Protein AF-0000000078816579 (afdb_homodimer)

Secondary structure (DSSP, 8-state):
-EEEEETTTTEEEEEE---GGGHHHHHHHHHHHHHHHHHS-HHHHHHHHHHHHHHHHTTHHHHHHHHHHHH---HHHHHHHHHHHHHHHHHHHHHHHHHTS-EE---STTEEEEEEEEE-SEEEEEE-SSSHHHHHHHHHHHHHHTT-EEEEEE-TT-HHHHHHHHHHHHHHSPTTSEEE----HHHHHHHHH-TTEEEEEEES-HHHHHHHHHHTTTS---EEEE----EEEEE-TTS-HHHHHHHHHHHHHGGGG--TT-EEEEEEETTTHHHHHHHHHHHHTT--BS-TTSTT--B---S-HHHHHHHHHHHHHHHHTT-EE-S-GGG----TT-TT-PPPEEEES--TTSHHHHS---SSEEEEEEESSHHHHHHHHH-SS--SEEEEE-S-HHHHHHHHHHS-SSEEEES--S---TTS-B---GGGEE--BSTTHHHHHTEEEEEEEEES--/-EEEEETTTTEEEEEE---GGGHHHHHHHHHHHHHHHHHS-HHHHHHHHHHHHHHHHTTHHHHHHHHHHHH---HHHHHHHHHHHHHHHHHHHHHHHHHTS-EE---STTEEEEEEEEE-SEEEEEE-SSSHHHHHHHHHHHHHHTT-EEEEEE-TT-HHHHHHHHHHHHHHSPTTSEEE----HHHHHHHHH-TTEEEEEEES-HHHHHHHHHHTTTS---EEEE----EEEEE-TTS-HHHHHHHHHHHHHGGGG--TT-EEEEEEETTTHHHHHHHHHHHHTT--BS-TTSTT--B---S-HHHHHHHHHHHHHHHHTT-EE-S-GGG----TT-TT-PPPEEEES--TTSHHHHS---SSEEEEEEESSHHHHHHHHH-SS--SEEEEE-S-HHHHHHHHHHS-SSEEEES--S---TTS-B---GGGEE--BSTTHHHHHTEEEEEEEEES--

Sequence (916 aa):
MQKTITPIDNTLYIERNYDGAKIEETINGSMKAQKMWADLDIKERVKLLTSFVEDFLSRSDLICEELSRQIGRPISQAAGELKGFKERADYMLSIAEKKLSNIDVAKDDNFKSYIKRKALGVVFVIAPWNYPYLVAVNSIIPAMAAGNSVILKHSAQTPLCSEQLYQSAKKILPKDIFNYLHLNHEDSLKIVSDKRINFVSFTGSVKAGYDVQRATQNKFIDMTLELGGKDPAYARYDCDLEKTVENLVDGSFFNSGQSCCGIERIYVDEKIYNNFLELFVSKTYNYKLGNPLEKETNLGPVVKLSAADFILQQINSAIDKGAKKMIDESKFNFPKEHKNYLIPQVLTNVNHDMAFMTEETFGPCVGIMKVKDDNEAIKLMNDSPYGLTASVWTKDLDVAQKIGNQINTGTFYMNRCDYLDPALSWTGVNETGKGCSLSEVAYEKLTSPKSFHLRKEQMQKTITPIDNTLYIERNYDGAKIEETINGSMKAQKMWADLDIKERVKLLTSFVEDFLSRSDLICEELSRQIGRPISQAAGELKGFKERADYMLSIAEKKLSNIDVAKDDNFKSYIKRKALGVVFVIAPWNYPYLVAVNSIIPAMAAGNSVILKHSAQTPLCSEQLYQSAKKILPKDIFNYLHLNHEDSLKIVSDKRINFVSFTGSVKAGYDVQRATQNKFIDMTLELGGKDPAYARYDCDLEKTVENLVDGSFFNSGQSCCGIERIYVDEKIYNNFLELFVSKTYNYKLGNPLEKETNLGPVVKLSAADFILQQINSAIDKGAKKMIDESKFNFPKEHKNYLIPQVLTNVNHDMAFMTEETFGPCVGIMKVKDDNEAIKLMNDSPYGLTASVWTKDLDVAQKIGNQINTGTFYMNRCDYLDPALSWTGVNETGKGCSLSEVAYEKLTSPKSFHLRKEQ

Foldseek 3Di:
DQFAQFLQFRHTDDDDDFDLVCLVVLLVQQQVVLVVLQPDDLVVLLVLLLQLLVVLCVCVQVQLVLLCRLFVAFSLCSSVLSVLLNQLLVVLSVCLNVLQDWAFDDDDDQKGKTKHWGFQEEEEEEAESLSRRNRRSLAQRNLSSNRYAYEYEYDSSRVVVLVSSVVSCVVRPPPSSYHYTHHDLVSSLVSLLDQSHAEYEYEEALVSQVSSVVSPVPDDHYYAYFYADAAEEEEEPAFPLLLLLLQLLCLQQQSQLQARFGHAEYEYEPNCQVVNVVNNQVVLLCAAEERSHDNSHRGTFGRDQVLLVQLVVLVVQQVVVPKDWDHDPVSYDYDVVSSRRDRQTEIEPGDPVGCSNAPGSSGRYHYYYYDHDLVRSLVSSQNYQKAFEYEYGHPDPVVQVVSVVSHQHQYYYYSHTDDDDLQGWGGMDGSSTDDTTGHSRNSPSSTDIDMDIGRNPD/DQFAQFLQFRHTDDDDDFDLVCLVVLLVQQQVVLVVLQPDDLVVL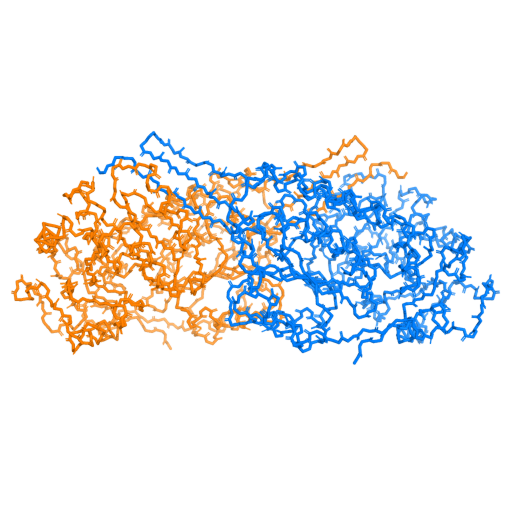LVLLLQLLVVLCVCVQVQLVLLCRLFVAFSLCSSVLSVLLNQLLVVLSVCLNVLQDWAFDDDDDQKGKTKHWGFQEEEEEEAESLSRRNRRSLAQRNLSSNRYAYEYEYDSSRVVVLVSSVVSCVVRPPPSSYHYTHHDLVSSLVSLLDQSHAEYEYEEALVSQVSSVVSPVPDDHYYAYFYADAAEEEEEPAFPLLLLLLQLLCLQQQSQLQARFGHAEYEYEPNCQVVNVVNNQVVLLCAAEERSHDNSHRGTFGRDQVLLVQLVVLVVQQVVVPKDWDHDPVSYDYDPVSSRRDRQTEIEPGDPVRCSNAPGSSGRYHYYYYDHDLVRSLVSSQNYQKAFEYEYGHPDPVVQVVSVVSHQHQYYYYSHTDDDDLQGWGGMDGSSTDDTTGHSRNSPSSTDIDMDIGRNPD

Solvent-accessible surface area (backbone atoms only — not comparable to full-atom values): 45197 Å² total; per-residue (Å²): 116,41,66,19,49,15,27,80,79,67,43,83,68,51,75,43,69,62,37,68,88,47,47,66,61,49,54,53,42,19,52,59,29,12,60,59,48,46,70,46,53,56,69,55,45,40,52,43,50,50,50,26,52,53,54,41,57,72,45,46,72,63,50,24,51,50,45,19,46,32,38,8,34,16,40,70,56,35,58,56,44,56,53,47,31,49,52,40,43,51,50,50,53,70,47,38,64,71,72,56,42,68,47,76,57,54,86,50,92,54,37,56,28,33,30,36,57,36,45,60,40,26,33,40,36,37,28,40,56,73,48,45,57,48,59,34,42,50,47,54,50,54,32,41,57,45,18,22,8,36,41,37,29,46,28,65,51,32,57,65,59,49,51,52,52,41,57,24,31,69,72,57,44,66,77,37,36,58,44,65,46,48,60,54,73,69,55,46,44,50,52,57,45,34,86,77,46,40,32,40,39,40,40,49,49,47,69,58,47,40,52,56,54,51,37,36,52,88,53,60,63,63,56,30,32,43,32,40,30,61,16,32,34,36,42,41,72,66,29,57,62,68,57,51,37,57,50,50,51,46,29,17,33,48,63,21,10,42,41,75,54,23,36,35,33,36,34,26,24,56,88,39,33,69,62,49,50,52,50,40,53,59,57,54,70,70,58,33,54,38,59,17,85,38,76,79,17,61,22,16,20,35,48,36,60,68,56,33,51,52,40,51,50,36,51,50,54,29,38,76,70,56,24,38,80,66,54,66,67,84,78,59,73,58,74,75,85,44,72,21,56,64,75,64,40,40,32,30,68,57,54,80,89,28,59,57,62,55,44,65,65,65,33,31,40,34,40,45,34,78,29,86,45,70,67,55,44,51,54,56,63,49,60,44,65,38,9,32,36,36,25,36,28,50,69,46,67,68,57,47,51,57,52,50,74,70,46,68,37,8,27,33,26,23,47,50,68,67,72,82,58,49,73,34,48,46,32,25,30,60,53,3,20,29,55,53,32,32,27,78,64,21,58,60,70,44,28,40,68,27,17,36,47,31,36,61,62,109,116,42,66,20,50,15,27,80,80,66,42,82,66,50,75,44,68,61,36,68,88,48,48,65,60,50,54,52,43,18,52,59,30,13,59,59,48,47,70,46,53,58,70,56,46,40,51,44,50,50,50,28,54,53,54,42,57,71,45,46,70,62,51,23,52,50,46,19,47,33,39,8,34,15,40,71,57,35,58,56,42,57,52,49,31,50,52,40,44,50,50,50,52,70,46,39,64,71,73,54,43,67,46,76,56,55,87,50,91,54,38,56,28,32,30,38,56,35,45,60,42,28,32,40,36,36,27,40,55,72,48,47,58,48,58,36,43,50,48,55,48,54,32,41,55,44,18,19,9,37,39,36,30,46,28,65,52,32,56,64,58,49,51,51,52,41,57,24,33,68,73,57,45,67,76,38,35,58,44,63,44,48,61,54,72,69,54,46,43,50,52,58,47,34,85,77,46,41,33,40,39,40,38,48,49,46,71,57,48,41,52,56,53,51,36,35,52,88,54,59,62,62,56,30,32,44,33,39,31,62,16,31,35,36,42,43,72,66,30,56,62,68,56,50,38,56,50,50,52,45,29,16,32,47,64,21,9,42,42,75,54,23,36,33,32,35,35,25,25,57,88,40,33,66,62,49,50,52,49,39,53,58,55,56,68,72,58,33,54,39,60,17,84,38,74,80,18,61,22,16,20,35,47,36,60,68,57,32,51,50,39,50,50,38,52,49,54,29,39,76,71,57,26,38,81,66,53,64,67,85,76,58,74,58,76,75,85,45,72,20,55,64,74,66,41,40,32,31,70,57,52,80,89,30,60,56,63,55,43,65,65,64,33,31,39,32,38,45,35,77,29,88,45,70,67,55,43,50,52,57,63,50,61,44,66,36,9,31,38,37,26,36,28,50,70,46,65,69,58,48,52,57,51,50,75,71,46,68,40,8,28,35,26,23,48,50,68,66,73,84,56,48,73,33,48,46,32,26,30,60,53,3,21,29,54,53,33,32,27,78,63,21,60,59,70,42,28,41,70,26,18,36,48,31,35,60,62,109

Nearest PDB structures (foldseek):
  3u4j-assembly1_D  TM=9.468E-01  e=2.141E-47  Sinorhizobium meliloti
  4go4-assembly1_A  TM=9.470E-01  e=1.464E-45  Pseudomonas sp. WBC-3
  4go3-assembly3_G  TM=9.477E-01  e=6.876E-45  Pseudomonas sp. WBC-3
  2opx-assembly1_A  TM=9.356E-01  e=2.130E-44  Escherichia coli BL21(DE3)
  3r31-assembly1_A  TM=9.415E-01  e=1.814E-43  Agrobacterium fabrum str. C58

InterPro domains:
  IPR015590 Aldehyde dehydrogenase domain [PF00171] (17-451)
  IPR016160 Aldehyde dehydrogenase, cysteine active site [PS00070] (253-264)
  IPR016161 Aldehyde/histidinol dehydrogenase [SSF53720] (5-455)
  IPR016162 Aldehyde dehydrogenase, N-terminal [G3DSA:3.40.605.10] (17-438)
  IPR016163 Aldehyde dehydrogenase, C-terminal [G3DSA:3.40.309.10] (229-421)
  IPR029510 Aldehyde dehydrogenase, glutamic acid active site [PS00687] (225-232)

pLDDT: mean 96.93, std 3.66, range [66.38, 98.94]

Organism: Pelagibacter ubique (strain HTCC1062) (NCBI:txid335992)

Radius of gyration: 30.02 Å; Cα contacts (8 Å, |Δi|>4): 2195; chains: 2; bounding box: 58×90×66 Å

Structure (mmCIF, N/CA/C/O backbone):
data_AF-0000000078816579-model_v1
#
loop_
_entity.id
_entity.type
_entity.pdbx_description
1 polymer 'Aldehyde dehydrogenase family'
#
loop_
_atom_site.group_PDB
_atom_site.id
_atom_site.type_symbol
_atom_site.label_atom_id
_atom_site.label_alt_id
_atom_site.label_comp_id
_atom_site.label_asym_id
_atom_site.label_entity_id
_atom_site.label_seq_id
_atom_site.pdbx_PDB_ins_code
_atom_site.Cartn_x
_atom_site.Cartn_y
_atom_site.Cartn_z
_atom_site.occupancy
_atom_site.B_iso_or_equiv
_atom_site.auth_seq_id
_atom_site.auth_comp_id
_atom_site.auth_asym_id
_atom_site.auth_atom_id
_atom_site.pdbx_PDB_model_num
ATOM 1 N N . MET A 1 1 ? -21.672 -11.367 -25.938 1 90.94 1 MET A N 1
ATOM 2 C CA . MET A 1 1 ? -21.734 -12.586 -25.125 1 90.94 1 MET A CA 1
ATOM 3 C C . MET A 1 1 ? -20.328 -13.102 -24.812 1 90.94 1 MET A C 1
ATOM 5 O O . MET A 1 1 ? -19.422 -13.008 -25.656 1 90.94 1 MET A O 1
ATOM 9 N N . GLN A 1 2 ? -20.203 -13.555 -23.594 1 94.12 2 GLN A N 1
ATOM 10 C CA . GLN A 1 2 ? -19 -14.25 -23.156 1 94.12 2 GLN A CA 1
ATOM 11 C C . GLN A 1 2 ? -19.078 -15.734 -23.484 1 94.12 2 GLN A C 1
ATOM 13 O O . GLN A 1 2 ? -20.047 -16.406 -23.109 1 94.12 2 GLN A O 1
ATOM 18 N N . LYS A 1 3 ? -18.141 -16.203 -24.219 1 96.69 3 LYS A N 1
ATOM 19 C CA . LYS A 1 3 ? -18.125 -17.625 -24.609 1 96.69 3 LYS A CA 1
ATOM 20 C C . LYS A 1 3 ? -16.953 -18.359 -23.953 1 96.69 3 LYS A C 1
ATOM 22 O O . LYS A 1 3 ? -15.812 -17.891 -24.016 1 96.69 3 LYS A O 1
ATOM 27 N N . THR A 1 4 ? -17.266 -19.453 -23.344 1 97.56 4 THR A N 1
ATOM 28 C CA . THR A 1 4 ? -16.25 -20.344 -22.812 1 97.56 4 THR A CA 1
ATOM 29 C C . THR A 1 4 ? -16.109 -21.594 -23.688 1 97.56 4 THR A C 1
ATOM 31 O O . THR A 1 4 ? -17.047 -22.375 -23.812 1 97.56 4 THR A O 1
ATOM 34 N N . ILE A 1 5 ? -14.945 -21.641 -24.297 1 97.5 5 ILE A N 1
ATOM 35 C CA . ILE A 1 5 ? -14.617 -22.812 -25.109 1 97.5 5 ILE A CA 1
ATOM 36 C C . ILE A 1 5 ? -13.898 -23.859 -24.25 1 97.5 5 ILE A C 1
ATOM 38 O O . ILE A 1 5 ? -12.906 -23.547 -23.578 1 97.5 5 ILE A O 1
ATOM 42 N N . THR A 1 6 ? -14.492 -25.062 -24.172 1 97.5 6 THR A N 1
ATOM 43 C CA . THR A 1 6 ? -13.828 -26.109 -23.391 1 97.5 6 THR A CA 1
ATOM 44 C C . THR A 1 6 ? -12.578 -26.594 -24.109 1 97.5 6 THR A C 1
ATOM 46 O O . THR A 1 6 ? -12.609 -26.859 -25.312 1 97.5 6 THR A O 1
ATOM 49 N N . PRO A 1 7 ? -11.492 -26.688 -23.406 1 96.75 7 PRO A N 1
ATOM 50 C CA . PRO A 1 7 ? -10.273 -27.172 -24.047 1 96.75 7 PRO A CA 1
ATOM 51 C C . PRO A 1 7 ? -10.32 -28.672 -24.359 1 96.75 7 PRO A C 1
ATOM 53 O O . PRO A 1 7 ? -9.438 -29.188 -25.047 1 96.75 7 PRO A O 1
ATOM 56 N N . ILE A 1 8 ? -11.312 -29.375 -23.828 1 95.5 8 ILE A N 1
ATOM 57 C CA . ILE A 1 8 ? -11.398 -30.828 -24 1 95.5 8 ILE A CA 1
ATOM 58 C C . ILE A 1 8 ? -11.539 -31.172 -25.484 1 95.5 8 ILE A C 1
ATOM 60 O O . ILE A 1 8 ? -10.844 -32.062 -25.984 1 95.5 8 ILE A O 1
ATOM 64 N N . ASP A 1 9 ? -12.352 -30.453 -26.219 1 93.75 9 ASP A N 1
ATOM 65 C CA . ASP A 1 9 ? -12.578 -30.719 -27.641 1 93.75 9 ASP A CA 1
ATOM 66 C C . ASP A 1 9 ? -12.758 -29.422 -28.422 1 93.75 9 ASP A C 1
ATOM 68 O O . ASP A 1 9 ? -13.141 -29.438 -29.594 1 93.75 9 ASP A O 1
ATOM 72 N N . ASN A 1 10 ? -12.531 -28.25 -27.734 1 95.12 10 ASN A N 1
ATOM 73 C CA . ASN A 1 10 ? -12.539 -26.922 -28.344 1 95.12 10 ASN A CA 1
ATOM 74 C C . ASN A 1 10 ? -13.922 -26.547 -28.859 1 95.12 10 ASN A C 1
ATOM 76 O O . ASN A 1 10 ? -14.039 -25.875 -29.875 1 95.12 10 ASN A O 1
ATOM 80 N N . THR A 1 11 ? -14.922 -27 -28.219 1 96.25 11 THR A N 1
ATOM 81 C CA . THR A 1 11 ? -16.297 -26.625 -28.547 1 96.25 11 THR A CA 1
ATOM 82 C C . THR A 1 11 ? -16.859 -25.688 -27.5 1 96.25 11 THR A C 1
ATOM 84 O O . THR A 1 11 ? -16.281 -25.516 -26.422 1 96.25 11 THR A O 1
ATOM 87 N N . LEU A 1 12 ? -17.938 -25.047 -27.844 1 97.69 12 LEU A N 1
ATOM 88 C CA . LEU A 1 12 ? -18.594 -24.141 -26.906 1 97.69 12 LEU A CA 1
ATOM 89 C C . LEU A 1 12 ? -19.141 -24.906 -25.703 1 97.69 12 LEU A C 1
ATOM 91 O O . LEU A 1 12 ? -19.906 -25.859 -25.875 1 97.69 12 LEU A O 1
ATOM 95 N N . TYR A 1 13 ? -18.75 -24.547 -24.562 1 97.56 13 TYR A N 1
ATOM 96 C CA . TYR A 1 13 ? -19.188 -25.188 -23.328 1 97.56 13 TYR A CA 1
ATOM 97 C C . TYR A 1 13 ? -20.328 -24.406 -22.688 1 97.56 13 TYR A C 1
ATOM 99 O O . TYR A 1 13 ? -21.375 -24.969 -22.375 1 97.56 13 TYR A O 1
ATOM 107 N N . ILE A 1 14 ? -20.078 -23.109 -22.531 1 97.12 14 ILE A N 1
ATOM 108 C CA . ILE A 1 14 ? -21.094 -22.297 -21.875 1 97.12 14 ILE A CA 1
ATOM 109 C C . ILE A 1 14 ? -21.016 -20.859 -22.406 1 97.12 14 ILE A C 1
ATOM 111 O O . ILE A 1 14 ? -19.969 -20.406 -22.859 1 97.12 14 ILE A O 1
ATOM 115 N N . GLU A 1 15 ? -22.109 -20.203 -22.438 1 97.38 15 GLU A N 1
ATOM 116 C CA . GLU A 1 15 ? -22.234 -18.797 -22.828 1 97.38 15 GLU A CA 1
ATOM 117 C C . GLU A 1 15 ? -22.922 -17.984 -21.734 1 97.38 15 GLU A C 1
ATOM 119 O O . GLU A 1 15 ? -23.875 -18.453 -21.109 1 97.38 15 GLU A O 1
ATOM 124 N N . ARG A 1 16 ? -22.438 -16.812 -21.453 1 97.75 16 ARG A N 1
ATOM 125 C CA . ARG A 1 16 ? -23.062 -15.867 -20.531 1 97.75 16 ARG A CA 1
ATOM 126 C C . ARG A 1 16 ? -23.172 -14.477 -21.156 1 97.75 16 ARG A C 1
ATOM 128 O O . ARG A 1 16 ? -22.312 -14.086 -21.953 1 97.75 16 ARG A O 1
ATOM 135 N N . ASN A 1 17 ? -24.219 -13.781 -20.766 1 96.94 17 ASN A N 1
ATOM 136 C CA . ASN A 1 17 ? -24.281 -12.367 -21.125 1 96.94 17 ASN A CA 1
ATOM 137 C C . ASN A 1 17 ? -23.359 -11.523 -20.266 1 96.94 17 ASN A C 1
ATOM 139 O O . ASN A 1 17 ? -23.203 -11.781 -19.078 1 96.94 17 ASN A O 1
ATOM 143 N N . TYR A 1 18 ? -22.781 -10.492 -20.891 1 97.06 18 TYR A N 1
ATOM 144 C CA . TYR A 1 18 ? -22.062 -9.516 -20.094 1 97.06 18 TYR A CA 1
ATOM 145 C C . TYR A 1 18 ? -23.016 -8.727 -19.203 1 97.06 18 TYR A C 1
ATOM 147 O O . TYR A 1 18 ? -24.156 -8.469 -19.594 1 97.06 18 TYR A O 1
ATOM 155 N N . ASP A 1 19 ? -22.484 -8.297 -18.078 1 96.81 19 ASP A N 1
ATOM 156 C CA . ASP A 1 19 ? -23.328 -7.684 -17.047 1 96.81 19 ASP A CA 1
ATOM 157 C C . ASP A 1 19 ? -23.062 -6.184 -16.953 1 96.81 19 ASP A C 1
ATOM 159 O O . ASP A 1 19 ? -23.203 -5.59 -15.883 1 96.81 19 ASP A O 1
ATOM 163 N N . GLY A 1 20 ? -22.625 -5.562 -18.047 1 96.75 20 GLY A N 1
ATOM 164 C CA . GLY A 1 20 ? -22.344 -4.141 -18.016 1 96.75 20 GLY A CA 1
ATOM 165 C C . GLY A 1 20 ? -23.484 -3.303 -17.484 1 96.75 20 GLY A C 1
ATOM 166 O O . GLY A 1 20 ? -23.25 -2.33 -16.75 1 96.75 20 GLY A O 1
ATOM 167 N N . ALA A 1 21 ? -24.688 -3.643 -17.703 1 96.88 21 ALA A N 1
ATOM 168 C CA . ALA A 1 21 ? -25.891 -2.887 -17.328 1 96.88 21 ALA A CA 1
ATOM 169 C C . ALA A 1 21 ? -26.141 -2.998 -15.82 1 96.88 21 ALA A C 1
ATOM 171 O O . ALA A 1 21 ? -26.906 -2.201 -15.258 1 96.88 21 ALA A O 1
ATOM 172 N N . LYS A 1 22 ? -25.531 -3.982 -15.172 1 98.19 22 LYS A N 1
ATOM 173 C CA . LYS A 1 22 ? -25.781 -4.242 -13.766 1 98.19 22 LYS A CA 1
ATOM 174 C C . LYS A 1 22 ? -24.75 -3.572 -12.875 1 98.19 22 LYS A C 1
ATOM 176 O O . LYS A 1 22 ? -24.828 -3.633 -11.648 1 98.19 22 LYS A O 1
ATOM 181 N N . ILE A 1 23 ? -23.766 -2.943 -13.461 1 98.62 23 ILE A N 1
ATOM 182 C CA . ILE A 1 23 ? -22.625 -2.408 -12.734 1 98.62 23 ILE A CA 1
ATOM 183 C C . ILE A 1 23 ? -23.094 -1.399 -11.695 1 98.62 23 ILE A C 1
ATOM 185 O O . ILE A 1 23 ? -22.75 -1.502 -10.516 1 98.62 23 ILE A O 1
ATOM 189 N N . GLU A 1 24 ? -23.938 -0.447 -12.078 1 98.44 24 GLU A N 1
ATOM 190 C CA . GLU A 1 24 ? -24.375 0.625 -11.195 1 98.44 24 GLU A CA 1
ATOM 191 C C . GLU A 1 24 ? -25.141 0.068 -9.992 1 98.44 24 GLU A C 1
ATOM 193 O O . GLU A 1 24 ? -24.828 0.407 -8.852 1 98.44 24 GLU A O 1
ATOM 198 N N . GLU A 1 25 ? -26.047 -0.766 -10.266 1 98.56 25 GLU A N 1
ATOM 199 C CA . GLU A 1 25 ? -26.859 -1.355 -9.203 1 98.56 25 GLU A CA 1
ATOM 200 C C . GLU A 1 25 ? -26.016 -2.199 -8.258 1 98.56 25 GLU A C 1
ATOM 202 O O . GLU A 1 25 ? -26.219 -2.176 -7.043 1 98.56 25 GLU A O 1
ATOM 207 N N . THR A 1 26 ? -25.062 -2.938 -8.812 1 98.81 26 THR A N 1
ATOM 208 C CA . THR A 1 26 ? -24.219 -3.811 -8.016 1 98.81 26 THR A CA 1
ATOM 209 C C . THR A 1 26 ? -23.312 -2.99 -7.086 1 98.81 26 THR A C 1
ATOM 211 O O . THR A 1 26 ? -23.203 -3.299 -5.898 1 98.81 26 THR A O 1
ATOM 214 N N . ILE A 1 27 ? -22.703 -1.918 -7.609 1 98.81 27 ILE A N 1
ATOM 215 C CA . ILE A 1 27 ? -21.844 -1.073 -6.797 1 98.81 27 ILE A CA 1
ATOM 216 C C . ILE A 1 27 ? -22.656 -0.416 -5.684 1 98.81 27 ILE A C 1
ATOM 218 O O . ILE A 1 27 ? -22.25 -0.429 -4.52 1 98.81 27 ILE A O 1
ATOM 222 N N . ASN A 1 28 ? -23.828 0.125 -5.988 1 98.56 28 ASN A N 1
ATOM 223 C CA . ASN A 1 28 ? -24.672 0.78 -4.996 1 98.56 28 ASN A CA 1
ATOM 224 C C . ASN A 1 28 ? -25.094 -0.187 -3.896 1 98.56 28 ASN A C 1
ATOM 226 O O . ASN A 1 28 ? -25.047 0.153 -2.713 1 98.56 28 ASN A O 1
ATOM 230 N N . GLY A 1 29 ? -25.562 -1.353 -4.344 1 98.69 29 GLY A N 1
ATOM 231 C CA . GLY A 1 29 ? -25.953 -2.369 -3.379 1 98.69 29 GLY A CA 1
ATOM 232 C C . GLY A 1 29 ? -24.812 -2.793 -2.471 1 98.69 29 GLY A C 1
ATOM 233 O O . GLY A 1 29 ? -25 -2.949 -1.262 1 98.69 29 GLY A O 1
ATOM 234 N N . SER A 1 30 ? -23.609 -2.982 -3.037 1 98.88 30 SER A N 1
ATOM 235 C CA . SER A 1 30 ? -22.438 -3.383 -2.279 1 98.88 30 SER A CA 1
ATOM 236 C C . SER A 1 30 ? -22.047 -2.318 -1.26 1 98.88 30 SER A C 1
ATOM 238 O O . SER A 1 30 ? -21.672 -2.641 -0.13 1 98.88 30 SER A O 1
ATOM 240 N N . MET A 1 31 ? -22.141 -1.054 -1.651 1 98.25 31 MET A N 1
ATOM 241 C CA . MET A 1 31 ? -21.812 0.056 -0.76 1 98.25 31 MET A CA 1
ATOM 242 C C . MET A 1 31 ? -22.734 0.072 0.451 1 98.25 31 MET A C 1
ATOM 244 O O . MET A 1 31 ? -22.281 0.222 1.586 1 98.25 31 MET A O 1
ATOM 248 N N . LYS A 1 32 ? -24 -0.064 0.176 1 97.81 32 LYS A N 1
ATOM 249 C CA . LYS A 1 32 ? -24.984 -0.036 1.245 1 97.81 32 LYS A CA 1
ATOM 250 C C . LYS A 1 32 ? -24.812 -1.218 2.193 1 97.81 32 LYS A C 1
ATOM 252 O O . LYS A 1 32 ? -24.828 -1.048 3.416 1 97.81 32 LYS A O 1
ATOM 257 N N . ALA A 1 33 ? -24.609 -2.375 1.638 1 98.5 33 ALA A N 1
ATOM 258 C CA . ALA A 1 33 ? -24.453 -3.59 2.432 1 98.5 33 ALA A CA 1
ATOM 259 C C . ALA A 1 33 ? -23.188 -3.527 3.279 1 98.5 33 ALA A C 1
ATOM 261 O O . ALA A 1 33 ? -23.156 -4.031 4.402 1 98.5 33 ALA A O 1
ATOM 262 N N . GLN A 1 34 ? -22.172 -2.977 2.705 1 98.62 34 GLN A N 1
ATOM 263 C CA . GLN A 1 34 ? -20.875 -2.916 3.35 1 98.62 34 GLN A CA 1
ATOM 264 C C . GLN A 1 34 ? -20.953 -2.203 4.695 1 98.62 34 GLN A C 1
ATOM 266 O O . GLN A 1 34 ? -20.328 -2.627 5.668 1 98.62 34 GLN A O 1
ATOM 271 N N . LYS A 1 35 ? -21.688 -1.13 4.793 1 96 35 LYS A N 1
ATOM 272 C CA . LYS A 1 35 ? -21.812 -0.349 6.02 1 96 35 LYS A CA 1
ATOM 273 C C . LYS A 1 35 ? -22.359 -1.2 7.164 1 96 35 LYS A C 1
ATOM 275 O O . LYS A 1 35 ? -21.812 -1.198 8.266 1 96 35 LYS A O 1
ATOM 280 N N . MET A 1 36 ? -23.344 -1.933 6.832 1 96.06 36 MET A N 1
ATOM 281 C CA . MET A 1 36 ? -23.953 -2.807 7.836 1 96.06 36 MET A CA 1
ATOM 282 C C . MET A 1 36 ? -23 -3.951 8.195 1 96.06 36 MET A C 1
ATOM 284 O O . MET A 1 36 ? -22.906 -4.336 9.359 1 96.06 36 MET A O 1
ATOM 288 N N . TRP A 1 37 ? -22.344 -4.496 7.23 1 98.25 37 TRP A N 1
ATOM 289 C CA . TRP A 1 37 ? -21.406 -5.605 7.406 1 98.25 37 TRP A CA 1
ATOM 290 C C . TRP A 1 37 ? -20.25 -5.199 8.297 1 98.25 37 TRP A C 1
ATOM 292 O O . TRP A 1 37 ? -19.844 -5.953 9.195 1 98.25 37 TRP A O 1
ATOM 302 N N . ALA A 1 38 ? -19.734 -3.998 8.109 1 97 38 ALA A N 1
ATOM 303 C CA . ALA A 1 38 ? -18.594 -3.492 8.867 1 97 38 ALA A CA 1
ATOM 304 C C . ALA A 1 38 ? -18.969 -3.297 10.336 1 97 38 ALA A C 1
ATOM 306 O O . ALA A 1 38 ? -18.094 -3.373 11.211 1 97 38 ALA A O 1
ATOM 307 N N . ASP A 1 39 ? -20.219 -3.08 10.586 1 94.75 39 ASP A N 1
ATOM 308 C CA . ASP A 1 39 ? -20.688 -2.807 11.945 1 94.75 39 ASP A CA 1
ATOM 309 C C . ASP A 1 39 ? -20.906 -4.105 12.719 1 94.75 39 ASP A C 1
ATOM 311 O O . ASP A 1 39 ? -21.031 -4.086 13.945 1 94.75 39 ASP A O 1
ATOM 315 N N . LEU A 1 40 ? -20.969 -5.215 11.977 1 96.56 40 LEU A N 1
ATOM 316 C CA . LEU A 1 40 ? -21.125 -6.508 12.633 1 96.56 40 LEU A CA 1
ATOM 317 C C . LEU A 1 40 ? -19.859 -6.879 13.398 1 96.56 40 LEU A C 1
ATOM 319 O O . LEU A 1 40 ? -18.734 -6.578 12.961 1 96.56 40 LEU A O 1
ATOM 323 N N . ASP A 1 41 ? -20.016 -7.551 14.492 1 96.69 41 ASP A N 1
ATOM 324 C CA . ASP A 1 41 ? -18.875 -8.047 15.258 1 96.69 41 ASP A CA 1
ATOM 325 C C . ASP A 1 41 ? -18.016 -8.992 14.422 1 96.69 41 ASP A C 1
ATOM 327 O O . ASP A 1 41 ? -18.547 -9.812 13.664 1 96.69 41 ASP A O 1
ATOM 331 N N . ILE A 1 42 ? -16.75 -8.914 14.617 1 97.5 42 ILE A N 1
ATOM 332 C CA . ILE A 1 42 ? -15.805 -9.703 13.836 1 97.5 42 ILE A CA 1
ATOM 333 C C . ILE A 1 42 ? -16.094 -11.195 14.039 1 97.5 42 ILE A C 1
ATOM 335 O O . ILE A 1 42 ? -15.961 -11.992 13.109 1 97.5 42 ILE A O 1
ATOM 339 N N . LYS A 1 43 ? -16.484 -11.602 15.234 1 98 43 LYS A N 1
ATOM 340 C CA . LYS A 1 43 ? -16.781 -13.008 15.508 1 98 43 LYS A CA 1
ATOM 341 C C . LYS A 1 43 ? -17.984 -13.477 14.68 1 98 43 LYS A C 1
ATOM 343 O O . LYS A 1 43 ? -18 -14.617 14.203 1 98 43 LYS A O 1
ATOM 348 N N . GLU A 1 44 ? -18.938 -12.586 14.492 1 98.31 44 GLU A N 1
ATOM 349 C CA . GLU A 1 44 ? -20.109 -12.914 13.688 1 98.31 44 GLU A CA 1
ATOM 350 C C . GLU A 1 44 ? -19.75 -12.992 12.203 1 98.31 44 GLU A C 1
ATOM 352 O O . GLU A 1 44 ? -20.234 -13.883 11.492 1 98.31 44 GLU A O 1
ATOM 357 N N . ARG A 1 45 ? -18.953 -12.07 11.758 1 98.69 45 ARG A N 1
ATOM 358 C CA . ARG A 1 45 ? -18.5 -12.125 10.367 1 98.69 45 ARG A CA 1
ATOM 359 C C . ARG A 1 45 ? -17.75 -13.414 10.086 1 98.69 45 ARG A C 1
ATOM 361 O O . ARG A 1 45 ? -18 -14.086 9.086 1 98.69 45 ARG A O 1
ATOM 368 N N . VAL A 1 46 ? -16.828 -13.789 11.039 1 98.81 46 VAL A N 1
ATOM 369 C CA . VAL A 1 46 ? -16.031 -15 10.891 1 98.81 46 VAL A CA 1
ATOM 370 C C . VAL A 1 46 ? -16.953 -16.219 10.852 1 98.81 46 VAL A C 1
ATOM 372 O O . VAL A 1 46 ? -16.75 -17.125 10.031 1 98.81 46 VAL A O 1
ATOM 375 N N . LYS A 1 47 ? -17.953 -16.234 11.695 1 98.75 47 LYS A N 1
ATOM 376 C CA . LYS A 1 47 ? -18.922 -17.344 11.734 1 98.75 47 LYS A CA 1
ATOM 377 C C . LYS A 1 47 ? -19.656 -17.469 10.406 1 98.75 47 LYS A C 1
ATOM 379 O O . LYS A 1 47 ? -19.75 -18.562 9.852 1 98.75 47 LYS A O 1
ATOM 384 N N . LEU A 1 48 ? -20.156 -16.391 9.875 1 98.88 48 LEU A N 1
ATOM 385 C CA . LEU A 1 48 ? -20.891 -16.391 8.617 1 98.88 48 LEU A CA 1
ATOM 386 C C . LEU A 1 48 ? -19.984 -16.797 7.457 1 98.88 48 LEU A C 1
ATOM 388 O O . LEU A 1 48 ? -20.391 -17.578 6.598 1 98.88 48 LEU A O 1
ATOM 392 N N . LEU A 1 49 ? -18.766 -16.359 7.484 1 98.94 49 LEU A N 1
ATOM 393 C CA . LEU A 1 49 ? -17.844 -16.672 6.41 1 98.94 49 LEU A CA 1
ATOM 394 C C . LEU A 1 49 ? -17.406 -18.125 6.469 1 98.94 49 LEU A C 1
ATOM 396 O O . LEU A 1 49 ? -17.172 -18.75 5.434 1 98.94 49 LEU A O 1
ATOM 400 N N . THR A 1 50 ? -17.25 -18.641 7.668 1 98.88 50 THR A N 1
ATOM 401 C CA . THR A 1 50 ? -16.953 -20.062 7.824 1 98.88 50 THR A CA 1
ATOM 402 C C . THR A 1 50 ? -18.094 -20.906 7.242 1 98.88 50 THR A C 1
ATOM 404 O O . THR A 1 50 ? -17.828 -21.875 6.508 1 98.88 50 THR A O 1
ATOM 407 N N . SER A 1 51 ? -19.312 -20.516 7.516 1 98.88 51 SER A N 1
ATOM 408 C CA . SER A 1 51 ? -20.469 -21.203 6.973 1 98.88 51 SER A CA 1
ATOM 409 C C . SER A 1 51 ? -20.516 -21.094 5.453 1 98.88 51 SER A C 1
ATOM 411 O O . SER A 1 51 ? -20.891 -22.062 4.766 1 98.88 51 SER A O 1
ATOM 413 N N . PHE A 1 52 ? -20.234 -19.938 4.984 1 98.81 52 PHE A N 1
ATOM 414 C CA . PHE A 1 52 ? -20.156 -19.688 3.549 1 98.81 52 PHE A CA 1
ATOM 415 C C . PHE A 1 52 ? -19.188 -20.656 2.889 1 98.81 52 PHE A C 1
ATOM 417 O O . PHE A 1 52 ? -19.516 -21.297 1.89 1 98.81 52 PHE A O 1
ATOM 424 N N . VAL A 1 53 ? -17.953 -20.812 3.461 1 98.88 53 VAL A N 1
ATOM 425 C CA . VAL A 1 53 ? -16.922 -21.703 2.939 1 98.88 53 VAL A CA 1
ATOM 426 C C . VAL A 1 53 ? -17.406 -23.141 2.971 1 98.88 53 VAL A C 1
ATOM 428 O O . VAL A 1 53 ? -17.266 -23.875 1.991 1 98.88 53 VAL A O 1
ATOM 431 N N . GLU A 1 54 ? -18.047 -23.562 4.031 1 98.69 54 GLU A N 1
ATOM 432 C CA . GLU A 1 54 ? -18.547 -24.922 4.184 1 98.69 54 GLU A CA 1
ATOM 433 C C . GLU A 1 54 ? -19.625 -25.234 3.156 1 98.69 54 GLU A C 1
ATOM 435 O O . GLU A 1 54 ? -19.625 -26.312 2.551 1 98.69 54 GLU A O 1
ATOM 440 N N . ASP A 1 55 ? -20.531 -24.297 2.992 1 98.81 55 ASP A N 1
ATOM 441 C CA . ASP A 1 55 ? -21.609 -24.5 2.018 1 98.81 55 ASP A CA 1
ATOM 442 C C . ASP A 1 55 ? -21.047 -24.609 0.602 1 98.81 55 ASP A C 1
ATOM 444 O O . ASP A 1 55 ? -21.453 -25.484 -0.169 1 98.81 55 ASP A O 1
ATOM 448 N N . PHE A 1 56 ? -20.156 -23.75 0.287 1 98.69 56 PHE A N 1
ATOM 449 C CA . PHE A 1 56 ? -19.516 -23.766 -1.021 1 98.69 56 PHE A CA 1
ATOM 450 C C . PHE A 1 56 ? -18.859 -25.125 -1.288 1 98.69 56 PHE A C 1
ATOM 452 O O . PHE A 1 56 ? -19.078 -25.719 -2.35 1 98.69 56 PHE A O 1
ATOM 459 N N . LEU A 1 57 ? -18.156 -25.641 -0.333 1 98.38 57 LEU A N 1
ATOM 460 C CA . LEU A 1 57 ? -17.375 -26.859 -0.484 1 98.38 57 LEU A CA 1
ATOM 461 C C . LEU A 1 57 ? -18.297 -28.078 -0.519 1 98.38 57 LEU A C 1
ATOM 463 O O . LEU A 1 57 ? -17.859 -29.172 -0.9 1 98.38 57 LEU A O 1
ATOM 467 N N . SER A 1 58 ? -19.547 -27.938 -0.15 1 98.19 58 SER A N 1
ATOM 468 C CA . SER A 1 58 ? -20.5 -29.047 -0.185 1 98.19 58 SER A CA 1
ATOM 469 C C . SER A 1 58 ? -20.812 -29.469 -1.618 1 98.19 58 SER A C 1
ATOM 471 O O . SER A 1 58 ? -21.344 -30.547 -1.853 1 98.19 58 SER A O 1
ATOM 473 N N . ARG A 1 59 ? -20.453 -28.641 -2.578 1 97.62 59 ARG A N 1
ATOM 474 C CA . ARG A 1 59 ? -20.688 -28.938 -3.988 1 97.62 59 ARG A CA 1
ATOM 475 C C . ARG A 1 59 ? -19.391 -29.297 -4.703 1 97.62 59 ARG A C 1
ATOM 477 O O . ARG A 1 59 ? -19.234 -29 -5.891 1 97.62 59 ARG A O 1
ATOM 484 N N . SER A 1 60 ? -18.453 -29.875 -4.055 1 97.31 60 SER A N 1
ATOM 485 C CA . SER A 1 60 ? -17.094 -30.109 -4.508 1 97.31 60 SER A CA 1
ATOM 486 C C . SER A 1 60 ? -17.062 -30.922 -5.793 1 97.31 60 SER A C 1
ATOM 488 O O . SER A 1 60 ? -16.328 -30.609 -6.727 1 97.31 60 SER A O 1
ATOM 490 N N . ASP A 1 61 ? -17.891 -31.984 -5.926 1 97.12 61 ASP A N 1
ATOM 491 C CA . ASP A 1 61 ? -17.875 -32.875 -7.098 1 97.12 61 ASP A CA 1
ATOM 492 C C . ASP A 1 61 ? -18.25 -32.094 -8.359 1 97.12 61 ASP A C 1
ATOM 494 O O . ASP A 1 61 ? -17.578 -32.188 -9.383 1 97.12 61 ASP A O 1
ATOM 498 N N . LEU A 1 62 ? -19.312 -31.391 -8.242 1 97.75 62 LEU A N 1
ATOM 499 C CA . LEU A 1 62 ? -19.766 -30.562 -9.367 1 97.75 62 LEU A CA 1
ATOM 500 C C . LEU A 1 62 ? -18.703 -29.547 -9.75 1 97.75 62 LEU A C 1
ATOM 502 O O . LEU A 1 62 ? -18.406 -29.375 -10.938 1 97.75 62 LEU A O 1
ATOM 506 N N . ILE A 1 63 ? -18.156 -28.891 -8.773 1 98 63 ILE A N 1
ATOM 507 C CA . ILE A 1 63 ? -17.188 -27.828 -8.977 1 98 63 ILE A CA 1
ATOM 508 C C . ILE A 1 63 ? -15.938 -28.391 -9.648 1 98 63 ILE A C 1
ATOM 510 O O . ILE A 1 63 ? -15.367 -27.766 -10.539 1 98 63 ILE A O 1
ATOM 514 N N . CYS A 1 64 ? -15.477 -29.547 -9.281 1 97.69 64 CYS A N 1
ATOM 515 C CA . CYS A 1 64 ? -14.297 -30.188 -9.859 1 97.69 64 CYS A CA 1
ATOM 516 C C . CYS A 1 64 ? -14.523 -30.5 -11.328 1 97.69 64 CYS A C 1
ATOM 518 O O . CYS A 1 64 ? -13.641 -30.266 -12.164 1 97.69 64 CYS A O 1
ATOM 520 N N . GLU A 1 65 ? -15.672 -31.016 -11.617 1 98 65 GLU A N 1
ATOM 521 C CA . GLU A 1 65 ? -16 -31.312 -13.008 1 98 65 GLU A CA 1
ATOM 522 C C . GLU A 1 65 ? -16.047 -30.047 -13.852 1 98 65 GLU A C 1
ATOM 524 O O . GLU A 1 65 ? -15.523 -30.016 -14.969 1 98 65 GLU A O 1
ATOM 529 N N . GLU A 1 66 ? -16.672 -29.016 -13.289 1 98.19 66 GLU A N 1
ATOM 530 C CA . GLU A 1 66 ? -16.75 -27.734 -13.984 1 98.19 66 GLU A CA 1
ATOM 531 C C . GLU A 1 66 ? -15.352 -27.188 -14.258 1 98.19 66 GLU A C 1
ATOM 533 O O . GLU A 1 66 ? -15.102 -26.609 -15.328 1 98.19 66 GLU A O 1
ATOM 538 N N . LEU A 1 67 ? -14.445 -27.328 -13.336 1 98 67 LEU A N 1
ATOM 539 C CA . LEU A 1 67 ? -13.07 -26.859 -13.508 1 98 67 LEU A CA 1
ATOM 540 C C . LEU A 1 67 ? -12.398 -27.578 -14.672 1 98 67 LEU A C 1
ATOM 542 O O . LEU A 1 67 ? -11.812 -26.938 -15.547 1 98 67 LEU A O 1
ATOM 546 N N . SER A 1 68 ? -12.547 -28.875 -14.68 1 97.81 68 SER A N 1
ATOM 547 C CA . SER A 1 68 ? -11.93 -29.672 -15.734 1 97.81 68 SER A CA 1
ATOM 548 C C . SER A 1 68 ? -12.469 -29.297 -17.109 1 97.81 68 SER A C 1
ATOM 550 O O . SER A 1 68 ? -11.711 -29.172 -18.078 1 97.81 68 SER A O 1
ATOM 552 N N . ARG A 1 69 ? -13.727 -29.062 -17.156 1 97.94 69 ARG A N 1
ATOM 553 C CA . ARG A 1 69 ? -14.367 -28.719 -18.422 1 97.94 69 ARG A CA 1
ATOM 554 C C . ARG A 1 69 ? -13.984 -27.312 -18.875 1 97.94 69 ARG A C 1
ATOM 556 O O . ARG A 1 69 ? -13.875 -27.062 -20.062 1 97.94 69 ARG A O 1
ATOM 563 N N . GLN A 1 70 ? -13.797 -26.453 -17.906 1 98.19 70 GLN A N 1
ATOM 564 C CA . GLN A 1 70 ? -13.578 -25.062 -18.25 1 98.19 70 GLN A CA 1
ATOM 565 C C . GLN A 1 70 ? -12.109 -24.797 -18.578 1 98.19 70 GLN A C 1
ATOM 567 O O . GLN A 1 70 ? -11.797 -23.938 -19.406 1 98.19 70 GLN A O 1
ATOM 572 N N . ILE A 1 71 ? -11.156 -25.531 -17.922 1 98 71 ILE A N 1
ATOM 573 C CA . ILE A 1 71 ? -9.781 -25.062 -18.062 1 98 71 ILE A CA 1
ATOM 574 C C . ILE A 1 71 ? -8.875 -26.234 -18.422 1 98 71 ILE A C 1
ATOM 576 O O . ILE A 1 71 ? -7.672 -26.062 -18.625 1 98 71 ILE A O 1
ATOM 580 N N . GLY A 1 72 ? -9.375 -27.469 -18.5 1 96.94 72 GLY A N 1
ATOM 581 C CA . GLY A 1 72 ? -8.617 -28.625 -18.953 1 96.94 72 GLY A CA 1
ATOM 582 C C . GLY A 1 72 ? -7.805 -29.281 -17.844 1 96.94 72 GLY A C 1
ATOM 583 O O . GLY A 1 72 ? -7.008 -30.172 -18.094 1 96.94 72 GLY A O 1
ATOM 584 N N . ARG A 1 73 ? -8.008 -28.906 -16.625 1 96.62 73 ARG A N 1
ATOM 585 C CA . ARG A 1 73 ? -7.328 -29.516 -15.492 1 96.62 73 ARG A CA 1
ATOM 586 C C . ARG A 1 73 ? -7.805 -30.953 -15.281 1 96.62 73 ARG A C 1
ATOM 588 O O . ARG A 1 73 ? -9.008 -31.219 -15.219 1 96.62 73 ARG A O 1
ATOM 595 N N . PRO A 1 74 ? -6.863 -31.859 -15.125 1 96.81 74 PRO A N 1
ATOM 596 C CA . PRO A 1 74 ? -7.297 -33.219 -14.836 1 96.81 74 PRO A CA 1
ATOM 597 C C . PRO A 1 74 ? -8.172 -33.312 -13.586 1 96.81 74 PRO A C 1
ATOM 599 O O . PRO A 1 74 ? -7.863 -32.688 -12.57 1 96.81 74 PRO A O 1
ATOM 602 N N . ILE A 1 75 ? -9.227 -34 -13.672 1 96.94 75 ILE A N 1
ATOM 603 C CA . ILE A 1 75 ? -10.219 -34.094 -12.609 1 96.94 75 ILE A CA 1
ATOM 604 C C . ILE A 1 75 ? -9.562 -34.594 -11.328 1 96.94 75 ILE A C 1
ATOM 606 O O . ILE A 1 75 ? -9.953 -34.188 -10.227 1 96.94 75 ILE A O 1
ATOM 610 N N . SER A 1 76 ? -8.539 -35.406 -11.422 1 94 76 SER A N 1
ATOM 611 C CA . SER A 1 76 ? -7.812 -35.969 -10.281 1 94 76 SER A CA 1
ATOM 612 C C . SER A 1 76 ? -7.055 -34.875 -9.531 1 94 76 SER A C 1
ATOM 614 O O . SER A 1 76 ? -6.684 -35.031 -8.375 1 94 76 SER A O 1
ATOM 616 N N . GLN A 1 77 ? -6.824 -33.75 -10.148 1 94.81 77 GLN A N 1
ATOM 617 C CA . GLN A 1 77 ? -6.07 -32.625 -9.578 1 94.81 77 GLN A CA 1
ATOM 618 C C . GLN A 1 77 ? -7.008 -31.547 -9.078 1 94.81 77 GLN A C 1
ATOM 620 O O . GLN A 1 77 ? -6.586 -30.641 -8.344 1 94.81 77 GLN A O 1
ATOM 625 N N . ALA A 1 78 ? -8.25 -31.578 -9.43 1 95.44 78 ALA A N 1
ATOM 626 C CA . ALA A 1 78 ? -9.195 -30.5 -9.18 1 95.44 78 ALA A CA 1
ATOM 627 C C . ALA A 1 78 ? -9.531 -30.391 -7.695 1 95.44 78 ALA A C 1
ATOM 629 O O . ALA A 1 78 ? -9.672 -29.281 -7.168 1 95.44 78 ALA A O 1
ATOM 630 N N . ALA A 1 79 ? -9.578 -31.547 -7.023 1 95.31 79 ALA A N 1
ATOM 631 C CA . ALA A 1 79 ? -9.938 -31.562 -5.609 1 95.31 79 ALA A CA 1
ATOM 632 C C . ALA A 1 79 ? -8.906 -30.797 -4.777 1 95.31 79 ALA A C 1
ATOM 634 O O . ALA A 1 79 ? -9.25 -30.219 -3.746 1 95.31 79 ALA A O 1
ATOM 635 N N . GLY A 1 80 ? -7.68 -30.812 -5.215 1 95.75 80 GLY A N 1
ATOM 636 C CA . GLY A 1 80 ? -6.617 -30.109 -4.512 1 95.75 80 GLY A CA 1
ATOM 637 C C . GLY A 1 80 ? -6.859 -28.625 -4.402 1 95.75 80 GLY A C 1
ATOM 638 O O . GLY A 1 80 ? -6.516 -28 -3.393 1 95.75 80 GLY A O 1
ATOM 639 N N . GLU A 1 81 ? -7.441 -28.062 -5.395 1 96.75 81 GLU A N 1
ATOM 640 C CA . GLU A 1 81 ? -7.723 -26.625 -5.359 1 96.75 81 GLU A CA 1
ATOM 641 C C . GLU A 1 81 ? -8.742 -26.281 -4.273 1 96.75 81 GLU A C 1
ATOM 643 O O . GLU A 1 81 ? -8.609 -25.281 -3.58 1 96.75 81 GLU A O 1
ATOM 648 N N . LEU A 1 82 ? -9.758 -27.109 -4.148 1 97.75 82 LEU A N 1
ATOM 649 C CA . LEU A 1 82 ? -10.781 -26.875 -3.145 1 97.75 82 LEU A CA 1
ATOM 650 C C . LEU A 1 82 ? -10.234 -27.094 -1.738 1 97.75 82 LEU A C 1
ATOM 652 O O . LEU A 1 82 ? -10.617 -26.391 -0.801 1 97.75 82 LEU A O 1
ATOM 656 N N . LYS A 1 83 ? -9.367 -28.078 -1.615 1 97.31 83 LYS A N 1
ATOM 657 C CA . LYS A 1 83 ? -8.68 -28.266 -0.342 1 97.31 83 LYS A CA 1
ATOM 658 C C . LYS A 1 83 ? -7.859 -27.031 0.02 1 97.31 83 LYS A C 1
ATOM 660 O O . LYS A 1 83 ? -7.871 -26.578 1.172 1 97.31 83 LYS A O 1
ATOM 665 N N . GLY A 1 84 ? -7.152 -26.516 -0.973 1 97.69 84 GLY A N 1
ATOM 666 C CA . GLY A 1 84 ? -6.398 -25.281 -0.764 1 97.69 84 GLY A CA 1
ATOM 667 C C . GLY A 1 84 ? -7.277 -24.094 -0.429 1 97.69 84 GLY A C 1
ATOM 668 O O . GLY A 1 84 ? -6.914 -23.266 0.398 1 97.69 84 GLY A O 1
ATOM 669 N N . PHE A 1 85 ? -8.43 -24.031 -1.111 1 98.38 85 PHE A N 1
ATOM 670 C CA . PHE A 1 85 ? -9.406 -22.984 -0.824 1 98.38 85 PHE A CA 1
ATOM 671 C C . PHE A 1 85 ? -9.773 -22.984 0.655 1 98.38 85 PHE A C 1
ATOM 673 O O . PHE A 1 85 ? -9.734 -21.938 1.306 1 98.38 85 PHE A O 1
ATOM 680 N N . LYS A 1 86 ? -10.07 -24.125 1.158 1 98.56 86 LYS A N 1
ATOM 681 C CA . LYS A 1 86 ? -10.461 -24.266 2.561 1 98.56 86 LYS A CA 1
ATOM 682 C C . LYS A 1 86 ? -9.305 -23.906 3.486 1 98.56 86 LYS A C 1
ATOM 684 O O . LYS A 1 86 ? -9.492 -23.188 4.473 1 98.56 86 LYS A O 1
ATOM 689 N N . GLU A 1 87 ? -8.148 -24.406 3.188 1 98.19 87 GLU A N 1
ATOM 690 C CA . GLU A 1 87 ? -6.969 -24.156 4.004 1 98.19 87 GLU A CA 1
ATOM 691 C C . GLU A 1 87 ? -6.695 -22.656 4.137 1 98.19 87 GLU A C 1
ATOM 693 O O . GLU A 1 87 ? -6.484 -22.156 5.238 1 98.19 87 GLU A O 1
ATOM 698 N N . ARG A 1 88 ? -6.711 -21.969 3.033 1 98.5 88 ARG A N 1
ATOM 699 C CA . ARG A 1 88 ? -6.422 -20.547 3.014 1 98.5 88 ARG A CA 1
ATOM 700 C C . ARG A 1 88 ? -7.52 -19.75 3.711 1 98.5 88 ARG A C 1
ATOM 702 O O . ARG A 1 88 ? -7.238 -18.844 4.492 1 98.5 88 ARG A O 1
ATOM 709 N N . ALA A 1 89 ? -8.75 -20.125 3.467 1 98.81 89 ALA A N 1
ATOM 710 C CA . ALA A 1 89 ? -9.875 -19.469 4.129 1 98.81 89 ALA A CA 1
ATOM 711 C C . ALA A 1 89 ? -9.797 -19.641 5.641 1 98.81 89 ALA A C 1
ATOM 713 O O . ALA A 1 89 ? -9.906 -18.672 6.395 1 98.81 89 ALA A O 1
ATOM 714 N N . ASP A 1 90 ? -9.586 -20.906 6.043 1 98.69 90 ASP A N 1
ATOM 715 C CA . ASP A 1 90 ? -9.539 -21.219 7.465 1 98.69 90 ASP A CA 1
ATOM 716 C C . ASP A 1 90 ? -8.438 -20.438 8.172 1 98.69 90 ASP A C 1
ATOM 718 O O . ASP A 1 90 ? -8.648 -19.891 9.258 1 98.69 90 ASP A O 1
ATOM 722 N N . TYR A 1 91 ? -7.316 -20.391 7.559 1 98.38 91 TYR A N 1
ATOM 723 C CA . TYR A 1 91 ? -6.207 -19.672 8.188 1 98.38 91 TYR A CA 1
ATOM 724 C C . TYR A 1 91 ? -6.527 -18.203 8.336 1 98.38 91 TYR A C 1
ATOM 726 O O . TYR A 1 91 ? -6.387 -17.641 9.43 1 98.38 91 TYR A O 1
ATOM 734 N N . MET A 1 92 ? -6.93 -17.594 7.277 1 98.56 92 MET A N 1
ATOM 735 C CA . MET A 1 92 ? -7.188 -16.156 7.32 1 98.56 92 MET A CA 1
ATOM 736 C C . MET A 1 92 ? -8.281 -15.828 8.328 1 98.56 92 MET A C 1
ATOM 738 O O . MET A 1 92 ? -8.203 -14.82 9.031 1 98.56 92 MET A O 1
ATOM 742 N N . LEU A 1 93 ? -9.297 -16.672 8.359 1 98.81 93 LEU A N 1
ATOM 743 C CA . LEU A 1 93 ? -10.383 -16.438 9.312 1 98.81 93 LEU A CA 1
ATOM 744 C C . LEU A 1 93 ? -9.898 -16.641 10.742 1 98.81 93 LEU A C 1
ATOM 746 O O . LEU A 1 93 ? -10.328 -15.938 11.656 1 98.81 93 LEU A O 1
ATOM 750 N N . SER A 1 94 ? -8.969 -17.562 10.922 1 98.56 94 SER A N 1
ATOM 751 C CA . SER A 1 94 ? -8.5 -17.891 12.266 1 98.56 94 SER A CA 1
ATOM 752 C C . SER A 1 94 ? -7.727 -16.734 12.875 1 98.56 94 SER A C 1
ATOM 754 O O . SER A 1 94 ? -7.711 -16.562 14.102 1 98.56 94 SER A O 1
ATOM 756 N N . ILE A 1 95 ? -7.078 -15.914 12.078 1 97.88 95 ILE A N 1
ATOM 757 C CA . ILE A 1 95 ? -6.238 -14.859 12.625 1 97.88 95 ILE A CA 1
ATOM 758 C C . ILE A 1 95 ? -6.977 -13.523 12.547 1 97.88 95 ILE A C 1
ATOM 760 O O . ILE A 1 95 ? -6.465 -12.492 13 1 97.88 95 ILE A O 1
ATOM 764 N N . ALA A 1 96 ? -8.18 -13.484 12.016 1 98.25 96 ALA A N 1
ATOM 765 C CA . ALA A 1 96 ? -8.898 -12.25 11.703 1 98.25 96 ALA A CA 1
ATOM 766 C C . ALA A 1 96 ? -9.141 -11.422 12.961 1 98.25 96 ALA A C 1
ATOM 768 O O . ALA A 1 96 ? -8.859 -10.227 12.984 1 98.25 96 ALA A O 1
ATOM 769 N N . GLU A 1 97 ? -9.68 -12.047 14.016 1 97.88 97 GLU A N 1
ATOM 770 C CA . GLU A 1 97 ? -10.016 -11.312 15.227 1 97.88 97 GLU A CA 1
ATOM 771 C C . GLU A 1 97 ? -8.797 -10.609 15.805 1 97.88 97 GLU A C 1
ATOM 773 O O . GLU A 1 97 ? -8.867 -9.43 16.172 1 97.88 97 GLU A O 1
ATOM 778 N N . LYS A 1 98 ? -7.727 -11.367 15.867 1 97 98 LYS A N 1
ATOM 779 C CA . LYS A 1 98 ? -6.5 -10.812 16.438 1 97 98 LYS A CA 1
ATOM 780 C C . LYS A 1 98 ? -5.949 -9.688 15.555 1 97 98 LYS A C 1
ATOM 782 O O . LYS A 1 98 ? -5.605 -8.617 16.047 1 97 98 LYS A O 1
ATOM 787 N N . LYS A 1 99 ? -5.914 -9.836 14.273 1 96.25 99 LYS A N 1
ATOM 788 C CA . LYS A 1 99 ? -5.227 -8.93 13.359 1 96.25 99 LYS A CA 1
ATOM 789 C C . LYS A 1 99 ? -6.074 -7.691 13.078 1 96.25 99 LYS A C 1
ATOM 791 O O . LYS A 1 99 ? -5.555 -6.66 12.648 1 96.25 99 LYS A O 1
ATOM 796 N N . LEU A 1 100 ? -7.34 -7.797 13.32 1 97 100 LEU A N 1
ATOM 797 C CA . LEU A 1 100 ? -8.234 -6.672 13.055 1 97 100 LEU A CA 1
ATOM 798 C C . LEU A 1 100 ? -8.57 -5.93 14.344 1 97 100 LEU A C 1
ATOM 800 O O . LEU A 1 100 ? -9.375 -4.992 14.336 1 97 100 LEU A O 1
ATOM 804 N N . SER A 1 101 ? -7.961 -6.359 15.453 1 96.56 101 SER A N 1
ATOM 805 C CA . SER A 1 101 ? -8.156 -5.668 16.719 1 96.56 101 SER A CA 1
ATOM 806 C C . SER A 1 101 ? -7.418 -4.332 16.75 1 96.56 101 SER A C 1
ATOM 808 O O . SER A 1 101 ? -6.488 -4.117 15.969 1 96.56 101 SER A O 1
ATOM 810 N N . ASN A 1 102 ? -7.844 -3.449 17.594 1 96 102 ASN A N 1
ATOM 811 C CA . ASN A 1 102 ? -7.172 -2.168 17.781 1 96 102 ASN A CA 1
ATOM 812 C C . ASN A 1 102 ? -5.742 -2.352 18.281 1 96 102 ASN A C 1
ATOM 814 O O . ASN A 1 102 ? -5.457 -3.291 19.031 1 96 102 ASN A O 1
ATOM 818 N N . ILE A 1 103 ? -4.883 -1.482 17.844 1 95.69 103 ILE A N 1
ATOM 819 C CA . ILE A 1 103 ? -3.531 -1.403 18.375 1 95.69 103 ILE A CA 1
ATOM 820 C C . ILE A 1 103 ? -3.457 -0.296 19.422 1 95.69 103 ILE A C 1
ATOM 822 O O . ILE A 1 103 ? -3.434 0.889 19.094 1 95.69 103 ILE A O 1
ATOM 826 N N . ASP A 1 104 ? -3.391 -0.648 20.656 1 95.69 104 ASP A N 1
ATOM 827 C CA . ASP A 1 104 ? -3.322 0.321 21.75 1 95.69 104 ASP A CA 1
ATOM 828 C C . ASP A 1 104 ? -1.921 0.916 21.859 1 95.69 104 ASP A C 1
ATOM 830 O O . ASP A 1 104 ? -0.926 0.191 21.812 1 95.69 104 ASP A O 1
ATOM 834 N N . VAL A 1 105 ? -1.868 2.252 22.047 1 93.19 105 VAL A N 1
ATOM 835 C CA . VAL A 1 105 ? -0.552 2.875 22.125 1 93.19 105 VAL A CA 1
ATOM 836 C C . VAL A 1 105 ? -0.483 3.783 23.359 1 93.19 105 VAL A C 1
ATOM 838 O O . VAL A 1 105 ? 0.461 4.562 23.5 1 93.19 105 VAL A O 1
ATOM 841 N N . ALA A 1 106 ? -1.365 3.891 24.125 1 78.88 106 ALA A N 1
ATOM 842 C CA . ALA A 1 106 ? -1.459 4.879 25.188 1 78.88 106 ALA A CA 1
ATOM 843 C C . ALA A 1 106 ? -0.249 4.801 26.125 1 78.88 106 ALA A C 1
ATOM 845 O O . ALA A 1 106 ? 0.155 3.711 26.531 1 78.88 106 ALA A O 1
ATOM 846 N N . LYS A 1 107 ? 0.207 6.027 26.344 1 77.19 107 LYS A N 1
ATOM 847 C CA . LYS A 1 107 ? 1.428 6.223 27.125 1 77.19 107 LYS A CA 1
ATOM 848 C C . LYS A 1 107 ? 1.114 6.387 28.609 1 77.19 107 LYS A C 1
ATOM 850 O O . LYS A 1 107 ? 1.926 6.027 29.469 1 77.19 107 LYS A O 1
ATOM 855 N N . ASP A 1 108 ? -0.078 7.094 28.797 1 84.31 108 ASP A N 1
ATOM 856 C CA . ASP A 1 108 ? -0.449 7.332 30.188 1 84.31 108 ASP A CA 1
ATOM 857 C C . ASP A 1 108 ? -1.967 7.336 30.359 1 84.31 108 ASP A C 1
ATOM 859 O O . ASP A 1 108 ? -2.707 7.18 29.391 1 84.31 108 ASP A O 1
ATOM 863 N N . ASP A 1 109 ? -2.416 7.598 31.578 1 89.06 109 ASP A N 1
ATOM 864 C CA . ASP A 1 109 ? -3.814 7.398 31.938 1 89.06 109 ASP A CA 1
ATOM 865 C C . ASP A 1 109 ? -4.676 8.578 31.484 1 89.06 109 ASP A C 1
ATOM 867 O O . ASP A 1 109 ? -5.906 8.484 31.469 1 89.06 109 ASP A O 1
ATOM 871 N N . ASN A 1 110 ? -4.062 9.586 31.016 1 92.62 110 ASN A N 1
ATOM 872 C CA . ASN A 1 110 ? -4.812 10.766 30.609 1 92.62 110 ASN A CA 1
ATOM 873 C C . ASN A 1 110 ? -5.277 10.656 29.156 1 92.62 110 ASN A C 1
ATOM 875 O O . ASN A 1 110 ? -6.125 11.43 28.719 1 92.62 110 ASN A O 1
ATOM 879 N N . PHE A 1 111 ? -4.719 9.672 28.484 1 93.62 111 PHE A N 1
ATOM 880 C CA . PHE A 1 111 ? -5.047 9.516 27.062 1 93.62 111 PHE A CA 1
ATOM 881 C C . PHE A 1 111 ? -5.566 8.117 26.781 1 93.62 111 PHE A C 1
ATOM 883 O O . PHE A 1 111 ? -5.074 7.137 27.359 1 93.62 111 PHE A O 1
ATOM 890 N N . LYS A 1 112 ? -6.566 8.016 26.047 1 95.94 112 LYS A N 1
ATOM 891 C CA . LYS A 1 112 ? -6.895 6.793 25.328 1 95.94 112 LYS A CA 1
ATOM 892 C C . LYS A 1 112 ? -6.492 6.898 23.859 1 95.94 112 LYS A C 1
ATOM 894 O O . LYS A 1 112 ? -7.098 7.66 23.094 1 95.94 112 LYS A O 1
ATOM 899 N N . SER A 1 113 ? -5.422 6.207 23.406 1 97.25 113 SER A N 1
ATOM 900 C CA . SER A 1 113 ? -4.879 6.297 22.062 1 97.25 113 SER A CA 1
ATOM 901 C C . SER A 1 113 ? -4.727 4.918 21.438 1 97.25 113 SER A C 1
ATOM 903 O O . SER A 1 113 ? -4.188 4 22.062 1 97.25 113 SER A O 1
ATOM 905 N N . TYR A 1 114 ? -5.215 4.777 20.281 1 97.69 114 TYR A N 1
ATOM 906 C CA . TYR A 1 114 ? -5.117 3.506 19.578 1 97.69 114 TYR A CA 1
ATOM 907 C C . TYR A 1 114 ? -5.262 3.707 18.078 1 97.69 114 TYR A C 1
ATOM 909 O O . TYR A 1 114 ? -5.727 4.758 17.625 1 97.69 114 TYR A O 1
ATOM 917 N N . ILE A 1 115 ? -4.809 2.783 17.328 1 97.81 115 ILE A N 1
ATOM 918 C CA . ILE A 1 115 ? -5.02 2.699 15.891 1 97.81 115 ILE A CA 1
ATOM 919 C C . ILE A 1 115 ? -6.125 1.688 15.586 1 97.81 115 ILE A C 1
ATOM 921 O O . ILE A 1 115 ? -6.023 0.518 15.969 1 97.81 115 ILE A O 1
ATOM 925 N N . LYS A 1 116 ? -7.16 2.154 15.039 1 97.44 116 LYS A N 1
ATOM 926 C CA . LYS A 1 116 ? -8.242 1.288 14.578 1 97.44 116 LYS A CA 1
ATOM 927 C C . LYS A 1 116 ? -8.039 0.878 13.125 1 97.44 116 LYS A C 1
ATOM 929 O O . LYS A 1 116 ? -7.602 1.684 12.305 1 97.44 116 LYS A O 1
ATOM 934 N N . ARG A 1 117 ? -8.336 -0.364 12.852 1 95.75 117 ARG A N 1
ATOM 935 C CA . ARG A 1 117 ? -8.344 -0.844 11.469 1 95.75 117 ARG A CA 1
ATOM 936 C C . ARG A 1 117 ? -9.742 -0.75 10.867 1 95.75 117 ARG A C 1
ATOM 938 O O . ARG A 1 117 ? -10.625 -1.541 11.203 1 95.75 117 ARG A O 1
ATOM 945 N N . LYS A 1 118 ? -9.883 0.153 9.984 1 96.56 118 LYS A N 1
ATOM 946 C CA . LYS A 1 118 ? -11.188 0.375 9.375 1 96.56 118 LYS A CA 1
ATOM 947 C C . LYS A 1 118 ? -11.289 -0.334 8.031 1 96.56 118 LYS A C 1
ATOM 949 O O . LYS A 1 118 ? -10.336 -0.345 7.25 1 96.56 118 LYS A O 1
ATOM 954 N N . ALA A 1 119 ? -12.477 -0.973 7.84 1 97.69 119 ALA A N 1
ATOM 955 C CA . ALA A 1 119 ? -12.727 -1.524 6.508 1 97.69 119 ALA A CA 1
ATOM 956 C C . ALA A 1 119 ? -12.594 -0.448 5.434 1 97.69 119 ALA A C 1
ATOM 958 O O . ALA A 1 119 ? -12.883 0.725 5.684 1 97.69 119 ALA A O 1
ATOM 959 N N . LEU A 1 120 ? -12.203 -0.841 4.266 1 97.81 120 LEU A N 1
ATOM 960 C CA . LEU A 1 120 ? -11.984 0.092 3.164 1 97.81 120 LEU A CA 1
ATOM 961 C C . LEU A 1 120 ? -13.297 0.464 2.494 1 97.81 120 LEU A C 1
ATOM 963 O O . LEU A 1 120 ? -13.477 1.599 2.045 1 97.81 120 LEU A O 1
ATOM 967 N N . GLY A 1 121 ? -14.219 -0.42 2.307 1 98.31 121 GLY A N 1
ATOM 968 C CA . GLY A 1 121 ? -15.469 -0.234 1.593 1 98.31 121 GLY A CA 1
ATOM 969 C C . GLY A 1 121 ? -15.789 -1.374 0.645 1 98.31 121 GLY A C 1
ATOM 970 O O . GLY A 1 121 ? -15.961 -2.518 1.074 1 98.31 121 GLY A O 1
ATOM 971 N N . VAL A 1 122 ? -15.742 -1.08 -0.679 1 98.88 122 VAL A N 1
ATOM 972 C CA . VAL A 1 122 ? -16.031 -2.07 -1.711 1 98.88 122 VAL A CA 1
ATOM 973 C C . VAL A 1 122 ? -14.727 -2.525 -2.369 1 98.88 122 VAL A C 1
ATOM 975 O O . VAL A 1 122 ? -13.977 -1.709 -2.906 1 98.88 122 VAL A O 1
ATOM 978 N N . VAL A 1 123 ? -14.477 -3.82 -2.312 1 98.94 123 VAL A N 1
ATOM 979 C CA . VAL A 1 123 ? -13.289 -4.422 -2.906 1 98.94 123 VAL A CA 1
ATOM 980 C C . VAL A 1 123 ? -13.656 -5.117 -4.215 1 98.94 123 VAL A C 1
ATOM 982 O O . VAL A 1 123 ? -14.602 -5.902 -4.262 1 98.94 123 VAL A O 1
ATOM 985 N N . PHE A 1 124 ? -12.992 -4.746 -5.281 1 98.94 124 PHE A N 1
ATOM 986 C CA . PHE A 1 124 ? -13.18 -5.395 -6.574 1 98.94 124 PHE A CA 1
ATOM 987 C C . PHE A 1 124 ? -12.07 -6.406 -6.84 1 98.94 124 PHE A C 1
ATOM 989 O O . PHE A 1 124 ? -10.891 -6.047 -6.875 1 98.94 124 PHE A O 1
ATOM 996 N N . VAL A 1 125 ? -12.453 -7.672 -7.004 1 98.88 125 VAL A N 1
ATOM 997 C CA . VAL A 1 125 ? -11.5 -8.758 -7.207 1 98.88 125 VAL A CA 1
ATOM 998 C C . VAL A 1 125 ? -11.617 -9.281 -8.641 1 98.88 125 VAL A C 1
ATOM 1000 O O . VAL A 1 125 ? -12.695 -9.68 -9.078 1 98.88 125 VAL A O 1
ATOM 1003 N N . ILE A 1 126 ? -10.539 -9.211 -9.352 1 98.81 126 ILE A N 1
ATOM 1004 C CA . ILE A 1 126 ? -10.43 -9.781 -10.695 1 98.81 126 ILE A CA 1
ATOM 1005 C C . ILE A 1 126 ? -9.531 -11.016 -10.656 1 98.81 126 ILE A C 1
ATOM 1007 O O . ILE A 1 126 ? -8.32 -10.906 -10.453 1 98.81 126 ILE A O 1
ATOM 1011 N N . ALA A 1 127 ? -10.125 -12.164 -10.852 1 98.38 127 ALA A N 1
ATOM 1012 C CA . ALA A 1 127 ? -9.438 -13.43 -10.609 1 98.38 127 ALA A CA 1
ATOM 1013 C C . ALA A 1 127 ? -9.117 -14.141 -11.914 1 98.38 127 ALA A C 1
ATOM 1015 O O . ALA A 1 127 ? -9.898 -14.086 -12.867 1 98.38 127 ALA A O 1
ATOM 1016 N N . PRO A 1 128 ? -8.055 -14.875 -12 1 97.88 128 PRO A N 1
ATOM 1017 C CA . PRO A 1 128 ? -7.609 -15.578 -13.211 1 97.88 128 PRO A CA 1
ATOM 1018 C C . PRO A 1 128 ? -8.32 -16.906 -13.414 1 97.88 128 PRO A C 1
ATOM 1020 O O . PRO A 1 128 ? -9.094 -17.344 -12.555 1 97.88 128 PRO A O 1
ATOM 1023 N N . TRP A 1 129 ? -7.969 -17.594 -14.508 1 98 129 TRP A N 1
ATOM 1024 C CA . TRP A 1 129 ? -8.688 -18.797 -14.883 1 98 129 TRP A CA 1
ATOM 1025 C C . TRP A 1 129 ? -7.969 -20.047 -14.359 1 98 129 TRP A C 1
ATOM 1027 O O . TRP A 1 129 ? -8.586 -21.109 -14.211 1 98 129 TRP A O 1
ATOM 1037 N N . ASN A 1 130 ? -6.703 -19.969 -14.117 1 97.12 130 ASN A N 1
ATOM 1038 C CA . ASN A 1 130 ? -5.93 -21.203 -13.961 1 97.12 130 ASN A CA 1
ATOM 1039 C C . ASN A 1 130 ? -6.117 -21.797 -12.578 1 97.12 130 ASN A C 1
ATOM 1041 O O . ASN A 1 130 ? -6.008 -23.016 -12.406 1 97.12 130 ASN A O 1
ATOM 1045 N N . TYR A 1 131 ? -6.281 -21.031 -11.586 1 97.5 131 TYR A N 1
ATOM 1046 C CA . TYR A 1 131 ? -6.707 -21.391 -10.234 1 97.5 131 TYR A CA 1
ATOM 1047 C C . TYR A 1 131 ? -7.793 -20.438 -9.742 1 97.5 131 TYR A C 1
ATOM 1049 O O . TYR A 1 131 ? -7.594 -19.703 -8.766 1 97.5 131 TYR A O 1
ATOM 1057 N N . PRO A 1 132 ? -8.938 -20.562 -10.344 1 98.19 132 PRO A N 1
ATOM 1058 C CA . PRO A 1 132 ? -9.953 -19.531 -10.141 1 98.19 132 PRO A CA 1
ATOM 1059 C C . PRO A 1 132 ? -10.422 -19.438 -8.688 1 98.19 132 PRO A C 1
ATOM 1061 O O . PRO A 1 132 ? -10.781 -18.359 -8.219 1 98.19 132 PRO A O 1
ATOM 1064 N N . TYR A 1 133 ? -10.43 -20.547 -7.957 1 98.44 133 TYR A N 1
ATOM 1065 C CA . TYR A 1 133 ? -10.883 -20.5 -6.574 1 98.44 133 TYR A CA 1
ATOM 1066 C C . TYR A 1 133 ? -9.727 -20.219 -5.625 1 98.44 133 TYR A C 1
ATOM 1068 O O . TYR A 1 133 ? -9.859 -19.391 -4.711 1 98.44 133 TYR A O 1
ATOM 1076 N N . LEU A 1 134 ? -8.641 -20.844 -5.902 1 97.5 134 LEU A N 1
ATOM 1077 C CA . LEU A 1 134 ? -7.48 -20.766 -5.023 1 97.5 134 LEU A CA 1
ATOM 1078 C C . LEU A 1 134 ? -6.918 -19.344 -5 1 97.5 134 LEU A C 1
ATOM 1080 O O . LEU A 1 134 ? -6.469 -18.859 -3.953 1 97.5 134 LEU A O 1
ATOM 1084 N N . VAL A 1 135 ? -6.898 -18.672 -6.121 1 97.56 135 VAL A N 1
ATOM 1085 C CA . VAL A 1 135 ? -6.391 -17.312 -6.207 1 97.56 135 VAL A CA 1
ATOM 1086 C C . VAL A 1 135 ? -7.422 -16.328 -5.637 1 97.56 135 VAL A C 1
ATOM 1088 O O . VAL A 1 135 ? -7.074 -15.438 -4.867 1 97.56 135 VAL A O 1
ATOM 1091 N N . ALA A 1 136 ? -8.672 -16.531 -5.898 1 98.38 136 ALA A N 1
ATOM 1092 C CA . ALA A 1 136 ? -9.734 -15.625 -5.473 1 98.38 136 ALA A CA 1
ATOM 1093 C C . ALA A 1 136 ? -9.859 -15.602 -3.951 1 98.38 136 ALA A C 1
ATOM 1095 O O . ALA A 1 136 ? -10.102 -14.547 -3.359 1 98.38 136 ALA A O 1
ATOM 1096 N N . VAL A 1 137 ? -9.711 -16.766 -3.338 1 98.69 137 VAL A N 1
ATOM 1097 C CA . VAL A 1 137 ? -9.93 -16.875 -1.9 1 98.69 137 VAL A CA 1
ATOM 1098 C C . VAL A 1 137 ? -8.93 -15.992 -1.153 1 98.69 137 VAL A C 1
ATOM 1100 O O . VAL A 1 137 ? -9.242 -15.469 -0.083 1 98.69 137 VAL A O 1
ATOM 1103 N N . ASN A 1 138 ? -7.73 -15.781 -1.754 1 98.12 138 ASN A N 1
ATOM 1104 C CA . ASN A 1 138 ? -6.691 -14.961 -1.14 1 98.12 138 ASN A CA 1
ATOM 1105 C C . ASN A 1 138 ? -7.191 -13.547 -0.844 1 98.12 138 ASN A C 1
ATOM 1107 O O . ASN A 1 138 ? -6.68 -12.883 0.055 1 98.12 138 ASN A O 1
ATOM 1111 N N . SER A 1 139 ? -8.211 -13.164 -1.601 1 98.06 139 SER A N 1
ATOM 1112 C CA . SER A 1 139 ? -8.68 -11.781 -1.495 1 98.06 139 SER A CA 1
ATOM 1113 C C . SER A 1 139 ? -10.094 -11.719 -0.928 1 98.06 139 SER A C 1
ATOM 1115 O O . SER A 1 139 ? -10.383 -10.898 -0.058 1 98.06 139 SER A O 1
ATOM 1117 N N . ILE A 1 140 ? -10.992 -12.602 -1.354 1 98.81 140 ILE A N 1
ATOM 1118 C CA . ILE A 1 140 ? -12.406 -12.422 -1.07 1 98.81 140 ILE A CA 1
ATOM 1119 C C . ILE A 1 140 ? -12.672 -12.68 0.412 1 98.81 140 ILE A C 1
ATOM 1121 O O . ILE A 1 140 ? -13.422 -11.938 1.052 1 98.81 140 ILE A O 1
ATOM 1125 N N . ILE A 1 141 ? -12.039 -13.703 1.021 1 98.88 141 ILE A N 1
ATOM 1126 C CA . ILE A 1 141 ? -12.336 -14.086 2.398 1 98.88 141 ILE A CA 1
ATOM 1127 C C . ILE A 1 141 ? -11.758 -13.039 3.354 1 98.88 141 ILE A C 1
ATOM 1129 O O . ILE A 1 141 ? -12.484 -12.469 4.176 1 98.88 141 ILE A O 1
ATOM 1133 N N . PRO A 1 142 ? -10.461 -12.719 3.209 1 98.81 142 PRO A N 1
ATOM 1134 C CA . PRO A 1 142 ? -9.945 -11.711 4.137 1 98.81 142 PRO A CA 1
ATOM 1135 C C . PRO A 1 142 ? -10.586 -10.344 3.939 1 98.81 142 PRO A C 1
ATOM 1137 O O . PRO A 1 142 ? -10.734 -9.578 4.898 1 98.81 142 PRO A O 1
ATOM 1140 N N . ALA A 1 143 ? -10.961 -10 2.725 1 98.88 143 ALA A N 1
ATOM 1141 C CA . ALA A 1 143 ? -11.633 -8.727 2.486 1 98.88 143 ALA A CA 1
ATOM 1142 C C . ALA A 1 143 ? -12.953 -8.656 3.25 1 98.88 143 ALA A C 1
ATOM 1144 O O . ALA A 1 143 ? -13.227 -7.664 3.932 1 98.88 143 ALA A O 1
ATOM 1145 N N . MET A 1 144 ? -13.727 -9.672 3.137 1 98.94 144 MET A N 1
ATOM 1146 C CA . MET A 1 144 ? -15.016 -9.688 3.824 1 98.94 144 MET A CA 1
ATOM 1147 C C . MET A 1 144 ? -14.828 -9.773 5.336 1 98.94 144 MET A C 1
ATOM 1149 O O . MET A 1 144 ? -15.555 -9.141 6.098 1 98.94 144 MET A O 1
ATOM 1153 N N . ALA A 1 145 ? -13.828 -10.547 5.77 1 98.88 145 ALA A N 1
ATOM 1154 C CA . ALA A 1 145 ? -13.539 -10.633 7.199 1 98.88 145 ALA A CA 1
ATOM 1155 C C . ALA A 1 145 ? -13.195 -9.258 7.77 1 98.88 145 ALA A C 1
ATOM 1157 O O . ALA A 1 145 ? -13.547 -8.945 8.906 1 98.88 145 ALA A O 1
ATOM 1158 N N . ALA A 1 146 ? -12.562 -8.438 7 1 98.62 146 ALA A N 1
ATOM 1159 C CA . ALA A 1 146 ? -12.133 -7.109 7.422 1 98.62 146 ALA A CA 1
ATOM 1160 C C . ALA A 1 146 ? -13.305 -6.137 7.445 1 98.62 146 ALA A C 1
ATOM 1162 O O . ALA A 1 146 ? -13.164 -4.984 7.871 1 98.62 146 ALA A O 1
ATOM 1163 N N . GLY A 1 147 ? -14.469 -6.566 6.938 1 98.69 147 GLY A N 1
ATOM 1164 C CA . GLY A 1 147 ? -15.664 -5.738 6.973 1 98.69 147 GLY A CA 1
ATOM 1165 C C . GLY A 1 147 ? -16 -5.129 5.625 1 98.69 147 GLY A C 1
ATOM 1166 O O . GLY A 1 147 ? -16.891 -4.273 5.535 1 98.69 147 GLY A O 1
ATOM 1167 N N . ASN A 1 148 ? -15.312 -5.5 4.566 1 98.88 148 ASN A N 1
ATOM 1168 C CA . ASN A 1 148 ? -15.578 -5.004 3.221 1 98.88 148 ASN A CA 1
ATOM 1169 C C . ASN A 1 148 ? -16.625 -5.852 2.506 1 98.88 148 ASN A C 1
ATOM 1171 O O . ASN A 1 148 ? -16.859 -7.004 2.875 1 98.88 148 ASN A O 1
ATOM 1175 N N . SER A 1 149 ? -17.281 -5.281 1.522 1 98.94 149 SER A N 1
ATOM 1176 C CA . SER A 1 149 ? -18 -6.07 0.53 1 98.94 149 SER A CA 1
ATOM 1177 C C . SER A 1 149 ? -17.125 -6.367 -0.683 1 98.94 149 SER A C 1
ATOM 1179 O O . SER A 1 149 ? -16.109 -5.703 -0.901 1 98.94 149 SER A O 1
ATOM 1181 N N . VAL A 1 150 ? -17.5 -7.398 -1.425 1 98.94 150 VAL A N 1
ATOM 1182 C CA . VAL A 1 150 ? -16.641 -7.84 -2.521 1 98.94 150 VAL A CA 1
ATOM 1183 C C . VAL A 1 150 ? -17.469 -7.965 -3.801 1 98.94 150 VAL A C 1
ATOM 1185 O O . VAL A 1 150 ? -18.578 -8.484 -3.781 1 98.94 150 VAL A O 1
ATOM 1188 N N . ILE A 1 151 ? -17 -7.43 -4.871 1 98.94 151 ILE A N 1
ATOM 1189 C CA . ILE A 1 151 ? -17.453 -7.723 -6.23 1 98.94 151 ILE A CA 1
ATOM 1190 C C . ILE A 1 151 ? -16.375 -8.523 -6.965 1 98.94 151 ILE A C 1
ATOM 1192 O O . ILE A 1 151 ? -15.234 -8.086 -7.082 1 98.94 151 ILE A O 1
ATOM 1196 N N . LEU A 1 152 ? -16.766 -9.68 -7.461 1 98.94 152 LEU A N 1
ATOM 1197 C CA . LEU A 1 152 ? -15.828 -10.602 -8.086 1 98.94 152 LEU A CA 1
ATOM 1198 C C . LEU A 1 152 ? -16.062 -10.672 -9.594 1 98.94 152 LEU A C 1
ATOM 1200 O O . LEU A 1 152 ? -17.219 -10.758 -10.047 1 98.94 152 LEU A O 1
ATOM 1204 N N . LYS A 1 153 ? -15.07 -10.531 -10.336 1 98.75 153 LYS A N 1
ATOM 1205 C CA . LYS A 1 153 ? -15.039 -10.836 -11.766 1 98.75 153 LYS A CA 1
ATOM 1206 C C . LYS A 1 153 ? -14.023 -11.93 -12.07 1 98.75 153 LYS A C 1
ATOM 1208 O O . LYS A 1 153 ? -12.812 -11.703 -12 1 98.75 153 LYS A O 1
ATOM 1213 N N . HIS A 1 154 ? -14.484 -13.117 -12.453 1 98.38 154 HIS A N 1
ATOM 1214 C CA . HIS A 1 154 ? -13.586 -14.164 -12.93 1 98.38 154 HIS A CA 1
ATOM 1215 C C . HIS A 1 154 ? -13.297 -14.008 -14.414 1 98.38 154 HIS A C 1
ATOM 1217 O O . HIS A 1 154 ? -14.016 -13.289 -15.117 1 98.38 154 HIS A O 1
ATOM 1223 N N . SER A 1 155 ? -12.234 -14.68 -14.883 1 97.5 155 SER A N 1
ATOM 1224 C CA . SER A 1 155 ? -11.922 -14.766 -16.312 1 97.5 155 SER A CA 1
ATOM 1225 C C . SER A 1 155 ? -13.125 -15.242 -17.109 1 97.5 155 SER A C 1
ATOM 1227 O O . SER A 1 155 ? -13.938 -16.016 -16.609 1 97.5 155 SER A O 1
ATOM 1229 N N . ALA A 1 156 ? -13.195 -14.797 -18.344 1 96.56 156 ALA A N 1
ATOM 1230 C CA . ALA A 1 156 ? -14.25 -15.25 -19.25 1 96.56 156 ALA A CA 1
ATOM 1231 C C . ALA A 1 156 ? -14.172 -16.75 -19.469 1 96.56 156 ALA A C 1
ATOM 1233 O O . ALA A 1 156 ? -15.164 -17.391 -19.844 1 96.56 156 ALA A O 1
ATOM 1234 N N . GLN A 1 157 ? -13.07 -17.344 -19.172 1 97.88 157 GLN A N 1
ATOM 1235 C CA . GLN A 1 157 ? -12.844 -18.766 -19.344 1 97.88 157 GLN A CA 1
ATOM 1236 C C . GLN A 1 157 ? -13.508 -19.562 -18.234 1 97.88 157 GLN A C 1
ATOM 1238 O O . GLN A 1 157 ? -13.812 -20.75 -18.406 1 97.88 157 GLN A O 1
ATOM 1243 N N . THR A 1 158 ? -13.773 -18.891 -17.047 1 98.31 158 THR A N 1
ATOM 1244 C CA . THR A 1 158 ? -14.25 -19.641 -15.891 1 98.31 158 THR A CA 1
ATOM 1245 C C . THR A 1 158 ? -15.453 -18.953 -15.258 1 98.31 158 THR A C 1
ATOM 1247 O O . THR A 1 158 ? -15.484 -18.734 -14.047 1 98.31 158 THR A O 1
ATOM 1250 N N . PRO A 1 159 ? -16.484 -18.703 -15.984 1 98.25 159 PRO A N 1
ATOM 1251 C CA . PRO A 1 159 ? -17.625 -17.953 -15.445 1 98.25 159 PRO A CA 1
ATOM 1252 C C . PRO A 1 159 ? -18.375 -18.719 -14.359 1 98.25 159 PRO A C 1
ATOM 1254 O O . PRO A 1 159 ? -18.938 -18.109 -13.445 1 98.25 159 PRO A O 1
ATOM 1257 N N . LEU A 1 160 ? -18.344 -20.047 -14.406 1 98.56 160 LEU A N 1
ATOM 1258 C CA . LEU A 1 160 ? -19.094 -20.844 -13.445 1 98.56 160 LEU A CA 1
ATOM 1259 C C . LEU A 1 160 ? -18.5 -20.734 -12.047 1 98.56 160 LEU A C 1
ATOM 1261 O O . LEU A 1 160 ? -19.188 -20.969 -11.055 1 98.56 160 LEU A O 1
ATOM 1265 N N . CYS A 1 161 ? -17.25 -20.344 -11.977 1 98.62 161 CYS A N 1
ATOM 1266 C CA . CYS A 1 161 ? -16.578 -20.281 -10.688 1 98.62 161 CYS A CA 1
ATOM 1267 C C . CYS A 1 161 ? -17.172 -19.188 -9.812 1 98.62 161 CYS A C 1
ATOM 1269 O O . CYS A 1 161 ? -17.484 -19.422 -8.641 1 98.62 161 CYS A O 1
ATOM 1271 N N . SER A 1 162 ? -17.375 -18.016 -10.328 1 98.44 162 SER A N 1
ATOM 1272 C CA . SER A 1 162 ? -18.016 -16.938 -9.57 1 98.44 162 SER A CA 1
ATOM 1273 C C . SER A 1 162 ? -19.453 -17.281 -9.219 1 98.44 162 SER A C 1
ATOM 1275 O O . SER A 1 162 ? -19.938 -16.938 -8.141 1 98.44 162 SER A O 1
ATOM 1277 N N . GLU A 1 163 ? -20.141 -17.984 -10.148 1 98.62 163 GLU A N 1
ATOM 1278 C CA . GLU A 1 163 ? -21.547 -18.359 -9.93 1 98.62 163 GLU A CA 1
ATOM 1279 C C . GLU A 1 163 ? -21.688 -19.328 -8.758 1 98.62 163 GLU A C 1
ATOM 1281 O O . GLU A 1 163 ? -22.594 -19.188 -7.945 1 98.62 163 GLU A O 1
ATOM 1286 N N . GLN A 1 164 ? -20.766 -20.297 -8.695 1 98.62 164 GLN A N 1
ATOM 1287 C CA . GLN A 1 164 ? -20.812 -21.266 -7.602 1 98.62 164 GLN A CA 1
ATOM 1288 C C . GLN A 1 164 ? -20.578 -20.578 -6.258 1 98.62 164 GLN A C 1
ATOM 1290 O O . GLN A 1 164 ? -21.25 -20.891 -5.27 1 98.62 164 GLN A O 1
ATOM 1295 N N . LEU A 1 165 ? -19.641 -19.625 -6.18 1 98.88 165 LEU A N 1
ATOM 1296 C CA . LEU A 1 165 ? -19.391 -18.875 -4.957 1 98.88 165 LEU A CA 1
ATOM 1297 C C . LEU A 1 165 ? -20.625 -18.047 -4.582 1 98.88 165 LEU A C 1
ATOM 1299 O O . LEU A 1 165 ? -21 -17.984 -3.41 1 98.88 165 LEU A O 1
ATOM 1303 N N . TYR A 1 166 ? -21.234 -17.469 -5.551 1 98.75 166 TYR A N 1
ATOM 1304 C CA . TYR A 1 166 ? -22.375 -16.609 -5.305 1 98.75 166 TYR A CA 1
ATOM 1305 C C . TYR A 1 166 ? -23.562 -17.406 -4.785 1 98.75 166 TYR A C 1
ATOM 1307 O O . TYR A 1 166 ? -24.328 -16.922 -3.949 1 98.75 166 TYR A O 1
ATOM 1315 N N . GLN A 1 167 ? -23.734 -18.625 -5.309 1 98.5 167 GLN A N 1
ATOM 1316 C CA . GLN A 1 167 ? -24.828 -19.484 -4.836 1 98.5 167 GLN A CA 1
ATOM 1317 C C . GLN A 1 167 ? -24.75 -19.688 -3.324 1 98.5 167 GLN A C 1
ATOM 1319 O O . GLN A 1 167 ? -25.766 -19.641 -2.637 1 98.5 167 GLN A O 1
ATOM 1324 N N . SER A 1 168 ? -23.562 -19.875 -2.824 1 98.69 168 SER A N 1
ATOM 1325 C CA . SER A 1 168 ? -23.375 -20.031 -1.387 1 98.69 168 SER A CA 1
ATOM 1326 C C . SER A 1 168 ? -23.516 -18.703 -0.657 1 98.69 168 SER A C 1
ATOM 1328 O O . SER A 1 168 ? -24.078 -18.656 0.438 1 98.69 168 SER A O 1
ATOM 1330 N N . ALA A 1 169 ? -23 -17.641 -1.261 1 98.75 169 ALA A N 1
ATOM 1331 C CA . ALA A 1 169 ? -23.094 -16.312 -0.647 1 98.75 169 ALA A CA 1
ATOM 1332 C C . ALA A 1 169 ? -24.547 -15.898 -0.465 1 98.75 169 ALA A C 1
ATOM 1334 O O . ALA A 1 169 ? -24.922 -15.414 0.602 1 98.75 169 ALA A O 1
ATOM 1335 N N . LYS A 1 170 ? -25.312 -16.141 -1.497 1 98.12 170 LYS A N 1
ATOM 1336 C CA . LYS A 1 170 ? -26.734 -15.758 -1.477 1 98.12 170 LYS A CA 1
ATOM 1337 C C . LYS A 1 170 ? -27.484 -16.484 -0.369 1 98.12 170 LYS A C 1
ATOM 1339 O O . LYS A 1 170 ? -28.422 -15.945 0.221 1 98.12 170 LYS A O 1
ATOM 1344 N N . LYS A 1 171 ? -27.031 -17.672 -0.119 1 98.19 171 LYS A N 1
ATOM 1345 C CA . LYS A 1 171 ? -27.672 -18.516 0.888 1 98.19 171 LYS A CA 1
ATOM 1346 C C . LYS A 1 171 ? -27.25 -18.094 2.297 1 98.19 171 LYS A C 1
ATOM 1348 O O . LYS A 1 171 ? -28.062 -18.141 3.225 1 98.19 171 LYS A O 1
ATOM 1353 N N . ILE A 1 172 ? -26 -17.672 2.559 1 98.69 172 ILE A N 1
ATOM 1354 C CA . ILE A 1 172 ? -25.422 -17.609 3.898 1 98.69 172 ILE A CA 1
ATOM 1355 C C . ILE A 1 172 ? -25.188 -16.172 4.309 1 98.69 172 ILE A C 1
ATOM 1357 O O . ILE A 1 172 ? -25.391 -15.805 5.469 1 98.69 172 ILE A O 1
ATOM 1361 N N . LEU A 1 173 ? -24.766 -15.328 3.375 1 98.81 173 LEU A N 1
ATOM 1362 C CA . LEU A 1 173 ? -24.344 -13.961 3.686 1 98.81 173 LEU A CA 1
ATOM 1363 C C . LEU A 1 173 ? -25.484 -12.984 3.473 1 98.81 173 LEU A C 1
ATOM 1365 O O . LEU A 1 173 ? -26.375 -13.227 2.658 1 98.81 173 LEU A O 1
ATOM 1369 N N . PRO A 1 174 ? -25.453 -11.82 4.188 1 98.62 174 PRO A N 1
ATOM 1370 C CA . PRO A 1 174 ? -26.406 -10.766 3.869 1 98.62 174 PRO A CA 1
ATOM 1371 C C . PRO A 1 174 ? -26.344 -10.328 2.41 1 98.62 174 PRO A C 1
ATOM 1373 O O . PRO A 1 174 ? -25.281 -10.406 1.787 1 98.62 174 PRO A O 1
ATOM 1376 N N . LYS A 1 175 ? -27.469 -9.875 1.906 1 98.38 175 LYS A N 1
ATOM 1377 C CA . LYS A 1 175 ? -27.578 -9.461 0.513 1 98.38 175 LYS A CA 1
ATOM 1378 C C . LYS A 1 175 ? -26.5 -8.438 0.152 1 98.38 175 LYS A C 1
ATOM 1380 O O . LYS A 1 175 ? -26.234 -7.508 0.916 1 98.38 175 LYS A O 1
ATOM 1385 N N . ASP A 1 176 ? -25.719 -8.633 -0.931 1 98.69 176 ASP A N 1
ATOM 1386 C CA . ASP A 1 176 ? -24.828 -7.703 -1.62 1 98.69 176 ASP A CA 1
ATOM 1387 C C . ASP A 1 176 ? -23.484 -7.598 -0.908 1 98.69 176 ASP A C 1
ATOM 1389 O O . ASP A 1 176 ? -22.656 -6.746 -1.25 1 98.69 176 ASP A O 1
ATOM 1393 N N . ILE A 1 177 ? -23.203 -8.406 0.156 1 98.88 177 ILE A N 1
ATOM 1394 C CA . ILE A 1 177 ? -21.875 -8.453 0.749 1 98.88 177 ILE A CA 1
ATOM 1395 C C . ILE A 1 177 ? -20.891 -9.086 -0.241 1 98.88 177 ILE A C 1
ATOM 1397 O O . ILE A 1 177 ? -19.703 -8.719 -0.272 1 98.88 177 ILE A O 1
ATOM 1401 N N . PHE A 1 178 ? -21.422 -10.039 -1.007 1 98.94 178 PHE A N 1
ATOM 1402 C CA . PHE A 1 178 ? -20.672 -10.672 -2.088 1 98.94 178 PHE A CA 1
ATOM 1403 C C . PHE A 1 178 ? -21.484 -10.68 -3.375 1 98.94 178 PHE A C 1
ATOM 1405 O O . PHE A 1 178 ? -22.609 -11.188 -3.398 1 98.94 178 PHE A O 1
ATOM 1412 N N . ASN A 1 179 ? -20.922 -10.109 -4.391 1 98.88 179 ASN A N 1
ATOM 1413 C CA . ASN A 1 179 ? -21.5 -10.117 -5.73 1 98.88 179 ASN A CA 1
ATOM 1414 C C . ASN A 1 179 ? -20.469 -10.539 -6.777 1 98.88 179 ASN A C 1
ATOM 1416 O O . ASN A 1 179 ? -19.266 -10.547 -6.508 1 98.88 179 ASN A O 1
ATOM 1420 N N . TYR A 1 180 ? -20.953 -10.93 -7.91 1 98.81 180 TYR A N 1
ATOM 1421 C CA . TYR A 1 180 ? -20.078 -11.148 -9.062 1 98.81 180 TYR A CA 1
ATOM 1422 C C . TYR A 1 180 ? -20.672 -10.531 -10.32 1 98.81 180 TYR A C 1
ATOM 1424 O O . TYR A 1 180 ? -21.875 -10.266 -10.383 1 98.81 180 TYR A O 1
ATOM 1432 N N . LEU A 1 181 ? -19.859 -10.195 -11.266 1 98.81 181 LEU A N 1
ATOM 1433 C CA . LEU A 1 181 ? -20.266 -9.695 -12.578 1 98.81 181 LEU A CA 1
ATOM 1434 C C . LEU A 1 181 ? -19.438 -10.344 -13.688 1 98.81 181 LEU A C 1
ATOM 1436 O O . LEU A 1 181 ? -18.219 -10.477 -13.547 1 98.81 181 LEU A O 1
ATOM 1440 N N . HIS A 1 182 ? -20.109 -10.836 -14.75 1 98.62 182 HIS A N 1
ATOM 1441 C CA . HIS A 1 182 ? -19.422 -11.156 -15.992 1 98.62 182 HIS A CA 1
ATOM 1442 C C . HIS A 1 182 ? -19.156 -9.898 -16.812 1 98.62 182 HIS A C 1
ATOM 1444 O O . HIS A 1 182 ? -20.078 -9.281 -17.344 1 98.62 182 HIS A O 1
ATOM 1450 N N . LEU A 1 183 ? -17.859 -9.555 -16.938 1 98.5 183 LEU A N 1
ATOM 1451 C CA . LEU A 1 183 ? -17.516 -8.266 -17.531 1 98.5 183 LEU A CA 1
ATOM 1452 C C . LEU A 1 183 ? -16.484 -8.43 -18.625 1 98.5 183 LEU A C 1
ATOM 1454 O O . LEU A 1 183 ? -15.602 -9.297 -18.531 1 98.5 183 LEU A O 1
ATOM 1458 N N . ASN A 1 184 ? -16.547 -7.609 -19.656 1 97.25 184 ASN A N 1
ATOM 1459 C CA . ASN A 1 184 ? -15.438 -7.465 -20.594 1 97.25 184 ASN A CA 1
ATOM 1460 C C . ASN A 1 184 ? -14.359 -6.535 -20.031 1 97.25 184 ASN A C 1
ATOM 1462 O O . ASN A 1 184 ? -14.477 -6.043 -18.922 1 97.25 184 ASN A O 1
ATOM 1466 N N . HIS A 1 185 ? -13.32 -6.422 -20.812 1 96.56 185 HIS A N 1
ATOM 1467 C CA . HIS A 1 185 ? -12.156 -5.656 -20.359 1 96.56 185 HIS A CA 1
ATOM 1468 C C . HIS A 1 185 ? -12.531 -4.203 -20.078 1 96.56 185 HIS A C 1
ATOM 1470 O O . HIS A 1 185 ? -12.188 -3.662 -19.031 1 96.56 185 HIS A O 1
ATOM 1476 N N . GLU A 1 186 ? -13.25 -3.559 -20.922 1 97 186 GLU A N 1
ATOM 1477 C CA . GLU A 1 186 ? -13.625 -2.152 -20.812 1 97 186 GLU A CA 1
ATOM 1478 C C . GLU A 1 186 ? -14.484 -1.913 -19.562 1 97 186 GLU A C 1
ATOM 1480 O O . GLU A 1 186 ? -14.234 -0.972 -18.812 1 97 186 GLU A O 1
ATOM 1485 N N . ASP A 1 187 ? -15.492 -2.77 -19.391 1 98.25 187 ASP A N 1
ATOM 1486 C CA . ASP A 1 187 ? -16.375 -2.635 -18.234 1 98.25 187 ASP A CA 1
ATOM 1487 C C . ASP A 1 187 ? -15.633 -2.887 -16.938 1 98.25 187 ASP A C 1
ATOM 1489 O O . ASP A 1 187 ? -15.93 -2.264 -15.914 1 98.25 187 ASP A O 1
ATOM 1493 N N . SER A 1 188 ? -14.703 -3.803 -16.984 1 98.5 188 SER A N 1
ATOM 1494 C CA . SER A 1 188 ? -13.891 -4.043 -15.805 1 98.5 188 SER A CA 1
ATOM 1495 C C . SER A 1 188 ? -13.117 -2.791 -15.398 1 98.5 188 SER A C 1
ATOM 1497 O O . SER A 1 188 ? -13.07 -2.436 -14.219 1 98.5 188 SER A O 1
ATOM 1499 N N . LEU A 1 189 ? -12.508 -2.111 -16.391 1 98.44 189 LEU A N 1
ATOM 1500 C CA . LEU A 1 189 ? -11.719 -0.915 -16.109 1 98.44 189 LEU A CA 1
ATOM 1501 C C . LEU A 1 189 ? -12.617 0.227 -15.641 1 98.44 189 LEU A C 1
ATOM 1503 O O . LEU A 1 189 ? -12.188 1.063 -14.836 1 98.44 189 LEU A O 1
ATOM 1507 N N . LYS A 1 190 ? -13.875 0.216 -16.094 1 98.12 190 LYS A N 1
ATOM 1508 C CA . LYS A 1 190 ? -14.844 1.191 -15.602 1 98.12 190 LYS A CA 1
ATOM 1509 C C . LYS A 1 190 ? -15.078 1.031 -14.102 1 98.12 190 LYS A C 1
ATOM 1511 O O . LYS A 1 190 ? -15.156 2.021 -13.375 1 98.12 190 LYS A O 1
ATOM 1516 N N . ILE A 1 191 ? -15.211 -0.185 -13.664 1 98.69 191 ILE A N 1
ATOM 1517 C CA . ILE A 1 191 ? -15.398 -0.443 -12.242 1 98.69 191 ILE A CA 1
ATOM 1518 C C . ILE A 1 191 ? -14.141 -0.034 -11.477 1 98.69 191 ILE A C 1
ATOM 1520 O O . ILE A 1 191 ? -14.234 0.62 -10.43 1 98.69 191 ILE A O 1
ATOM 1524 N N . VAL A 1 192 ? -12.961 -0.385 -12.031 1 98.75 192 VAL A N 1
ATOM 1525 C CA . VAL A 1 192 ? -11.695 -0.047 -11.383 1 98.75 192 VAL A CA 1
ATOM 1526 C C . VAL A 1 192 ? -11.594 1.465 -11.195 1 98.75 192 VAL A C 1
ATOM 1528 O O . VAL A 1 192 ? -11.125 1.938 -10.156 1 98.75 192 VAL A O 1
ATOM 1531 N N . SER A 1 193 ? -12.078 2.211 -12.125 1 98.06 193 SER A N 1
ATOM 1532 C CA . SER A 1 193 ? -11.938 3.662 -12.125 1 98.06 193 SER A CA 1
ATOM 1533 C C . SER A 1 193 ? -13.016 4.328 -11.281 1 98.06 193 SER A C 1
ATOM 1535 O O . SER A 1 193 ? -12.922 5.52 -10.977 1 98.06 193 SER A O 1
ATOM 1537 N N . ASP A 1 194 ? -14.078 3.58 -10.938 1 98.38 194 ASP A N 1
ATOM 1538 C CA . ASP A 1 194 ? -15.203 4.137 -10.18 1 98.38 194 ASP A CA 1
ATOM 1539 C C . ASP A 1 194 ? -14.758 4.586 -8.789 1 98.38 194 ASP A C 1
ATOM 1541 O O . ASP A 1 194 ? -14.125 3.824 -8.062 1 98.38 194 ASP A O 1
ATOM 1545 N N . LYS A 1 195 ? -15.094 5.801 -8.359 1 96.56 195 LYS A N 1
ATOM 1546 C CA . LYS A 1 195 ? -14.664 6.402 -7.102 1 96.56 195 LYS A CA 1
ATOM 1547 C C . LYS A 1 195 ? -15.211 5.633 -5.906 1 96.56 195 LYS A C 1
ATOM 1549 O O . LYS A 1 195 ? -14.711 5.77 -4.789 1 96.56 195 LYS A O 1
ATOM 1554 N N . ARG A 1 196 ? -16.312 4.879 -6.109 1 97.69 196 ARG A N 1
ATOM 1555 C CA . ARG A 1 196 ? -16.953 4.133 -5.035 1 97.69 196 ARG A CA 1
ATOM 1556 C C . ARG A 1 196 ? -16.219 2.828 -4.75 1 97.69 196 ARG A C 1
ATOM 1558 O O . ARG A 1 196 ? -16.484 2.162 -3.75 1 97.69 196 ARG A O 1
ATOM 1565 N N . ILE A 1 197 ? -15.219 2.385 -5.621 1 98.69 197 ILE A N 1
ATOM 1566 C CA . ILE A 1 197 ? -14.375 1.217 -5.395 1 98.69 197 ILE A CA 1
ATOM 1567 C C . ILE A 1 197 ? -13.172 1.605 -4.535 1 98.69 197 ILE A C 1
ATOM 1569 O O . ILE A 1 197 ? -12.43 2.529 -4.879 1 98.69 197 ILE A O 1
ATOM 1573 N N . ASN A 1 198 ? -12.945 0.834 -3.533 1 98.19 198 ASN A N 1
ATOM 1574 C CA . ASN A 1 198 ? -11.992 1.279 -2.523 1 98.19 198 ASN A CA 1
ATOM 1575 C C . ASN A 1 198 ? -10.711 0.451 -2.557 1 98.19 198 ASN A C 1
ATOM 1577 O O . ASN A 1 198 ? -9.711 0.817 -1.935 1 98.19 198 ASN A O 1
ATOM 1581 N N . PHE A 1 199 ? -10.68 -0.637 -3.236 1 98.5 199 PHE A N 1
ATOM 1582 C CA . PHE A 1 199 ? -9.523 -1.521 -3.373 1 98.5 199 PHE A CA 1
ATOM 1583 C C . PHE A 1 199 ? -9.695 -2.449 -4.566 1 98.5 199 PHE A C 1
ATOM 1585 O O . PHE A 1 199 ? -10.812 -2.871 -4.879 1 98.5 199 PHE A O 1
ATOM 1592 N N . VAL A 1 200 ? -8.633 -2.76 -5.246 1 98.75 200 VAL A N 1
ATOM 1593 C CA . VAL A 1 200 ? -8.664 -3.676 -6.383 1 98.75 200 VAL A CA 1
ATOM 1594 C C . VAL A 1 200 ? -7.633 -4.781 -6.184 1 98.75 200 VAL A C 1
ATOM 1596 O O . VAL A 1 200 ? -6.484 -4.512 -5.824 1 98.75 200 VAL A O 1
ATOM 1599 N N . SER A 1 201 ? -8.031 -5.969 -6.266 1 98.69 201 SER A N 1
ATOM 1600 C CA . SER A 1 201 ? -7.145 -7.125 -6.336 1 98.69 201 SER A CA 1
ATOM 1601 C C . SER A 1 201 ? -7.18 -7.766 -7.719 1 98.69 201 SER A C 1
ATOM 1603 O O . SER A 1 201 ? -8.234 -8.203 -8.18 1 98.69 201 SER A O 1
ATOM 1605 N N . PHE A 1 202 ? -6.047 -7.777 -8.367 1 98.69 202 PHE A N 1
ATOM 1606 C CA . PHE A 1 202 ? -5.984 -8.297 -9.727 1 98.69 202 PHE A CA 1
ATOM 1607 C C . PHE A 1 202 ? -4.891 -9.352 -9.859 1 98.69 202 PHE A C 1
ATOM 1609 O O . PHE A 1 202 ? -3.762 -9.133 -9.406 1 98.69 202 PHE A O 1
ATOM 1616 N N . THR A 1 203 ? -5.207 -10.445 -10.391 1 98.38 203 THR A N 1
ATOM 1617 C CA . THR A 1 203 ? -4.238 -11.453 -10.805 1 98.38 203 THR A CA 1
ATOM 1618 C C . THR A 1 203 ? -4.359 -11.742 -12.297 1 98.38 203 THR A C 1
ATOM 1620 O O . THR A 1 203 ? -5.434 -12.094 -12.781 1 98.38 203 THR A O 1
ATOM 1623 N N . GLY A 1 204 ? -3.301 -11.57 -13.023 1 97.12 204 GLY A N 1
ATOM 1624 C CA . GLY A 1 204 ? -3.32 -11.781 -14.469 1 97.12 204 GLY A CA 1
ATOM 1625 C C . GLY A 1 204 ? -2.021 -11.398 -15.148 1 97.12 204 GLY A C 1
ATOM 1626 O O . GLY A 1 204 ? -0.943 -11.539 -14.562 1 97.12 204 GLY A O 1
ATOM 1627 N N . SER A 1 205 ? -2.092 -10.992 -16.406 1 96.38 205 SER A N 1
ATOM 1628 C CA . SER A 1 205 ? -0.905 -10.664 -17.188 1 96.38 205 SER A CA 1
ATOM 1629 C C . SER A 1 205 ? -0.326 -9.312 -16.781 1 96.38 205 SER A C 1
ATOM 1631 O O . SER A 1 205 ? -1.028 -8.477 -16.203 1 96.38 205 SER A O 1
ATOM 1633 N N . VAL A 1 206 ? 0.948 -9.117 -17.109 1 97.12 206 VAL A N 1
ATOM 1634 C CA . VAL A 1 206 ? 1.632 -7.859 -16.812 1 97.12 206 VAL A CA 1
ATOM 1635 C C . VAL A 1 206 ? 0.936 -6.711 -17.547 1 97.12 206 VAL A C 1
ATOM 1637 O O . VAL A 1 206 ? 0.671 -5.664 -16.953 1 97.12 206 VAL A O 1
ATOM 1640 N N . LYS A 1 207 ? 0.602 -6.91 -18.797 1 97 207 LYS A N 1
ATOM 1641 C CA . LYS A 1 207 ? -0.059 -5.875 -19.578 1 97 207 LYS A CA 1
ATOM 1642 C C . LYS A 1 207 ? -1.369 -5.441 -18.938 1 97 207 LYS A C 1
ATOM 1644 O O . LYS A 1 207 ? -1.628 -4.246 -18.781 1 97 207 LYS A O 1
ATOM 1649 N N . ALA A 1 208 ? -2.178 -6.41 -18.562 1 97.5 208 ALA A N 1
ATOM 1650 C CA . ALA A 1 208 ? -3.449 -6.102 -17.906 1 97.5 208 ALA A CA 1
ATOM 1651 C C . ALA A 1 208 ? -3.225 -5.43 -16.547 1 97.5 208 ALA A C 1
ATOM 1653 O O . ALA A 1 208 ? -4.008 -4.574 -16.141 1 97.5 208 ALA A O 1
ATOM 1654 N N . GLY A 1 209 ? -2.18 -5.863 -15.852 1 98.06 209 GLY A N 1
ATOM 1655 C CA . GLY A 1 209 ? -1.826 -5.219 -14.594 1 98.06 209 GLY A CA 1
ATOM 1656 C C . GLY A 1 209 ? -1.575 -3.729 -14.742 1 98.06 209 GLY A C 1
ATOM 1657 O O . GLY A 1 209 ? -2.033 -2.936 -13.914 1 98.06 209 GLY A O 1
ATOM 1658 N N . TYR A 1 210 ? -0.851 -3.369 -15.773 1 98 210 TYR A N 1
ATOM 1659 C CA . TYR A 1 210 ? -0.6 -1.959 -16.047 1 98 210 TYR A CA 1
ATOM 1660 C C . TYR A 1 210 ? -1.897 -1.227 -16.375 1 98 210 TYR A C 1
ATOM 1662 O O . TYR A 1 210 ? -2.092 -0.082 -15.953 1 98 210 TYR A O 1
ATOM 1670 N N . ASP A 1 211 ? -2.803 -1.883 -17.109 1 98.31 211 ASP A N 1
ATOM 1671 C CA . ASP A 1 211 ? -4.094 -1.279 -17.422 1 98.31 211 ASP A CA 1
ATOM 1672 C C . ASP A 1 211 ? -4.879 -0.981 -16.141 1 98.31 211 ASP A C 1
ATOM 1674 O O . ASP A 1 211 ? -5.457 0.099 -16 1 98.31 211 ASP A O 1
ATOM 1678 N N . VAL A 1 212 ? -4.918 -1.934 -15.281 1 98.44 212 VAL A N 1
ATOM 1679 C CA . VAL A 1 212 ? -5.633 -1.8 -14.016 1 98.44 212 VAL A CA 1
ATOM 1680 C C . VAL A 1 212 ? -5.039 -0.65 -13.203 1 98.44 212 VAL A C 1
ATOM 1682 O O . VAL A 1 212 ? -5.773 0.198 -12.688 1 98.44 212 VAL A O 1
ATOM 1685 N N . GLN A 1 213 ? -3.707 -0.609 -13.102 1 98 213 GLN A N 1
ATOM 1686 C CA . GLN A 1 213 ? -3.035 0.465 -12.375 1 98 213 GLN A CA 1
ATOM 1687 C C . GLN A 1 213 ? -3.369 1.827 -12.977 1 98 213 GLN A C 1
ATOM 1689 O O . GLN A 1 213 ? -3.701 2.768 -12.25 1 98 213 GLN A O 1
ATOM 1694 N N . ARG A 1 214 ? -3.307 1.941 -14.258 1 97.75 214 ARG A N 1
ATOM 1695 C CA . ARG A 1 214 ? -3.568 3.205 -14.938 1 97.75 214 ARG A CA 1
ATOM 1696 C C . ARG A 1 214 ? -5.012 3.65 -14.734 1 97.75 214 ARG A C 1
ATOM 1698 O O . ARG A 1 214 ? -5.289 4.848 -14.641 1 97.75 214 ARG A O 1
ATOM 1705 N N . ALA A 1 215 ? -5.895 2.676 -14.586 1 98 215 ALA A N 1
ATOM 1706 C CA . ALA A 1 215 ? -7.312 2.982 -14.406 1 98 215 ALA A CA 1
ATOM 1707 C C . ALA A 1 215 ? -7.559 3.627 -13.039 1 98 215 ALA A C 1
ATOM 1709 O O . ALA A 1 215 ? -8.625 4.203 -12.805 1 98 215 ALA A O 1
ATOM 1710 N N . THR A 1 216 ? -6.641 3.568 -12.086 1 96.75 216 THR A N 1
ATOM 1711 C CA . THR A 1 216 ? -6.812 4.129 -10.75 1 96.75 216 THR A CA 1
ATOM 1712 C C . THR A 1 216 ? -6.102 5.477 -10.633 1 96.75 216 THR A C 1
ATOM 1714 O O . THR A 1 216 ? -5.938 6.004 -9.531 1 96.75 216 THR A O 1
ATOM 1717 N N . GLN A 1 217 ? -5.684 6.086 -11.695 1 94.25 217 GLN A N 1
ATOM 1718 C CA . GLN A 1 217 ? -4.809 7.254 -11.688 1 94.25 217 GLN A CA 1
ATOM 1719 C C . GLN A 1 217 ? -5.527 8.477 -11.125 1 94.25 217 GLN A C 1
ATOM 1721 O O . GLN A 1 217 ? -4.883 9.453 -10.727 1 94.25 217 GLN A O 1
ATOM 1726 N N . ASN A 1 218 ? -6.875 8.461 -11.023 1 94.88 218 ASN A N 1
ATOM 1727 C CA . ASN A 1 218 ? -7.613 9.633 -10.562 1 94.88 218 ASN A CA 1
ATOM 1728 C C . ASN A 1 218 ? -8.242 9.391 -9.188 1 94.88 218 ASN A C 1
ATOM 1730 O O . ASN A 1 218 ? -9.211 10.055 -8.82 1 94.88 218 ASN A O 1
ATOM 1734 N N . LYS A 1 219 ? -7.828 8.445 -8.461 1 95.62 219 LYS A N 1
ATOM 1735 C CA . LYS A 1 219 ? -8.234 8.18 -7.09 1 95.62 219 LYS A CA 1
ATOM 1736 C C . LYS A 1 219 ? -7.066 7.648 -6.262 1 95.62 219 LYS A C 1
ATOM 1738 O O . LYS A 1 219 ? -6.152 7.02 -6.797 1 95.62 219 LYS A O 1
ATOM 1743 N N . PHE A 1 220 ? -7.109 7.867 -5.047 1 97.06 220 PHE A N 1
ATOM 1744 C CA . PHE A 1 220 ? -6.035 7.453 -4.156 1 97.06 220 PHE A CA 1
ATOM 1745 C C . PHE A 1 220 ? -6.406 6.172 -3.418 1 97.06 220 PHE A C 1
ATOM 1747 O O . PHE A 1 220 ? -6.777 6.211 -2.244 1 97.06 220 PHE A O 1
ATOM 1754 N N . ILE A 1 221 ? -6.281 5.004 -4.125 1 96.12 221 ILE A N 1
ATOM 1755 C CA . ILE A 1 221 ? -6.531 3.711 -3.494 1 96.12 221 ILE A CA 1
ATOM 1756 C C . ILE A 1 221 ? -5.324 2.799 -3.699 1 96.12 221 ILE A C 1
ATOM 1758 O O . ILE A 1 221 ? -4.508 3.027 -4.598 1 96.12 221 ILE A O 1
ATOM 1762 N N . ASP A 1 222 ? -5.191 1.815 -2.859 1 95.06 222 ASP A N 1
ATOM 1763 C CA . ASP A 1 222 ? -4.18 0.777 -3.014 1 95.06 222 ASP A CA 1
ATOM 1764 C C . ASP A 1 222 ? -4.73 -0.419 -3.787 1 95.06 222 ASP A C 1
ATOM 1766 O O . ASP A 1 222 ? -5.926 -0.481 -4.074 1 95.06 222 ASP A O 1
ATOM 1770 N N . MET A 1 223 ? -3.875 -1.293 -4.156 1 97.06 223 MET A N 1
ATOM 1771 C CA . MET A 1 223 ? -4.266 -2.486 -4.902 1 97.06 223 MET A CA 1
ATOM 1772 C C . MET A 1 223 ? -3.244 -3.604 -4.715 1 97.06 223 MET A C 1
ATOM 1774 O O . MET A 1 223 ? -2.15 -3.369 -4.199 1 97.06 223 MET A O 1
ATOM 1778 N N . THR A 1 224 ? -3.662 -4.773 -5.008 1 97.88 224 THR A N 1
ATOM 1779 C CA . THR A 1 224 ? -2.768 -5.914 -5.152 1 97.88 224 THR A CA 1
ATOM 1780 C C . THR A 1 224 ? -2.742 -6.402 -6.598 1 97.88 224 THR A C 1
ATOM 1782 O O . THR A 1 224 ? -3.795 -6.621 -7.203 1 97.88 224 THR A O 1
ATOM 1785 N N . LEU A 1 225 ? -1.556 -6.484 -7.105 1 98.06 225 LEU A N 1
ATOM 1786 C CA . LEU A 1 225 ? -1.321 -7.008 -8.445 1 98.06 225 LEU A CA 1
ATOM 1787 C C . LEU A 1 225 ? -0.427 -8.242 -8.398 1 98.06 225 LEU A C 1
ATOM 1789 O O . LEU A 1 225 ? 0.717 -8.172 -7.945 1 98.06 225 LEU A O 1
ATOM 1793 N N . GLU A 1 226 ? -0.948 -9.32 -8.711 1 97.81 226 GLU A N 1
ATOM 1794 C CA . GLU A 1 226 ? -0.177 -10.539 -8.922 1 97.81 226 GLU A CA 1
ATOM 1795 C C . GLU A 1 226 ? -0.103 -10.898 -10.406 1 97.81 226 GLU A C 1
ATOM 1797 O O . GLU A 1 226 ? -1.094 -11.328 -10.992 1 97.81 226 GLU A O 1
ATOM 1802 N N . LEU A 1 227 ? 1.076 -10.859 -10.953 1 97.38 227 LEU A N 1
ATOM 1803 C CA . LEU A 1 227 ? 1.185 -10.867 -12.414 1 97.38 227 LEU A CA 1
ATOM 1804 C C . LEU A 1 227 ? 2.133 -11.969 -12.883 1 97.38 227 LEU A C 1
ATOM 1806 O O . LEU A 1 227 ? 2.098 -13.086 -12.359 1 97.38 227 LEU A O 1
ATOM 1810 N N . GLY A 1 228 ? 2.855 -11.734 -13.891 1 92.25 228 GLY A N 1
ATOM 1811 C CA . GLY A 1 228 ? 3.623 -12.773 -14.555 1 92.25 228 GLY A CA 1
ATOM 1812 C C . GLY A 1 228 ? 4.754 -13.32 -13.703 1 92.25 228 GLY A C 1
ATOM 1813 O O . GLY A 1 228 ? 5.113 -12.719 -12.68 1 92.25 228 GLY A O 1
ATOM 1814 N N . GLY A 1 229 ? 5.297 -14.469 -14.109 1 94.38 229 GLY A N 1
ATOM 1815 C CA . GLY A 1 229 ? 6.422 -15.117 -13.453 1 94.38 229 GLY A CA 1
ATOM 1816 C C . GLY A 1 229 ? 7.25 -15.977 -14.391 1 94.38 229 GLY A C 1
ATOM 1817 O O . GLY A 1 229 ? 6.824 -16.266 -15.508 1 94.38 229 GLY A O 1
ATOM 1818 N N . LYS A 1 230 ? 8.352 -16.297 -14.078 1 97.75 230 LYS A N 1
ATOM 1819 C CA . LYS A 1 230 ? 9.281 -17.234 -14.695 1 97.75 230 LYS A CA 1
ATOM 1820 C C . LYS A 1 230 ? 10.141 -17.938 -13.648 1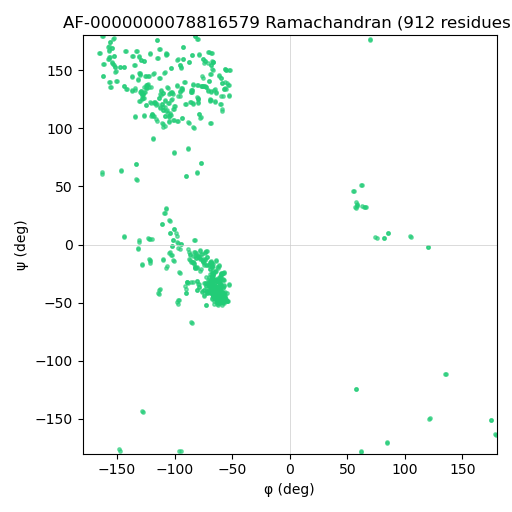 97.75 230 LYS A C 1
ATOM 1822 O O . LYS A 1 230 ? 11.367 -17.812 -13.664 1 97.75 230 LYS A O 1
ATOM 1827 N N . ASP A 1 231 ? 9.508 -18.688 -12.82 1 98.38 231 ASP A N 1
ATOM 1828 C CA . ASP A 1 231 ? 10.031 -19.141 -11.523 1 98.38 231 ASP A CA 1
ATOM 1829 C C . ASP A 1 231 ? 11.164 -20.141 -11.703 1 98.38 231 ASP A C 1
ATOM 1831 O O . ASP A 1 231 ? 10.977 -21.188 -12.328 1 98.38 231 ASP A O 1
ATOM 1835 N N . PRO A 1 232 ? 12.328 -19.875 -11.133 1 98.81 232 PRO A N 1
ATOM 1836 C CA . PRO A 1 232 ? 13.508 -20.734 -11.281 1 98.81 232 PRO A CA 1
ATOM 1837 C C . PRO A 1 232 ? 13.648 -21.75 -10.141 1 98.81 232 PRO A C 1
ATOM 1839 O O . PRO A 1 232 ? 13.188 -21.5 -9.023 1 98.81 232 PRO A O 1
ATOM 1842 N N . ALA A 1 233 ? 14.273 -22.828 -10.484 1 98.88 233 ALA A N 1
ATOM 1843 C CA . ALA A 1 233 ? 14.75 -23.812 -9.508 1 98.88 233 ALA A CA 1
ATOM 1844 C C . ALA A 1 233 ? 16.234 -24.094 -9.688 1 98.88 233 ALA A C 1
ATOM 1846 O O . ALA A 1 233 ? 16.75 -24.047 -10.805 1 98.88 233 ALA A O 1
ATOM 1847 N N . TYR A 1 234 ? 16.922 -24.328 -8.602 1 98.94 234 TYR A N 1
ATOM 1848 C CA . TYR A 1 234 ? 18.344 -24.688 -8.625 1 98.94 234 TYR A CA 1
ATOM 1849 C C . TYR A 1 234 ? 18.594 -25.969 -7.852 1 98.94 234 TYR A C 1
ATOM 1851 O O . TYR A 1 234 ? 18.422 -26.016 -6.633 1 98.94 234 TYR A O 1
ATOM 1859 N N . ALA A 1 235 ? 18.938 -26.984 -8.57 1 98.94 235 ALA A N 1
ATOM 1860 C CA . ALA A 1 235 ? 19.344 -28.25 -7.961 1 98.94 235 ALA A CA 1
ATOM 1861 C C . ALA A 1 235 ? 20.844 -28.25 -7.684 1 98.94 235 ALA A C 1
ATOM 1863 O O . ALA A 1 235 ? 21.656 -28.438 -8.602 1 98.94 235 ALA A O 1
ATOM 1864 N N . ARG A 1 236 ? 21.172 -28.109 -6.48 1 98.81 236 ARG A N 1
ATOM 1865 C CA . ARG A 1 236 ? 22.562 -28.078 -6.051 1 98.81 236 ARG A CA 1
ATOM 1866 C C . ARG A 1 236 ? 23.141 -29.5 -5.992 1 98.81 236 ARG A C 1
ATOM 1868 O O . ARG A 1 236 ? 22.391 -30.469 -5.891 1 98.81 236 ARG A O 1
ATOM 1875 N N . TYR A 1 237 ? 24.453 -29.688 -5.941 1 98.5 237 TYR A N 1
ATOM 1876 C CA . TYR A 1 237 ? 25.125 -30.984 -6.059 1 98.5 237 TYR A CA 1
ATOM 1877 C C . TYR A 1 237 ? 24.797 -31.875 -4.875 1 98.5 237 TYR A C 1
ATOM 1879 O O . TYR A 1 237 ? 24.875 -33.094 -4.98 1 98.5 237 TYR A O 1
ATOM 1887 N N . ASP A 1 238 ? 24.406 -31.281 -3.768 1 98.38 238 ASP A N 1
ATOM 1888 C CA . ASP A 1 238 ? 24.219 -32.062 -2.555 1 98.38 238 ASP A CA 1
ATOM 1889 C C . ASP A 1 238 ? 22.75 -32.406 -2.355 1 98.38 238 ASP A C 1
ATOM 1891 O O . ASP A 1 238 ? 22.359 -32.906 -1.297 1 98.38 238 ASP A O 1
ATOM 1895 N N . CYS A 1 239 ? 21.891 -32.156 -3.336 1 98.44 239 CYS A N 1
ATOM 1896 C CA . CYS A 1 239 ? 20.469 -32.406 -3.178 1 98.44 239 CYS A CA 1
ATOM 1897 C C . CYS A 1 239 ? 20.188 -33.906 -3.232 1 98.44 239 CYS A C 1
ATOM 1899 O O . CYS A 1 239 ? 21.031 -34.688 -3.705 1 98.44 239 CYS A O 1
ATOM 1901 N N . ASP A 1 240 ? 19.078 -34.312 -2.629 1 98.31 240 ASP A N 1
ATOM 1902 C CA . ASP A 1 240 ? 18.547 -35.656 -2.904 1 98.31 240 ASP A CA 1
ATOM 1903 C C . ASP A 1 240 ? 18 -35.75 -4.328 1 98.31 240 ASP A C 1
ATOM 1905 O O . ASP A 1 240 ? 16.891 -35.281 -4.605 1 98.31 240 ASP A O 1
ATOM 1909 N N . LEU A 1 241 ? 18.734 -36.375 -5.109 1 98.38 241 LEU A N 1
ATOM 1910 C CA . LEU A 1 241 ? 18.5 -36.312 -6.551 1 98.38 241 LEU A CA 1
ATOM 1911 C C . LEU A 1 241 ? 17.125 -36.844 -6.898 1 98.38 241 LEU A C 1
ATOM 1913 O O . LEU A 1 241 ? 16.375 -36.188 -7.629 1 98.38 241 LEU A O 1
ATOM 1917 N N . GLU A 1 242 ? 16.734 -37.938 -6.375 1 98.06 242 GLU A N 1
ATOM 1918 C CA . GLU A 1 242 ? 15.469 -38.594 -6.711 1 98.06 242 GLU A CA 1
ATOM 1919 C C . GLU A 1 242 ? 14.289 -37.719 -6.266 1 98.06 242 GLU A C 1
ATOM 1921 O O . GLU A 1 242 ? 13.383 -37.469 -7.055 1 98.06 242 GLU A O 1
ATOM 1926 N N . LYS A 1 243 ? 14.312 -37.312 -5.078 1 97.94 243 LYS A N 1
ATOM 1927 C CA . LYS A 1 243 ? 13.227 -36.5 -4.535 1 97.94 243 LYS A CA 1
ATOM 1928 C C . LYS A 1 243 ? 13.141 -35.156 -5.242 1 97.94 243 LYS A C 1
ATOM 1930 O O . LYS A 1 243 ? 12.047 -34.656 -5.512 1 97.94 243 LYS A O 1
ATOM 1935 N N . THR A 1 244 ? 14.305 -34.562 -5.453 1 98.5 244 THR A N 1
ATOM 1936 C CA . THR A 1 244 ? 14.375 -33.281 -6.141 1 98.5 244 THR A CA 1
ATOM 1937 C C . THR A 1 244 ? 13.742 -33.375 -7.527 1 98.5 244 THR A C 1
ATOM 1939 O O . THR A 1 244 ? 12.891 -32.562 -7.879 1 98.5 244 THR A O 1
ATOM 1942 N N . VAL A 1 245 ? 14.117 -34.375 -8.273 1 98.69 245 VAL A N 1
ATOM 1943 C CA . VAL A 1 245 ? 13.625 -34.562 -9.641 1 98.69 245 VAL A CA 1
ATOM 1944 C C . VAL A 1 245 ? 12.125 -34.781 -9.625 1 98.69 245 VAL A C 1
ATOM 1946 O O . VAL A 1 245 ? 11.383 -34.188 -10.414 1 98.69 245 VAL A O 1
ATOM 1949 N N . GLU A 1 246 ? 11.695 -35.656 -8.719 1 97.81 246 GLU A N 1
ATOM 1950 C CA . GLU A 1 246 ? 10.266 -35.938 -8.609 1 97.81 246 GLU A CA 1
ATOM 1951 C C . GLU A 1 246 ? 9.469 -34.656 -8.391 1 97.81 246 GLU A C 1
ATOM 1953 O O . GLU A 1 246 ? 8.469 -34.406 -9.07 1 97.81 246 GLU A O 1
ATOM 1958 N N . ASN A 1 247 ? 9.914 -33.844 -7.492 1 97.75 247 ASN A N 1
ATOM 1959 C CA . ASN A 1 247 ? 9.227 -32.594 -7.168 1 97.75 247 ASN A CA 1
ATOM 1960 C C . ASN A 1 247 ? 9.289 -31.609 -8.32 1 97.75 247 ASN A C 1
ATOM 1962 O O . ASN A 1 247 ? 8.312 -30.906 -8.609 1 97.75 247 ASN A O 1
ATOM 1966 N N . LEU A 1 248 ? 10.375 -31.484 -8.961 1 98.62 248 LEU A N 1
ATOM 1967 C CA . LEU A 1 248 ? 10.562 -30.484 -10 1 98.62 248 LEU A CA 1
ATOM 1968 C C . LEU A 1 248 ? 9.812 -30.875 -11.273 1 98.62 248 LEU A C 1
ATOM 1970 O O . LEU A 1 248 ? 9.328 -30.016 -12 1 98.62 248 LEU A O 1
ATOM 1974 N N . VAL A 1 249 ? 9.727 -32.25 -11.531 1 98.69 249 VAL A N 1
ATOM 1975 C CA . VAL A 1 249 ? 8.898 -32.688 -12.641 1 98.69 249 VAL A CA 1
ATOM 1976 C C . VAL A 1 249 ? 7.445 -32.281 -12.414 1 98.69 249 VAL A C 1
ATOM 1978 O O . VAL A 1 249 ? 6.824 -31.672 -13.289 1 98.69 249 VAL A O 1
ATOM 1981 N N . ASP A 1 250 ? 6.977 -32.531 -11.273 1 97.38 250 ASP A N 1
ATOM 1982 C CA . ASP A 1 250 ? 5.609 -32.156 -10.945 1 97.38 250 ASP A CA 1
ATOM 1983 C C . ASP A 1 250 ? 5.449 -30.625 -10.953 1 97.38 250 ASP A C 1
ATOM 1985 O O . ASP A 1 250 ? 4.445 -30.094 -11.43 1 97.38 250 ASP A O 1
ATOM 1989 N N . GLY A 1 251 ? 6.406 -29.938 -10.383 1 97.75 251 GLY A N 1
ATOM 1990 C CA . GLY A 1 251 ? 6.387 -28.484 -10.352 1 97.75 251 GLY A CA 1
ATOM 1991 C C . GLY A 1 251 ? 6.371 -27.859 -11.742 1 97.75 251 GLY A C 1
ATOM 1992 O O . GLY A 1 251 ? 5.895 -26.734 -11.914 1 97.75 251 GLY A O 1
ATOM 1993 N N . SER A 1 252 ? 6.852 -28.547 -12.734 1 98.31 252 SER A N 1
ATOM 1994 C CA . SER A 1 252 ? 6.957 -28.047 -14.094 1 98.31 252 SER A CA 1
ATOM 1995 C C . SER A 1 252 ? 5.691 -28.328 -14.891 1 98.31 252 SER A C 1
ATOM 1997 O O . SER A 1 252 ? 5.32 -27.562 -15.781 1 98.31 252 SER A O 1
ATOM 1999 N N . PHE A 1 253 ? 5.012 -29.484 -14.57 1 98.06 253 PHE A N 1
ATOM 2000 C CA . PHE A 1 253 ? 4.039 -29.969 -15.547 1 98.06 253 PHE A CA 1
ATOM 2001 C C . PHE A 1 253 ? 2.654 -30.078 -14.914 1 98.06 253 PHE A C 1
ATOM 2003 O O . PHE A 1 253 ? 1.655 -30.234 -15.625 1 98.06 253 PHE A O 1
ATOM 2010 N N . PHE A 1 254 ? 2.617 -29.969 -13.516 1 96.06 254 PHE A N 1
ATOM 2011 C CA . PHE A 1 254 ? 1.32 -30 -12.852 1 96.06 254 PHE A CA 1
ATOM 2012 C C . PHE A 1 254 ? 0.385 -28.953 -13.453 1 96.06 254 PHE A C 1
ATOM 2014 O O . PHE A 1 254 ? 0.808 -27.828 -13.766 1 96.06 254 PHE A O 1
ATOM 2021 N N . ASN A 1 255 ? -0.947 -29.328 -13.688 1 96.81 255 ASN A N 1
ATOM 2022 C CA . ASN A 1 255 ? -1.938 -28.469 -14.32 1 96.81 255 ASN A CA 1
ATOM 2023 C C . ASN A 1 255 ? -1.493 -28.031 -15.711 1 96.81 255 ASN A C 1
ATOM 2025 O O . ASN A 1 255 ? -1.727 -26.875 -16.109 1 96.81 255 ASN A O 1
ATOM 2029 N N . SER A 1 256 ? -0.774 -28.922 -16.391 1 96.88 256 SER A N 1
ATOM 2030 C CA . SER A 1 256 ? -0.218 -28.688 -17.719 1 96.88 256 SER A CA 1
ATOM 2031 C C . SER A 1 256 ? 0.69 -27.453 -17.734 1 96.88 256 SER A C 1
ATOM 2033 O O . SER A 1 256 ? 0.697 -26.703 -18.703 1 96.88 256 SER A O 1
ATOM 2035 N N . GLY A 1 257 ? 1.344 -27.219 -16.625 1 97.31 257 GLY A N 1
ATOM 2036 C CA . GLY A 1 257 ? 2.289 -26.109 -16.5 1 97.31 257 GLY A CA 1
ATOM 2037 C C . GLY A 1 257 ? 1.616 -24.766 -16.391 1 97.31 257 GLY A C 1
ATOM 2038 O O . GLY A 1 257 ? 2.287 -23.719 -16.375 1 97.31 257 GLY A O 1
ATOM 2039 N N . GLN A 1 258 ? 0.286 -24.719 -16.281 1 97.38 258 GLN A N 1
ATOM 2040 C CA . GLN A 1 258 ? -0.471 -23.484 -16.219 1 97.38 258 GLN A CA 1
ATOM 2041 C C . GLN A 1 258 ? -0.655 -23 -14.781 1 97.38 258 GLN A C 1
ATOM 2043 O O . GLN A 1 258 ? -1.785 -22.844 -14.32 1 97.38 258 GLN A O 1
ATOM 2048 N N . SER A 1 259 ? 0.459 -22.781 -14.117 1 96.19 259 SER A N 1
ATOM 2049 C CA . SER A 1 259 ? 0.531 -22.359 -12.727 1 96.19 259 SER A CA 1
ATOM 2050 C C . SER A 1 259 ? 1.454 -21.141 -12.57 1 96.19 259 SER A C 1
ATOM 2052 O O . SER A 1 259 ? 2.588 -21.156 -13.055 1 96.19 259 SER A O 1
ATOM 2054 N N . CYS A 1 260 ? 1.009 -20.141 -11.906 1 94 260 CYS A N 1
ATOM 2055 C CA . CYS A 1 260 ? 1.771 -18.906 -11.773 1 94 260 CYS A CA 1
ATOM 2056 C C . CYS A 1 260 ? 3.098 -19.156 -11.062 1 94 260 CYS A C 1
ATOM 2058 O O . CYS A 1 260 ? 4.098 -18.5 -11.367 1 94 260 CYS A O 1
ATOM 2060 N N . CYS A 1 261 ? 3.092 -20.062 -10.078 1 94.75 261 CYS A N 1
ATOM 2061 C CA . CYS A 1 261 ? 4.328 -20.328 -9.352 1 94.75 261 CYS A CA 1
ATOM 2062 C C . CYS A 1 261 ? 4.938 -21.656 -9.789 1 94.75 261 CYS A C 1
ATOM 2064 O O . CYS A 1 261 ? 5.668 -22.297 -9.031 1 94.75 261 CYS A O 1
ATOM 2066 N N . GLY A 1 262 ? 4.582 -22.141 -10.945 1 96.62 262 GLY A N 1
ATOM 2067 C CA . GLY A 1 262 ? 5.191 -23.328 -11.531 1 96.62 262 GLY A CA 1
ATOM 2068 C C . GLY A 1 262 ? 6.645 -23.125 -11.914 1 96.62 262 GLY A C 1
ATOM 2069 O O . GLY A 1 262 ? 7.066 -22 -12.195 1 96.62 262 GLY A O 1
ATOM 2070 N N . ILE A 1 263 ? 7.387 -24.219 -11.992 1 98.31 263 ILE A N 1
ATOM 2071 C CA . ILE A 1 263 ? 8.797 -24.172 -12.375 1 98.31 263 ILE A CA 1
ATOM 2072 C C . ILE A 1 263 ? 8.914 -24.047 -13.891 1 98.31 263 ILE A C 1
ATOM 2074 O O . ILE A 1 263 ? 8.406 -24.891 -14.633 1 98.31 263 ILE A O 1
ATOM 2078 N N . GLU A 1 264 ? 9.617 -23.047 -14.352 1 97.88 264 GLU A N 1
ATOM 2079 C CA . GLU A 1 264 ? 9.711 -22.844 -15.789 1 97.88 264 GLU A CA 1
ATOM 2080 C C . GLU A 1 264 ? 11.156 -22.875 -16.266 1 97.88 264 GLU A C 1
ATOM 2082 O O . GLU A 1 264 ? 11.422 -22.984 -17.469 1 97.88 264 GLU A O 1
ATOM 2087 N N . ARG A 1 265 ? 12.086 -22.781 -15.375 1 98.62 265 ARG A N 1
ATOM 2088 C CA . ARG A 1 265 ? 13.516 -22.875 -15.648 1 98.62 265 ARG A CA 1
ATOM 2089 C C . ARG A 1 265 ? 14.242 -23.578 -14.508 1 98.62 265 ARG A C 1
ATOM 2091 O O . ARG A 1 265 ? 13.984 -23.312 -13.336 1 98.62 265 ARG A O 1
ATOM 2098 N N . ILE A 1 266 ? 15.148 -24.484 -14.875 1 98.94 266 ILE A N 1
ATOM 2099 C CA . ILE A 1 266 ? 15.867 -25.25 -13.867 1 98.94 266 ILE A CA 1
ATOM 2100 C C . ILE A 1 266 ? 17.375 -25.156 -14.117 1 98.94 266 ILE A C 1
ATOM 2102 O O . ILE A 1 266 ? 17.828 -25.406 -15.234 1 98.94 266 ILE A O 1
ATOM 2106 N N . TYR A 1 267 ? 18.062 -24.75 -13.117 1 98.94 267 TYR A N 1
ATOM 2107 C CA . TYR A 1 267 ? 19.516 -24.766 -13.117 1 98.94 267 TYR A CA 1
ATOM 2108 C C . TYR A 1 267 ? 20.047 -25.938 -12.297 1 98.94 267 TYR A C 1
ATOM 2110 O O . TYR A 1 267 ? 19.594 -26.188 -11.18 1 98.94 267 TYR A O 1
ATOM 2118 N N . VAL A 1 268 ? 20.969 -26.688 -12.859 1 98.94 268 VAL A N 1
ATOM 2119 C CA . VAL A 1 268 ? 21.469 -27.891 -12.211 1 98.94 268 VAL A CA 1
ATOM 2120 C C . VAL A 1 268 ? 23 -27.828 -12.117 1 98.94 268 VAL A C 1
ATOM 2122 O O . VAL A 1 268 ? 23.672 -27.531 -13.102 1 98.94 268 VAL A O 1
ATOM 2125 N N . ASP A 1 269 ? 23.5 -28.094 -10.953 1 98.88 269 ASP A N 1
ATOM 2126 C CA . ASP A 1 269 ? 24.953 -28.156 -10.758 1 98.88 269 ASP A CA 1
ATOM 2127 C C . ASP A 1 269 ? 25.594 -29.156 -11.711 1 98.88 269 ASP A C 1
ATOM 2129 O O . ASP A 1 269 ? 25.078 -30.25 -11.906 1 98.88 269 ASP A O 1
ATOM 2133 N N . GLU A 1 270 ? 26.734 -28.828 -12.266 1 98.56 270 GLU A N 1
ATOM 2134 C CA . GLU A 1 270 ? 27.391 -29.625 -13.297 1 98.56 270 GLU A CA 1
ATOM 2135 C C . GLU A 1 270 ? 27.734 -31.016 -12.781 1 98.56 270 GLU A C 1
ATOM 2137 O O . GLU A 1 270 ? 27.75 -31.969 -13.555 1 98.56 270 GLU A O 1
ATOM 2142 N N . LYS A 1 271 ? 27.938 -31.172 -11.539 1 98.56 271 LYS A N 1
ATOM 2143 C CA . LYS A 1 271 ? 28.359 -32.438 -10.945 1 98.56 271 LYS A CA 1
ATOM 2144 C C . LYS A 1 271 ? 27.25 -33.469 -11.016 1 98.56 271 LYS A C 1
ATOM 2146 O O . LYS A 1 271 ? 27.516 -34.688 -11.008 1 98.56 271 LYS A O 1
ATOM 2151 N N . ILE A 1 272 ? 26.016 -33 -11.086 1 98.69 272 ILE A N 1
ATOM 2152 C CA . ILE A 1 272 ? 24.906 -33.969 -11.055 1 98.69 272 ILE A CA 1
ATOM 2153 C C . ILE A 1 272 ? 24.062 -33.812 -12.312 1 98.69 272 ILE A C 1
ATOM 2155 O O . ILE A 1 272 ? 23 -34.438 -12.438 1 98.69 272 ILE A O 1
ATOM 2159 N N . TYR A 1 273 ? 24.422 -33 -13.234 1 98.75 273 TYR A N 1
ATOM 2160 C CA . TYR A 1 273 ? 23.609 -32.562 -14.359 1 98.75 273 TYR A CA 1
ATOM 2161 C C . TYR A 1 273 ? 23.125 -33.781 -15.172 1 98.75 273 TYR A C 1
ATOM 2163 O O . TYR A 1 273 ? 21.922 -33.906 -15.438 1 98.75 273 TYR A O 1
ATOM 2171 N N . ASN A 1 274 ? 24.062 -34.688 -15.539 1 98.69 274 ASN A N 1
ATOM 2172 C CA . ASN A 1 274 ? 23.703 -35.781 -16.422 1 98.69 274 ASN A CA 1
ATOM 2173 C C . ASN A 1 274 ? 22.719 -36.75 -15.75 1 98.69 274 ASN A C 1
ATOM 2175 O O . ASN A 1 274 ? 21.719 -37.156 -16.359 1 98.69 274 ASN A O 1
ATOM 2179 N N . ASN A 1 275 ? 22.984 -37.094 -14.484 1 98.75 275 ASN A N 1
ATOM 2180 C CA . ASN A 1 275 ? 22.078 -37.938 -13.742 1 98.75 275 ASN A CA 1
ATOM 2181 C C . ASN A 1 275 ? 20.719 -37.312 -13.539 1 98.75 275 ASN A C 1
ATOM 2183 O O . ASN A 1 275 ? 19.688 -37.969 -13.633 1 98.75 275 ASN A O 1
ATOM 2187 N N . PHE A 1 276 ? 20.766 -36.031 -13.227 1 98.81 276 PHE A N 1
ATOM 2188 C CA . PHE A 1 276 ? 19.531 -35.25 -13.031 1 98.81 276 PHE A CA 1
ATOM 2189 C C . PHE A 1 276 ? 18.688 -35.281 -14.289 1 98.81 276 PHE A C 1
ATOM 2191 O O . PHE A 1 276 ? 17.484 -35.562 -14.227 1 98.81 276 PHE A O 1
ATOM 2198 N N . LEU A 1 277 ? 19.312 -34.969 -15.414 1 98.81 277 LEU A N 1
ATOM 2199 C CA . LEU A 1 277 ? 18.594 -34.875 -16.688 1 98.81 277 LEU A CA 1
ATOM 2200 C C . LEU A 1 277 ? 18 -36.219 -17.062 1 98.81 277 LEU A C 1
ATOM 2202 O O . LEU A 1 277 ? 16.844 -36.281 -17.5 1 98.81 277 LEU A O 1
ATOM 2206 N N . GLU A 1 278 ? 18.797 -37.25 -16.922 1 98.69 278 GLU A N 1
ATOM 2207 C CA . GLU A 1 278 ? 18.328 -38.594 -17.25 1 98.69 278 GLU A CA 1
ATOM 2208 C C . GLU A 1 278 ? 17.094 -38.938 -16.406 1 98.69 278 GLU A C 1
ATOM 2210 O O . GLU A 1 278 ? 16.109 -39.438 -16.938 1 98.69 278 GLU A O 1
ATOM 2215 N N . LEU A 1 279 ? 17.219 -38.719 -15.164 1 98.81 279 LEU A N 1
ATOM 2216 C CA . LEU A 1 279 ? 16.125 -39.031 -14.258 1 98.81 279 LEU A CA 1
ATOM 2217 C C . LEU A 1 279 ? 14.898 -38.188 -14.547 1 98.81 279 LEU A C 1
ATOM 2219 O O . LEU A 1 279 ? 13.766 -38.656 -14.492 1 98.81 279 LEU A O 1
ATOM 2223 N N . PHE A 1 280 ? 15.117 -36.875 -14.797 1 98.88 280 PHE A N 1
ATOM 2224 C CA . PHE A 1 280 ? 14.031 -35.969 -15.094 1 98.88 280 PHE A CA 1
ATOM 2225 C C . PHE A 1 280 ? 13.25 -36.406 -16.312 1 98.88 280 PHE A C 1
ATOM 2227 O O . PHE A 1 280 ? 12.023 -36.438 -16.297 1 98.88 280 PHE A O 1
ATOM 2234 N N . VAL A 1 281 ? 13.992 -36.75 -17.359 1 98.62 281 VAL A N 1
ATOM 2235 C CA . VAL A 1 281 ? 13.375 -37.219 -18.609 1 98.62 281 VAL A CA 1
ATOM 2236 C C . VAL A 1 281 ? 12.586 -38.5 -18.344 1 98.62 281 VAL A C 1
ATOM 2238 O O . VAL A 1 281 ? 11.438 -38.625 -18.766 1 98.62 281 VAL A O 1
ATOM 2241 N N . SER A 1 282 ? 13.219 -39.375 -17.625 1 98.38 282 SER A N 1
ATOM 2242 C CA . SER A 1 282 ? 12.578 -40.656 -17.312 1 98.38 282 SER A CA 1
ATOM 2243 C C . SER A 1 282 ? 11.266 -40.438 -16.578 1 98.38 282 SER A C 1
ATOM 2245 O O . SER A 1 282 ? 10.242 -41.031 -16.922 1 98.38 282 SER A O 1
ATOM 2247 N N . LYS A 1 283 ? 11.273 -39.594 -15.586 1 98.19 283 LYS A N 1
ATOM 2248 C CA . LYS A 1 283 ? 10.086 -39.344 -14.773 1 98.19 283 LYS A CA 1
ATOM 2249 C C . LYS A 1 283 ? 9.016 -38.594 -15.562 1 98.19 283 LYS A C 1
ATOM 2251 O O . LYS A 1 283 ? 7.824 -38.75 -15.297 1 98.19 283 LYS A O 1
ATOM 2256 N N . THR A 1 284 ? 9.375 -37.812 -16.531 1 98.19 284 THR A N 1
ATOM 2257 C CA . THR A 1 284 ? 8.43 -37.062 -17.359 1 98.19 284 THR A CA 1
ATOM 2258 C C . THR A 1 284 ? 7.508 -38 -18.109 1 98.19 284 THR A C 1
ATOM 2260 O O . THR A 1 284 ? 6.328 -37.719 -18.312 1 98.19 284 THR A O 1
ATOM 2263 N N . TYR A 1 285 ? 8 -39.219 -18.453 1 96.94 285 TYR A N 1
ATOM 2264 C CA . TYR A 1 285 ? 7.238 -40.188 -19.234 1 96.94 285 TYR A CA 1
ATOM 2265 C C . TYR A 1 285 ? 6.133 -40.812 -18.375 1 96.94 285 TYR A C 1
ATOM 2267 O O . TYR A 1 285 ? 5.258 -41.5 -18.906 1 96.94 285 TYR A O 1
ATOM 2275 N N . ASN A 1 286 ? 6.121 -40.5 -17.062 1 95.38 286 ASN A N 1
ATOM 2276 C CA . ASN A 1 286 ? 5.055 -41 -16.203 1 95.38 286 ASN A CA 1
ATOM 2277 C C . ASN A 1 286 ? 3.768 -40.188 -16.391 1 95.38 286 ASN A C 1
ATOM 2279 O O . ASN A 1 286 ? 2.703 -40.625 -15.93 1 95.38 286 ASN A O 1
ATOM 2283 N N . TYR A 1 287 ? 3.828 -39.094 -17.031 1 95.94 287 TYR A N 1
ATOM 2284 C CA . TYR A 1 287 ? 2.633 -38.312 -17.297 1 95.94 287 TYR A CA 1
ATOM 2285 C C . TYR A 1 287 ? 1.774 -38.938 -18.375 1 95.94 287 TYR A C 1
ATOM 2287 O O . TYR A 1 287 ? 2.297 -39.469 -19.359 1 95.94 287 TYR A O 1
ATOM 2295 N N . LYS A 1 288 ? 0.533 -38.938 -18.125 1 95.12 288 LYS A N 1
ATOM 2296 C CA . LYS A 1 288 ? -0.46 -39.469 -19.062 1 95.12 288 LYS A CA 1
ATOM 2297 C C . LYS A 1 288 ? -1.309 -38.344 -19.641 1 95.12 288 LYS A C 1
ATOM 2299 O O . LYS A 1 288 ? -2.221 -37.844 -18.969 1 95.12 288 LYS A O 1
ATOM 2304 N N . LEU A 1 289 ? -1.038 -38 -20.891 1 95.5 289 LEU A N 1
ATOM 2305 C CA . LEU A 1 289 ? -1.752 -36.938 -21.594 1 95.5 289 LEU A CA 1
ATOM 2306 C C . LEU A 1 289 ? -3.088 -37.469 -22.125 1 95.5 289 LEU A C 1
ATOM 2308 O O . LEU A 1 289 ? -3.15 -38.5 -22.75 1 95.5 289 LEU A O 1
ATOM 2312 N N . GLY A 1 290 ? -4.137 -36.75 -21.781 1 94.44 290 GLY A N 1
ATOM 2313 C CA . GLY A 1 290 ? -5.418 -37.188 -22.297 1 94.44 290 GLY A CA 1
ATOM 2314 C C . GLY A 1 290 ? -6.582 -36.344 -21.828 1 94.44 290 GLY A C 1
ATOM 2315 O O . GLY A 1 290 ? -6.402 -35.188 -21.453 1 94.44 290 GLY A O 1
ATOM 2316 N N . ASN A 1 291 ? -7.816 -36.938 -22 1 95 291 ASN A N 1
ATOM 2317 C CA . ASN A 1 291 ? -9.047 -36.281 -21.562 1 95 291 ASN A CA 1
ATOM 2318 C C . ASN A 1 291 ? -9.031 -36.031 -20.062 1 95 291 ASN A C 1
ATOM 2320 O O . ASN A 1 291 ? -8.906 -36.969 -19.266 1 95 291 ASN A O 1
ATOM 2324 N N . PRO A 1 292 ? -9.148 -34.781 -19.672 1 96.25 292 PRO A N 1
ATOM 2325 C CA . PRO A 1 292 ? -9 -34.438 -18.25 1 96.25 292 PRO A CA 1
ATOM 2326 C C . PRO A 1 292 ? -10.094 -35.062 -17.391 1 96.25 292 PRO A C 1
ATOM 2328 O O . PRO A 1 292 ? -9.977 -35.062 -16.156 1 96.25 292 PRO A O 1
ATOM 2331 N N . LEU A 1 293 ? -11.148 -35.562 -17.969 1 96.38 293 LEU A N 1
ATOM 2332 C CA . LEU A 1 293 ? -12.25 -36.125 -17.203 1 96.38 293 LEU A CA 1
ATOM 2333 C C . LEU A 1 293 ? -11.977 -37.594 -16.906 1 96.38 293 LEU A C 1
ATOM 2335 O O . LEU A 1 293 ? -12.703 -38.219 -16.109 1 96.38 293 LEU A O 1
ATOM 2339 N N . GLU A 1 294 ? -10.93 -38.125 -17.5 1 95.06 294 GLU A N 1
ATOM 2340 C CA . GLU A 1 294 ? -10.531 -39.469 -17.188 1 95.06 294 GLU A CA 1
ATOM 2341 C C . GLU A 1 294 ? -9.648 -39.531 -15.945 1 95.06 294 GLU A C 1
ATOM 2343 O O . GLU A 1 294 ? -8.703 -38.75 -15.82 1 95.06 294 GLU A O 1
ATOM 2348 N N . LYS A 1 295 ? -9.852 -40.438 -15.102 1 93.88 295 LYS A N 1
ATOM 2349 C CA . LYS A 1 295 ? -9.211 -40.5 -13.789 1 93.88 295 LYS A CA 1
ATOM 2350 C C . LYS A 1 295 ? -7.711 -40.75 -13.914 1 93.88 295 LYS A C 1
ATOM 2352 O O . LYS A 1 295 ? -6.934 -40.312 -13.062 1 93.88 295 LYS A O 1
ATOM 2357 N N . GLU A 1 296 ? -7.281 -41.438 -14.922 1 93.56 296 GLU A N 1
ATOM 2358 C CA . GLU A 1 296 ? -5.879 -41.812 -15.062 1 93.56 296 GLU A CA 1
ATOM 2359 C C . GLU A 1 296 ? -5.062 -40.656 -15.664 1 93.56 296 GLU A C 1
ATOM 2361 O O . GLU A 1 296 ? -3.83 -40.688 -15.609 1 93.56 296 GLU A O 1
ATOM 2366 N N . THR A 1 297 ? -5.797 -39.719 -16.312 1 94.88 297 THR A N 1
ATOM 2367 C CA . THR A 1 297 ? -5.125 -38.594 -16.938 1 94.88 297 THR A CA 1
ATOM 2368 C C . THR A 1 297 ? -4.527 -37.656 -15.875 1 94.88 297 THR A C 1
ATOM 2370 O O . THR A 1 297 ? -5.223 -37.219 -14.953 1 94.88 297 THR A O 1
ATOM 2373 N N . ASN A 1 298 ? -3.262 -37.375 -15.938 1 96.06 298 ASN A N 1
ATOM 2374 C CA . ASN A 1 298 ? -2.654 -36.406 -15.023 1 96.06 298 ASN A CA 1
ATOM 2375 C C . ASN A 1 298 ? -2.012 -35.25 -15.789 1 96.06 298 ASN A C 1
ATOM 2377 O O . ASN A 1 298 ? -1.341 -34.406 -15.195 1 96.06 298 ASN A O 1
ATOM 2381 N N . LEU A 1 299 ? -2.18 -35.25 -17.062 1 96.75 299 LEU A N 1
ATOM 2382 C CA . LEU A 1 299 ? -1.841 -34.125 -17.922 1 96.75 299 LEU A CA 1
ATOM 2383 C C . LEU A 1 299 ? -2.967 -33.844 -18.922 1 96.75 299 LEU A C 1
ATOM 2385 O O . LEU A 1 299 ? -3.26 -34.688 -19.781 1 96.75 299 LEU A O 1
ATOM 2389 N N . GLY A 1 300 ? -3.639 -32.75 -18.719 1 96.38 300 GLY A N 1
ATOM 2390 C CA . GLY A 1 300 ? -4.715 -32.344 -19.609 1 96.38 300 GLY A CA 1
ATOM 2391 C C . GLY A 1 300 ? -4.273 -31.359 -20.672 1 96.38 300 GLY A C 1
ATOM 2392 O O . GLY A 1 300 ? -3.076 -31.094 -20.812 1 96.38 300 GLY A O 1
ATOM 2393 N N . PRO A 1 301 ? -5.211 -30.906 -21.484 1 96.56 301 PRO A N 1
ATOM 2394 C CA . PRO A 1 301 ? -4.887 -29.875 -22.469 1 96.56 301 PRO A CA 1
ATOM 2395 C C . PRO A 1 301 ? -4.574 -28.531 -21.812 1 96.56 301 PRO A C 1
ATOM 2397 O O . PRO A 1 301 ? -4.941 -28.297 -20.656 1 96.56 301 PRO A O 1
ATOM 2400 N N . VAL A 1 302 ? -3.781 -27.719 -22.531 1 97.44 302 VAL A N 1
ATOM 2401 C CA . VAL A 1 302 ? -3.707 -26.312 -22.109 1 97.44 302 VAL A CA 1
ATOM 2402 C C . VAL A 1 302 ? -5.027 -25.609 -22.406 1 97.44 302 VAL A C 1
ATOM 2404 O O . VAL A 1 302 ? -5.844 -26.125 -23.188 1 97.44 302 VAL A O 1
ATOM 2407 N N . VAL A 1 303 ? -5.285 -24.516 -21.906 1 97.44 303 VAL A N 1
ATOM 2408 C CA . VAL A 1 303 ? -6.594 -23.906 -21.672 1 97.44 303 VAL A CA 1
ATOM 2409 C C . VAL A 1 303 ? -7.246 -23.562 -23 1 97.44 303 VAL A C 1
ATOM 2411 O O . VAL A 1 303 ? -8.469 -23.625 -23.141 1 97.44 303 VAL A O 1
ATOM 2414 N N . LYS A 1 304 ? -6.422 -23.172 -24.031 1 96.31 304 LYS A N 1
ATOM 2415 C CA . LYS A 1 304 ? -6.992 -22.797 -25.312 1 96.31 304 LYS A CA 1
ATOM 2416 C C . LYS A 1 304 ? -5.969 -22.953 -26.438 1 96.31 304 LYS A C 1
ATOM 2418 O O . LYS A 1 304 ? -4.773 -23.078 -26.188 1 96.31 304 LYS A O 1
ATOM 2423 N N . LEU A 1 305 ? -6.488 -22.812 -27.656 1 96.19 305 LEU A N 1
ATOM 2424 C CA . LEU A 1 305 ? -5.66 -23.031 -28.844 1 96.19 305 LEU A CA 1
ATOM 2425 C C . LEU A 1 305 ? -4.594 -21.953 -28.969 1 96.19 305 LEU A C 1
ATOM 2427 O O . LEU A 1 305 ? -3.451 -22.234 -29.328 1 96.19 305 LEU A O 1
ATOM 2431 N N . SER A 1 306 ? -4.945 -20.75 -28.656 1 96.75 306 SER A N 1
ATOM 2432 C CA . SER A 1 306 ? -3.979 -19.672 -28.766 1 96.75 306 SER A CA 1
ATOM 2433 C C . SER A 1 306 ? -2.836 -19.844 -27.766 1 96.75 306 SER A C 1
ATOM 2435 O O . SER A 1 306 ? -1.695 -19.469 -28.047 1 96.75 306 SER A O 1
ATOM 2437 N N . ALA A 1 307 ? -3.135 -20.359 -26.578 1 97.19 307 ALA A N 1
ATOM 2438 C CA . ALA A 1 307 ? -2.092 -20.656 -25.609 1 97.19 307 ALA A CA 1
ATOM 2439 C C . ALA A 1 307 ? -1.149 -21.734 -26.141 1 97.19 307 ALA A C 1
ATOM 2441 O O . ALA A 1 307 ? 0.071 -21.625 -26 1 97.19 307 ALA A O 1
ATOM 2442 N N . ALA A 1 308 ? -1.73 -22.75 -26.734 1 97 308 ALA A N 1
ATOM 2443 C CA . ALA A 1 308 ? -0.929 -23.812 -27.328 1 97 308 ALA A CA 1
ATOM 2444 C C . ALA A 1 308 ? 0.004 -23.266 -28.406 1 97 308 ALA A C 1
ATOM 2446 O O . ALA A 1 308 ? 1.188 -23.609 -28.438 1 97 308 ALA A O 1
ATOM 2447 N N . ASP A 1 309 ? -0.578 -22.422 -29.234 1 97.56 309 ASP A N 1
ATOM 2448 C CA . ASP A 1 309 ? 0.208 -21.828 -30.297 1 97.56 309 ASP A CA 1
ATOM 2449 C C . ASP A 1 309 ? 1.38 -21.016 -29.734 1 97.56 309 ASP A C 1
ATOM 2451 O O . ASP A 1 309 ? 2.496 -21.094 -30.25 1 97.56 309 ASP A O 1
ATOM 2455 N N . PHE A 1 310 ? 1.141 -20.312 -28.766 1 97.75 310 PHE A N 1
ATOM 2456 C CA . PHE A 1 310 ? 2.168 -19.484 -28.141 1 97.75 310 PHE A CA 1
ATOM 2457 C C . PHE A 1 310 ? 3.281 -20.344 -27.562 1 97.75 310 PHE A C 1
ATOM 2459 O O . PHE A 1 310 ? 4.465 -20.078 -27.781 1 97.75 310 PHE A O 1
ATOM 2466 N N . ILE A 1 311 ? 2.941 -21.359 -26.828 1 98.12 311 ILE A N 1
ATOM 2467 C CA . ILE A 1 311 ? 3.889 -22.266 -26.203 1 98.12 311 ILE A CA 1
ATOM 2468 C C . ILE A 1 311 ? 4.762 -22.938 -27.266 1 98.12 311 ILE A C 1
ATOM 2470 O O . ILE A 1 311 ? 5.988 -22.969 -27.141 1 98.12 311 ILE A O 1
ATOM 2474 N N . LEU A 1 312 ? 4.137 -23.406 -28.312 1 97.44 312 LEU A N 1
ATOM 2475 C CA . LEU A 1 312 ? 4.855 -24.078 -29.391 1 97.44 312 LEU A CA 1
ATOM 2476 C C . LEU A 1 312 ? 5.789 -23.109 -30.109 1 97.44 312 LEU A C 1
ATOM 2478 O O . LEU A 1 312 ? 6.898 -23.484 -30.5 1 97.44 312 LEU A O 1
ATOM 2482 N N . GLN A 1 313 ? 5.301 -21.938 -30.281 1 98.19 313 GLN A N 1
ATOM 2483 C CA . GLN A 1 313 ? 6.141 -20.922 -30.906 1 98.19 313 GLN A CA 1
ATOM 2484 C C . GLN A 1 313 ? 7.402 -20.656 -30.094 1 98.19 313 GLN A C 1
ATOM 2486 O O . GLN A 1 313 ? 8.492 -20.516 -30.641 1 98.19 313 GLN A O 1
ATOM 2491 N N . GLN A 1 314 ? 7.285 -20.562 -28.797 1 98.06 314 GLN A N 1
ATOM 2492 C CA . GLN A 1 314 ? 8.438 -20.344 -27.938 1 98.06 314 GLN A CA 1
ATOM 2493 C C . GLN A 1 314 ? 9.406 -21.516 -27.984 1 98.06 314 GLN A C 1
ATOM 2495 O O . GLN A 1 314 ? 10.625 -21.328 -28.031 1 98.06 314 GLN A O 1
ATOM 2500 N N . ILE A 1 315 ? 8.867 -22.688 -27.953 1 98.25 315 ILE A N 1
ATOM 2501 C CA . ILE A 1 315 ? 9.688 -23.906 -28.016 1 98.25 315 ILE A CA 1
ATOM 2502 C C . ILE A 1 315 ? 10.445 -23.938 -29.344 1 98.25 315 ILE A C 1
ATOM 2504 O O . ILE A 1 315 ? 11.664 -24.141 -29.359 1 98.25 315 ILE A O 1
ATOM 2508 N N . ASN A 1 316 ? 9.711 -23.703 -30.422 1 98.38 316 ASN A N 1
ATOM 2509 C CA . ASN A 1 316 ? 10.32 -23.766 -31.75 1 98.38 316 ASN A CA 1
ATOM 2510 C C . ASN A 1 316 ? 11.391 -22.688 -31.922 1 98.38 316 ASN A C 1
ATOM 2512 O O . ASN A 1 316 ? 12.445 -22.938 -32.5 1 98.38 316 ASN A O 1
ATOM 2516 N N . SER A 1 317 ? 11.086 -21.547 -31.438 1 98.69 317 SER A N 1
ATOM 2517 C CA . SER A 1 317 ? 12.078 -20.469 -31.484 1 98.69 317 SER A CA 1
ATOM 2518 C C . SER A 1 317 ? 13.352 -20.859 -30.734 1 98.69 317 SER A C 1
ATOM 2520 O O . SER A 1 317 ? 14.461 -20.547 -31.172 1 98.69 317 SER A O 1
ATOM 2522 N N . ALA A 1 318 ? 13.219 -21.5 -29.594 1 98.69 318 ALA A N 1
ATOM 2523 C CA . ALA A 1 318 ? 14.375 -21.984 -28.844 1 98.69 318 ALA A CA 1
ATOM 2524 C C . ALA A 1 318 ? 15.148 -23.031 -29.609 1 98.69 318 ALA A C 1
ATOM 2526 O O . ALA A 1 318 ? 16.391 -23.016 -29.625 1 98.69 318 ALA A O 1
ATOM 2527 N N . ILE A 1 319 ? 14.469 -23.906 -30.281 1 98.5 319 ILE A N 1
ATOM 2528 C CA . ILE A 1 319 ? 15.086 -24.953 -31.078 1 98.5 319 ILE A CA 1
ATOM 2529 C C . ILE A 1 319 ? 15.875 -24.344 -32.219 1 98.5 319 ILE A C 1
ATOM 2531 O O . ILE A 1 319 ? 17 -24.75 -32.531 1 98.5 319 ILE A O 1
ATOM 2535 N N . ASP A 1 320 ? 15.25 -23.391 -32.844 1 98.5 320 ASP A N 1
ATOM 2536 C CA . ASP A 1 320 ? 15.914 -22.688 -33.938 1 98.5 320 ASP A CA 1
ATOM 2537 C C . ASP A 1 320 ? 17.219 -22.047 -33.469 1 98.5 320 ASP A C 1
ATOM 2539 O O . ASP A 1 320 ? 18.141 -21.844 -34.25 1 98.5 320 ASP A O 1
ATOM 2543 N N . LYS A 1 321 ? 17.25 -21.797 -32.219 1 98.44 321 LYS A N 1
ATOM 2544 C CA . LYS A 1 321 ? 18.438 -21.156 -31.672 1 98.44 321 LYS A CA 1
ATOM 2545 C C . LYS A 1 321 ? 19.391 -22.172 -31.062 1 98.44 321 LYS A C 1
ATOM 2547 O O . LYS A 1 321 ? 20.359 -21.812 -30.391 1 98.44 321 LYS A O 1
ATOM 2552 N N . GLY A 1 322 ? 19.047 -23.422 -31.141 1 98.5 322 GLY A N 1
ATOM 2553 C CA . GLY A 1 322 ? 20.016 -24.453 -30.781 1 98.5 322 GLY A CA 1
ATOM 2554 C C . GLY A 1 322 ? 19.547 -25.328 -29.625 1 98.5 322 GLY A C 1
ATOM 2555 O O . GLY A 1 322 ? 20.219 -26.297 -29.281 1 98.5 322 GLY A O 1
ATOM 2556 N N . ALA A 1 323 ? 18.406 -25.078 -29.062 1 98.75 323 ALA A N 1
ATOM 2557 C CA . ALA A 1 323 ? 17.875 -25.922 -28 1 98.75 323 ALA A CA 1
ATOM 2558 C C . ALA A 1 323 ? 17.531 -27.312 -28.516 1 98.75 323 ALA A C 1
ATOM 2560 O O . ALA A 1 323 ? 17.344 -27.5 -29.719 1 98.75 323 ALA A O 1
ATOM 2561 N N . LYS A 1 324 ? 17.5 -28.266 -27.594 1 98.62 324 LYS A N 1
ATOM 2562 C CA . LYS A 1 324 ? 17.203 -29.641 -27.953 1 98.62 324 LYS A CA 1
ATOM 2563 C C . LYS A 1 324 ? 16.031 -30.188 -27.141 1 98.62 324 LYS A C 1
ATOM 2565 O O . LYS A 1 324 ? 15.992 -30.016 -25.922 1 98.62 324 LYS A O 1
ATOM 2570 N N . LYS A 1 325 ? 15.133 -30.844 -27.859 1 98.31 325 LYS A N 1
ATOM 2571 C CA . LYS A 1 325 ? 14.055 -31.562 -27.188 1 98.31 325 LYS A CA 1
ATOM 2572 C C . LYS A 1 325 ? 14.555 -32.875 -26.562 1 98.31 325 LYS A C 1
ATOM 2574 O O . LYS A 1 325 ? 15.305 -33.594 -27.203 1 98.31 325 LYS A O 1
ATOM 2579 N N . MET A 1 326 ? 14.094 -33.062 -25.375 1 98.38 326 MET A N 1
ATOM 2580 C CA . MET A 1 326 ? 14.578 -34.281 -24.703 1 98.38 326 MET A CA 1
ATOM 2581 C C . MET A 1 326 ? 13.492 -35.344 -24.641 1 98.38 326 MET A C 1
ATOM 2583 O O . MET A 1 326 ? 13.773 -36.5 -24.375 1 98.38 326 MET A O 1
ATOM 2587 N N . ILE A 1 327 ? 12.266 -34.938 -24.812 1 98 327 ILE A N 1
ATOM 2588 C CA . ILE A 1 327 ? 11.164 -35.906 -24.719 1 98 327 ILE A CA 1
ATOM 2589 C C . ILE A 1 327 ? 10.773 -36.375 -26.125 1 98 327 ILE A C 1
ATOM 2591 O O . ILE A 1 327 ? 10.539 -35.562 -27.016 1 98 327 ILE A O 1
ATOM 2595 N N . ASP A 1 328 ? 10.734 -37.625 -26.281 1 96.25 328 ASP A N 1
ATOM 2596 C CA . ASP A 1 328 ? 10.266 -38.25 -27.516 1 96.25 328 ASP A CA 1
ATOM 2597 C C . ASP A 1 328 ? 8.734 -38.219 -27.594 1 96.25 328 ASP A C 1
ATOM 2599 O O . ASP A 1 328 ? 8.07 -39 -26.891 1 96.25 328 ASP A O 1
ATOM 2603 N N . GLU A 1 329 ? 8.258 -37.469 -28.422 1 91.19 329 GLU A N 1
ATOM 2604 C CA . GLU A 1 329 ? 6.82 -37.219 -28.516 1 91.19 329 GLU A CA 1
ATOM 2605 C C . GLU A 1 329 ? 6.07 -38.469 -28.953 1 91.19 329 GLU A C 1
ATOM 2607 O O . GLU A 1 329 ? 4.875 -38.625 -28.688 1 91.19 329 GLU A O 1
ATOM 2612 N N . SER A 1 330 ? 6.746 -39.375 -29.641 1 90.88 330 SER A N 1
ATOM 2613 C CA . SER A 1 330 ? 6.121 -40.594 -30.141 1 90.88 330 SER A CA 1
ATOM 2614 C C . SER A 1 330 ? 5.715 -41.531 -29 1 90.88 330 SER A C 1
ATOM 2616 O O . SER A 1 330 ? 4.926 -42.438 -29.203 1 90.88 330 SER A O 1
ATOM 2618 N N . LYS A 1 331 ? 6.27 -41.25 -27.891 1 91.31 331 LYS A N 1
ATOM 2619 C CA . LYS A 1 331 ? 5.996 -42.094 -26.734 1 91.31 331 LYS A CA 1
ATOM 2620 C C . LYS A 1 331 ? 4.699 -41.688 -26.047 1 91.31 331 LYS A C 1
ATOM 2622 O O . LYS A 1 331 ? 4.262 -42.312 -25.094 1 91.31 331 LYS A O 1
ATOM 2627 N N . PHE A 1 332 ? 4.086 -40.656 -26.422 1 91.06 332 PHE A N 1
ATOM 2628 C CA . PHE A 1 332 ? 2.812 -40.188 -25.875 1 91.06 332 PHE A CA 1
ATOM 2629 C C . PHE A 1 332 ? 1.671 -40.5 -26.844 1 91.06 332 PHE A C 1
ATOM 2631 O O . PHE A 1 332 ? 1.807 -40.312 -28.047 1 91.06 332 PHE A O 1
ATOM 2638 N N . ASN A 1 333 ? 0.636 -41.094 -26.297 1 80.69 333 ASN A N 1
ATOM 2639 C CA . ASN A 1 333 ? -0.567 -41.406 -27.062 1 80.69 333 ASN A CA 1
ATOM 2640 C C . ASN A 1 333 ? -1.71 -40.438 -26.719 1 80.69 333 ASN A C 1
ATOM 2642 O O . ASN A 1 333 ? -2.152 -40.406 -25.578 1 80.69 333 ASN A O 1
ATOM 2646 N N . PHE A 1 334 ? -2.061 -39.656 -27.531 1 75.06 334 PHE A N 1
ATOM 2647 C CA . PHE A 1 334 ? -3.211 -38.781 -27.328 1 75.06 334 PHE A CA 1
ATOM 2648 C C . PHE A 1 334 ? -3.826 -38.375 -28.656 1 75.06 334 PHE A C 1
ATOM 2650 O O . PHE A 1 334 ? -3.189 -38.5 -29.703 1 75.06 334 PHE A O 1
ATOM 2657 N N . PRO A 1 335 ? -5.109 -38.031 -28.609 1 66.94 335 PRO A N 1
ATOM 2658 C CA . PRO A 1 335 ? -5.734 -37.625 -29.859 1 66.94 335 PRO A CA 1
ATOM 2659 C C . PRO A 1 335 ? -5.039 -36.438 -30.5 1 66.94 335 PRO A C 1
ATOM 2661 O O . PRO A 1 335 ? -5.035 -35.344 -29.938 1 66.94 335 PRO A O 1
ATOM 2664 N N . LYS A 1 336 ? -4.48 -36.531 -31.562 1 67 336 LYS A N 1
ATOM 2665 C CA . LYS A 1 336 ? -3.643 -35.562 -32.25 1 67 336 LYS A CA 1
ATOM 2666 C C . LYS A 1 336 ? -4.484 -34.438 -32.875 1 67 336 LYS A C 1
ATOM 2668 O O . LYS A 1 336 ? -3.971 -33.375 -33.188 1 67 336 LYS A O 1
ATOM 2673 N N . GLU A 1 337 ? -5.777 -34.812 -32.906 1 70.44 337 GLU A N 1
ATOM 2674 C CA . GLU A 1 337 ? -6.637 -33.812 -33.531 1 70.44 337 GLU A CA 1
ATOM 2675 C C . GLU A 1 337 ? -6.809 -32.594 -32.656 1 70.44 337 GLU A C 1
ATOM 2677 O O . GLU A 1 337 ? -7.164 -31.516 -33.156 1 70.44 337 GLU A O 1
ATOM 2682 N N . HIS A 1 338 ? -6.496 -32.781 -31.438 1 80.06 338 HIS A N 1
ATOM 2683 C CA . HIS A 1 338 ? -6.703 -31.609 -30.578 1 80.06 338 HIS A CA 1
ATOM 2684 C C . HIS A 1 338 ? -5.383 -30.922 -30.266 1 80.06 338 HIS A C 1
ATOM 2686 O O . HIS A 1 338 ? -4.637 -31.359 -29.391 1 80.06 338 HIS A O 1
ATOM 2692 N N . LYS A 1 339 ? -5.137 -29.719 -30.781 1 88.94 339 LYS A N 1
ATOM 2693 C CA . LYS A 1 339 ? -3.861 -29.016 -30.844 1 88.94 339 LYS A CA 1
ATOM 2694 C C . LYS A 1 339 ? -3.479 -28.453 -29.484 1 88.94 339 LYS A C 1
ATOM 2696 O O . LYS A 1 339 ? -2.326 -28.078 -29.266 1 88.94 339 LYS A O 1
ATOM 2701 N N . ASN A 1 340 ? -4.488 -28.438 -28.578 1 94.62 340 ASN A N 1
ATOM 2702 C CA . ASN A 1 340 ? -4.152 -27.859 -27.281 1 94.62 340 ASN A CA 1
ATOM 2703 C C . ASN A 1 340 ? -3.719 -28.922 -26.281 1 94.62 340 ASN A C 1
ATOM 2705 O O . ASN A 1 340 ? -3.467 -28.625 -25.109 1 94.62 340 ASN A O 1
ATOM 2709 N N . TYR A 1 341 ? -3.701 -30.188 -26.719 1 95.94 341 TYR A N 1
ATOM 2710 C CA . TYR A 1 341 ? -3.029 -31.219 -25.938 1 95.94 341 TYR A CA 1
ATOM 2711 C C . TYR A 1 341 ? -1.536 -31.25 -26.25 1 95.94 341 TYR A C 1
ATOM 2713 O O . TYR A 1 341 ? -1.111 -31.812 -27.25 1 95.94 341 TYR A O 1
ATOM 2721 N N . LEU A 1 342 ? -0.767 -30.688 -25.406 1 96.19 342 LEU A N 1
ATOM 2722 C CA . LEU A 1 342 ? 0.669 -30.562 -25.625 1 96.19 342 LEU A CA 1
ATOM 2723 C C . LEU A 1 342 ? 1.438 -31.625 -24.828 1 96.19 342 LEU A C 1
ATOM 2725 O O . LEU A 1 342 ? 1.189 -31.812 -23.641 1 96.19 342 LEU A O 1
ATOM 2729 N N . ILE A 1 343 ? 2.299 -32.312 -25.5 1 95.56 343 ILE A N 1
ATOM 2730 C CA . ILE A 1 343 ? 3.229 -33.219 -24.828 1 95.56 343 ILE A CA 1
ATOM 2731 C C . ILE A 1 343 ? 4.191 -32.406 -23.953 1 95.56 343 ILE A C 1
ATOM 2733 O O . ILE A 1 343 ? 4.68 -31.359 -24.359 1 95.56 343 ILE A O 1
ATOM 2737 N N . PRO A 1 344 ? 4.348 -32.906 -22.703 1 97.38 344 PRO A N 1
ATOM 2738 C CA . PRO A 1 344 ? 5.359 -32.219 -21.906 1 97.38 344 PRO A CA 1
ATOM 2739 C C . PRO A 1 344 ? 6.742 -32.25 -22.547 1 97.38 344 PRO A C 1
ATOM 2741 O O . PRO A 1 344 ? 7.125 -33.25 -23.156 1 97.38 344 PRO A O 1
ATOM 2744 N N . GLN A 1 345 ? 7.41 -31.172 -22.469 1 98.12 345 GLN A N 1
ATOM 2745 C CA . GLN A 1 345 ? 8.711 -31.125 -23.141 1 98.12 345 GLN A CA 1
ATOM 2746 C C . GLN A 1 345 ? 9.781 -30.562 -22.203 1 98.12 345 GLN A C 1
ATOM 2748 O O . GLN A 1 345 ? 9.5 -29.703 -21.375 1 98.12 345 GLN A O 1
ATOM 2753 N N . VAL A 1 346 ? 10.953 -31.141 -22.328 1 98.75 346 VAL A N 1
ATOM 2754 C CA . VAL A 1 346 ? 12.172 -30.719 -21.641 1 98.75 346 VAL A CA 1
ATOM 2755 C C . VAL A 1 346 ? 13.203 -30.25 -22.672 1 98.75 346 VAL A C 1
ATOM 2757 O O . VAL A 1 346 ? 13.547 -31 -23.594 1 98.75 346 VAL A O 1
ATOM 2760 N N . LEU A 1 347 ? 13.609 -29 -22.547 1 98.88 347 LEU A N 1
ATOM 2761 C CA . LEU A 1 347 ? 14.617 -28.484 -23.453 1 98.88 347 LEU A CA 1
ATOM 2762 C C . LEU A 1 347 ? 15.969 -28.359 -22.766 1 98.88 347 LEU A C 1
ATOM 2764 O O . LEU A 1 347 ? 16.047 -27.922 -21.609 1 98.88 347 LEU A O 1
ATOM 2768 N N . THR A 1 348 ? 16.984 -28.797 -23.422 1 98.75 348 THR A N 1
ATOM 2769 C CA . THR A 1 348 ? 18.375 -28.562 -23.031 1 98.75 348 THR A CA 1
ATOM 2770 C C . THR A 1 348 ? 19.094 -27.719 -24.062 1 98.75 348 THR A C 1
ATOM 2772 O O . THR A 1 348 ? 18.516 -27.312 -25.078 1 98.75 348 THR A O 1
ATOM 2775 N N . ASN A 1 349 ? 20.359 -27.344 -23.797 1 98.5 349 ASN A N 1
ATOM 2776 C CA . ASN A 1 349 ? 21.109 -26.406 -24.625 1 98.5 349 ASN A CA 1
ATOM 2777 C C . ASN A 1 349 ? 20.375 -25.062 -24.75 1 98.5 349 ASN A C 1
ATOM 2779 O O . ASN A 1 349 ? 20.281 -24.484 -25.828 1 98.5 349 ASN A O 1
ATOM 2783 N N . VAL A 1 350 ? 19.781 -24.719 -23.703 1 98.69 350 VAL A N 1
ATOM 2784 C CA . VAL A 1 350 ? 19.062 -23.453 -23.641 1 98.69 350 VAL A CA 1
ATOM 2785 C C . VAL A 1 350 ? 19.938 -22.391 -22.984 1 98.69 350 VAL A C 1
ATOM 2787 O O . VAL A 1 350 ? 20.938 -22.719 -22.344 1 98.69 350 VAL A O 1
ATOM 2790 N N . ASN A 1 351 ? 19.641 -21.141 -23.219 1 98.19 351 ASN A N 1
ATOM 2791 C CA . ASN A 1 351 ? 20.312 -20.016 -22.578 1 98.19 351 ASN A CA 1
ATOM 2792 C C . ASN A 1 351 ? 19.406 -18.797 -22.484 1 98.19 351 ASN A C 1
ATOM 2794 O O . ASN A 1 351 ? 18.281 -18.812 -22.984 1 98.19 351 ASN A O 1
ATOM 2798 N N . HIS A 1 352 ? 19.875 -17.797 -21.906 1 98.19 352 HIS A N 1
ATOM 2799 C CA . HIS A 1 352 ? 19.047 -16.641 -21.562 1 98.19 352 HIS A CA 1
ATOM 2800 C C . HIS A 1 352 ? 18.906 -15.695 -22.75 1 98.19 352 HIS A C 1
ATOM 2802 O O . HIS A 1 352 ? 18.281 -14.641 -22.641 1 98.19 352 HIS A O 1
ATOM 2808 N N . ASP A 1 353 ? 19.406 -15.984 -23.891 1 97.62 353 ASP A N 1
ATOM 2809 C CA . ASP A 1 353 ? 19.094 -15.266 -25.125 1 97.62 353 ASP A CA 1
ATOM 2810 C C . ASP A 1 353 ? 17.797 -15.766 -25.75 1 97.62 353 ASP A C 1
ATOM 2812 O O . ASP A 1 353 ? 17.281 -15.148 -26.688 1 97.62 353 ASP A O 1
ATOM 2816 N N . MET A 1 354 ? 17.312 -16.844 -25.219 1 98.38 354 MET A N 1
ATOM 2817 C CA . MET A 1 354 ? 16.078 -17.453 -25.703 1 98.38 354 MET A CA 1
ATOM 2818 C C . MET A 1 354 ? 14.883 -16.953 -24.891 1 98.38 354 MET A C 1
ATOM 2820 O O . MET A 1 354 ? 14.875 -17.031 -23.672 1 98.38 354 MET A O 1
ATOM 2824 N N . ALA A 1 355 ? 13.797 -16.562 -25.547 1 97.88 355 ALA A N 1
ATOM 2825 C CA . ALA A 1 355 ? 12.562 -16.125 -24.891 1 97.88 355 ALA A CA 1
ATOM 2826 C C . ALA A 1 355 ? 12 -17.234 -24.016 1 97.88 355 ALA A C 1
ATOM 2828 O O . ALA A 1 355 ? 11.414 -16.969 -22.969 1 97.88 355 ALA A O 1
ATOM 2829 N N . PHE A 1 356 ? 12.305 -18.438 -24.406 1 98.25 356 PHE A N 1
ATOM 2830 C CA . PHE A 1 356 ? 11.867 -19.625 -23.672 1 98.25 356 PHE A CA 1
ATOM 2831 C C . PHE A 1 356 ? 12.391 -19.594 -22.25 1 98.25 356 PHE A C 1
ATOM 2833 O O . PHE A 1 356 ? 11.75 -20.109 -21.328 1 98.25 356 PHE A O 1
ATOM 2840 N N . MET A 1 357 ? 13.508 -18.891 -22 1 98.25 357 MET A N 1
ATOM 2841 C CA . MET A 1 357 ? 14.156 -18.875 -20.688 1 98.25 357 MET A CA 1
ATOM 2842 C C . MET A 1 357 ? 13.883 -17.562 -19.969 1 98.25 357 MET A C 1
ATOM 2844 O O . MET A 1 357 ? 14.172 -17.438 -18.781 1 98.25 357 MET A O 1
ATOM 2848 N N . THR A 1 358 ? 13.234 -16.562 -20.656 1 96.81 358 THR A N 1
ATOM 2849 C CA . THR A 1 358 ? 13.172 -15.242 -20.047 1 96.81 358 THR A CA 1
ATOM 2850 C C . THR A 1 358 ? 11.734 -14.727 -20.016 1 96.81 358 THR A C 1
ATOM 2852 O O . THR A 1 358 ? 11.414 -13.789 -19.281 1 96.81 358 THR A O 1
ATOM 2855 N N . GLU A 1 359 ? 10.844 -15.297 -20.781 1 97.12 359 GLU A N 1
ATOM 2856 C CA . GLU A 1 359 ? 9.438 -14.914 -20.828 1 97.12 359 GLU A CA 1
ATOM 2857 C C . GLU A 1 359 ? 8.539 -16.031 -20.297 1 97.12 359 GLU A C 1
ATOM 2859 O O . GLU A 1 359 ? 8.844 -17.203 -20.484 1 97.12 359 GLU A O 1
ATOM 2864 N N . GLU A 1 360 ? 7.531 -15.664 -19.641 1 97.44 360 GLU A N 1
ATOM 2865 C CA . GLU A 1 360 ? 6.594 -16.656 -19.125 1 97.44 360 GLU A CA 1
ATOM 2866 C C . GLU A 1 360 ? 5.996 -17.484 -20.25 1 97.44 360 GLU A C 1
ATOM 2868 O O . GLU A 1 360 ? 5.5 -16.938 -21.234 1 97.44 360 GLU A O 1
ATOM 2873 N N . THR A 1 361 ? 6.078 -18.781 -20.094 1 97.81 361 THR A N 1
ATOM 2874 C CA . THR A 1 361 ? 5.535 -19.703 -21.078 1 97.81 361 THR A CA 1
ATOM 2875 C C . THR A 1 361 ? 4.137 -20.156 -20.688 1 97.81 361 THR A C 1
ATOM 2877 O O . THR A 1 361 ? 3.213 -20.141 -21.5 1 97.81 361 THR A O 1
ATOM 2880 N N . PHE A 1 362 ? 4.02 -20.562 -19.406 1 97.88 362 PHE A N 1
ATOM 2881 C CA . PHE A 1 362 ? 2.742 -20.984 -18.844 1 97.88 362 PHE A CA 1
ATOM 2882 C C . PHE A 1 362 ? 2.213 -22.219 -19.562 1 97.88 362 PHE A C 1
ATOM 2884 O O . PHE A 1 362 ? 1.066 -22.234 -20.016 1 97.88 362 PHE A O 1
ATOM 2891 N N . GLY A 1 363 ? 2.99 -23.234 -19.688 1 98.06 363 GLY A N 1
ATOM 2892 C CA . GLY A 1 363 ? 2.699 -24.5 -20.359 1 98.06 363 GLY A CA 1
ATOM 2893 C C . GLY A 1 363 ? 3.555 -25.641 -19.859 1 98.06 363 GLY A C 1
ATOM 2894 O O . GLY A 1 363 ? 4.414 -25.453 -18.984 1 98.06 363 GLY A O 1
ATOM 2895 N N . PRO A 1 364 ? 3.291 -26.812 -20.312 1 97.94 364 PRO A N 1
ATOM 2896 C CA . PRO A 1 364 ? 3.982 -28 -19.812 1 97.94 364 PRO A CA 1
ATOM 2897 C C . PRO A 1 364 ? 5.359 -28.203 -20.438 1 97.94 364 PRO A C 1
ATOM 2899 O O . PRO A 1 364 ? 5.609 -29.219 -21.094 1 97.94 364 PRO A O 1
ATOM 2902 N N . CYS A 1 365 ? 6.234 -27.281 -20.234 1 98.56 365 CYS A N 1
ATOM 2903 C CA . CYS A 1 365 ? 7.602 -27.328 -20.734 1 98.56 365 CYS A CA 1
ATOM 2904 C C . CYS A 1 365 ? 8.562 -26.641 -19.781 1 98.56 365 CYS A C 1
ATOM 2906 O O . CYS A 1 365 ? 8.164 -25.75 -19.031 1 98.56 365 CYS A O 1
ATOM 2908 N N . VAL A 1 366 ? 9.812 -27.062 -19.797 1 98.81 366 VAL A N 1
ATOM 2909 C CA . VAL A 1 366 ? 10.797 -26.484 -18.875 1 98.81 366 VAL A CA 1
ATOM 2910 C C . VAL A 1 366 ? 12.188 -26.547 -19.516 1 98.81 366 VAL A C 1
ATOM 2912 O O . VAL A 1 366 ? 12.484 -27.469 -20.281 1 98.81 366 VAL A O 1
ATOM 2915 N N . GLY A 1 367 ? 12.93 -25.531 -19.312 1 98.88 367 GLY A N 1
ATOM 2916 C CA . GLY A 1 367 ? 14.328 -25.531 -19.703 1 98.88 367 GLY A CA 1
ATOM 2917 C C . GLY A 1 367 ? 15.266 -25.953 -18.578 1 98.88 367 GLY A C 1
ATOM 2918 O O . GLY A 1 367 ? 15.078 -25.547 -17.438 1 98.88 367 GLY A O 1
ATOM 2919 N N . ILE A 1 368 ? 16.219 -26.828 -18.875 1 98.94 368 ILE A N 1
ATOM 2920 C CA . ILE A 1 368 ? 17.219 -27.266 -17.891 1 98.94 368 ILE A CA 1
ATOM 2921 C C . ILE A 1 368 ? 18.609 -26.844 -18.359 1 98.94 368 ILE A C 1
ATOM 2923 O O . ILE A 1 368 ? 19.016 -27.156 -19.484 1 98.94 368 ILE A O 1
ATOM 2927 N N . MET A 1 369 ? 19.25 -26.109 -17.578 1 98.75 369 MET A N 1
ATOM 2928 C CA . MET A 1 369 ? 20.547 -25.547 -17.891 1 98.75 369 MET A CA 1
ATOM 2929 C C . MET A 1 369 ? 21.578 -25.938 -16.844 1 98.75 369 MET A C 1
ATOM 2931 O O . MET A 1 369 ? 21.297 -25.938 -15.656 1 98.75 369 MET A O 1
ATOM 2935 N N . LYS A 1 370 ? 22.734 -26.266 -17.344 1 98.56 370 LYS A N 1
ATOM 2936 C CA . LYS A 1 370 ? 23.859 -26.609 -16.484 1 98.56 370 LYS A CA 1
ATOM 2937 C C . LYS A 1 370 ? 24.547 -25.375 -15.938 1 98.56 370 LYS A C 1
ATOM 2939 O O . LYS A 1 370 ? 24.75 -24.391 -16.672 1 98.56 370 LYS A O 1
ATOM 2944 N N . VAL A 1 371 ? 24.922 -25.375 -14.609 1 98.88 371 VAL A N 1
ATOM 2945 C CA . VAL A 1 371 ? 25.672 -24.281 -14.008 1 98.88 371 VAL A CA 1
ATOM 2946 C C . VAL A 1 371 ? 26.891 -24.828 -13.266 1 98.88 371 VAL A C 1
ATOM 2948 O O . VAL A 1 371 ? 26.859 -25.969 -12.789 1 98.88 371 VAL A O 1
ATOM 2951 N N . LYS A 1 372 ? 27.891 -24 -13.039 1 98.38 372 LYS A N 1
ATOM 2952 C CA . LYS A 1 372 ? 29.172 -24.453 -12.477 1 98.38 372 LYS A CA 1
ATOM 2953 C C . LYS A 1 372 ? 29.141 -24.391 -10.953 1 98.38 372 LYS A C 1
ATOM 2955 O O . LYS A 1 372 ? 29.875 -25.141 -10.289 1 98.38 372 LYS A O 1
ATOM 2960 N N . ASP A 1 373 ? 28.391 -23.422 -10.406 1 98.19 373 ASP A N 1
ATOM 2961 C CA . ASP A 1 373 ? 28.391 -23.203 -8.961 1 98.19 373 ASP A CA 1
ATOM 2962 C C . ASP A 1 373 ? 27.188 -22.375 -8.531 1 98.19 373 ASP A C 1
ATOM 2964 O O . ASP A 1 373 ? 26.359 -22 -9.352 1 98.19 373 ASP A O 1
ATOM 2968 N N . ASP A 1 374 ? 27.125 -22.141 -7.215 1 98.69 374 ASP A N 1
ATOM 2969 C CA . ASP A 1 374 ? 26.016 -21.375 -6.629 1 98.69 374 ASP A CA 1
ATOM 2970 C C . ASP A 1 374 ? 25.969 -19.969 -7.203 1 98.69 374 ASP A C 1
ATOM 2972 O O . ASP A 1 374 ? 24.875 -19.438 -7.473 1 98.69 374 ASP A O 1
ATOM 2976 N N . ASN A 1 375 ? 27.062 -19.328 -7.418 1 98.56 375 ASN A N 1
ATOM 2977 C CA . ASN A 1 375 ? 27.109 -17.953 -7.902 1 98.56 375 ASN A CA 1
ATOM 2978 C C . ASN A 1 375 ? 26.5 -17.812 -9.297 1 98.56 375 ASN A C 1
ATOM 2980 O O . ASN A 1 375 ? 25.766 -16.859 -9.57 1 98.56 375 ASN A O 1
ATOM 2984 N N . GLU A 1 376 ? 26.875 -18.734 -10.133 1 98.75 376 GLU A N 1
ATOM 2985 C CA . GLU A 1 376 ? 26.312 -18.719 -11.484 1 98.75 376 GLU A CA 1
ATOM 2986 C C . GLU A 1 376 ? 24.797 -18.953 -11.445 1 98.75 376 GLU A C 1
ATOM 2988 O O . GLU A 1 376 ? 24.047 -18.312 -12.172 1 98.75 376 GLU A O 1
ATOM 2993 N N . ALA A 1 377 ? 24.344 -19.906 -10.609 1 98.81 377 ALA A N 1
ATOM 2994 C CA . ALA A 1 377 ? 22.922 -20.172 -10.461 1 98.81 377 ALA A CA 1
ATOM 2995 C C . ALA A 1 377 ? 22.172 -18.938 -10 1 98.81 377 ALA A C 1
ATOM 2997 O O . ALA A 1 377 ? 21.156 -18.562 -10.578 1 98.81 377 ALA A O 1
ATOM 2998 N N . ILE A 1 378 ? 22.719 -18.266 -8.992 1 98.75 378 ILE A N 1
ATOM 2999 C CA . ILE A 1 378 ? 22.094 -17.078 -8.422 1 98.75 378 ILE A CA 1
ATOM 3000 C C . ILE A 1 378 ? 21.984 -15.992 -9.492 1 98.75 378 ILE A C 1
ATOM 3002 O O . ILE A 1 378 ? 20.922 -15.367 -9.641 1 98.75 378 ILE A O 1
ATOM 3006 N N . LYS A 1 379 ? 23.047 -15.805 -10.203 1 98.5 379 LYS A N 1
ATOM 3007 C CA . LYS A 1 379 ? 23.078 -14.805 -11.266 1 98.5 379 LYS A CA 1
ATOM 3008 C C . LYS A 1 379 ? 21.984 -15.07 -12.297 1 98.5 379 LYS A C 1
ATOM 3010 O O . LYS A 1 379 ? 21.234 -14.164 -12.68 1 98.5 379 LYS A O 1
ATOM 3015 N N . LEU A 1 380 ? 21.859 -16.266 -12.734 1 98.69 380 LEU A N 1
ATOM 3016 C CA . LEU A 1 380 ? 20.906 -16.656 -13.773 1 98.69 380 LEU A CA 1
ATOM 3017 C C . LEU A 1 380 ? 19.484 -16.625 -13.234 1 98.69 380 LEU A C 1
ATOM 3019 O O . LEU A 1 380 ? 18.547 -16.25 -13.938 1 98.69 380 LEU A O 1
ATOM 3023 N N . MET A 1 381 ? 19.281 -17.062 -12.008 1 98.69 381 MET A N 1
ATOM 3024 C CA . MET A 1 381 ? 17.953 -17.016 -11.383 1 98.69 381 MET A CA 1
ATOM 3025 C C . MET A 1 381 ? 17.438 -15.586 -11.289 1 98.69 381 MET A C 1
ATOM 3027 O O . MET A 1 381 ? 16.234 -15.344 -11.422 1 98.69 381 MET A O 1
ATOM 3031 N N . ASN A 1 382 ? 18.328 -14.641 -11.109 1 98.06 382 ASN A N 1
ATOM 3032 C CA . ASN A 1 382 ? 17.953 -13.234 -10.977 1 98.06 382 ASN A CA 1
ATOM 3033 C C . ASN A 1 382 ? 17.797 -12.555 -12.336 1 98.06 382 ASN A C 1
ATOM 3035 O O . ASN A 1 382 ? 17.281 -11.438 -12.422 1 98.06 382 ASN A O 1
ATOM 3039 N N . ASP A 1 383 ? 18.328 -13.234 -13.391 1 97.94 383 ASP A N 1
ATOM 3040 C CA . ASP A 1 383 ? 18.234 -12.664 -14.727 1 97.94 383 ASP A CA 1
ATOM 3041 C C . ASP A 1 383 ? 16.844 -12.836 -15.305 1 97.94 383 ASP A C 1
ATOM 3043 O O . ASP A 1 383 ? 16.641 -13.602 -16.25 1 97.94 383 ASP A O 1
ATOM 3047 N N . SER A 1 384 ? 15.891 -12.102 -14.75 1 96.81 384 SER A N 1
ATOM 3048 C CA . SER A 1 384 ? 14.477 -12.148 -15.094 1 96.81 384 SER A CA 1
ATOM 3049 C C . SER A 1 384 ? 13.773 -10.844 -14.727 1 96.81 384 SER A C 1
ATOM 3051 O O . SER A 1 384 ? 14.07 -10.25 -13.688 1 96.81 384 SER A O 1
ATOM 3053 N N . PRO A 1 385 ? 12.859 -10.359 -15.578 1 96.19 385 PRO A N 1
ATOM 3054 C CA . PRO A 1 385 ? 12.062 -9.203 -15.156 1 96.19 385 PRO A CA 1
ATOM 3055 C C . PRO A 1 385 ? 11.016 -9.562 -14.109 1 96.19 385 PRO A C 1
ATOM 3057 O O . PRO A 1 385 ? 10.352 -8.68 -13.562 1 96.19 385 PRO A O 1
ATOM 3060 N N . TYR A 1 386 ? 10.867 -10.852 -13.789 1 97.38 386 TYR A N 1
ATOM 3061 C CA . TYR A 1 386 ? 9.852 -11.336 -12.867 1 97.38 386 TYR A CA 1
ATOM 3062 C C . TYR A 1 386 ? 10.477 -11.758 -11.539 1 97.38 386 TYR A C 1
ATOM 3064 O O . TYR A 1 386 ? 11.703 -11.891 -11.438 1 97.38 386 TYR A O 1
ATOM 3072 N N . GLY A 1 387 ? 9.656 -11.898 -10.492 1 97.69 387 GLY A N 1
ATOM 3073 C CA . GLY A 1 387 ? 10.133 -12.336 -9.188 1 97.69 387 GLY A CA 1
ATOM 3074 C C . GLY A 1 387 ? 9.023 -12.812 -8.273 1 97.69 387 GLY A C 1
ATOM 3075 O O . GLY A 1 387 ? 8.867 -12.312 -7.164 1 97.69 387 GLY A O 1
ATOM 3076 N N . LEU A 1 388 ? 8.297 -13.898 -8.672 1 97.56 388 LEU A N 1
ATOM 3077 C CA . LEU A 1 388 ? 7.242 -14.445 -7.824 1 97.56 388 LEU A CA 1
ATOM 3078 C C . LEU A 1 388 ? 7.816 -15.43 -6.812 1 97.56 388 LEU A C 1
ATOM 3080 O O . LEU A 1 388 ? 7.898 -15.125 -5.621 1 97.56 388 LEU A O 1
ATOM 3084 N N . THR A 1 389 ? 8.336 -16.609 -7.34 1 98.25 389 THR A N 1
ATOM 3085 C CA . THR A 1 389 ? 8.945 -17.578 -6.441 1 98.25 389 THR A CA 1
ATOM 3086 C C . THR A 1 389 ? 10.289 -18.062 -6.996 1 98.25 389 THR A C 1
ATOM 3088 O O . THR A 1 389 ? 10.617 -17.781 -8.156 1 98.25 389 THR A O 1
ATOM 3091 N N . ALA A 1 390 ? 11.055 -18.703 -6.195 1 98.69 390 ALA A N 1
ATOM 3092 C CA . ALA A 1 390 ? 12.273 -19.438 -6.539 1 98.69 390 ALA A CA 1
ATOM 3093 C C . ALA A 1 390 ? 12.523 -20.578 -5.559 1 98.69 390 ALA A C 1
ATOM 3095 O O . ALA A 1 390 ? 12.094 -20.516 -4.402 1 98.69 390 ALA A O 1
ATOM 3096 N N . SER A 1 391 ? 13.18 -21.578 -6.008 1 98.69 391 SER A N 1
ATOM 3097 C CA . SER A 1 391 ? 13.445 -22.703 -5.121 1 98.69 391 SER A CA 1
ATOM 3098 C C . SER A 1 391 ? 14.875 -23.203 -5.273 1 98.69 391 SER A C 1
ATOM 3100 O O . SER A 1 391 ? 15.445 -23.172 -6.367 1 98.69 391 SER A O 1
ATOM 3102 N N . VAL A 1 392 ? 15.406 -23.625 -4.191 1 98.81 392 VAL A N 1
ATOM 3103 C CA . VAL A 1 392 ? 16.703 -24.297 -4.18 1 98.81 392 VAL A CA 1
ATOM 3104 C C . VAL A 1 392 ? 16.547 -25.688 -3.551 1 98.81 392 VAL A C 1
ATOM 3106 O O . VAL A 1 392 ? 15.75 -25.875 -2.635 1 98.81 392 VAL A O 1
ATOM 3109 N N . TRP A 1 393 ? 17.281 -26.578 -4.055 1 98.81 393 TRP A N 1
ATOM 3110 C CA . TRP A 1 393 ? 17.266 -27.953 -3.578 1 98.81 393 TRP A CA 1
ATOM 3111 C C . TRP A 1 393 ? 18.641 -28.375 -3.072 1 98.81 393 TRP A C 1
ATOM 3113 O O . TRP A 1 393 ? 19.594 -28.469 -3.852 1 98.81 393 TRP A O 1
ATOM 3123 N N . THR A 1 394 ? 18.75 -28.547 -1.835 1 98.62 394 THR A N 1
ATOM 3124 C CA . THR A 1 394 ? 20 -28.781 -1.126 1 98.62 394 THR A CA 1
ATOM 3125 C C . THR A 1 394 ? 19.734 -29.391 0.25 1 98.62 394 THR A C 1
ATOM 3127 O O . THR A 1 394 ? 18.625 -29.297 0.774 1 98.62 394 THR A O 1
ATOM 3130 N N . LYS A 1 395 ? 20.688 -30.094 0.792 1 97.69 395 LYS A N 1
ATOM 3131 C CA . LYS A 1 395 ? 20.594 -30.641 2.145 1 97.69 395 LYS A CA 1
ATOM 3132 C C . LYS A 1 395 ? 21.078 -29.625 3.178 1 97.69 395 LYS A C 1
ATOM 3134 O O . LYS A 1 395 ? 20.938 -29.844 4.383 1 97.69 395 LYS A O 1
ATOM 3139 N N . ASP A 1 396 ? 21.594 -28.531 2.719 1 97.81 396 ASP A N 1
ATOM 3140 C CA . ASP A 1 396 ? 22.25 -27.562 3.594 1 97.81 396 ASP A CA 1
ATOM 3141 C C . ASP A 1 396 ? 21.344 -26.344 3.818 1 97.81 396 ASP A C 1
ATOM 3143 O O . ASP A 1 396 ? 21.234 -25.469 2.949 1 97.81 396 ASP A O 1
ATOM 3147 N N . LEU A 1 397 ? 20.781 -26.25 4.977 1 97.38 397 LEU A N 1
ATOM 3148 C CA . LEU A 1 397 ? 19.859 -25.188 5.332 1 97.38 397 LEU A CA 1
ATOM 3149 C C . LEU A 1 397 ? 20.547 -23.828 5.285 1 97.38 397 LEU A C 1
ATOM 3151 O O . LEU A 1 397 ? 19.953 -22.844 4.844 1 97.38 397 LEU A O 1
ATOM 3155 N N . ASP A 1 398 ? 21.781 -23.734 5.77 1 97.69 398 ASP A N 1
ATOM 3156 C CA . ASP A 1 398 ? 22.516 -22.484 5.793 1 97.69 398 ASP A CA 1
ATOM 3157 C C . ASP A 1 398 ? 22.766 -21.953 4.379 1 97.69 398 ASP A C 1
ATOM 3159 O O . ASP A 1 398 ? 22.641 -20.766 4.117 1 97.69 398 ASP A O 1
ATOM 3163 N N . VAL A 1 399 ? 23.109 -22.875 3.51 1 97.75 399 VAL A N 1
ATOM 3164 C CA . VAL A 1 399 ? 23.344 -22.516 2.117 1 97.75 399 VAL A CA 1
ATOM 3165 C C . VAL A 1 399 ? 22.047 -22.031 1.482 1 97.75 399 VAL A C 1
ATOM 3167 O O . VAL A 1 399 ? 22.047 -21.047 0.74 1 97.75 399 VAL A O 1
ATOM 3170 N N . ALA A 1 400 ? 20.953 -22.75 1.763 1 98.5 400 ALA A N 1
ATOM 3171 C CA . ALA A 1 400 ? 19.656 -22.344 1.228 1 98.5 400 ALA A CA 1
ATOM 3172 C C . ALA A 1 400 ? 19.297 -20.922 1.651 1 98.5 400 ALA A C 1
ATOM 3174 O O . ALA A 1 400 ? 18.859 -20.125 0.831 1 98.5 400 ALA A O 1
ATOM 3175 N N . GLN A 1 401 ? 19.484 -20.609 2.883 1 97.94 401 GLN A N 1
ATOM 3176 C CA . GLN A 1 401 ? 19.156 -19.281 3.395 1 97.94 401 GLN A CA 1
ATOM 3177 C C . GLN A 1 401 ? 20.031 -18.219 2.74 1 97.94 401 GLN A C 1
ATOM 3179 O O . GLN A 1 401 ? 19.547 -17.141 2.391 1 97.94 401 GLN A O 1
ATOM 3184 N N . LYS A 1 402 ? 21.328 -18.516 2.635 1 97.62 402 LYS A N 1
ATOM 3185 C CA . LYS A 1 402 ? 22.25 -17.594 1.988 1 97.62 402 LYS A CA 1
ATOM 3186 C C . LYS A 1 402 ? 21.828 -17.312 0.55 1 97.62 402 LYS A C 1
ATOM 3188 O O . LYS A 1 402 ? 21.812 -16.156 0.12 1 97.62 402 LYS A O 1
ATOM 3193 N N . ILE A 1 403 ? 21.484 -18.359 -0.181 1 98.56 403 ILE A N 1
ATOM 3194 C CA . ILE A 1 403 ? 21.047 -18.219 -1.563 1 98.56 403 ILE A CA 1
ATOM 3195 C C . ILE A 1 403 ? 19.734 -17.438 -1.606 1 98.56 403 ILE A C 1
ATOM 3197 O O . ILE A 1 403 ? 19.578 -16.5 -2.402 1 98.56 403 ILE A O 1
ATOM 3201 N N . GLY A 1 404 ? 18.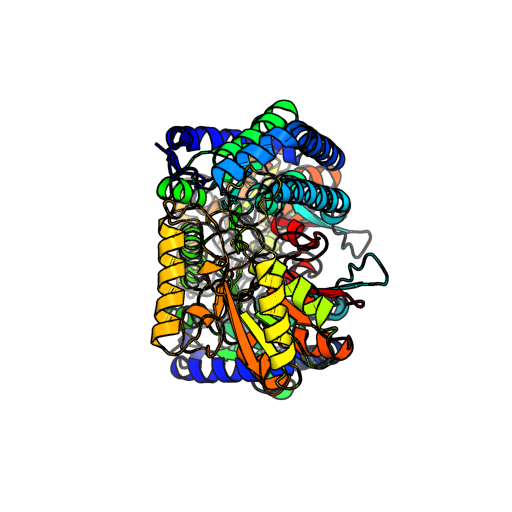781 -17.812 -0.735 1 98.38 404 GLY A N 1
ATOM 3202 C CA . GLY A 1 404 ? 17.469 -17.156 -0.691 1 98.38 404 GLY A CA 1
ATOM 3203 C C . GLY A 1 404 ? 17.562 -15.656 -0.454 1 98.38 404 GLY A C 1
ATOM 3204 O O . GLY A 1 404 ? 16.781 -14.883 -1.011 1 98.38 404 GLY A O 1
ATOM 3205 N N . ASN A 1 405 ? 18.531 -15.234 0.344 1 96.62 405 ASN A N 1
ATOM 3206 C CA . ASN A 1 405 ? 18.719 -13.82 0.646 1 96.62 405 ASN A CA 1
ATOM 3207 C C . ASN A 1 405 ? 19.234 -13.047 -0.569 1 96.62 405 ASN A C 1
ATOM 3209 O O . ASN A 1 405 ? 19.094 -11.828 -0.642 1 96.62 405 ASN A O 1
ATOM 3213 N N . GLN A 1 406 ? 19.766 -13.766 -1.546 1 96.94 406 GLN A N 1
ATOM 3214 C CA . GLN A 1 406 ? 20.375 -13.125 -2.707 1 96.94 406 GLN A CA 1
ATOM 3215 C C . GLN A 1 406 ? 19.438 -13.18 -3.914 1 96.94 406 GLN A C 1
ATOM 3217 O O . GLN A 1 406 ? 19.719 -12.578 -4.953 1 96.94 406 GLN A O 1
ATOM 3222 N N . ILE A 1 407 ? 18.328 -13.922 -3.818 1 98.19 407 ILE A N 1
ATOM 3223 C CA . ILE A 1 407 ? 17.422 -14.086 -4.945 1 98.19 407 ILE A CA 1
ATOM 3224 C C . ILE A 1 407 ? 16.281 -13.07 -4.84 1 98.19 407 ILE A C 1
ATOM 3226 O O . ILE A 1 407 ? 15.688 -12.906 -3.77 1 98.19 407 ILE A O 1
ATOM 3230 N N . ASN A 1 408 ? 16 -12.391 -5.918 1 96.62 408 ASN A N 1
ATOM 3231 C CA . ASN A 1 408 ? 15 -11.328 -5.953 1 96.62 408 ASN A CA 1
ATOM 3232 C C . ASN A 1 408 ? 13.609 -11.875 -6.266 1 96.62 408 ASN A C 1
ATOM 3234 O O . ASN A 1 408 ? 13.148 -11.812 -7.406 1 96.62 408 ASN A O 1
ATOM 3238 N N . THR A 1 409 ? 12.914 -12.367 -5.258 1 97.88 409 THR A N 1
ATOM 3239 C CA . THR A 1 409 ? 11.57 -12.906 -5.391 1 97.88 409 THR A CA 1
ATOM 3240 C C . THR A 1 409 ? 10.727 -12.562 -4.164 1 97.88 409 THR A C 1
ATOM 3242 O O . THR A 1 409 ? 11.258 -12.102 -3.15 1 97.88 409 THR A O 1
ATOM 3245 N N . GLY A 1 410 ? 9.43 -12.766 -4.297 1 97.75 410 GLY A N 1
ATOM 3246 C CA . GLY A 1 410 ? 8.531 -12.586 -3.168 1 97.75 410 GLY A CA 1
ATOM 3247 C C . GLY A 1 410 ? 8.508 -13.781 -2.234 1 97.75 410 GLY A C 1
ATOM 3248 O O . GLY A 1 410 ? 8.305 -13.633 -1.027 1 97.75 410 GLY A O 1
ATOM 3249 N N . THR A 1 411 ? 8.703 -14.984 -2.77 1 98.25 411 THR A N 1
ATOM 3250 C CA . THR A 1 411 ? 8.719 -16.219 -1.989 1 98.25 411 THR A CA 1
ATOM 3251 C C . THR A 1 411 ? 9.891 -17.094 -2.404 1 98.25 411 THR A C 1
ATOM 3253 O O . THR A 1 411 ? 10.141 -17.297 -3.598 1 98.25 411 THR A O 1
ATOM 3256 N N . PHE A 1 412 ? 10.609 -17.594 -1.439 1 98.44 412 PHE A N 1
ATOM 3257 C CA . PHE A 1 412 ? 11.742 -18.484 -1.663 1 98.44 412 PHE A CA 1
ATOM 3258 C C . PHE A 1 412 ? 11.523 -19.812 -0.973 1 98.44 412 PHE A C 1
ATOM 3260 O O . PHE A 1 412 ? 11.141 -19.859 0.199 1 98.44 412 PHE A O 1
ATOM 3267 N N . TYR A 1 413 ? 11.836 -20.906 -1.713 1 98.44 413 TYR A N 1
ATOM 3268 C CA . TYR A 1 413 ? 11.625 -22.266 -1.216 1 98.44 413 TYR A CA 1
ATOM 3269 C C . TYR A 1 413 ? 12.953 -23 -1.107 1 98.44 413 TYR A C 1
ATOM 3271 O O . TYR A 1 413 ? 13.867 -22.781 -1.896 1 98.44 413 TYR A O 1
ATOM 3279 N N . MET A 1 414 ? 12.977 -23.859 -0.113 1 98.5 414 MET A N 1
ATOM 3280 C CA . MET A 1 414 ? 13.961 -24.938 -0.068 1 98.5 414 MET A CA 1
ATOM 3281 C C . MET A 1 414 ? 13.281 -26.312 -0.108 1 98.5 414 MET A C 1
ATOM 3283 O O . MET A 1 414 ? 12.391 -26.578 0.7 1 98.5 414 MET A O 1
ATOM 3287 N N . ASN A 1 415 ? 13.609 -27.125 -1.063 1 98.25 415 ASN A N 1
ATOM 3288 C CA . ASN A 1 415 ? 13.18 -28.516 -1.19 1 98.25 415 ASN A CA 1
ATOM 3289 C C . ASN A 1 415 ? 11.672 -28.641 -1.348 1 98.25 415 ASN A C 1
ATOM 3291 O O . ASN A 1 415 ? 11.055 -29.562 -0.828 1 98.25 415 ASN A O 1
ATOM 3295 N N . ARG A 1 416 ? 11.117 -27.641 -2.01 1 95.62 416 ARG A N 1
ATOM 3296 C CA . ARG A 1 416 ? 9.703 -27.609 -2.396 1 95.62 416 ARG A CA 1
ATOM 3297 C C . ARG A 1 416 ? 9.453 -26.531 -3.438 1 95.62 416 ARG A C 1
ATOM 3299 O O . ARG A 1 416 ? 10.32 -25.703 -3.697 1 95.62 416 ARG A O 1
ATOM 3306 N N . CYS A 1 417 ? 8.391 -26.609 -4.043 1 94.19 417 CYS A N 1
ATOM 3307 C CA . CYS A 1 417 ? 7.938 -25.609 -5 1 94.19 417 CYS A CA 1
ATOM 3308 C C . CYS A 1 417 ? 6.422 -25.656 -5.16 1 94.19 417 CYS A C 1
ATOM 3310 O O . CYS A 1 417 ? 5.762 -26.531 -4.586 1 94.19 417 CYS A O 1
ATOM 3312 N N . ASP A 1 418 ? 5.879 -24.641 -5.781 1 90.94 418 ASP A N 1
ATOM 3313 C CA . ASP A 1 418 ? 4.484 -24.594 -6.203 1 90.94 418 ASP A CA 1
ATOM 3314 C C . ASP A 1 418 ? 3.545 -24.828 -5.023 1 90.94 418 ASP A C 1
ATOM 3316 O O . ASP A 1 418 ? 2.65 -25.672 -5.094 1 90.94 418 ASP A O 1
ATOM 3320 N N . TYR A 1 419 ? 3.844 -24.156 -3.955 1 88.75 419 TYR A N 1
ATOM 3321 C CA . TYR A 1 419 ? 3.029 -24.25 -2.75 1 88.75 419 TYR A CA 1
ATOM 3322 C C . TYR A 1 419 ? 2.904 -22.906 -2.059 1 88.75 419 TYR A C 1
ATOM 3324 O O . TYR A 1 419 ? 3.891 -22.172 -1.925 1 88.75 419 TYR A O 1
ATOM 3332 N N . LEU A 1 420 ? 1.692 -22.609 -1.7 1 92.81 420 LEU A N 1
ATOM 3333 C CA . LEU A 1 420 ? 1.44 -21.406 -0.928 1 92.81 420 LEU A CA 1
ATOM 3334 C C . LEU A 1 420 ? 1.033 -21.734 0.502 1 92.81 420 LEU A C 1
ATOM 3336 O O . LEU A 1 420 ? 0.045 -22.453 0.719 1 92.81 420 LEU A O 1
ATOM 3340 N N . ASP A 1 421 ? 1.842 -21.344 1.408 1 95.31 421 ASP A N 1
ATOM 3341 C CA . ASP A 1 421 ? 1.459 -21.406 2.816 1 95.31 421 ASP A CA 1
ATOM 3342 C C . ASP A 1 421 ? 0.652 -20.172 3.215 1 95.31 421 ASP A C 1
ATOM 3344 O O . ASP A 1 421 ? 1.148 -19.047 3.137 1 95.31 421 ASP A O 1
ATOM 3348 N N . PRO A 1 422 ? -0.588 -20.359 3.699 1 96.69 422 PRO A N 1
ATOM 3349 C CA . PRO A 1 422 ? -1.428 -19.188 4 1 96.69 422 PRO A CA 1
ATOM 3350 C C . PRO A 1 422 ? -0.833 -18.297 5.09 1 96.69 422 PRO A C 1
ATOM 3352 O O . PRO A 1 422 ? -1.225 -17.141 5.223 1 96.69 422 PRO A O 1
ATOM 3355 N N . ALA A 1 423 ? 0.057 -18.844 5.867 1 97.31 423 ALA A N 1
ATOM 3356 C CA . ALA A 1 423 ? 0.665 -18.062 6.945 1 97.31 423 ALA A CA 1
ATOM 3357 C C . ALA A 1 423 ? 1.8 -17.188 6.422 1 97.31 423 ALA A C 1
ATOM 3359 O O . ALA A 1 423 ? 2.295 -16.312 7.133 1 97.31 423 ALA A O 1
ATOM 3360 N N . LEU A 1 424 ? 2.219 -17.406 5.223 1 97.5 424 LEU A N 1
ATOM 3361 C CA . LEU A 1 424 ? 3.283 -16.625 4.605 1 97.5 424 LEU A CA 1
ATOM 3362 C C . LEU A 1 424 ? 2.711 -15.609 3.617 1 97.5 424 LEU A C 1
ATOM 3364 O O . LEU A 1 424 ? 1.64 -15.828 3.047 1 97.5 424 LEU A O 1
ATOM 3368 N N . SER A 1 425 ? 3.439 -14.547 3.461 1 97.12 425 SER A N 1
ATOM 3369 C CA . SER A 1 425 ? 3.016 -13.516 2.516 1 97.12 425 SER A CA 1
ATOM 3370 C C . SER A 1 425 ? 3.145 -14 1.076 1 97.12 425 SER A C 1
ATOM 3372 O O . SER A 1 425 ? 4.09 -14.719 0.74 1 97.12 425 SER A O 1
ATOM 3374 N N . TRP A 1 426 ? 2.199 -13.633 0.313 1 97.62 426 TRP A N 1
ATOM 3375 C CA . TRP A 1 426 ? 2.219 -13.938 -1.115 1 97.62 426 TRP A CA 1
ATOM 3376 C C . TRP A 1 426 ? 2.287 -12.648 -1.938 1 97.62 426 TRP A C 1
ATOM 3378 O O . TRP A 1 426 ? 1.333 -11.867 -1.961 1 97.62 426 TRP A O 1
ATOM 3388 N N . THR A 1 427 ? 3.436 -12.43 -2.504 1 95.62 427 THR A N 1
ATOM 3389 C CA . THR A 1 427 ? 3.684 -11.203 -3.262 1 95.62 427 THR A CA 1
ATOM 3390 C C . THR A 1 427 ? 4.773 -11.43 -4.305 1 95.62 427 THR A C 1
ATOM 3392 O O . THR A 1 427 ? 5.465 -12.445 -4.281 1 95.62 427 THR A O 1
ATOM 3395 N N . GLY A 1 428 ? 4.797 -10.609 -5.352 1 95.56 428 GLY A N 1
ATOM 3396 C CA . GLY A 1 428 ? 5.867 -10.586 -6.336 1 95.56 428 GLY A CA 1
ATOM 3397 C C . GLY A 1 428 ? 6.664 -9.297 -6.316 1 95.56 428 GLY A C 1
ATOM 3398 O O . GLY A 1 428 ? 6.301 -8.344 -5.617 1 95.56 428 GLY A O 1
ATOM 3399 N N . VAL A 1 429 ? 7.793 -9.383 -7.035 1 95.5 429 VAL A N 1
ATOM 3400 C CA . VAL A 1 429 ? 8.609 -8.18 -7.203 1 95.5 429 VAL A CA 1
ATOM 3401 C C . VAL A 1 429 ? 8.758 -7.859 -8.688 1 95.5 429 VAL A C 1
ATOM 3403 O O . VAL A 1 429 ? 8.445 -8.688 -9.539 1 95.5 429 VAL A O 1
ATOM 3406 N N . ASN A 1 430 ? 9.18 -6.656 -9.008 1 95.25 430 ASN A N 1
ATOM 3407 C CA . ASN A 1 430 ? 9.398 -6.211 -10.383 1 95.25 430 ASN A CA 1
ATOM 3408 C C . ASN A 1 430 ? 8.133 -6.336 -11.227 1 95.25 430 ASN A C 1
ATOM 3410 O O . ASN A 1 430 ? 7.07 -5.852 -10.828 1 95.25 430 ASN A O 1
ATOM 3414 N N . GLU A 1 431 ? 8.18 -7.027 -12.312 1 96.56 431 GLU A N 1
ATOM 3415 C CA . GLU A 1 431 ? 7.051 -7.113 -13.234 1 96.56 431 GLU A CA 1
ATOM 3416 C C . GLU A 1 431 ? 5.996 -8.086 -12.719 1 96.56 431 GLU A C 1
ATOM 3418 O O . GLU A 1 431 ? 4.902 -8.18 -13.281 1 96.56 431 GLU A O 1
ATOM 3423 N N . THR A 1 432 ? 6.289 -8.75 -11.641 1 97.5 432 THR A N 1
ATOM 3424 C CA . THR A 1 432 ? 5.316 -9.656 -11.039 1 97.5 432 THR A CA 1
ATOM 3425 C C . THR A 1 432 ? 4.273 -8.875 -10.25 1 97.5 432 THR A C 1
ATOM 3427 O O . THR A 1 432 ? 3.223 -9.414 -9.891 1 97.5 432 THR A O 1
ATOM 3430 N N . GLY A 1 433 ? 4.516 -7.562 -10.016 1 96.69 433 GLY A N 1
ATOM 3431 C CA . GLY A 1 433 ? 3.441 -6.719 -9.516 1 96.69 433 GLY A CA 1
ATOM 3432 C C . GLY A 1 433 ? 3.773 -6.051 -8.195 1 96.69 433 GLY A C 1
ATOM 3433 O O . GLY A 1 433 ? 4.922 -5.664 -7.961 1 96.69 433 GLY A O 1
ATOM 3434 N N . LYS A 1 434 ? 2.717 -5.809 -7.379 1 96.19 434 LYS A N 1
ATOM 3435 C CA . LYS A 1 434 ? 2.871 -5.141 -6.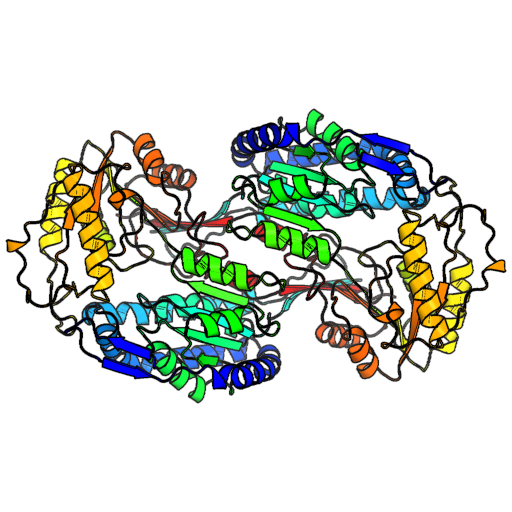09 1 96.19 434 LYS A CA 1
ATOM 3436 C C . LYS A 1 434 ? 1.746 -5.527 -5.133 1 96.19 434 LYS A C 1
ATOM 3438 O O . LYS A 1 434 ? 0.76 -6.145 -5.543 1 96.19 434 LYS A O 1
ATOM 3443 N N . GLY A 1 435 ? 1.899 -5.156 -3.881 1 95.38 435 GLY A N 1
ATOM 3444 C CA . GLY A 1 435 ? 0.952 -5.539 -2.846 1 95.38 435 GLY A CA 1
ATOM 3445 C C . GLY A 1 435 ? 1.233 -6.91 -2.26 1 95.38 435 GLY A C 1
ATOM 3446 O O . GLY A 1 435 ? 2.326 -7.453 -2.436 1 95.38 435 GLY A O 1
ATOM 3447 N N . CYS A 1 436 ? 0.3 -7.371 -1.483 1 95.69 436 CYS A N 1
ATOM 3448 C CA . CYS A 1 436 ? 0.489 -8.641 -0.794 1 95.69 436 CYS A CA 1
ATOM 3449 C C . CYS A 1 436 ? -0.851 -9.273 -0.436 1 95.69 436 CYS A C 1
ATOM 3451 O O . CYS A 1 436 ? -1.775 -8.578 -0.011 1 95.69 436 CYS A O 1
ATOM 3453 N N . SER A 1 437 ? -0.917 -10.516 -0.687 1 96.5 437 SER A N 1
ATOM 3454 C CA . SER A 1 437 ? -2.041 -11.305 -0.198 1 96.5 437 SER A CA 1
ATOM 3455 C C . SER A 1 437 ? -1.585 -12.352 0.817 1 96.5 437 SER A C 1
ATOM 3457 O O . SER A 1 437 ? -0.387 -12.602 0.956 1 96.5 437 SER A O 1
ATOM 3459 N N . LEU A 1 438 ? -2.539 -12.836 1.621 1 97.25 438 LEU A N 1
ATOM 3460 C CA . LEU A 1 438 ? -2.365 -13.875 2.629 1 97.25 438 LEU A CA 1
ATOM 3461 C C . LEU A 1 438 ? -1.527 -13.367 3.797 1 97.25 438 LEU A C 1
ATOM 3463 O O . LEU A 1 438 ? -1.146 -12.195 3.828 1 97.25 438 LEU A O 1
ATOM 3467 N N . SER A 1 439 ? -1.357 -14.203 4.816 1 96.56 439 SER A N 1
ATOM 3468 C CA . SER A 1 439 ? -0.612 -13.906 6.035 1 96.56 439 SER A CA 1
ATOM 3469 C C . SER A 1 439 ? -1.239 -12.742 6.797 1 96.56 439 SER A C 1
ATOM 3471 O O . SER A 1 439 ? -2.295 -12.242 6.41 1 96.56 439 SER A O 1
ATOM 3473 N N . GLU A 1 440 ? -0.668 -12.375 7.832 1 92.81 440 GLU A N 1
ATOM 3474 C CA . GLU A 1 440 ? -1.147 -11.242 8.625 1 92.81 440 GLU A CA 1
ATOM 3475 C C . GLU A 1 440 ? -0.984 -9.93 7.871 1 92.81 440 GLU A C 1
ATOM 3477 O O . GLU A 1 440 ? -1.693 -8.961 8.141 1 92.81 440 GLU A O 1
ATOM 3482 N N . VAL A 1 441 ? -0.167 -9.883 6.887 1 93.25 441 VAL A N 1
ATOM 3483 C CA . VAL A 1 441 ? 0.119 -8.672 6.129 1 93.25 441 VAL A CA 1
ATOM 3484 C C . VAL A 1 441 ? -1.096 -8.289 5.281 1 93.25 441 VAL A C 1
ATOM 3486 O O . VAL A 1 441 ? -1.36 -7.105 5.059 1 93.25 441 VAL A O 1
ATOM 3489 N N . ALA A 1 442 ? -1.83 -9.266 4.867 1 94.44 442 ALA A N 1
ATOM 3490 C CA . ALA A 1 442 ? -2.98 -9.031 4.004 1 94.44 442 ALA A CA 1
ATOM 3491 C C . ALA A 1 442 ? -4.012 -8.141 4.691 1 94.44 442 ALA A C 1
ATOM 3493 O O . ALA A 1 442 ? -4.633 -7.289 4.047 1 94.44 442 ALA A O 1
ATOM 3494 N N . TYR A 1 443 ? -4.254 -8.312 5.973 1 96 443 TYR A N 1
ATOM 3495 C CA . TYR A 1 443 ? -5.258 -7.535 6.695 1 96 443 TYR A CA 1
ATOM 3496 C C . TYR A 1 443 ? -4.848 -6.07 6.789 1 96 443 TYR A C 1
ATOM 3498 O O . TYR A 1 443 ? -5.699 -5.184 6.82 1 96 443 TYR A O 1
ATOM 3506 N N . GLU A 1 444 ? -3.566 -5.82 6.738 1 93.38 444 GLU A N 1
ATOM 3507 C CA . GLU A 1 444 ? -3.098 -4.438 6.707 1 93.38 444 GLU A CA 1
ATOM 3508 C C . GLU A 1 444 ? -3.451 -3.762 5.387 1 93.38 444 GLU A C 1
ATOM 3510 O O . GLU A 1 444 ? -3.742 -2.564 5.352 1 93.38 444 GLU A O 1
ATOM 3515 N N . LYS A 1 445 ? -3.455 -4.602 4.355 1 94.06 445 LYS A N 1
ATOM 3516 C CA . LYS A 1 445 ? -3.721 -4.066 3.023 1 94.06 445 LYS A CA 1
ATOM 3517 C C . LYS A 1 445 ? -5.219 -3.902 2.783 1 94.06 445 LYS A C 1
ATOM 3519 O O . LYS A 1 445 ? -5.633 -3.08 1.966 1 94.06 445 LYS A O 1
ATOM 3524 N N . LEU A 1 446 ? -6.02 -4.602 3.547 1 97.5 446 LEU A N 1
ATOM 3525 C CA . LEU A 1 446 ? -7.461 -4.633 3.309 1 97.5 446 LEU A CA 1
ATOM 3526 C C . LEU A 1 446 ? -8.195 -3.768 4.324 1 97.5 446 LEU A C 1
ATOM 3528 O O . LEU A 1 446 ? -9.422 -3.85 4.441 1 97.5 446 LEU A O 1
ATOM 3532 N N . THR A 1 447 ? -7.434 -2.988 5.086 1 97 447 THR A N 1
ATOM 3533 C CA . THR A 1 447 ? -7.961 -2.01 6.031 1 97 447 THR A CA 1
ATOM 3534 C C . THR A 1 447 ? -7.184 -0.7 5.945 1 97 447 THR A C 1
ATOM 3536 O O . THR A 1 447 ? -6.102 -0.652 5.348 1 97 447 THR A O 1
ATOM 3539 N N . SER A 1 448 ? -7.742 0.283 6.434 1 96.38 448 SER A N 1
ATOM 3540 C CA . SER A 1 448 ? -7.062 1.559 6.633 1 96.38 448 SER A CA 1
ATOM 3541 C C . SER A 1 448 ? -6.879 1.859 8.117 1 96.38 448 SER A C 1
ATOM 3543 O O . SER A 1 448 ? -7.816 1.722 8.906 1 96.38 448 SER A O 1
ATOM 3545 N N . PRO A 1 449 ? -5.645 2.254 8.469 1 96.88 449 PRO A N 1
ATOM 3546 C CA . PRO A 1 449 ? -5.469 2.648 9.875 1 96.88 449 PRO A CA 1
ATOM 3547 C C . PRO A 1 449 ? -6.113 3.998 10.188 1 96.88 449 PRO A C 1
ATOM 3549 O O . PRO A 1 449 ? -6.047 4.922 9.375 1 96.88 449 PRO A O 1
ATOM 3552 N N . LYS A 1 450 ? -6.789 4.062 11.258 1 97.88 450 LYS A N 1
ATOM 3553 C CA . LYS A 1 450 ? -7.328 5.312 11.781 1 97.88 450 LYS A CA 1
ATOM 3554 C C . LYS A 1 450 ? -6.871 5.543 13.219 1 97.88 450 LYS A C 1
ATOM 3556 O O . LYS A 1 450 ? -7.152 4.734 14.109 1 97.88 450 LYS A O 1
ATOM 3561 N N . SER A 1 451 ? -6.207 6.598 13.43 1 98.12 451 SER A N 1
ATOM 3562 C CA . SER A 1 451 ? -5.68 6.926 14.75 1 98.12 451 SER A CA 1
ATOM 3563 C C . SER A 1 451 ? -6.723 7.645 15.594 1 98.12 451 SER A C 1
ATOM 3565 O O . SER A 1 451 ? -7.402 8.547 15.117 1 98.12 451 SER A O 1
ATOM 3567 N N . PHE A 1 452 ? -6.879 7.23 16.797 1 98 452 PHE A N 1
ATOM 3568 C CA . PHE A 1 452 ? -7.637 7.918 17.828 1 98 452 PHE A CA 1
ATOM 3569 C C . PHE A 1 452 ? -6.715 8.422 18.938 1 98 452 PHE A C 1
ATOM 3571 O O . PHE A 1 452 ? -5.973 7.637 19.531 1 98 452 PHE A O 1
ATOM 3578 N N . HIS A 1 453 ? -6.656 9.648 19.125 1 97.44 453 HIS A N 1
ATOM 3579 C CA . HIS A 1 453 ? -5.906 10.305 20.188 1 97.44 453 HIS A CA 1
ATOM 3580 C C . HIS A 1 453 ? -6.828 11.102 21.109 1 97.44 453 HIS A C 1
ATOM 3582 O O . HIS A 1 453 ? -7.031 12.297 20.891 1 97.44 453 HIS A O 1
ATOM 3588 N N . LEU A 1 454 ? -7.34 10.484 22.188 1 97.69 454 LEU A N 1
ATOM 3589 C CA . LEU A 1 454 ? -8.414 11.016 23.016 1 97.69 454 LEU A CA 1
ATOM 3590 C C . LEU A 1 454 ? -7.895 11.461 24.375 1 97.69 454 LEU A C 1
ATOM 3592 O O . LEU A 1 454 ? -7.602 10.625 25.234 1 97.69 454 LEU A O 1
ATOM 3596 N N . ARG A 1 455 ? -7.73 12.695 24.516 1 96.56 455 ARG A N 1
ATOM 3597 C CA . ARG A 1 455 ? -7.316 13.273 25.797 1 96.56 455 ARG A CA 1
ATOM 3598 C C . ARG A 1 455 ? -8.5 13.398 26.75 1 96.56 455 ARG A C 1
ATOM 3600 O O . ARG A 1 455 ? -9.453 14.133 26.469 1 96.56 455 ARG A O 1
ATOM 3607 N N . LYS A 1 456 ? -8.406 12.773 27.938 1 93.12 456 LYS A N 1
ATOM 3608 C CA . LYS A 1 456 ? -9.523 12.703 28.875 1 93.12 456 LYS A CA 1
ATOM 3609 C C . LYS A 1 456 ? -9.75 14.047 29.562 1 93.12 456 LYS A C 1
ATOM 3611 O O . LYS A 1 456 ? -10.891 14.484 29.719 1 93.12 456 LYS A O 1
ATOM 3616 N N . GLU A 1 457 ? -8.633 14.57 29.938 1 87.12 457 GLU A N 1
ATOM 3617 C CA . GLU A 1 457 ? -8.742 15.883 30.578 1 87.12 457 GLU A CA 1
ATOM 3618 C C . GLU A 1 457 ? -8.773 17 29.547 1 87.12 457 GLU A C 1
ATOM 3620 O O . GLU A 1 457 ? -8.023 16.984 28.562 1 87.12 457 GLU A O 1
ATOM 3625 N N . GLN A 1 458 ? -9.742 17.906 29.703 1 83.31 458 GLN A N 1
ATOM 3626 C CA . GLN A 1 458 ? -9.797 19.031 28.766 1 83.31 458 GLN A CA 1
ATOM 3627 C C . GLN A 1 458 ? -8.781 20.109 29.141 1 83.31 458 GLN A C 1
ATOM 3629 O O . GLN A 1 458 ? -8.469 20.297 30.312 1 83.31 458 GLN A O 1
ATOM 3634 N N . MET B 1 1 ? 17.406 28.797 -12.039 1 91.06 1 MET B N 1
ATOM 3635 C CA . MET B 1 1 ? 17.734 29 -10.633 1 91.06 1 MET B CA 1
ATOM 3636 C C . MET B 1 1 ? 16.484 28.953 -9.766 1 91.06 1 MET B C 1
ATOM 3638 O O . MET B 1 1 ? 15.43 29.438 -10.172 1 91.06 1 MET B O 1
ATOM 3642 N N . GLN B 1 2 ? 16.656 28.297 -8.625 1 94.12 2 GLN B N 1
ATOM 3643 C CA . GLN B 1 2 ? 15.625 28.312 -7.594 1 94.12 2 GLN B CA 1
ATOM 3644 C C . GLN B 1 2 ? 15.781 29.531 -6.676 1 94.12 2 GLN B C 1
ATOM 3646 O O . GLN B 1 2 ? 16.859 29.766 -6.137 1 94.12 2 GLN B O 1
ATOM 3651 N N . LYS B 1 3 ? 14.773 30.312 -6.59 1 96.69 3 LYS B N 1
ATOM 3652 C CA . LYS B 1 3 ? 14.812 31.516 -5.75 1 96.69 3 LYS B CA 1
ATOM 3653 C C . LYS B 1 3 ? 13.883 31.375 -4.551 1 96.69 3 LYS B C 1
ATOM 3655 O O . LYS B 1 3 ? 12.711 31.016 -4.703 1 96.69 3 LYS B O 1
ATOM 3660 N N . THR B 1 4 ? 14.43 31.625 -3.402 1 97.5 4 THR B N 1
ATOM 3661 C CA . THR B 1 4 ? 13.633 31.688 -2.184 1 97.5 4 THR B CA 1
ATOM 3662 C C . THR B 1 4 ? 13.422 33.125 -1.743 1 97.5 4 THR B C 1
ATOM 3664 O O . THR B 1 4 ? 14.391 33.844 -1.42 1 97.5 4 THR B O 1
ATOM 3667 N N . ILE B 1 5 ? 12.172 33.531 -1.832 1 97.5 5 ILE B N 1
ATOM 3668 C CA . ILE B 1 5 ? 11.797 34.844 -1.373 1 97.5 5 ILE B CA 1
ATOM 3669 C C . ILE B 1 5 ? 11.383 34.812 0.096 1 97.5 5 ILE B C 1
ATOM 3671 O O . ILE B 1 5 ? 10.523 34 0.477 1 97.5 5 ILE B O 1
ATOM 3675 N N . THR B 1 6 ? 12.102 35.594 0.949 1 97.44 6 THR B N 1
ATOM 3676 C CA . THR B 1 6 ? 11.711 35.594 2.355 1 97.44 6 THR B CA 1
ATOM 3677 C C . THR B 1 6 ? 10.391 36.312 2.547 1 97.44 6 THR B C 1
ATOM 3679 O O . THR B 1 6 ? 10.195 37.406 1.991 1 97.44 6 THR B O 1
ATOM 3682 N N . PRO B 1 7 ? 9.492 35.75 3.266 1 96.75 7 PRO B N 1
ATOM 3683 C CA . PRO B 1 7 ? 8.211 36.438 3.488 1 96.75 7 PRO B CA 1
ATOM 3684 C C . PRO B 1 7 ? 8.336 37.625 4.422 1 96.75 7 PRO B C 1
ATOM 3686 O O . PRO B 1 7 ? 7.383 38.406 4.57 1 96.75 7 PRO B O 1
ATOM 3689 N N . ILE B 1 8 ? 9.484 37.781 5.082 1 95.56 8 ILE B N 1
ATOM 3690 C CA . ILE B 1 8 ? 9.672 38.844 6.059 1 95.56 8 ILE B CA 1
ATOM 3691 C C . ILE B 1 8 ? 9.531 40.219 5.371 1 95.56 8 ILE B C 1
ATOM 3693 O O . ILE B 1 8 ? 8.828 41.094 5.871 1 95.56 8 ILE B O 1
ATOM 3697 N N . ASP B 1 9 ? 10.109 40.375 4.195 1 93.81 9 ASP B N 1
ATOM 3698 C CA . ASP B 1 9 ? 10.055 41.656 3.48 1 93.81 9 ASP B CA 1
ATOM 3699 C C . ASP B 1 9 ? 9.938 41.438 1.975 1 93.81 9 ASP B C 1
ATOM 3701 O O . ASP B 1 9 ? 10.07 42.375 1.189 1 93.81 9 ASP B O 1
ATOM 3705 N N . ASN B 1 10 ? 9.758 40.156 1.561 1 95.19 10 ASN B N 1
ATOM 3706 C CA . ASN B 1 10 ? 9.508 39.75 0.181 1 95.19 10 ASN B CA 1
ATOM 3707 C C . ASN B 1 10 ? 10.703 40.031 -0.715 1 95.19 10 ASN B C 1
ATOM 3709 O O . ASN B 1 10 ? 10.547 40.375 -1.885 1 95.19 10 ASN B O 1
ATOM 3713 N N . THR B 1 11 ? 11.852 39.938 -0.175 1 96.25 11 THR B N 1
ATOM 3714 C CA . THR B 1 11 ? 13.078 40.094 -0.955 1 96.25 11 THR B CA 1
ATOM 3715 C C . THR B 1 11 ? 13.758 38.75 -1.141 1 96.25 11 THR B C 1
ATOM 3717 O O . THR B 1 11 ? 13.398 37.75 -0.485 1 96.25 11 THR B O 1
ATOM 3720 N N . LEU B 1 12 ? 14.68 38.688 -2.057 1 97.69 12 LEU B N 1
ATOM 3721 C CA . LEU B 1 12 ? 15.43 37.469 -2.309 1 97.69 12 LEU B CA 1
ATOM 3722 C C . LEU B 1 12 ? 16.281 37.094 -1.101 1 97.69 12 LEU B C 1
ATOM 3724 O O . LEU B 1 12 ? 17.078 37.906 -0.627 1 97.69 12 LEU B O 1
ATOM 3728 N N . TYR B 1 13 ? 16.094 35.969 -0.592 1 97.5 13 TYR B N 1
ATOM 3729 C CA . TYR B 1 13 ? 16.844 35.5 0.566 1 97.5 13 TYR B CA 1
ATOM 3730 C C . TYR B 1 13 ? 18.016 34.594 0.136 1 97.5 13 TYR B C 1
ATOM 3732 O O . TYR B 1 13 ? 19.156 34.844 0.545 1 97.5 13 TYR B O 1
ATOM 3740 N N . ILE B 1 14 ? 17.688 33.625 -0.705 1 97.12 14 ILE B N 1
ATOM 3741 C CA . ILE B 1 14 ? 18.734 32.688 -1.13 1 97.12 14 ILE B CA 1
ATOM 3742 C C . ILE B 1 14 ? 18.406 32.156 -2.523 1 97.12 14 ILE B C 1
ATOM 3744 O O . ILE B 1 14 ? 17.25 32.125 -2.928 1 97.12 14 ILE B O 1
ATOM 3748 N N . GLU B 1 15 ? 19.406 31.875 -3.271 1 97.38 15 GLU B N 1
ATOM 3749 C CA . GLU B 1 15 ? 19.297 31.281 -4.598 1 97.38 15 GLU B CA 1
ATOM 3750 C C . GLU B 1 15 ? 20.109 30 -4.691 1 97.38 15 GLU B C 1
ATOM 3752 O O . GLU B 1 15 ? 21.203 29.906 -4.145 1 97.38 15 GLU B O 1
ATOM 3757 N N . ARG B 1 16 ? 19.578 28.984 -5.301 1 97.75 16 ARG B N 1
ATOM 3758 C CA . ARG B 1 16 ? 20.281 27.734 -5.582 1 97.75 16 ARG B CA 1
ATOM 3759 C C . ARG B 1 16 ? 20.125 27.328 -7.047 1 97.75 16 ARG B C 1
ATOM 3761 O O . ARG B 1 16 ? 19.078 27.594 -7.656 1 97.75 16 ARG B O 1
ATOM 3768 N N . ASN B 1 17 ? 21.156 26.688 -7.562 1 97 17 ASN B N 1
ATOM 3769 C CA . ASN B 1 17 ? 21.031 26.062 -8.875 1 97 17 ASN B CA 1
ATOM 3770 C C . ASN B 1 17 ? 20.219 24.766 -8.797 1 97 17 ASN B C 1
ATOM 3772 O O . ASN B 1 17 ? 20.344 24.016 -7.832 1 97 17 ASN B O 1
ATOM 3776 N N . TYR B 1 18 ? 19.422 24.531 -9.836 1 97.06 18 TYR B N 1
ATOM 3777 C CA . TYR B 1 18 ? 18.781 23.219 -9.945 1 97.06 18 TYR B CA 1
ATOM 3778 C C . TYR B 1 18 ? 19.828 22.141 -10.188 1 97.06 18 TYR B C 1
ATOM 3780 O O . TYR B 1 18 ? 20.828 22.375 -10.867 1 97.06 18 TYR B O 1
ATOM 3788 N N . ASP B 1 19 ? 19.516 20.953 -9.703 1 96.81 19 ASP B N 1
ATOM 3789 C CA . ASP B 1 19 ? 20.469 19.859 -9.711 1 96.81 19 ASP B CA 1
ATOM 3790 C C . ASP B 1 19 ? 20.094 18.797 -10.734 1 96.81 19 ASP B C 1
ATOM 3792 O O . ASP B 1 19 ? 20.391 17.609 -10.555 1 96.81 19 ASP B O 1
ATOM 3796 N N . GLY B 1 20 ? 19.391 19.188 -11.789 1 96.69 20 GLY B N 1
ATOM 3797 C CA . GLY B 1 20 ? 18.969 18.219 -12.797 1 96.69 20 GLY B CA 1
ATOM 3798 C C . GLY B 1 20 ? 20.109 17.375 -13.328 1 96.69 20 GLY B C 1
ATOM 3799 O O . GLY B 1 20 ? 19.953 16.188 -13.578 1 96.69 20 GLY B O 1
ATOM 3800 N N . ALA B 1 21 ? 21.281 17.891 -13.461 1 96.88 21 ALA B N 1
ATOM 3801 C CA . ALA B 1 21 ? 22.438 17.219 -14.039 1 96.88 21 ALA B CA 1
ATOM 3802 C C . ALA B 1 21 ? 23.016 16.188 -13.086 1 96.88 21 ALA B C 1
ATOM 3804 O O . ALA B 1 21 ? 23.797 15.312 -13.5 1 96.88 21 ALA B O 1
ATOM 3805 N N . LYS B 1 22 ? 22.641 16.266 -11.812 1 98.19 22 LYS B N 1
ATOM 3806 C CA . LYS B 1 22 ? 23.219 15.391 -10.797 1 98.19 22 LYS B CA 1
ATOM 3807 C C . LYS B 1 22 ? 22.312 14.18 -10.547 1 98.19 22 LYS B C 1
ATOM 3809 O O . LYS B 1 22 ? 22.656 13.297 -9.758 1 98.19 22 LYS B O 1
ATOM 3814 N N . ILE B 1 23 ? 21.188 14.125 -11.188 1 98.62 23 ILE B N 1
ATOM 3815 C CA . ILE B 1 23 ? 20.172 13.117 -10.906 1 98.62 23 ILE B CA 1
ATOM 3816 C C . ILE B 1 23 ? 20.75 11.719 -11.133 1 98.62 23 ILE B C 1
ATOM 3818 O O . ILE B 1 23 ? 20.672 10.859 -10.25 1 98.62 23 ILE B O 1
ATOM 3822 N N . GLU B 1 24 ? 21.391 11.492 -12.258 1 98.44 24 GLU B N 1
ATOM 3823 C CA . GLU B 1 24 ? 21.906 10.172 -12.625 1 98.44 24 GLU B CA 1
ATOM 3824 C C . GLU B 1 24 ? 22.953 9.695 -11.617 1 98.44 24 GLU B C 1
ATOM 3826 O O . GLU B 1 24 ? 22.859 8.578 -11.109 1 98.44 24 GLU B O 1
ATOM 3831 N N . GLU B 1 25 ? 23.859 10.516 -11.344 1 98.56 25 GLU B N 1
ATOM 3832 C CA . GLU B 1 25 ? 24.922 10.172 -10.406 1 98.56 25 GLU B CA 1
ATOM 3833 C C . GLU B 1 25 ? 24.375 9.914 -9.008 1 98.56 25 GLU B C 1
ATOM 3835 O O . GLU B 1 25 ? 24.828 8.992 -8.32 1 98.56 25 GLU B O 1
ATOM 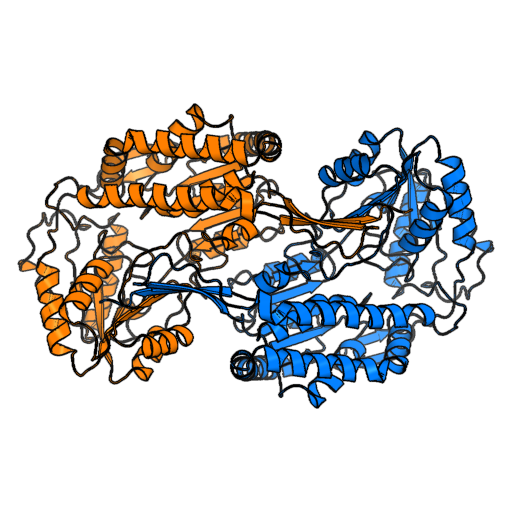3840 N N . THR B 1 26 ? 23.422 10.711 -8.594 1 98.81 26 THR B N 1
ATOM 3841 C CA . THR B 1 26 ? 22.828 10.586 -7.262 1 98.81 26 THR B CA 1
ATOM 3842 C C . THR B 1 26 ? 22.078 9.266 -7.129 1 98.81 26 THR B C 1
ATOM 3844 O O . THR B 1 26 ? 22.234 8.547 -6.137 1 98.81 26 THR B O 1
ATOM 3847 N N . ILE B 1 27 ? 21.266 8.914 -8.141 1 98.81 27 ILE B N 1
ATOM 3848 C CA . ILE B 1 27 ? 20.516 7.668 -8.102 1 98.81 27 ILE B CA 1
ATOM 3849 C C . ILE B 1 27 ? 21.469 6.48 -8.086 1 98.81 27 ILE B C 1
ATOM 3851 O O . ILE B 1 27 ? 21.312 5.562 -7.277 1 98.81 27 ILE B O 1
ATOM 3855 N N . ASN B 1 28 ? 22.484 6.484 -8.922 1 98.62 28 ASN B N 1
ATOM 3856 C CA . ASN B 1 28 ? 23.453 5.395 -8.984 1 98.62 28 ASN B CA 1
ATOM 3857 C C . ASN B 1 28 ? 24.188 5.223 -7.664 1 98.62 28 ASN B C 1
ATOM 3859 O O . ASN B 1 28 ? 24.359 4.098 -7.184 1 98.62 28 ASN B O 1
ATOM 3863 N N . GLY B 1 29 ? 24.688 6.352 -7.148 1 98.69 29 GLY B N 1
ATOM 3864 C CA . GLY B 1 29 ? 25.359 6.309 -5.859 1 98.69 29 GLY B CA 1
ATOM 3865 C C . GLY B 1 29 ? 24.484 5.777 -4.742 1 98.69 29 GLY B C 1
ATOM 3866 O O . GLY B 1 29 ? 24.922 4.977 -3.918 1 98.69 29 GLY B O 1
ATOM 3867 N N . SER B 1 30 ? 23.203 6.215 -4.703 1 98.88 30 SER B N 1
ATOM 3868 C CA . SER B 1 30 ? 22.25 5.781 -3.686 1 98.88 30 SER B CA 1
ATOM 3869 C C . SER B 1 30 ? 21.984 4.285 -3.787 1 98.88 30 SER B C 1
ATOM 3871 O O . SER B 1 30 ? 21.875 3.596 -2.77 1 98.88 30 SER B O 1
ATOM 3873 N N . MET B 1 31 ? 21.875 3.777 -5.008 1 98.25 31 MET B N 1
ATOM 3874 C CA . MET B 1 31 ? 21.641 2.355 -5.234 1 98.25 31 MET B CA 1
ATOM 3875 C C . MET B 1 31 ? 22.781 1.516 -4.691 1 98.25 31 MET B C 1
ATOM 3877 O O . MET B 1 31 ? 22.562 0.512 -4.012 1 98.25 31 MET B O 1
ATOM 3881 N N . LYS B 1 32 ? 23.969 1.934 -5.02 1 97.81 32 LYS B N 1
ATOM 3882 C CA . LYS B 1 32 ? 25.156 1.201 -4.586 1 97.81 32 LYS B CA 1
ATOM 3883 C C . LYS B 1 32 ? 25.281 1.222 -3.066 1 97.81 32 LYS B C 1
ATOM 3885 O O . LYS B 1 32 ? 25.547 0.188 -2.447 1 97.81 32 LYS B O 1
ATOM 3890 N N . ALA B 1 33 ? 25.094 2.365 -2.488 1 98.5 33 ALA B N 1
ATOM 3891 C CA . ALA B 1 33 ? 25.219 2.529 -1.042 1 98.5 33 ALA B CA 1
ATOM 3892 C C . ALA B 1 33 ? 24.156 1.72 -0.306 1 98.5 33 ALA B C 1
ATOM 3894 O O . ALA B 1 33 ? 24.406 1.186 0.776 1 98.5 33 ALA B O 1
ATOM 3895 N N . GLN B 1 34 ? 23 1.703 -0.87 1 98.62 34 GLN B N 1
ATOM 3896 C CA . GLN B 1 34 ? 21.844 1.048 -0.248 1 98.62 34 GLN B CA 1
ATOM 3897 C C . GLN B 1 34 ? 22.141 -0.426 0.022 1 98.62 34 GLN B C 1
ATOM 3899 O O . GLN B 1 34 ? 21.766 -0.954 1.073 1 98.62 34 GLN B O 1
ATOM 3904 N N . LYS B 1 35 ? 22.781 -1.113 -0.889 1 96 35 LYS B N 1
ATOM 3905 C CA . LYS B 1 35 ? 23.062 -2.537 -0.75 1 96 35 LYS B CA 1
ATOM 3906 C C . LYS B 1 35 ? 23.922 -2.805 0.486 1 96 35 LYS B C 1
ATOM 3908 O O . LYS B 1 35 ? 23.609 -3.697 1.278 1 96 35 LYS B O 1
ATOM 3913 N N . MET B 1 36 ? 24.875 -1.984 0.635 1 96.12 36 MET B N 1
ATOM 3914 C CA . MET B 1 36 ? 25.75 -2.129 1.793 1 96.12 36 MET B CA 1
ATOM 3915 C C . MET B 1 36 ? 25.031 -1.758 3.078 1 96.12 36 MET B C 1
ATOM 3917 O O . MET B 1 36 ? 25.203 -2.406 4.109 1 96.12 36 MET B O 1
ATOM 3921 N N . TRP B 1 37 ? 24.234 -0.735 3.037 1 98.25 37 TRP B N 1
ATOM 3922 C CA . TRP B 1 37 ? 23.469 -0.246 4.18 1 98.25 37 TRP B CA 1
ATOM 3923 C C . TRP B 1 37 ? 22.484 -1.3 4.66 1 98.25 37 TRP B C 1
ATOM 3925 O O . TRP B 1 37 ? 22.359 -1.533 5.867 1 98.25 37 TRP B O 1
ATOM 3935 N N . ALA B 1 38 ? 21.844 -1.978 3.744 1 97 38 ALA B N 1
ATOM 3936 C CA . ALA B 1 38 ? 20.828 -2.992 4.062 1 97 38 ALA B CA 1
ATOM 3937 C C . ALA B 1 38 ? 21.469 -4.199 4.742 1 97 38 ALA B C 1
ATOM 3939 O O . ALA B 1 38 ? 20.812 -4.902 5.516 1 97 38 ALA B O 1
ATOM 3940 N N . ASP B 1 39 ? 22.734 -4.402 4.469 1 94.81 39 ASP B N 1
ATOM 3941 C CA . ASP B 1 39 ? 23.438 -5.562 5.004 1 94.81 39 ASP B CA 1
ATOM 3942 C C . ASP B 1 39 ? 23.922 -5.297 6.422 1 94.81 39 ASP B C 1
ATOM 3944 O O . ASP B 1 39 ? 24.312 -6.227 7.137 1 94.81 39 ASP B O 1
ATOM 3948 N N . LEU B 1 40 ? 23.953 -4.008 6.789 1 96.56 40 LEU B N 1
ATOM 3949 C CA . LEU B 1 40 ? 24.359 -3.662 8.148 1 96.56 40 LEU B CA 1
ATOM 3950 C C . LEU B 1 40 ? 23.312 -4.129 9.156 1 96.56 40 LEU B C 1
ATOM 3952 O O . LEU B 1 40 ? 22.109 -4.094 8.883 1 96.56 40 LEU B O 1
ATOM 3956 N N . ASP B 1 41 ? 23.766 -4.508 10.312 1 96.62 41 ASP B N 1
ATOM 3957 C CA . ASP B 1 41 ? 22.859 -4.879 11.398 1 96.62 41 ASP B CA 1
ATOM 3958 C C . ASP B 1 41 ? 21.953 -3.715 11.773 1 96.62 41 ASP B C 1
ATOM 3960 O O . ASP B 1 41 ? 22.391 -2.566 11.828 1 96.62 41 ASP B O 1
ATOM 3964 N N . ILE B 1 42 ? 20.734 -4.055 12.102 1 97.5 42 ILE B N 1
ATOM 3965 C CA . ILE B 1 42 ? 19.75 -3.037 12.414 1 97.5 42 ILE B CA 1
ATOM 3966 C C . ILE B 1 42 ? 20.203 -2.211 13.609 1 97.5 42 ILE B C 1
ATOM 3968 O O . ILE B 1 42 ? 19.969 -1.003 13.672 1 97.5 42 ILE B O 1
ATOM 3972 N N . LYS B 1 43 ? 20.875 -2.812 14.57 1 98 43 LYS B N 1
ATOM 3973 C CA . LYS B 1 43 ? 21.359 -2.088 15.742 1 98 43 LYS B CA 1
ATOM 3974 C C . LYS B 1 43 ? 22.406 -1.044 15.344 1 98 43 LYS B C 1
ATOM 3976 O O . LYS B 1 43 ? 22.438 0.051 15.914 1 98 43 LYS B O 1
ATOM 3981 N N . GLU B 1 44 ? 23.219 -1.379 14.359 1 98.31 44 GLU B N 1
ATOM 3982 C CA . GLU B 1 44 ? 24.219 -0.444 13.867 1 98.31 44 GLU B CA 1
ATOM 3983 C C . GLU B 1 44 ? 23.578 0.698 13.086 1 98.31 44 GLU B C 1
ATOM 3985 O O . GLU B 1 44 ? 23.984 1.855 13.219 1 98.31 44 GLU B O 1
ATOM 3990 N N . ARG B 1 45 ? 22.609 0.361 12.281 1 98.69 45 ARG B N 1
ATOM 3991 C CA . ARG B 1 45 ? 21.891 1.409 11.555 1 98.69 45 ARG B CA 1
ATOM 3992 C C . ARG B 1 45 ? 21.219 2.381 12.523 1 98.69 45 ARG B C 1
ATOM 3994 O O . ARG B 1 45 ? 21.328 3.598 12.359 1 98.69 45 ARG B O 1
ATOM 4001 N N . VAL B 1 46 ? 20.562 1.804 13.578 1 98.81 46 VAL B N 1
ATOM 4002 C CA . VAL B 1 46 ? 19.875 2.621 14.57 1 98.81 46 VAL B CA 1
ATOM 4003 C C . VAL B 1 46 ? 20.875 3.523 15.289 1 98.81 46 VAL B C 1
ATOM 4005 O O . VAL B 1 46 ? 20.594 4.707 15.508 1 98.81 46 VAL B O 1
ATOM 4008 N N . LYS B 1 47 ? 22.031 2.992 15.617 1 98.75 47 LYS B N 1
ATOM 4009 C CA . LYS B 1 47 ? 23.078 3.766 16.281 1 98.75 47 LYS B CA 1
ATOM 4010 C C . LYS B 1 47 ? 23.531 4.934 15.414 1 98.75 47 LYS B C 1
ATOM 4012 O O . LYS B 1 47 ? 23.625 6.066 15.883 1 98.75 47 LYS B O 1
ATOM 4017 N N . LEU B 1 48 ? 23.797 4.684 14.148 1 98.81 48 LEU B N 1
ATOM 4018 C CA . LEU B 1 48 ? 24.266 5.715 13.227 1 98.81 48 LEU B CA 1
ATOM 4019 C C . LEU B 1 48 ? 23.188 6.773 13.016 1 98.81 48 LEU B C 1
ATOM 4021 O O . LEU B 1 48 ? 23.484 7.973 12.992 1 98.81 48 LEU B O 1
ATOM 4025 N N . LEU B 1 49 ? 21.969 6.348 12.945 1 98.94 49 LEU B N 1
ATOM 4026 C CA . LEU B 1 49 ? 20.875 7.273 12.703 1 98.94 49 LEU B CA 1
ATOM 4027 C C . LEU B 1 49 ? 20.594 8.125 13.945 1 98.94 49 LEU B C 1
ATOM 4029 O O . LEU B 1 49 ? 20.219 9.297 13.828 1 98.94 49 LEU B O 1
ATOM 4033 N N . THR B 1 50 ? 20.75 7.531 15.102 1 98.88 50 THR B N 1
ATOM 4034 C CA . THR B 1 50 ? 20.641 8.297 16.344 1 98.88 50 THR B CA 1
ATOM 4035 C C . THR B 1 50 ? 21.688 9.391 16.391 1 98.88 50 THR B C 1
ATOM 4037 O O . THR B 1 50 ? 21.391 10.539 16.719 1 98.88 50 THR B O 1
ATOM 4040 N N . SER B 1 51 ? 22.906 9.047 16.016 1 98.88 51 SER B N 1
ATOM 4041 C CA . SER B 1 51 ? 23.984 10.023 15.961 1 98.88 51 SER B CA 1
ATOM 4042 C C . SER B 1 51 ? 23.703 11.109 14.93 1 98.88 51 SER B C 1
ATOM 4044 O O . SER B 1 51 ? 24.016 12.281 15.156 1 98.88 51 SER B O 1
ATOM 4046 N N . PHE B 1 52 ? 23.219 10.688 13.812 1 98.81 52 PHE B N 1
ATOM 4047 C CA . PHE B 1 52 ? 22.812 11.617 12.766 1 98.81 52 PHE B CA 1
ATOM 4048 C C . PHE B 1 52 ? 21.828 12.648 13.297 1 98.81 52 PHE B C 1
ATOM 4050 O O . PHE B 1 52 ? 22.016 13.852 13.094 1 98.81 52 PHE B O 1
ATOM 4057 N N . VAL B 1 53 ? 20.781 12.188 14.016 1 98.88 53 VAL B N 1
ATOM 4058 C CA . VAL B 1 53 ? 19.75 13.047 14.578 1 98.88 53 VAL B CA 1
ATOM 4059 C C . VAL B 1 53 ? 20.375 14.008 15.594 1 98.88 53 VAL B C 1
ATOM 4061 O O . VAL B 1 53 ? 20.094 15.203 15.578 1 98.88 53 VAL B O 1
ATOM 4064 N N . GLU B 1 54 ? 21.234 13.531 16.438 1 98.69 54 GLU B N 1
ATOM 4065 C CA . GLU B 1 54 ? 21.891 14.336 17.469 1 98.69 54 GLU B CA 1
ATOM 4066 C C . GLU B 1 54 ? 22.766 15.43 16.844 1 98.69 54 GLU B C 1
ATOM 4068 O O . GLU B 1 54 ? 22.734 16.578 17.297 1 98.69 54 GLU B O 1
ATOM 4073 N N . ASP B 1 55 ? 23.531 15.039 15.844 1 98.81 55 ASP B N 1
ATOM 4074 C CA . ASP B 1 55 ? 24.391 16.016 15.172 1 98.81 55 ASP B CA 1
ATOM 4075 C C . ASP B 1 55 ? 23.562 17.109 14.5 1 98.81 55 ASP B C 1
ATOM 4077 O O . ASP B 1 55 ? 23.891 18.297 14.602 1 98.81 55 ASP B O 1
ATOM 4081 N N . PHE B 1 56 ? 22.547 16.703 13.836 1 98.69 56 PHE B N 1
ATOM 4082 C CA . PHE B 1 56 ? 21.656 17.641 13.172 1 98.69 56 PHE B CA 1
ATOM 4083 C C . PHE B 1 56 ? 21.094 18.656 14.172 1 98.69 56 PHE B C 1
ATOM 4085 O O . PHE B 1 56 ? 21.141 19.859 13.93 1 98.69 56 PHE B O 1
ATOM 4092 N N . LEU B 1 57 ? 20.656 18.188 15.297 1 98.38 57 LEU B N 1
ATOM 4093 C CA . LEU B 1 57 ? 19.984 19.016 16.297 1 98.38 57 LEU B CA 1
ATOM 4094 C C . LEU B 1 57 ? 20.984 19.906 17.016 1 98.38 57 LEU B C 1
ATOM 4096 O O . LEU B 1 57 ? 20.594 20.859 17.703 1 98.38 57 LEU B O 1
ATOM 4100 N N . SER B 1 58 ? 22.266 19.672 16.875 1 98.19 58 SER B N 1
ATOM 4101 C CA . SER B 1 58 ? 23.297 20.5 17.5 1 98.19 58 SER B CA 1
ATOM 4102 C C . SER B 1 58 ? 23.344 21.891 16.875 1 98.19 58 SER B C 1
ATOM 4104 O O . SER B 1 58 ? 23.922 22.812 17.438 1 98.19 58 SER B O 1
ATOM 4106 N N . ARG B 1 59 ? 22.719 22.062 15.727 1 97.62 59 ARG B N 1
ATOM 4107 C CA . ARG B 1 59 ? 22.688 23.344 15.039 1 97.62 59 ARG B CA 1
ATOM 4108 C C . ARG B 1 59 ? 21.297 23.984 15.133 1 97.62 59 ARG B C 1
ATOM 4110 O O . ARG B 1 59 ? 20.875 24.688 14.219 1 97.62 59 ARG B O 1
ATOM 4117 N N . SER B 1 60 ? 20.578 23.766 16.172 1 97.38 60 SER B N 1
ATOM 4118 C CA . SER B 1 60 ? 19.188 24.125 16.359 1 97.38 60 SER B CA 1
ATOM 4119 C C . SER B 1 60 ? 18.969 25.625 16.188 1 97.38 60 SER B C 1
ATOM 4121 O O . SER B 1 60 ? 18.031 26.062 15.531 1 97.38 60 SER B O 1
ATOM 4123 N N . ASP B 1 61 ? 19.844 26.5 16.734 1 97.12 61 ASP B N 1
ATOM 4124 C CA . ASP B 1 61 ? 19.672 27.953 16.688 1 97.12 61 ASP B CA 1
ATOM 4125 C C . ASP B 1 61 ? 19.703 28.453 15.242 1 97.12 61 ASP B C 1
ATOM 4127 O O . ASP B 1 61 ? 18.844 29.234 14.828 1 97.12 61 ASP B O 1
ATOM 4131 N N . LEU B 1 62 ? 20.703 28.016 14.555 1 97.75 62 LEU B N 1
ATOM 4132 C CA . LEU B 1 62 ? 20.828 28.391 13.148 1 97.75 62 LEU B CA 1
ATOM 4133 C C . LEU B 1 62 ? 19.625 27.922 12.352 1 97.75 62 LEU B C 1
ATOM 4135 O O . LEU B 1 62 ? 19.078 28.672 11.547 1 97.75 62 LEU B O 1
ATOM 4139 N N . ILE B 1 63 ? 19.219 26.703 12.578 1 98 63 ILE B N 1
ATOM 4140 C CA . ILE B 1 63 ? 18.125 26.078 11.844 1 98 63 ILE B CA 1
ATOM 4141 C C . ILE B 1 63 ? 16.828 26.812 12.117 1 98 63 ILE B C 1
ATOM 4143 O O . ILE B 1 63 ? 16.031 27.031 11.203 1 98 63 ILE B O 1
ATOM 4147 N N . CYS B 1 64 ? 16.578 27.234 13.328 1 97.69 64 CYS B N 1
ATOM 4148 C CA . CYS B 1 64 ? 15.367 27.984 13.695 1 97.69 64 CYS B CA 1
ATOM 4149 C C . CYS B 1 64 ? 15.312 29.328 12.984 1 97.69 64 CYS B C 1
ATOM 4151 O O . CYS B 1 64 ? 14.258 29.719 12.477 1 97.69 64 CYS B O 1
ATOM 4153 N N . GLU B 1 65 ? 16.422 29.984 12.961 1 98 65 GLU B N 1
ATOM 4154 C CA . GLU B 1 65 ? 16.484 31.266 12.266 1 98 65 GLU B CA 1
ATOM 4155 C C . GLU B 1 65 ? 16.219 31.094 10.766 1 98 65 GLU B C 1
ATOM 4157 O O . GLU B 1 65 ? 15.484 31.875 10.164 1 98 65 GLU B O 1
ATOM 4162 N N . GLU B 1 66 ? 16.844 30.062 10.195 1 98.19 66 GLU B N 1
ATOM 4163 C CA . GLU B 1 66 ? 16.656 29.781 8.781 1 98.19 66 GLU B CA 1
ATOM 4164 C C . GLU B 1 66 ? 15.18 29.484 8.477 1 98.19 66 GLU B C 1
ATOM 4166 O O . GLU B 1 66 ? 14.664 29.906 7.445 1 98.19 66 GLU B O 1
ATOM 4171 N N . LEU B 1 67 ? 14.516 28.797 9.352 1 98 67 LEU B N 1
ATOM 4172 C CA . LEU B 1 67 ? 13.102 28.484 9.18 1 98 67 LEU B CA 1
ATOM 4173 C C . LEU B 1 67 ? 12.273 29.766 9.141 1 98 67 LEU B C 1
ATOM 4175 O O . LEU B 1 67 ? 11.453 29.953 8.234 1 98 67 LEU B O 1
ATOM 4179 N N . SER B 1 68 ? 12.531 30.625 10.102 1 97.81 68 SER B N 1
ATOM 4180 C CA . SER B 1 68 ? 11.789 31.875 10.188 1 97.81 68 SER B CA 1
ATOM 4181 C C . SER B 1 68 ? 11.992 32.719 8.938 1 97.81 68 SER B C 1
ATOM 4183 O O . SER B 1 68 ? 11.047 33.312 8.414 1 97.81 68 SER B O 1
ATOM 4185 N N . ARG B 1 69 ? 13.18 32.719 8.469 1 97.94 69 ARG B N 1
ATOM 4186 C CA . ARG B 1 69 ? 13.516 33.531 7.301 1 97.94 69 ARG B CA 1
ATOM 4187 C C . ARG B 1 69 ? 12.914 32.938 6.031 1 97.94 69 ARG B C 1
ATOM 4189 O O . ARG B 1 69 ? 12.531 33.688 5.117 1 97.94 69 ARG B O 1
ATOM 4196 N N . GLN B 1 70 ? 12.836 31.656 6.02 1 98.19 70 GLN B N 1
ATOM 4197 C CA . GLN B 1 70 ? 12.422 30.984 4.789 1 98.19 70 GLN B CA 1
ATOM 4198 C C . GLN B 1 70 ? 10.898 30.906 4.691 1 98.19 70 GLN B C 1
ATOM 4200 O O . GLN B 1 70 ? 10.336 30.953 3.59 1 98.19 70 GLN B O 1
ATOM 4205 N N . ILE B 1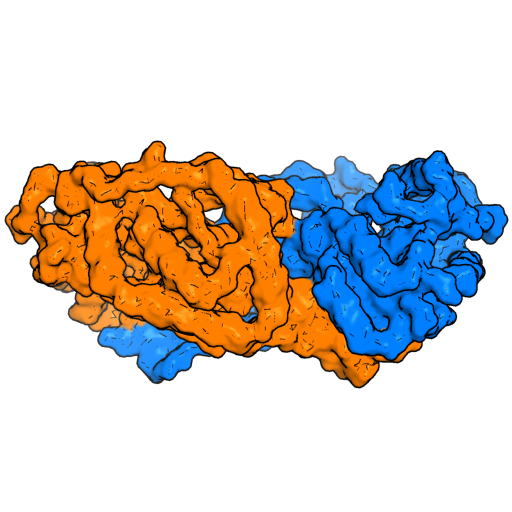 71 ? 10.18 30.797 5.848 1 97.94 71 ILE B N 1
ATOM 4206 C CA . ILE B 1 71 ? 8.766 30.469 5.699 1 97.94 71 ILE B CA 1
ATOM 4207 C C . ILE B 1 71 ? 7.922 31.422 6.551 1 97.94 71 ILE B C 1
ATOM 4209 O O . ILE B 1 71 ? 6.691 31.328 6.551 1 97.94 71 ILE B O 1
ATOM 4213 N N . GLY B 1 72 ? 8.508 32.312 7.332 1 96.88 72 GLY B N 1
ATOM 4214 C CA . GLY B 1 72 ? 7.793 33.344 8.086 1 96.88 72 GLY B CA 1
ATOM 4215 C C . GLY B 1 72 ? 7.293 32.844 9.43 1 96.88 72 GLY B C 1
ATOM 4216 O O . GLY B 1 72 ? 6.562 33.531 10.125 1 96.88 72 GLY B O 1
ATOM 4217 N N . ARG B 1 73 ? 7.695 31.688 9.852 1 96.75 73 ARG B N 1
ATOM 4218 C CA . ARG B 1 73 ? 7.324 31.172 11.164 1 96.75 73 ARG B CA 1
ATOM 4219 C C . ARG B 1 73 ? 7.98 31.969 12.281 1 96.75 73 ARG B C 1
ATOM 4221 O O . ARG B 1 73 ? 9.195 32.188 12.266 1 96.75 73 ARG B O 1
ATOM 4228 N N . PRO B 1 74 ? 7.195 32.375 13.258 1 96.88 74 PRO B N 1
ATOM 4229 C CA . PRO B 1 74 ? 7.82 33.062 14.383 1 96.88 74 PRO B CA 1
ATOM 4230 C C . PRO B 1 74 ? 8.93 32.25 15.039 1 96.88 74 PRO B C 1
ATOM 4232 O O . PRO B 1 74 ? 8.781 31.047 15.258 1 96.88 74 PRO B O 1
ATOM 4235 N N . ILE B 1 75 ? 10.016 32.844 15.289 1 97 75 ILE B N 1
ATOM 4236 C CA . ILE B 1 75 ? 11.211 32.188 15.797 1 97 75 ILE B CA 1
ATOM 4237 C C . ILE B 1 75 ? 10.891 31.484 17.109 1 97 75 ILE B C 1
ATOM 4239 O O . ILE B 1 75 ? 11.461 30.422 17.406 1 97 75 ILE B O 1
ATOM 4243 N N . SER B 1 76 ? 9.953 31.984 17.891 1 94.12 76 SER B N 1
ATOM 4244 C CA . SER B 1 76 ? 9.539 31.391 19.172 1 94.12 76 SER B CA 1
ATOM 4245 C C . SER B 1 76 ? 8.844 30.047 18.953 1 94.12 76 SER B C 1
ATOM 4247 O O . SER B 1 76 ? 8.75 29.234 19.875 1 94.12 76 SER B O 1
ATOM 4249 N N . GLN B 1 77 ? 8.391 29.781 17.781 1 94.81 77 GLN B N 1
ATOM 4250 C CA . GLN B 1 77 ? 7.664 28.562 17.438 1 94.81 77 GLN B CA 1
ATOM 4251 C C . GLN B 1 77 ? 8.562 27.562 16.719 1 94.81 77 GLN B C 1
ATOM 4253 O O . GLN B 1 77 ? 8.211 26.406 16.562 1 94.81 77 GLN B O 1
ATOM 4258 N N . ALA B 1 78 ? 9.711 27.984 16.281 1 95.38 78 ALA B N 1
ATOM 4259 C CA . ALA B 1 78 ? 10.57 27.188 15.406 1 95.38 78 ALA B CA 1
ATOM 4260 C C . ALA B 1 78 ? 11.188 26.016 16.156 1 95.38 78 ALA B C 1
ATOM 4262 O O . ALA B 1 78 ? 11.328 24.906 15.609 1 95.38 78 ALA B O 1
ATOM 4263 N N . ALA B 1 79 ? 11.484 26.25 17.453 1 95.38 79 ALA B N 1
ATOM 4264 C CA . ALA B 1 79 ? 12.133 25.203 18.25 1 95.38 79 ALA B CA 1
ATOM 4265 C C . ALA B 1 79 ? 11.227 23.984 18.406 1 95.38 79 ALA B C 1
ATOM 4267 O O . ALA B 1 79 ? 11.711 22.859 18.516 1 95.38 79 ALA B O 1
ATOM 4268 N N . GLY B 1 80 ? 9.945 24.203 18.391 1 95.75 80 GLY B N 1
ATOM 4269 C CA . GLY B 1 80 ? 8.984 23.125 18.516 1 95.75 80 GLY B CA 1
ATOM 4270 C C . GLY B 1 80 ? 9.102 22.094 17.391 1 95.75 80 GLY B C 1
ATOM 4271 O O . GLY B 1 80 ? 8.914 20.906 17.625 1 95.75 80 GLY B O 1
ATOM 4272 N N . GLU B 1 81 ? 9.406 22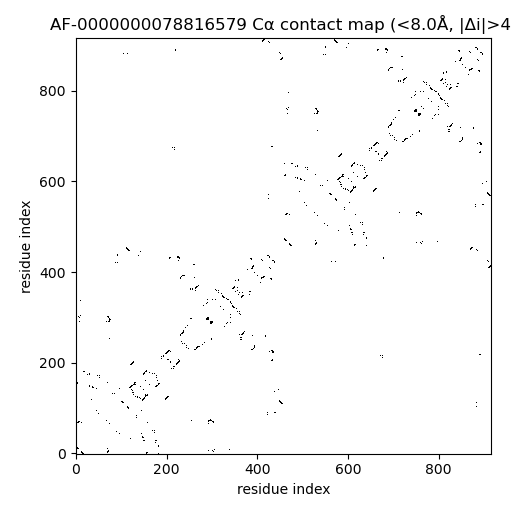.547 16.234 1 96.75 81 GLU B N 1
ATOM 4273 C CA . GLU B 1 81 ? 9.547 21.625 15.117 1 96.75 81 GLU B CA 1
ATOM 4274 C C . GLU B 1 81 ? 10.727 20.688 15.32 1 96.75 81 GLU B C 1
ATOM 4276 O O . GLU B 1 81 ? 10.641 19.5 15.008 1 96.75 81 GLU B O 1
ATOM 4281 N N . LEU B 1 82 ? 11.82 21.234 15.812 1 97.75 82 LEU B N 1
ATOM 4282 C CA . LEU B 1 82 ? 13.008 20.406 16.031 1 97.75 82 LEU B CA 1
ATOM 4283 C C . LEU B 1 82 ? 12.789 19.438 17.188 1 97.75 82 LEU B C 1
ATOM 4285 O O . LEU B 1 82 ? 13.281 18.312 17.156 1 97.75 82 LEU B O 1
ATOM 4289 N N . LYS B 1 83 ? 12.07 19.891 18.188 1 97.31 83 LYS B N 1
ATOM 4290 C CA . LYS B 1 83 ? 11.68 18.969 19.25 1 97.31 83 LYS B CA 1
ATOM 4291 C C . LYS B 1 83 ? 10.836 17.828 18.703 1 97.31 83 LYS B C 1
ATOM 4293 O O . LYS B 1 83 ? 11.047 16.672 19.078 1 97.31 83 LYS B O 1
ATOM 4298 N N . GLY B 1 84 ? 9.891 18.172 17.859 1 97.69 84 GLY B N 1
ATOM 4299 C CA . GLY B 1 84 ? 9.078 17.156 17.219 1 97.69 84 GLY B CA 1
ATOM 4300 C C . GLY B 1 84 ? 9.891 16.219 16.328 1 97.69 84 GLY B C 1
ATOM 4301 O O . GLY B 1 84 ? 9.625 15.016 16.281 1 97.69 84 GLY B O 1
ATOM 4302 N N . PHE B 1 85 ? 10.859 16.812 15.633 1 98.31 85 PHE B N 1
ATOM 4303 C CA . PHE B 1 85 ? 11.766 16.016 14.812 1 98.31 85 PHE B CA 1
ATOM 4304 C C . PHE B 1 85 ? 12.43 14.922 15.641 1 98.31 85 PHE B C 1
ATOM 4306 O O . PHE B 1 85 ? 12.43 13.758 15.25 1 98.31 85 PHE B O 1
ATOM 4313 N N . LYS B 1 86 ? 12.938 15.305 16.75 1 98.56 86 LYS B N 1
ATOM 4314 C CA . LYS B 1 86 ? 13.625 14.359 17.641 1 98.56 86 LYS B CA 1
ATOM 4315 C C . LYS B 1 86 ? 12.656 13.312 18.172 1 98.56 86 LYS B C 1
ATOM 4317 O O . LYS B 1 86 ? 12.977 12.125 18.203 1 98.56 86 LYS B O 1
ATOM 4322 N N . GLU B 1 87 ? 11.523 13.758 18.609 1 98.19 87 GLU B N 1
ATOM 4323 C CA . GLU B 1 87 ? 10.523 12.852 19.172 1 98.19 87 GLU B CA 1
ATOM 4324 C C . GLU B 1 87 ? 10.133 11.773 18.172 1 98.19 87 GLU B C 1
ATOM 4326 O O . GLU B 1 87 ? 10.102 10.586 18.516 1 98.19 87 GLU B O 1
ATOM 4331 N N . ARG B 1 88 ? 9.859 12.164 16.969 1 98.5 88 ARG B N 1
ATOM 4332 C CA . ARG B 1 88 ? 9.43 11.234 15.938 1 98.5 88 ARG B CA 1
ATOM 4333 C C . ARG B 1 88 ? 10.57 10.305 15.531 1 98.5 88 ARG B C 1
ATOM 4335 O O . ARG B 1 88 ? 10.367 9.094 15.383 1 98.5 88 ARG B O 1
ATOM 4342 N N . ALA B 1 89 ? 11.75 10.852 15.406 1 98.81 89 ALA B N 1
ATOM 4343 C CA . ALA B 1 89 ? 12.914 10.031 15.086 1 98.81 89 ALA B CA 1
ATOM 4344 C C . ALA B 1 89 ? 13.172 8.992 16.172 1 98.81 89 ALA B C 1
ATOM 4346 O O . ALA B 1 89 ? 13.336 7.805 15.867 1 98.81 89 ALA B O 1
ATOM 4347 N N . ASP B 1 90 ? 13.172 9.477 17.422 1 98.69 90 ASP B N 1
ATOM 4348 C CA . ASP B 1 90 ? 13.453 8.594 18.547 1 98.69 90 ASP B CA 1
ATOM 4349 C C . ASP B 1 90 ? 12.445 7.445 18.609 1 98.69 90 ASP B C 1
ATOM 4351 O O . ASP B 1 90 ? 12.828 6.293 18.812 1 98.69 90 ASP B O 1
ATOM 4355 N N . TYR B 1 91 ? 11.227 7.773 18.438 1 98.38 91 TYR B N 1
ATOM 4356 C CA . TYR B 1 91 ? 10.203 6.734 18.5 1 98.38 91 TYR B CA 1
ATOM 4357 C C . TYR B 1 91 ? 10.398 5.691 17.406 1 98.38 91 TYR B C 1
ATOM 4359 O O . TYR B 1 91 ? 10.438 4.492 17.688 1 98.38 91 TYR B O 1
ATOM 4367 N N . MET B 1 92 ? 10.516 6.156 16.203 1 98.56 92 MET B N 1
ATOM 4368 C CA . MET B 1 92 ? 10.633 5.223 15.094 1 98.56 92 MET B CA 1
ATOM 4369 C C . MET B 1 92 ? 11.875 4.352 15.234 1 98.56 92 MET B C 1
ATOM 4371 O O . MET B 1 92 ? 11.844 3.162 14.922 1 98.56 92 MET B O 1
ATOM 4375 N N . LEU B 1 93 ? 12.961 4.965 15.68 1 98.81 93 LEU B N 1
ATOM 4376 C CA . LEU B 1 93 ? 14.188 4.199 15.875 1 98.81 93 LEU B CA 1
ATOM 4377 C C . LEU B 1 93 ? 14.031 3.193 17.016 1 98.81 93 LEU B C 1
ATOM 4379 O O . LEU B 1 93 ? 14.562 2.084 16.938 1 98.81 93 LEU B O 1
ATOM 4383 N N . SER B 1 94 ? 13.258 3.564 18.016 1 98.5 94 SER B N 1
ATOM 4384 C CA . SER B 1 94 ? 13.102 2.711 19.188 1 98.5 94 SER B CA 1
ATOM 4385 C C . SER B 1 94 ? 12.367 1.422 18.844 1 98.5 94 SER B C 1
ATOM 4387 O O . SER B 1 94 ? 12.586 0.385 19.469 1 98.5 94 SER B O 1
ATOM 4389 N N . ILE B 1 95 ? 11.492 1.438 17.859 1 97.81 95 ILE B N 1
ATOM 4390 C CA . ILE B 1 95 ? 10.68 0.258 17.562 1 97.81 95 ILE B CA 1
ATOM 4391 C C . ILE B 1 95 ? 11.25 -0.468 16.344 1 97.81 95 ILE B C 1
ATOM 4393 O O . ILE B 1 95 ? 10.742 -1.521 15.953 1 97.81 95 ILE B O 1
ATOM 4397 N N . ALA B 1 96 ? 12.305 0.026 15.742 1 98.25 96 ALA B N 1
ATOM 4398 C CA . ALA B 1 96 ? 12.82 -0.458 14.469 1 98.25 96 ALA B CA 1
ATOM 4399 C C . ALA B 1 96 ? 13.242 -1.922 14.562 1 98.25 96 ALA B C 1
ATOM 4401 O O . ALA B 1 96 ? 12.852 -2.742 13.727 1 98.25 96 ALA B O 1
ATOM 4402 N N . GLU B 1 97 ? 14.047 -2.27 15.578 1 97.88 97 GLU B N 1
ATOM 4403 C CA . GLU B 1 97 ? 14.555 -3.633 15.703 1 97.88 97 GLU B CA 1
ATOM 4404 C C . GLU B 1 97 ? 13.414 -4.645 15.773 1 97.88 97 GLU B C 1
ATOM 4406 O O . GLU B 1 97 ? 13.453 -5.672 15.094 1 97.88 97 GLU B O 1
ATOM 4411 N N . LYS B 1 98 ? 12.453 -4.305 16.609 1 97 98 LYS B N 1
ATOM 4412 C CA . LYS B 1 98 ? 11.32 -5.207 16.781 1 97 98 LYS B CA 1
ATOM 4413 C C . LYS B 1 98 ? 10.5 -5.316 15.5 1 97 98 LYS B C 1
ATOM 4415 O O . LYS B 1 98 ? 10.164 -6.422 15.062 1 97 98 LYS B O 1
ATOM 4420 N N . LYS B 1 99 ? 10.211 -4.246 14.828 1 96.25 99 LYS B N 1
ATOM 4421 C CA . LYS B 1 99 ? 9.266 -4.211 13.711 1 96.25 99 LYS B CA 1
ATOM 4422 C C . LYS B 1 99 ? 9.922 -4.707 12.43 1 96.25 99 LYS B C 1
ATOM 4424 O O . LYS B 1 99 ? 9.227 -5.102 11.484 1 96.25 99 LYS B O 1
ATOM 4429 N N . LEU B 1 100 ? 11.211 -4.707 12.398 1 96.94 100 LEU B N 1
ATOM 4430 C CA . LEU B 1 100 ? 11.914 -5.137 11.195 1 96.94 100 LEU B CA 1
ATOM 4431 C C . LEU B 1 100 ? 12.438 -6.562 11.359 1 96.94 100 LEU B C 1
ATOM 4433 O O . LEU B 1 100 ? 13.133 -7.074 10.477 1 96.94 100 LEU B O 1
ATOM 4437 N N . SER B 1 101 ? 12.109 -7.191 12.492 1 96.56 101 SER B N 1
ATOM 4438 C CA . SER B 1 101 ? 12.492 -8.578 12.711 1 96.56 101 SER B CA 1
ATOM 4439 C C . SER B 1 101 ? 11.648 -9.531 11.867 1 96.56 101 SER B C 1
ATOM 4441 O O . SER B 1 101 ? 10.562 -9.164 11.414 1 96.56 101 SER B O 1
ATOM 4443 N N . ASN B 1 102 ? 12.156 -10.695 11.633 1 96 102 ASN B N 1
ATOM 4444 C CA . ASN B 1 102 ? 11.414 -11.727 10.914 1 96 102 ASN B CA 1
ATOM 4445 C C . ASN B 1 102 ? 10.141 -12.125 11.656 1 96 102 ASN B C 1
ATOM 4447 O O . ASN B 1 102 ? 10.109 -12.117 12.891 1 96 102 ASN B O 1
ATOM 4451 N N . ILE B 1 103 ? 9.125 -12.422 10.906 1 95.62 103 ILE B N 1
ATOM 4452 C CA . ILE B 1 103 ? 7.906 -13.016 11.453 1 95.62 103 ILE B CA 1
ATOM 4453 C C . ILE B 1 103 ? 7.941 -14.531 11.273 1 95.62 103 ILE B C 1
ATOM 4455 O O . ILE B 1 103 ? 7.73 -15.039 10.164 1 95.62 103 ILE B O 1
ATOM 4459 N N . ASP B 1 104 ? 8.164 -15.258 12.312 1 95.69 104 ASP B N 1
ATOM 4460 C CA . ASP B 1 104 ? 8.234 -16.719 12.258 1 95.69 104 ASP B CA 1
ATOM 4461 C C . ASP B 1 104 ? 6.84 -17.328 12.172 1 95.69 104 ASP B C 1
ATOM 4463 O O . ASP B 1 104 ? 5.926 -16.906 12.883 1 95.69 104 ASP B O 1
ATOM 4467 N N . VAL B 1 105 ? 6.695 -18.328 11.281 1 93.06 105 VAL B N 1
ATOM 4468 C CA . VAL B 1 105 ? 5.371 -18.922 11.125 1 93.06 105 VAL B CA 1
ATOM 4469 C C . VAL B 1 105 ? 5.48 -20.453 11.195 1 93.06 105 VAL B C 1
ATOM 4471 O O . VAL B 1 105 ? 4.527 -21.156 10.867 1 93.06 105 VAL B O 1
ATOM 4474 N N . ALA B 1 106 ? 6.484 -21.016 11.414 1 78.94 106 ALA B N 1
ATOM 4475 C CA . ALA B 1 106 ? 6.711 -22.453 11.289 1 78.94 106 ALA B CA 1
ATOM 4476 C C . ALA B 1 106 ? 5.711 -23.234 12.133 1 78.94 106 ALA B C 1
ATOM 4478 O O . ALA B 1 106 ? 5.465 -22.906 13.297 1 78.94 106 ALA B O 1
ATOM 4479 N N . LYS B 1 107 ? 5.23 -24.234 11.43 1 77.19 107 LYS B N 1
ATOM 4480 C CA . LYS B 1 107 ? 4.168 -25.094 11.961 1 77.19 107 LYS B CA 1
ATOM 4481 C C . LYS B 1 107 ? 4.75 -26.281 12.719 1 77.19 107 LYS B C 1
ATOM 4483 O O . LYS B 1 107 ? 4.148 -26.766 13.68 1 77.19 107 LYS B O 1
ATOM 4488 N N . ASP B 1 108 ? 5.902 -26.766 12.086 1 84.81 108 ASP B N 1
ATOM 4489 C CA . ASP B 1 108 ? 6.527 -27.938 12.719 1 84.81 108 ASP B CA 1
ATOM 4490 C C . ASP B 1 108 ? 8.039 -27.922 12.516 1 84.81 108 ASP B C 1
ATOM 4492 O O . ASP B 1 108 ? 8.578 -27 11.883 1 84.81 108 ASP B O 1
ATOM 4496 N N . ASP B 1 109 ? 8.695 -28.953 12.969 1 89.31 109 ASP B N 1
ATOM 4497 C CA . ASP B 1 109 ? 10.156 -28.969 13.062 1 89.31 109 ASP B CA 1
ATOM 4498 C C . ASP B 1 109 ? 10.789 -29.281 11.711 1 89.31 109 ASP B C 1
ATOM 4500 O O . ASP B 1 109 ? 11.992 -29.094 11.523 1 89.31 109 ASP B O 1
ATOM 4504 N N . ASN B 1 110 ? 10 -29.641 10.781 1 92.75 110 ASN B N 1
ATOM 4505 C CA . ASN B 1 110 ? 10.531 -30 9.469 1 92.75 110 ASN B CA 1
ATOM 4506 C C . ASN B 1 110 ? 10.688 -28.781 8.57 1 92.75 110 ASN B C 1
ATOM 4508 O O . ASN B 1 110 ? 11.344 -28.844 7.531 1 92.75 110 ASN B O 1
ATOM 4512 N N . PHE B 1 111 ? 10.078 -27.703 9.023 1 93.69 111 PHE B N 1
ATOM 4513 C CA . PHE B 1 111 ? 10.117 -26.484 8.203 1 93.69 111 PHE B CA 1
ATOM 4514 C C . PHE B 1 111 ? 10.695 -25.312 8.992 1 93.69 111 PHE B C 1
ATOM 4516 O O . PHE B 1 111 ? 10.422 -25.172 10.188 1 93.69 111 PHE B O 1
ATOM 4523 N N . LYS B 1 112 ? 11.539 -24.609 8.414 1 95.94 112 LYS B N 1
ATOM 4524 C CA . LYS B 1 112 ? 11.82 -23.234 8.836 1 95.94 112 LYS B CA 1
ATOM 4525 C C . LYS B 1 112 ? 11.117 -22.219 7.926 1 95.94 112 LYS B C 1
ATOM 4527 O O . LYS B 1 112 ? 11.484 -22.078 6.758 1 95.94 112 LYS B O 1
ATOM 4532 N N . SER B 1 113 ? 10.047 -21.547 8.391 1 97.25 113 SER B N 1
ATOM 4533 C CA . SER B 1 113 ? 9.234 -20.641 7.598 1 97.25 113 SER B CA 1
ATOM 4534 C C . SER B 1 113 ? 9.086 -19.281 8.289 1 97.25 113 SER B C 1
ATOM 4536 O O . SER B 1 113 ? 8.781 -19.219 9.477 1 97.25 113 SER B O 1
ATOM 4538 N N . TYR B 1 114 ? 9.352 -18.266 7.582 1 97.69 114 TYR B N 1
ATOM 4539 C CA . TYR B 1 114 ? 9.227 -16.922 8.133 1 97.69 114 TYR B CA 1
ATOM 4540 C C . TYR B 1 114 ? 9.039 -15.898 7.023 1 97.69 114 TYR B C 1
ATOM 4542 O O . TYR B 1 114 ? 9.305 -16.188 5.855 1 97.69 114 TYR B O 1
ATOM 4550 N N . ILE B 1 115 ? 8.531 -14.789 7.363 1 97.81 115 ILE B N 1
ATOM 4551 C CA . ILE B 1 115 ? 8.445 -13.625 6.496 1 97.81 115 ILE B CA 1
ATOM 4552 C C . ILE B 1 115 ? 9.555 -12.633 6.852 1 97.81 115 ILE B C 1
ATOM 4554 O O . ILE B 1 115 ? 9.648 -12.18 7.996 1 97.81 115 ILE B O 1
ATOM 4558 N N . LYS B 1 116 ? 10.406 -12.406 5.949 1 97.5 116 LYS B N 1
ATOM 4559 C CA . LYS B 1 116 ? 11.453 -11.406 6.102 1 97.5 116 LYS B CA 1
ATOM 4560 C C . LYS B 1 116 ? 11 -10.055 5.559 1 97.5 116 LYS B C 1
ATOM 4562 O O . LYS B 1 116 ? 10.328 -9.984 4.531 1 97.5 116 LYS B O 1
ATOM 4567 N N . ARG B 1 117 ? 11.352 -9.016 6.273 1 95.81 117 ARG B N 1
ATOM 4568 C CA . ARG B 1 117 ? 11.117 -7.652 5.789 1 95.81 117 ARG B CA 1
ATOM 4569 C C . ARG B 1 117 ? 12.344 -7.121 5.055 1 95.81 117 ARG B C 1
ATOM 4571 O O . ARG B 1 117 ? 13.352 -6.781 5.68 1 95.81 117 ARG B O 1
ATOM 4578 N N . LYS B 1 118 ? 12.211 -7.012 3.793 1 96.62 118 LYS B N 1
ATOM 4579 C CA . LYS B 1 118 ? 13.336 -6.566 2.975 1 96.62 118 LYS B CA 1
ATOM 4580 C C . LYS B 1 118 ? 13.227 -5.078 2.658 1 96.62 118 LYS B C 1
ATOM 4582 O O . LYS B 1 118 ? 12.141 -4.574 2.385 1 96.62 118 LYS B O 1
ATOM 4587 N N . ALA B 1 119 ? 14.406 -4.414 2.781 1 97.69 119 ALA B N 1
ATOM 4588 C CA . ALA B 1 119 ? 14.43 -3.025 2.328 1 97.69 119 ALA B CA 1
ATOM 4589 C C . ALA B 1 119 ? 13.977 -2.914 0.875 1 97.69 119 ALA B C 1
ATOM 4591 O O . ALA B 1 119 ? 14.195 -3.83 0.078 1 97.69 119 ALA B O 1
ATOM 4592 N N . LEU B 1 120 ? 13.391 -1.809 0.532 1 97.81 120 LEU B N 1
ATOM 4593 C CA . LEU B 1 120 ? 12.859 -1.596 -0.81 1 97.81 120 LEU B CA 1
ATOM 4594 C C . LEU B 1 120 ? 13.969 -1.201 -1.778 1 97.81 120 LEU B C 1
ATOM 4596 O O . LEU B 1 120 ? 13.93 -1.567 -2.955 1 97.81 120 LEU B O 1
ATOM 4600 N N . GLY B 1 121 ? 14.914 -0.399 -1.409 1 98.38 121 GLY B N 1
ATOM 4601 C CA . GLY B 1 121 ? 15.969 0.143 -2.25 1 98.38 121 GLY B CA 1
ATOM 4602 C C . GLY B 1 121 ? 16.203 1.627 -2.035 1 98.38 121 GLY B C 1
ATOM 4603 O O . GLY B 1 121 ? 16.578 2.051 -0.94 1 98.38 121 GLY B O 1
ATOM 4604 N N . VAL B 1 122 ? 15.844 2.439 -3.068 1 98.88 122 VAL B N 1
ATOM 4605 C CA . VAL B 1 122 ? 16.016 3.887 -3.012 1 98.88 122 VAL B CA 1
ATOM 4606 C C . VAL B 1 122 ? 14.648 4.559 -2.805 1 98.88 122 VAL B C 1
ATOM 4608 O O . VAL B 1 122 ? 13.734 4.367 -3.604 1 98.88 122 VAL B O 1
ATOM 4611 N N . VAL B 1 123 ? 14.539 5.316 -1.73 1 98.94 123 VAL B N 1
ATOM 4612 C CA . VAL B 1 123 ? 13.32 6.039 -1.393 1 98.94 123 VAL B CA 1
ATOM 4613 C C . VAL B 1 123 ? 13.477 7.516 -1.75 1 98.94 123 VAL B C 1
ATOM 4615 O O . VAL B 1 123 ? 14.469 8.148 -1.376 1 98.94 123 VAL B O 1
ATOM 4618 N N . PHE B 1 124 ? 12.57 8.023 -2.543 1 98.94 124 PHE B N 1
ATOM 4619 C CA . PHE B 1 124 ? 12.555 9.438 -2.887 1 98.94 124 PHE B CA 1
ATOM 4620 C C . PHE B 1 124 ? 11.516 10.188 -2.053 1 98.94 124 PHE B C 1
ATOM 4622 O O . PHE B 1 124 ? 10.328 9.867 -2.105 1 98.94 124 PHE B O 1
ATOM 4629 N N . VAL B 1 125 ? 11.984 11.164 -1.273 1 98.88 125 VAL B N 1
ATOM 4630 C CA . VAL B 1 125 ? 11.117 11.93 -0.375 1 98.88 125 VAL B CA 1
ATOM 4631 C C . VAL B 1 125 ? 10.984 13.359 -0.879 1 98.88 125 VAL B C 1
ATOM 4633 O O . VAL B 1 125 ? 11.984 14.055 -1.075 1 98.88 125 VAL B O 1
ATOM 4636 N N . ILE B 1 126 ? 9.781 13.758 -1.154 1 98.81 126 ILE B N 1
ATOM 4637 C CA . ILE B 1 126 ? 9.453 15.125 -1.522 1 98.81 126 ILE B CA 1
ATOM 4638 C C . ILE B 1 126 ? 8.711 15.805 -0.375 1 98.81 126 ILE B C 1
ATOM 4640 O O . ILE B 1 126 ? 7.562 15.461 -0.086 1 98.81 126 ILE B O 1
ATOM 4644 N N . ALA B 1 127 ? 9.359 16.75 0.25 1 98.38 127 ALA B N 1
ATOM 4645 C CA . ALA B 1 127 ? 8.859 17.312 1.505 1 98.38 127 ALA B CA 1
ATOM 4646 C C . ALA B 1 127 ? 8.344 18.734 1.308 1 98.38 127 ALA B C 1
ATOM 4648 O O . ALA B 1 127 ? 8.898 19.5 0.518 1 98.38 127 ALA B O 1
ATOM 4649 N N . PRO B 1 128 ? 7.359 19.156 2.033 1 97.88 128 PRO B N 1
ATOM 4650 C CA . PRO B 1 128 ? 6.742 20.484 1.911 1 97.88 128 PRO B CA 1
ATOM 4651 C C . PRO B 1 128 ? 7.516 21.578 2.654 1 97.88 128 PRO B C 1
ATOM 4653 O O . PRO B 1 128 ? 8.5 21.281 3.34 1 97.88 128 PRO B O 1
ATOM 4656 N N . TRP B 1 129 ? 7.02 22.797 2.576 1 98 129 TRP B N 1
ATOM 4657 C CA . TRP B 1 129 ? 7.754 23.938 3.113 1 98 129 TRP B CA 1
ATOM 4658 C C . TRP B 1 129 ? 7.289 24.266 4.527 1 98 129 TRP B C 1
ATOM 4660 O O . TRP B 1 129 ? 8.016 24.906 5.293 1 98 129 TRP B O 1
ATOM 4670 N N . ASN B 1 130 ? 6.098 23.906 4.875 1 97.12 130 ASN B N 1
ATOM 4671 C CA . ASN B 1 130 ? 5.496 24.5 6.066 1 97.12 130 ASN B CA 1
ATOM 4672 C C . ASN B 1 130 ? 6.027 23.859 7.344 1 97.12 130 ASN B C 1
ATOM 4674 O O . ASN B 1 130 ? 6.086 24.516 8.391 1 97.12 130 ASN B O 1
ATOM 4678 N N . TYR B 1 131 ? 6.316 22.625 7.324 1 97.5 131 TYR B N 1
ATOM 4679 C CA . TYR B 1 131 ? 7.043 21.875 8.336 1 97.5 131 TYR B CA 1
ATOM 4680 C C . TYR B 1 131 ? 8.117 21 7.703 1 97.5 131 TYR B C 1
ATOM 4682 O O . TYR B 1 131 ? 8.047 19.766 7.773 1 97.5 131 TYR B O 1
ATOM 4690 N N . PRO B 1 132 ? 9.109 21.641 7.199 1 98.19 132 PRO B N 1
ATOM 4691 C CA . PRO B 1 132 ? 10.039 20.922 6.328 1 98.19 132 PRO B CA 1
ATOM 4692 C C . PRO B 1 132 ? 10.797 19.812 7.055 1 98.19 132 PRO B C 1
ATOM 4694 O O . PRO B 1 132 ? 11.133 18.797 6.449 1 98.19 132 PRO B O 1
ATOM 4697 N N . TYR B 1 133 ? 11.055 19.969 8.344 1 98.5 133 TYR B N 1
ATOM 4698 C CA . TYR B 1 133 ? 11.789 18.938 9.07 1 98.5 133 TYR B CA 1
ATOM 4699 C C . TYR B 1 133 ? 10.828 17.922 9.672 1 98.5 133 TYR B C 1
ATOM 4701 O O . TYR B 1 133 ? 11.062 16.703 9.586 1 98.5 133 TYR B O 1
ATOM 4709 N N . LEU B 1 134 ? 9.773 18.422 10.203 1 97.56 134 LEU B N 1
ATOM 4710 C CA . LEU B 1 134 ? 8.82 17.594 10.93 1 97.56 134 LEU B CA 1
ATOM 4711 C C . LEU B 1 134 ? 8.141 16.609 9.984 1 97.56 134 LEU B C 1
ATOM 4713 O O . LEU B 1 134 ? 7.871 15.469 10.359 1 97.56 134 LEU B O 1
ATOM 4717 N N . VAL B 1 135 ? 7.816 17.016 8.789 1 97.62 135 VAL B N 1
ATOM 4718 C CA . VAL B 1 135 ? 7.168 16.156 7.809 1 97.62 135 VAL B CA 1
ATOM 4719 C C . VAL B 1 135 ? 8.195 15.195 7.207 1 97.62 135 VAL B C 1
ATOM 4721 O O . VAL B 1 135 ? 7.926 14 7.078 1 97.62 135 VAL B O 1
ATOM 4724 N N . ALA B 1 136 ? 9.383 15.648 6.926 1 98.38 136 ALA B N 1
ATOM 4725 C CA . ALA B 1 136 ? 10.414 14.844 6.273 1 98.38 136 ALA B CA 1
ATOM 4726 C C . ALA B 1 136 ? 10.852 13.688 7.164 1 98.38 136 ALA B C 1
ATOM 4728 O O . ALA B 1 136 ? 11.102 12.578 6.68 1 98.38 136 ALA B O 1
ATOM 4729 N N . VAL B 1 137 ? 10.945 13.961 8.461 1 98.69 137 VAL B N 1
ATOM 4730 C CA . VAL B 1 137 ? 11.469 12.969 9.391 1 98.69 137 VAL B CA 1
ATOM 4731 C C . VAL B 1 137 ? 10.57 11.727 9.383 1 98.69 137 VAL B C 1
ATOM 4733 O O . VAL B 1 137 ? 11.047 10.609 9.57 1 98.69 137 VAL B O 1
ATOM 4736 N N . ASN B 1 138 ? 9.258 11.922 9.102 1 98.12 138 ASN B N 1
ATOM 4737 C CA . ASN B 1 138 ? 8.289 10.828 9.07 1 98.12 138 ASN B CA 1
ATOM 4738 C C . ASN B 1 138 ? 8.703 9.742 8.078 1 98.12 138 ASN B C 1
ATOM 4740 O O . ASN B 1 138 ? 8.328 8.578 8.227 1 98.12 138 ASN B O 1
ATOM 4744 N N . SER B 1 139 ? 9.492 10.172 7.105 1 98.06 139 SER B N 1
ATOM 4745 C CA . SER B 1 139 ? 9.836 9.258 6.023 1 98.06 139 SER B CA 1
ATOM 4746 C C . SER B 1 139 ? 11.32 8.914 6.031 1 98.06 139 SER B C 1
ATOM 4748 O O . SER B 1 139 ? 11.703 7.754 5.879 1 98.06 139 SER B O 1
ATOM 4750 N N . ILE B 1 140 ? 12.195 9.891 6.258 1 98.81 140 ILE B N 1
ATOM 4751 C CA . ILE B 1 140 ? 13.617 9.695 6 1 98.81 140 ILE B CA 1
ATOM 4752 C C . ILE B 1 140 ? 14.211 8.758 7.051 1 98.81 140 ILE B C 1
ATOM 4754 O O . ILE B 1 140 ? 14.992 7.867 6.727 1 98.81 140 ILE B O 1
ATOM 4758 N N . ILE B 1 141 ? 13.812 8.898 8.336 1 98.88 141 ILE B N 1
ATOM 4759 C CA . ILE B 1 141 ? 14.43 8.117 9.414 1 98.88 141 ILE B CA 1
ATOM 4760 C C . ILE B 1 141 ? 13.961 6.668 9.328 1 98.88 141 ILE B C 1
ATOM 4762 O O . ILE B 1 141 ? 14.781 5.75 9.258 1 98.88 141 ILE B O 1
ATOM 4766 N N . PRO B 1 142 ? 12.633 6.445 9.266 1 98.81 142 PRO B N 1
ATOM 4767 C CA . PRO B 1 142 ? 12.227 5.039 9.18 1 98.81 142 PRO B CA 1
ATOM 4768 C C . PRO B 1 142 ? 12.68 4.375 7.883 1 98.81 142 PRO B C 1
ATOM 4770 O O . PRO B 1 142 ? 12.953 3.17 7.863 1 98.81 142 PRO B O 1
ATOM 4773 N N . ALA B 1 143 ? 12.766 5.117 6.801 1 98.88 143 ALA B N 1
ATOM 4774 C CA . ALA B 1 143 ? 13.242 4.543 5.547 1 98.88 143 ALA B CA 1
ATOM 4775 C C . ALA B 1 143 ? 14.68 4.047 5.691 1 98.88 143 ALA B C 1
ATOM 4777 O O . ALA B 1 143 ? 14.992 2.918 5.301 1 98.88 143 ALA B O 1
ATOM 4778 N N . MET B 1 144 ? 15.516 4.867 6.242 1 98.94 144 MET B N 1
ATOM 4779 C CA . MET B 1 144 ? 16.906 4.477 6.406 1 98.94 144 MET B CA 1
ATOM 4780 C C . MET B 1 144 ? 17.047 3.369 7.449 1 98.94 144 MET B C 1
ATOM 4782 O O . MET B 1 144 ? 17.859 2.453 7.285 1 98.94 144 MET B O 1
ATOM 4786 N N . ALA B 1 145 ? 16.234 3.432 8.5 1 98.88 145 ALA B N 1
ATOM 4787 C CA . ALA B 1 145 ? 16.266 2.371 9.5 1 98.88 145 ALA B CA 1
ATOM 4788 C C . ALA B 1 145 ? 15.914 1.022 8.883 1 98.88 145 ALA B C 1
ATOM 4790 O O . ALA B 1 145 ? 16.469 -0.011 9.273 1 98.88 145 ALA B O 1
ATOM 4791 N N . ALA B 1 146 ? 15.047 1.016 7.918 1 98.62 146 ALA B N 1
ATOM 4792 C CA . ALA B 1 146 ? 14.594 -0.204 7.258 1 98.62 146 ALA B CA 1
ATOM 4793 C C . ALA B 1 146 ? 15.648 -0.731 6.289 1 98.62 146 ALA B C 1
ATOM 4795 O O . ALA B 1 146 ? 15.484 -1.806 5.707 1 98.62 146 ALA B O 1
ATOM 4796 N N . GLY B 1 147 ? 16.703 0.054 6.055 1 98.69 147 GLY B N 1
ATOM 4797 C CA . GLY B 1 147 ? 17.797 -0.386 5.199 1 98.69 147 GLY B CA 1
ATOM 4798 C C . GLY B 1 147 ? 17.797 0.279 3.836 1 98.69 147 GLY B C 1
ATOM 4799 O O . GLY B 1 147 ? 18.547 -0.116 2.945 1 98.69 147 GLY B O 1
ATOM 4800 N N . ASN B 1 148 ? 16.938 1.248 3.609 1 98.88 148 ASN B N 1
ATOM 4801 C CA . ASN B 1 148 ? 16.875 1.979 2.35 1 98.88 148 ASN B CA 1
ATOM 4802 C C . ASN B 1 148 ? 17.828 3.17 2.338 1 98.88 148 ASN B C 1
ATOM 4804 O O . ASN B 1 148 ? 18.234 3.652 3.395 1 98.88 148 ASN B O 1
ATOM 4808 N N . SER B 1 149 ? 18.203 3.615 1.167 1 98.94 149 SER B N 1
ATOM 4809 C CA . SER B 1 149 ? 18.781 4.945 1.008 1 98.94 149 SER B CA 1
ATOM 4810 C C . SER B 1 149 ? 17.703 5.977 0.664 1 98.94 149 SER B C 1
ATOM 4812 O O . SER B 1 149 ? 16.609 5.617 0.228 1 98.94 149 SER B O 1
ATOM 4814 N N . VAL B 1 150 ? 18.016 7.234 0.911 1 98.94 150 VAL B N 1
ATOM 4815 C CA . VAL B 1 150 ? 17 8.266 0.75 1 98.94 150 VAL B CA 1
ATOM 4816 C C . VAL B 1 150 ? 17.547 9.398 -0.117 1 98.94 150 VAL B C 1
ATOM 4818 O O . VAL B 1 150 ? 18.688 9.828 0.058 1 98.94 150 VAL B O 1
ATOM 4821 N N . ILE B 1 151 ? 16.828 9.828 -1.083 1 98.94 151 ILE B N 1
ATOM 4822 C CA . ILE B 1 151 ? 17.016 11.094 -1.792 1 98.94 151 ILE B CA 1
ATOM 4823 C C . ILE B 1 151 ? 15.898 12.062 -1.414 1 98.94 151 ILE B C 1
ATOM 4825 O O . ILE B 1 151 ? 14.711 11.758 -1.58 1 98.94 151 ILE B O 1
ATOM 4829 N N . LEU B 1 152 ? 16.281 13.211 -0.929 1 98.94 152 LEU B N 1
ATOM 4830 C CA . LEU B 1 152 ? 15.328 14.195 -0.422 1 98.94 152 LEU B CA 1
ATOM 4831 C C . LEU B 1 152 ? 15.258 15.406 -1.345 1 98.94 152 LEU B C 1
ATOM 4833 O O . LEU B 1 152 ? 16.281 15.906 -1.8 1 98.94 152 LEU B O 1
ATOM 4837 N N . LYS B 1 153 ? 14.109 15.789 -1.704 1 98.75 153 LYS B N 1
ATOM 4838 C CA . LYS B 1 153 ? 13.82 17.062 -2.346 1 98.75 153 LYS B CA 1
ATOM 4839 C C . LYS B 1 153 ? 12.875 17.906 -1.493 1 98.75 153 LYS B C 1
ATOM 4841 O O . LYS B 1 153 ? 11.688 17.578 -1.372 1 98.75 153 LYS B O 1
ATOM 4846 N N . HIS B 1 154 ? 13.352 19 -0.919 1 98.38 154 HIS B N 1
ATOM 4847 C CA . HIS B 1 154 ? 12.492 19.953 -0.23 1 98.38 154 HIS B CA 1
ATOM 4848 C C . HIS B 1 154 ? 11.883 20.953 -1.207 1 98.38 154 HIS B C 1
ATOM 4850 O O . HIS B 1 154 ? 12.367 21.094 -2.334 1 98.38 154 HIS B O 1
ATOM 4856 N N . SER B 1 155 ? 10.82 21.641 -0.763 1 97.5 155 SER B N 1
ATOM 4857 C CA . SER B 1 155 ? 10.227 22.734 -1.511 1 97.5 155 SER B CA 1
ATOM 4858 C C . SER B 1 155 ? 11.273 23.781 -1.895 1 97.5 155 SER B C 1
ATOM 4860 O O . SER B 1 155 ? 12.25 23.984 -1.168 1 97.5 155 SER B O 1
ATOM 4862 N N . ALA B 1 156 ? 11.047 24.438 -2.998 1 96.56 156 ALA B N 1
ATOM 4863 C CA . ALA B 1 156 ? 11.93 25.516 -3.43 1 96.56 156 ALA B CA 1
ATOM 4864 C C . ALA B 1 156 ? 11.953 26.641 -2.402 1 96.56 156 ALA B C 1
ATOM 4866 O O . ALA B 1 156 ? 12.898 27.438 -2.359 1 96.56 156 ALA B O 1
ATOM 4867 N N . GLN B 1 157 ? 10.984 26.672 -1.558 1 97.88 157 GLN B N 1
ATOM 4868 C CA . GLN B 1 157 ? 10.867 27.703 -0.53 1 97.88 157 GLN B CA 1
ATOM 4869 C C . GLN B 1 157 ? 11.82 27.438 0.631 1 97.88 157 GLN B C 1
ATOM 4871 O O . GLN B 1 157 ? 12.188 28.359 1.366 1 97.88 157 GLN B O 1
ATOM 4876 N N . THR B 1 158 ? 12.273 26.125 0.784 1 98.31 158 THR B N 1
ATOM 4877 C CA . THR B 1 158 ? 13.047 25.781 1.968 1 98.31 158 THR B CA 1
ATOM 4878 C C . THR B 1 158 ? 14.281 24.969 1.585 1 98.31 158 THR B C 1
ATOM 4880 O O . THR B 1 158 ? 14.547 23.922 2.16 1 98.31 158 THR B O 1
ATOM 4883 N N . PRO B 1 159 ? 15.109 25.469 0.739 1 98.25 159 PRO B N 1
ATOM 4884 C CA . PRO B 1 159 ? 16.266 24.703 0.268 1 98.25 159 PRO B CA 1
ATOM 4885 C C . PRO B 1 159 ? 17.281 24.438 1.371 1 98.25 159 PRO B C 1
ATOM 4887 O O . PRO B 1 159 ? 17.969 23.406 1.349 1 98.25 159 PRO B O 1
ATOM 4890 N N . LEU B 1 160 ? 17.375 25.312 2.35 1 98.56 160 LEU B N 1
ATOM 4891 C CA . LEU B 1 160 ? 18.391 25.172 3.393 1 98.56 160 LEU B CA 1
ATOM 4892 C C . LEU B 1 160 ? 18.094 23.984 4.289 1 98.56 160 LEU B C 1
ATOM 4894 O O . LEU B 1 160 ? 18.984 23.438 4.945 1 98.56 160 LEU B O 1
ATOM 4898 N N . CYS B 1 161 ? 16.844 23.547 4.301 1 98.62 161 CYS B N 1
ATOM 4899 C CA . CYS B 1 161 ? 16.453 22.469 5.188 1 98.62 161 CYS B CA 1
ATOM 4900 C C . CYS B 1 161 ? 17.109 21.156 4.773 1 98.62 161 CYS B C 1
ATOM 4902 O O . CYS B 1 161 ? 17.672 20.453 5.609 1 98.62 161 CYS B O 1
ATOM 4904 N N . SER B 1 162 ? 17.094 20.812 3.52 1 98.44 162 SER B N 1
ATOM 4905 C CA . SER B 1 162 ? 17.75 19.609 3.041 1 98.44 162 SER B CA 1
ATOM 4906 C C . SER B 1 162 ? 19.266 19.703 3.215 1 98.44 162 SER B C 1
ATOM 4908 O O . SER B 1 162 ? 19.938 18.719 3.521 1 98.44 162 SER B O 1
ATOM 4910 N N . GLU B 1 163 ? 19.812 20.922 3.031 1 98.62 163 GLU B N 1
ATOM 4911 C CA . GLU B 1 163 ? 21.25 21.141 3.156 1 98.62 163 GLU B CA 1
ATOM 4912 C C . GLU B 1 163 ? 21.734 20.875 4.582 1 98.62 163 GLU B C 1
ATOM 4914 O O . GLU B 1 163 ? 22.781 20.266 4.789 1 98.62 163 GLU B O 1
ATOM 4919 N N . GLN B 1 164 ? 20.953 21.375 5.555 1 98.69 164 GLN B N 1
ATOM 4920 C CA . GLN B 1 164 ? 21.312 21.156 6.953 1 98.69 164 GLN B CA 1
ATOM 4921 C C . GLN B 1 164 ? 21.297 19.672 7.309 1 98.69 164 GLN B C 1
ATOM 4923 O O . GLN B 1 164 ? 22.172 19.188 8.023 1 98.69 164 GLN B O 1
ATOM 4928 N N . LEU B 1 165 ? 20.297 18.922 6.832 1 98.88 165 LEU B N 1
ATOM 4929 C CA . LEU B 1 165 ? 20.25 17.484 7.051 1 98.88 165 LEU B CA 1
ATOM 4930 C C . LEU B 1 165 ? 21.438 16.781 6.402 1 98.88 165 LEU B C 1
ATOM 4932 O O . LEU B 1 165 ? 22.047 15.891 7.004 1 98.88 165 LEU B O 1
ATOM 4936 N N . TYR B 1 166 ? 21.766 17.219 5.25 1 98.75 166 TYR B N 1
ATOM 4937 C CA . TYR B 1 166 ? 22.844 16.578 4.504 1 98.75 166 TYR B CA 1
ATOM 4938 C C . TYR B 1 166 ? 24.188 16.812 5.191 1 98.75 166 TYR B C 1
ATOM 4940 O O . TYR B 1 166 ? 25.062 15.945 5.176 1 98.75 166 TYR B O 1
ATOM 4948 N N . GLN B 1 167 ? 24.375 18.016 5.754 1 98.5 167 GLN B N 1
ATOM 4949 C CA . GLN B 1 167 ? 25.609 18.312 6.469 1 98.5 167 GLN B CA 1
ATOM 4950 C C . GLN B 1 167 ? 25.875 17.281 7.566 1 98.5 167 GLN B C 1
ATOM 4952 O O . GLN B 1 167 ? 27 16.844 7.754 1 98.5 167 GLN B O 1
ATOM 4957 N N . SER B 1 168 ? 24.844 16.906 8.266 1 98.69 168 SER B N 1
ATOM 4958 C CA . SER B 1 168 ? 24.969 15.906 9.32 1 98.69 168 SER B CA 1
ATOM 4959 C C . SER B 1 168 ? 25.125 14.508 8.727 1 98.69 168 SER B C 1
ATOM 4961 O O . SER B 1 168 ? 25.906 13.695 9.242 1 98.69 168 SER B O 1
ATOM 4963 N N . ALA B 1 169 ? 24.391 14.227 7.652 1 98.75 169 ALA B N 1
ATOM 4964 C CA . ALA B 1 169 ? 24.484 12.914 7.004 1 98.75 169 ALA B CA 1
ATOM 4965 C C . ALA B 1 169 ? 25.891 12.656 6.496 1 98.75 169 ALA B C 1
ATOM 4967 O O . ALA B 1 169 ? 26.453 11.57 6.707 1 98.75 169 ALA B O 1
ATOM 4968 N N . LYS B 1 170 ? 26.469 13.664 5.879 1 98.12 170 LYS B N 1
ATOM 4969 C CA . LYS B 1 170 ? 27.797 13.547 5.316 1 98.12 170 LYS B CA 1
ATOM 4970 C C . LYS B 1 170 ? 28.828 13.25 6.402 1 98.12 170 LYS B C 1
ATOM 4972 O O . LYS B 1 170 ? 29.812 12.539 6.156 1 98.12 170 LYS B O 1
ATOM 4977 N N . LYS B 1 171 ? 28.562 13.773 7.547 1 98.19 171 LYS B N 1
ATOM 4978 C CA . LYS B 1 171 ? 29.469 13.617 8.68 1 98.19 171 LYS B CA 1
ATOM 4979 C C . LYS B 1 171 ? 29.312 12.242 9.312 1 98.19 171 LYS B C 1
ATOM 4981 O O . LYS B 1 171 ? 30.297 11.633 9.742 1 98.19 171 LYS B O 1
ATOM 4986 N N . ILE B 1 172 ? 28.125 11.641 9.398 1 98.69 172 ILE B N 1
ATOM 4987 C CA . ILE B 1 172 ? 27.828 10.539 10.312 1 98.69 172 ILE B CA 1
ATOM 4988 C C . ILE B 1 172 ? 27.547 9.273 9.508 1 98.69 172 ILE B C 1
ATOM 4990 O O . ILE B 1 172 ? 27.938 8.172 9.906 1 98.69 172 ILE B O 1
ATOM 4994 N N . LEU B 1 173 ? 26.844 9.391 8.383 1 98.81 173 LEU B N 1
ATOM 4995 C CA . LEU B 1 173 ? 26.375 8.234 7.629 1 98.81 173 LEU B CA 1
ATOM 4996 C C . LEU B 1 173 ? 27.344 7.875 6.516 1 98.81 173 LEU B C 1
ATOM 4998 O O . LEU B 1 173 ? 28.078 8.742 6.016 1 98.81 173 LEU B O 1
ATOM 5002 N N . PRO B 1 174 ? 27.344 6.586 6.09 1 98.62 174 PRO B N 1
ATOM 5003 C CA . PRO B 1 174 ? 28.109 6.238 4.895 1 98.62 174 PRO B CA 1
ATOM 5004 C C . PRO B 1 174 ? 27.703 7.055 3.67 1 98.62 174 PRO B C 1
ATOM 5006 O O . PRO B 1 174 ? 26.547 7.473 3.564 1 98.62 174 PRO B O 1
ATOM 5009 N N . LYS B 1 175 ? 28.641 7.254 2.791 1 98.38 175 LYS B N 1
ATOM 5010 C CA . LYS B 1 175 ? 28.438 8.055 1.588 1 98.38 175 LYS B CA 1
ATOM 5011 C C . LYS B 1 175 ? 27.219 7.574 0.814 1 98.38 175 LYS B C 1
ATOM 5013 O O . LYS B 1 175 ? 27.016 6.371 0.63 1 98.38 175 LYS B O 1
ATOM 5018 N N . ASP B 1 176 ? 26.25 8.445 0.457 1 98.62 176 ASP B N 1
ATOM 5019 C CA . ASP B 1 176 ? 25.141 8.289 -0.493 1 98.62 176 ASP B CA 1
ATOM 5020 C C . ASP B 1 176 ? 23.969 7.551 0.142 1 98.62 176 ASP B C 1
ATOM 5022 O O . ASP B 1 176 ? 23.016 7.195 -0.545 1 98.62 176 ASP B O 1
ATOM 5026 N N . ILE B 1 177 ? 23.984 7.234 1.464 1 98.88 177 ILE B N 1
ATOM 5027 C CA . ILE B 1 177 ? 22.828 6.688 2.143 1 98.88 177 ILE B CA 1
ATOM 5028 C C . ILE B 1 177 ? 21.719 7.746 2.209 1 98.88 177 ILE B C 1
ATOM 5030 O O . ILE B 1 177 ? 20.531 7.422 2.156 1 98.88 177 ILE B O 1
ATOM 5034 N N . PHE B 1 178 ? 22.172 9 2.359 1 98.94 178 PHE B N 1
ATOM 5035 C CA . PHE B 1 178 ? 21.281 10.148 2.326 1 98.94 178 PHE B CA 1
ATOM 5036 C C . PHE B 1 178 ? 21.812 11.219 1.376 1 98.94 178 PHE B C 1
ATOM 5038 O O . PHE B 1 178 ? 22.953 11.672 1.515 1 98.94 178 PHE B O 1
ATOM 5045 N N . ASN B 1 179 ? 21 11.57 0.435 1 98.88 179 ASN B N 1
ATOM 5046 C CA . ASN B 1 179 ? 21.281 12.656 -0.5 1 98.88 179 ASN B CA 1
ATOM 5047 C C . ASN B 1 179 ? 20.109 13.617 -0.613 1 98.88 179 ASN B C 1
ATOM 5049 O O . ASN B 1 179 ? 19 13.305 -0.193 1 98.88 179 ASN B O 1
ATOM 5053 N N . TYR B 1 180 ? 20.375 14.773 -1.116 1 98.81 180 TYR B N 1
ATOM 5054 C CA . TYR B 1 180 ? 19.312 15.703 -1.478 1 98.81 180 TYR B CA 1
ATOM 5055 C C . TYR B 1 180 ? 19.562 16.328 -2.85 1 98.81 180 TYR B C 1
ATOM 5057 O O . TYR B 1 180 ? 20.703 16.312 -3.336 1 98.81 180 TYR B O 1
ATOM 5065 N N . LEU B 1 181 ? 18.547 16.75 -3.518 1 98.81 181 LEU B N 1
ATOM 5066 C CA . LEU B 1 181 ? 18.625 17.469 -4.789 1 98.81 181 LEU B CA 1
ATOM 5067 C C . LEU B 1 181 ? 17.656 18.641 -4.809 1 98.81 181 LEU B C 1
ATOM 5069 O O . LEU B 1 181 ? 16.5 18.5 -4.371 1 98.81 181 LEU B O 1
ATOM 5073 N N . HIS B 1 182 ? 18.125 19.828 -5.23 1 98.62 182 HIS B N 1
ATOM 5074 C CA . HIS B 1 182 ? 17.234 20.922 -5.613 1 98.62 182 HIS B CA 1
ATOM 5075 C C . HIS B 1 182 ? 16.688 20.703 -7.02 1 98.62 182 HIS B C 1
ATOM 5077 O O . HIS B 1 182 ? 17.422 20.797 -8 1 98.62 182 HIS B O 1
ATOM 5083 N N . LEU B 1 183 ? 15.367 20.453 -7.086 1 98.5 183 LEU B N 1
ATOM 5084 C CA . LEU B 1 183 ? 14.789 20.047 -8.359 1 98.5 183 LEU B CA 1
ATOM 5085 C C . LEU B 1 183 ? 13.562 20.875 -8.695 1 98.5 183 LEU B C 1
ATOM 5087 O O . LEU B 1 183 ? 12.812 21.281 -7.797 1 98.5 183 LEU B O 1
ATOM 5091 N N . ASN B 1 184 ? 13.344 21.141 -9.969 1 97.19 184 ASN B N 1
ATOM 5092 C CA . ASN B 1 184 ? 12.047 21.641 -10.422 1 97.19 184 ASN B CA 1
ATOM 5093 C C . ASN B 1 184 ? 11.031 20.516 -10.562 1 97.19 184 ASN B C 1
ATOM 5095 O O . ASN B 1 184 ? 11.328 19.359 -10.266 1 97.19 184 ASN B O 1
ATOM 5099 N N . HIS B 1 185 ? 9.844 20.922 -10.898 1 96.56 185 HIS B N 1
ATOM 5100 C CA . HIS B 1 185 ? 8.727 19.984 -10.969 1 96.56 185 HIS B CA 1
ATOM 5101 C C . HIS B 1 185 ? 9.008 18.875 -11.977 1 96.56 185 HIS B C 1
ATOM 5103 O O . HIS B 1 185 ? 8.844 17.688 -11.672 1 96.56 185 HIS B O 1
ATOM 5109 N N . GLU B 1 186 ? 9.469 19.172 -13.133 1 97 186 GLU B N 1
ATOM 5110 C CA . GLU B 1 186 ? 9.727 18.219 -14.211 1 97 186 GLU B CA 1
ATOM 5111 C C . GLU B 1 186 ? 10.797 17.203 -13.805 1 97 186 GLU B C 1
ATOM 5113 O O . GLU B 1 186 ? 10.625 16 -14.008 1 97 186 GLU B O 1
ATOM 5118 N N . ASP B 1 187 ? 11.891 17.719 -13.266 1 98.19 187 ASP B N 1
ATOM 5119 C CA . ASP B 1 187 ? 12.984 16.844 -12.844 1 98.19 187 ASP B CA 1
ATOM 5120 C C . ASP B 1 187 ? 12.555 15.938 -11.688 1 98.19 187 ASP B C 1
ATOM 5122 O O . ASP B 1 187 ? 13 14.789 -11.594 1 98.19 187 ASP B O 1
ATOM 5126 N N . SER B 1 188 ? 11.734 16.469 -10.836 1 98.5 188 SER B N 1
ATOM 5127 C CA . SER B 1 188 ? 11.203 15.648 -9.758 1 98.5 188 SER B CA 1
ATOM 5128 C C . SER B 1 188 ? 10.414 14.461 -10.305 1 98.5 188 SER B C 1
ATOM 5130 O O . SER B 1 188 ? 10.578 13.336 -9.836 1 98.5 188 SER B O 1
ATOM 5132 N N . LEU B 1 189 ? 9.555 14.719 -11.297 1 98.44 189 LEU B N 1
ATOM 5133 C CA . LEU B 1 189 ? 8.727 13.664 -11.875 1 98.44 189 LEU B CA 1
ATOM 5134 C C . LEU B 1 189 ? 9.586 12.656 -12.633 1 98.44 189 LEU B C 1
ATOM 5136 O O . LEU B 1 189 ? 9.258 11.469 -12.688 1 98.44 189 LEU B O 1
ATOM 5140 N N . LYS B 1 190 ? 10.727 13.133 -13.156 1 98.12 190 LYS B N 1
ATOM 5141 C CA . LYS B 1 190 ? 11.68 12.227 -13.797 1 98.12 190 LYS B CA 1
ATOM 5142 C C . LYS B 1 190 ? 12.227 11.211 -12.797 1 98.12 190 LYS B C 1
ATOM 5144 O O . LYS B 1 190 ? 12.359 10.031 -13.117 1 98.12 190 LYS B O 1
ATOM 5149 N N . ILE B 1 191 ? 12.555 11.672 -11.641 1 98.69 191 ILE B N 1
ATOM 5150 C CA . ILE B 1 191 ? 13.055 10.773 -10.602 1 98.69 191 ILE B CA 1
ATOM 5151 C C . ILE B 1 191 ? 11.953 9.805 -10.188 1 98.69 191 ILE B C 1
ATOM 5153 O O . ILE B 1 191 ? 12.188 8.602 -10.062 1 98.69 191 ILE B O 1
ATOM 5157 N N . VAL B 1 192 ? 10.727 10.336 -10.023 1 98.75 192 VAL B N 1
ATOM 5158 C CA . VAL B 1 192 ? 9.594 9.508 -9.617 1 98.75 192 VAL B CA 1
ATOM 5159 C C . VAL B 1 192 ? 9.391 8.383 -10.633 1 98.75 192 VAL B C 1
ATOM 5161 O O . VAL B 1 192 ? 9.094 7.25 -10.258 1 98.75 192 VAL B O 1
ATOM 5164 N N . SER B 1 193 ? 9.586 8.656 -11.867 1 98.06 193 SER B N 1
ATOM 5165 C CA . SER B 1 193 ? 9.305 7.711 -12.938 1 98.06 193 SER B CA 1
ATOM 5166 C C . SER B 1 193 ? 10.469 6.746 -13.148 1 98.06 193 SER B C 1
ATOM 5168 O O . SER B 1 193 ? 10.328 5.738 -13.844 1 98.06 193 SER B O 1
ATOM 5170 N N . ASP B 1 194 ? 11.648 7.066 -12.586 1 98.38 194 ASP B N 1
ATOM 5171 C CA . ASP B 1 194 ? 12.844 6.246 -12.781 1 98.38 194 ASP B CA 1
ATOM 5172 C C . ASP B 1 194 ? 12.656 4.855 -12.172 1 98.38 194 ASP B C 1
ATOM 5174 O O . ASP B 1 194 ? 12.258 4.727 -11.016 1 98.38 194 ASP B O 1
ATOM 5178 N N . LYS B 1 195 ? 12.969 3.793 -12.898 1 96.56 195 LYS B N 1
ATOM 5179 C CA . LYS B 1 195 ? 12.75 2.408 -12.492 1 96.56 195 LYS B CA 1
ATOM 5180 C C . LYS B 1 195 ? 13.609 2.047 -11.281 1 96.56 195 LYS B C 1
ATOM 5182 O O . LYS B 1 195 ? 13.336 1.06 -10.594 1 96.56 195 LYS B O 1
ATOM 5187 N N . ARG B 1 196 ? 14.711 2.785 -11.062 1 97.69 196 ARG B N 1
ATOM 5188 C CA . ARG B 1 196 ? 15.633 2.514 -9.969 1 97.69 196 ARG B CA 1
ATOM 5189 C C . ARG B 1 196 ? 15.094 3.062 -8.648 1 97.69 196 ARG B C 1
ATOM 5191 O O . ARG B 1 196 ? 15.633 2.76 -7.578 1 97.69 196 ARG B O 1
ATOM 5198 N N . ILE B 1 197 ? 13.977 3.906 -8.648 1 98.69 197 ILE B N 1
ATOM 5199 C CA . ILE B 1 197 ? 13.32 4.406 -7.445 1 98.69 197 ILE B CA 1
ATOM 5200 C C . ILE B 1 197 ? 12.289 3.389 -6.961 1 98.69 197 ILE B C 1
ATOM 5202 O O . ILE B 1 197 ? 11.406 2.979 -7.723 1 98.69 197 ILE B O 1
ATOM 5206 N N . ASN B 1 198 ? 12.344 3.104 -5.699 1 98.19 198 ASN B N 1
ATOM 5207 C CA . ASN B 1 198 ? 11.586 1.958 -5.215 1 98.19 198 ASN B CA 1
ATOM 5208 C C . ASN B 1 198 ? 10.406 2.395 -4.348 1 98.19 198 ASN B C 1
ATOM 5210 O O . ASN B 1 198 ? 9.531 1.589 -4.035 1 98.19 198 ASN B O 1
ATOM 5214 N N . PHE B 1 199 ? 10.344 3.604 -3.934 1 98.5 199 PHE B N 1
ATOM 5215 C CA . PHE B 1 199 ? 9.273 4.164 -3.111 1 98.5 199 PHE B CA 1
ATOM 5216 C C . PHE B 1 199 ? 9.289 5.688 -3.178 1 98.5 199 PHE B C 1
ATOM 5218 O O . PHE B 1 199 ? 10.352 6.301 -3.281 1 98.5 199 PHE B O 1
ATOM 5225 N N . VAL B 1 200 ? 8.141 6.301 -3.137 1 98.75 200 VAL B N 1
ATOM 5226 C CA . VAL B 1 200 ? 8.031 7.754 -3.148 1 98.75 200 VAL B CA 1
ATOM 5227 C C . VAL B 1 200 ? 7.176 8.219 -1.973 1 98.75 200 VAL B C 1
ATOM 5229 O O . VAL B 1 200 ? 6.102 7.664 -1.723 1 98.75 200 VAL B O 1
ATOM 5232 N N . SER B 1 201 ? 7.656 9.07 -1.199 1 98.69 201 SER B N 1
ATOM 5233 C CA . SER B 1 201 ? 6.895 9.789 -0.181 1 98.69 201 SER B CA 1
ATOM 5234 C C . SER B 1 201 ? 6.703 11.25 -0.559 1 98.69 201 SER B C 1
ATOM 5236 O O . SER B 1 201 ? 7.68 11.984 -0.736 1 98.69 201 SER B O 1
ATOM 5238 N N . PHE B 1 202 ? 5.473 11.648 -0.711 1 98.69 202 PHE B N 1
ATOM 5239 C CA . PHE B 1 202 ? 5.18 13.008 -1.142 1 98.69 202 PHE B CA 1
ATOM 5240 C C . PHE B 1 202 ? 4.188 13.68 -0.196 1 98.69 202 PHE B C 1
ATOM 5242 O O . PHE B 1 202 ? 3.16 13.086 0.147 1 98.69 202 PHE B O 1
ATOM 5249 N N . THR B 1 203 ? 4.488 14.805 0.254 1 98.38 203 THR B N 1
ATOM 5250 C CA . THR B 1 203 ? 3.562 15.68 0.97 1 98.38 203 THR B CA 1
ATOM 5251 C C . THR B 1 203 ? 3.398 17.016 0.242 1 98.38 203 THR B C 1
ATOM 5253 O O . THR B 1 203 ? 4.379 17.703 -0.009 1 98.38 203 THR B O 1
ATOM 5256 N N . GLY B 1 204 ? 2.205 17.344 -0.13 1 97.12 204 GLY B N 1
ATOM 5257 C CA . GLY B 1 204 ? 1.947 18.578 -0.857 1 97.12 204 GLY B CA 1
ATOM 5258 C C . GLY B 1 204 ? 0.505 18.719 -1.305 1 97.12 204 GLY B C 1
ATOM 5259 O O . GLY B 1 204 ? -0.411 18.266 -0.617 1 97.12 204 GLY B O 1
ATOM 5260 N N . SER B 1 205 ? 0.272 19.422 -2.404 1 96.38 205 SER B N 1
ATOM 5261 C CA . SER B 1 205 ? -1.076 19.703 -2.893 1 96.38 205 SER B CA 1
ATOM 5262 C C . SER B 1 205 ? -1.687 18.469 -3.545 1 96.38 205 SER B C 1
ATOM 5264 O O . SER B 1 205 ? -0.965 17.562 -3.971 1 96.38 205 SER B O 1
ATOM 5266 N N . VAL B 1 206 ? -3.016 18.469 -3.639 1 97.12 206 VAL B N 1
ATOM 5267 C CA . VAL B 1 206 ? -3.742 17.375 -4.273 1 97.12 206 VAL B CA 1
ATOM 5268 C C . VAL B 1 206 ? -3.328 17.25 -5.738 1 97.12 206 VAL B C 1
ATOM 5270 O O . VAL B 1 206 ? -3.045 16.156 -6.223 1 97.12 206 VAL B O 1
ATOM 5273 N N . LYS B 1 207 ? -3.248 18.359 -6.418 1 96.94 207 LYS B N 1
ATOM 5274 C CA . LYS B 1 207 ? -2.871 18.359 -7.828 1 96.94 207 LYS B CA 1
ATOM 5275 C C . LYS B 1 207 ? -1.503 17.719 -8.031 1 96.94 207 LYS B C 1
ATOM 5277 O O . LYS B 1 207 ? -1.336 16.859 -8.906 1 96.94 207 LYS B O 1
ATOM 5282 N N . ALA B 1 208 ? -0.542 18.125 -7.23 1 97.5 208 ALA B N 1
ATOM 5283 C CA . ALA B 1 208 ? 0.8 17.562 -7.324 1 97.5 208 ALA B CA 1
ATOM 5284 C C . ALA B 1 208 ? 0.795 16.078 -6.957 1 97.5 208 ALA B C 1
ATOM 5286 O O . ALA B 1 208 ? 1.561 15.289 -7.516 1 97.5 208 ALA B O 1
ATOM 5287 N N . GLY B 1 209 ? -0.029 15.719 -5.98 1 98 209 GLY B N 1
ATOM 5288 C CA . GLY B 1 209 ? -0.175 14.312 -5.625 1 98 209 GLY B CA 1
ATOM 5289 C C . GLY B 1 209 ? -0.595 13.445 -6.789 1 98 209 GLY B C 1
ATOM 5290 O O . GLY B 1 209 ? -0.056 12.352 -6.98 1 98 209 GLY B O 1
ATOM 5291 N N . TYR B 1 210 ? -1.55 13.93 -7.551 1 98 210 TYR B N 1
ATOM 5292 C CA . TYR B 1 210 ? -1.987 13.203 -8.742 1 98 210 TYR B CA 1
ATOM 5293 C C . TYR B 1 210 ? -0.862 13.102 -9.766 1 98 210 TYR B C 1
ATOM 5295 O O . TYR B 1 210 ? -0.698 12.07 -10.414 1 98 210 TYR B O 1
ATOM 5303 N N . ASP B 1 211 ? -0.072 14.18 -9.906 1 98.31 211 ASP B N 1
ATOM 5304 C CA . ASP B 1 211 ? 1.064 14.148 -10.828 1 98.31 211 ASP B CA 1
ATOM 5305 C C . ASP B 1 211 ? 2.064 13.062 -10.43 1 98.31 211 ASP B C 1
ATOM 5307 O O . ASP B 1 211 ? 2.553 12.32 -11.281 1 98.31 211 ASP B O 1
ATOM 5311 N N . VAL B 1 212 ? 2.373 13.023 -9.18 1 98.44 212 VAL B N 1
ATOM 5312 C CA . VAL B 1 212 ? 3.318 12.047 -8.656 1 98.44 212 VAL B CA 1
ATOM 5313 C C . VAL B 1 212 ? 2.797 10.633 -8.906 1 98.44 212 VAL B C 1
ATOM 5315 O O . VAL B 1 212 ? 3.535 9.766 -9.383 1 98.44 212 VAL B O 1
ATOM 5318 N N . GLN B 1 213 ? 1.523 10.406 -8.602 1 98 213 GLN B N 1
ATOM 5319 C CA . GLN B 1 213 ? 0.917 9.094 -8.836 1 98 213 GLN B CA 1
ATOM 5320 C C . GLN B 1 213 ? 0.986 8.711 -10.312 1 98 213 GLN B C 1
ATOM 5322 O O . GLN B 1 213 ? 1.367 7.586 -10.641 1 98 213 GLN B O 1
ATOM 5327 N N . ARG B 1 214 ? 0.647 9.594 -11.164 1 97.75 214 ARG B N 1
ATOM 5328 C CA . ARG B 1 214 ? 0.638 9.328 -12.602 1 97.75 214 ARG B CA 1
ATOM 5329 C C . ARG B 1 214 ? 2.043 9.023 -13.109 1 97.75 214 ARG B C 1
ATOM 5331 O O . ARG B 1 214 ? 2.217 8.211 -14.016 1 97.75 214 ARG B O 1
ATOM 5338 N N . ALA B 1 215 ? 3.023 9.633 -12.469 1 97.94 215 ALA B N 1
ATOM 5339 C CA . ALA B 1 215 ? 4.41 9.438 -12.875 1 97.94 215 ALA B CA 1
ATOM 5340 C C . ALA B 1 215 ? 4.875 8.016 -12.578 1 97.94 215 ALA B C 1
ATOM 5342 O O . ALA B 1 215 ? 5.902 7.566 -13.094 1 97.94 215 ALA B O 1
ATOM 5343 N N . THR B 1 216 ? 4.184 7.234 -11.75 1 96.75 216 THR B N 1
ATOM 5344 C CA . THR B 1 216 ? 4.574 5.879 -11.391 1 96.75 216 THR B CA 1
ATOM 5345 C C . THR B 1 216 ? 3.775 4.852 -12.195 1 96.75 216 THR B C 1
ATOM 5347 O O . THR B 1 216 ? 3.789 3.662 -11.875 1 96.75 216 THR B O 1
ATOM 5350 N N . GLN B 1 217 ? 3.094 5.215 -13.219 1 94.25 217 GLN B N 1
ATOM 5351 C CA . GLN B 1 217 ? 2.129 4.371 -13.914 1 94.25 217 GLN B CA 1
ATOM 5352 C C . GLN B 1 217 ? 2.824 3.229 -14.648 1 94.25 217 GLN B C 1
ATOM 5354 O O . GLN B 1 217 ? 2.186 2.238 -15.008 1 94.25 217 GLN B O 1
ATOM 5359 N N . ASN B 1 218 ? 4.16 3.297 -14.859 1 94.94 218 ASN B N 1
ATOM 5360 C CA . ASN B 1 218 ? 4.859 2.266 -15.617 1 94.94 218 ASN B CA 1
ATOM 5361 C C . ASN B 1 218 ? 5.773 1.436 -14.719 1 94.94 218 ASN B C 1
ATOM 5363 O O . ASN B 1 218 ? 6.73 0.821 -15.203 1 94.94 218 ASN B O 1
ATOM 5367 N N . LYS B 1 219 ? 5.617 1.453 -13.477 1 95.69 219 LYS B N 1
ATOM 5368 C CA . LYS B 1 219 ? 6.324 0.617 -12.508 1 95.69 219 LYS B CA 1
ATOM 5369 C C . LYS B 1 219 ? 5.41 0.219 -11.352 1 95.69 219 LYS B C 1
ATOM 5371 O O . LYS B 1 219 ? 4.48 0.95 -11.008 1 95.69 219 LYS B O 1
ATOM 5376 N N . PHE B 1 220 ? 5.676 -0.839 -10.781 1 97.12 220 PHE B N 1
ATOM 5377 C CA . PHE B 1 220 ? 4.848 -1.352 -9.695 1 97.12 220 PHE B CA 1
ATOM 5378 C C . PHE B 1 220 ? 5.488 -1.052 -8.344 1 97.12 220 PHE B C 1
ATOM 5380 O O . PHE B 1 220 ? 6.094 -1.931 -7.73 1 97.12 220 PHE B O 1
ATOM 5387 N N . ILE B 1 221 ? 5.328 0.221 -7.863 1 96.19 221 ILE B N 1
ATOM 5388 C CA . ILE B 1 221 ? 5.824 0.599 -6.543 1 96.19 221 ILE B CA 1
ATOM 5389 C C . ILE B 1 221 ? 4.695 1.224 -5.73 1 96.19 221 ILE B C 1
ATOM 5391 O O . ILE B 1 221 ? 3.693 1.678 -6.289 1 96.19 221 ILE B O 1
ATOM 5395 N N . ASP B 1 222 ? 4.836 1.205 -4.434 1 95.06 222 ASP B N 1
ATOM 5396 C CA . ASP B 1 222 ? 3.916 1.891 -3.529 1 95.06 222 ASP B CA 1
ATOM 5397 C C . ASP B 1 222 ? 4.41 3.299 -3.207 1 95.06 222 ASP B C 1
ATOM 5399 O O . ASP B 1 222 ? 5.52 3.676 -3.59 1 95.06 222 ASP B O 1
ATOM 5403 N N . MET B 1 223 ? 3.592 4.059 -2.584 1 97.06 223 MET B N 1
ATOM 5404 C CA . MET B 1 223 ? 3.936 5.43 -2.217 1 97.06 223 MET B CA 1
ATOM 5405 C C . MET B 1 223 ? 3.09 5.906 -1.041 1 97.06 223 MET B C 1
ATOM 5407 O O . MET B 1 223 ? 2.107 5.258 -0.673 1 97.06 223 MET B O 1
ATOM 5411 N N . THR B 1 224 ? 3.545 6.918 -0.423 1 97.88 224 THR B N 1
ATOM 5412 C CA . THR B 1 224 ? 2.756 7.68 0.542 1 97.88 224 THR B CA 1
ATOM 5413 C C . THR B 1 224 ? 2.482 9.086 0.026 1 97.88 224 THR B C 1
ATOM 5415 O O . THR B 1 224 ? 3.404 9.789 -0.399 1 97.88 224 THR B O 1
ATOM 5418 N N . LEU B 1 225 ? 1.231 9.414 0.018 1 98.06 225 LEU B N 1
ATOM 5419 C CA . LEU B 1 225 ? 0.778 10.75 -0.365 1 98.06 225 LEU B CA 1
ATOM 5420 C C . LEU B 1 225 ? 0.034 11.422 0.785 1 98.06 225 LEU B C 1
ATOM 5422 O O . LEU B 1 225 ? -0.994 10.914 1.242 1 98.06 225 LEU B O 1
ATOM 5426 N N . GLU B 1 226 ? 0.581 12.398 1.31 1 97.88 226 GLU B N 1
ATOM 5427 C CA . GLU B 1 226 ? -0.097 13.273 2.264 1 97.88 226 GLU B CA 1
ATOM 5428 C C . GLU B 1 226 ? -0.441 14.617 1.632 1 97.88 226 GLU B C 1
ATOM 5430 O O . GLU B 1 226 ? 0.445 15.438 1.389 1 97.88 226 GLU B O 1
ATOM 5435 N N . LEU B 1 227 ? -1.71 14.906 1.506 1 97.38 227 LEU B N 1
ATOM 5436 C CA . LEU B 1 227 ? -2.115 16 0.633 1 97.38 227 LEU B CA 1
ATOM 5437 C C . LEU B 1 227 ? -3.027 16.969 1.37 1 97.38 227 LEU B C 1
ATOM 5439 O O . LEU B 1 227 ? -2.773 17.312 2.527 1 97.38 227 LEU B O 1
ATOM 5443 N N . GLY B 1 228 ? -3.977 17.5 0.726 1 92.38 228 GLY B N 1
ATOM 5444 C CA . GLY B 1 228 ? -4.758 18.609 1.26 1 92.38 228 GLY B CA 1
ATOM 5445 C C . GLY B 1 228 ? -5.633 18.203 2.434 1 92.38 228 GLY B C 1
ATOM 5446 O O . GLY B 1 228 ? -5.832 17.016 2.689 1 92.38 228 GLY B O 1
ATOM 5447 N N . GLY B 1 229 ? -6.125 19.203 3.164 1 94.5 229 GLY B N 1
ATOM 5448 C CA . GLY B 1 229 ? -7.016 19.016 4.297 1 94.5 229 GLY B CA 1
ATOM 5449 C C . GLY B 1 229 ? -7.93 20.203 4.539 1 94.5 229 GLY B C 1
ATOM 5450 O O . GLY B 1 229 ? -7.723 21.281 3.98 1 94.5 229 GLY B O 1
ATOM 5451 N N . LYS B 1 230 ? -8.914 20.062 5.211 1 97.75 230 LYS B N 1
ATOM 5452 C CA . LYS B 1 230 ? -9.844 21.047 5.742 1 97.75 230 LYS B CA 1
ATOM 5453 C C . LYS B 1 230 ? -10.398 20.625 7.094 1 97.75 230 LYS B C 1
ATOM 5455 O O . LYS B 1 230 ? -11.609 20.422 7.242 1 97.75 230 LYS B O 1
ATOM 5460 N N . ASP B 1 231 ? -9.539 20.516 8.055 1 98.38 231 ASP B N 1
ATOM 5461 C CA . ASP B 1 231 ? -9.734 19.781 9.289 1 98.38 231 ASP B CA 1
ATOM 5462 C C . ASP B 1 231 ? -10.781 20.453 10.18 1 98.38 231 ASP B C 1
ATOM 5464 O O . ASP B 1 231 ? -10.625 21.609 10.555 1 98.38 231 ASP B O 1
ATOM 5468 N N . PRO B 1 232 ? -11.82 19.75 10.586 1 98.81 232 PRO B N 1
ATOM 5469 C CA . PRO B 1 232 ? -12.922 20.297 11.383 1 98.81 232 PRO B CA 1
ATOM 5470 C C . PRO B 1 232 ? -12.727 20.078 12.883 1 98.81 232 PRO B C 1
ATOM 5472 O O . PRO B 1 232 ? -12.078 19.109 13.289 1 98.81 232 PRO B O 1
ATOM 5475 N N . ALA B 1 233 ? -13.297 20.969 13.617 1 98.88 233 ALA B N 1
ATOM 5476 C CA . ALA B 1 233 ? -13.461 20.812 15.062 1 98.88 233 ALA B CA 1
ATOM 5477 C C . ALA B 1 233 ? -14.93 20.969 15.469 1 98.88 233 ALA B C 1
ATOM 5479 O O . ALA B 1 233 ? -15.664 21.75 14.852 1 98.88 233 ALA B O 1
ATOM 5480 N N . TYR B 1 234 ? -15.344 20.234 16.453 1 98.94 234 TYR B N 1
ATOM 5481 C CA . TYR B 1 234 ? -16.703 20.344 17 1 98.94 234 TYR B CA 1
ATOM 5482 C C . TYR B 1 234 ? -16.672 20.562 18.5 1 98.94 234 TYR B C 1
ATOM 5484 O O . TYR B 1 234 ? -16.234 19.672 19.25 1 98.94 234 TYR B O 1
ATOM 5492 N N . ALA B 1 235 ? -17.047 21.734 18.906 1 98.94 235 ALA B N 1
ATOM 5493 C CA . ALA B 1 235 ? -17.203 22.047 20.328 1 98.94 235 ALA B CA 1
ATOM 5494 C C . ALA B 1 235 ? -18.609 21.688 20.812 1 98.94 235 ALA B C 1
ATOM 5496 O O . ALA B 1 235 ? -19.562 22.422 20.562 1 98.94 235 ALA B O 1
ATOM 5497 N N . ARG B 1 236 ? -18.688 20.641 21.516 1 98.81 236 ARG B N 1
ATOM 5498 C CA . ARG B 1 236 ? -19.953 20.172 22.047 1 98.81 236 ARG B CA 1
ATOM 5499 C C . ARG B 1 236 ? -20.359 20.969 23.281 1 98.81 236 ARG B C 1
ATOM 5501 O O . ARG B 1 236 ? -19.516 21.594 23.938 1 98.81 236 ARG B O 1
ATOM 5508 N N . TYR B 1 237 ? -21.625 20.938 23.734 1 98.5 237 TYR B N 1
ATOM 5509 C CA . TYR B 1 237 ? -22.172 21.781 24.781 1 98.5 237 TYR B CA 1
ATOM 5510 C C . TYR B 1 237 ? -21.516 21.5 26.125 1 98.5 237 TYR B C 1
ATOM 5512 O O . TYR B 1 237 ? -21.5 22.344 27.016 1 98.5 237 TYR B O 1
ATOM 5520 N N . ASP B 1 238 ? -20.969 20.312 26.266 1 98.38 238 ASP B N 1
ATOM 5521 C CA . ASP B 1 238 ? -20.453 19.906 27.578 1 98.38 238 ASP B CA 1
ATOM 5522 C C . ASP B 1 238 ? -18.953 20.125 27.656 1 98.38 238 ASP B C 1
ATOM 5524 O O . ASP B 1 238 ? -18.312 19.672 28.609 1 98.38 238 ASP B O 1
ATOM 5528 N N . CYS B 1 239 ? -18.344 20.766 26.656 1 98.44 239 CYS B N 1
ATOM 5529 C CA . CYS B 1 239 ? -16.891 20.969 26.672 1 98.44 239 CYS B CA 1
ATOM 5530 C C . CYS B 1 239 ? -16.5 22 27.734 1 98.44 239 CYS B C 1
ATOM 5532 O O . CYS B 1 239 ? -17.344 22.766 28.203 1 98.44 239 CYS B O 1
ATOM 5534 N N . ASP B 1 240 ? -15.258 21.922 28.188 1 98.31 240 ASP B N 1
ATOM 5535 C CA . ASP B 1 240 ? -14.664 23.031 28.906 1 98.31 240 ASP B CA 1
ATOM 5536 C C . ASP B 1 240 ? -14.422 24.234 27.984 1 98.31 240 ASP B C 1
ATOM 5538 O O . ASP B 1 240 ? -13.438 24.266 27.25 1 98.31 240 ASP B O 1
ATOM 5542 N N . LEU B 1 241 ? -15.242 25.156 28.141 1 98.38 241 LEU B N 1
ATOM 5543 C CA . LEU B 1 241 ? -15.32 26.234 27.156 1 98.38 241 LEU B CA 1
ATOM 5544 C C . LEU B 1 241 ? -13.992 26.969 27.047 1 98.38 241 LEU B C 1
ATOM 5546 O O . LEU B 1 241 ? -13.484 27.188 25.953 1 98.38 241 LEU B O 1
ATOM 5550 N N . GLU B 1 242 ? -13.414 27.328 28.141 1 98 242 GLU B N 1
ATOM 5551 C CA . GLU B 1 242 ? -12.188 28.125 28.141 1 98 242 GLU B CA 1
ATOM 5552 C C . GLU B 1 242 ? -11.023 27.344 27.531 1 98 242 GLU B C 1
ATOM 5554 O O . GLU B 1 242 ? -10.328 27.859 26.656 1 98 242 GLU B O 1
ATOM 5559 N N . LYS B 1 243 ? -10.836 26.172 27.953 1 97.94 243 LYS B N 1
ATOM 5560 C CA . LYS B 1 243 ? -9.742 25.344 27.453 1 97.94 243 LYS B CA 1
ATOM 5561 C C . LYS B 1 243 ? -9.938 25.031 25.969 1 97.94 243 LYS B C 1
ATOM 5563 O O . LYS B 1 243 ? -8.977 25.016 25.203 1 97.94 243 LYS B O 1
ATOM 5568 N N . THR B 1 244 ? -11.172 24.703 25.641 1 98.5 244 THR B N 1
ATOM 5569 C CA . THR B 1 244 ? -11.5 24.391 24.266 1 98.5 244 THR B CA 1
ATOM 5570 C C . THR B 1 244 ? -11.164 25.562 23.344 1 98.5 244 THR B C 1
ATOM 5572 O O . THR B 1 244 ? -10.484 25.375 22.328 1 98.5 244 THR B O 1
ATOM 5575 N N . VAL B 1 245 ? -11.586 26.734 23.734 1 98.69 245 VAL B N 1
ATOM 5576 C CA . VAL B 1 245 ? -11.383 27.922 22.906 1 98.69 245 VAL B CA 1
ATOM 5577 C C . VAL B 1 245 ? -9.891 28.219 22.781 1 98.69 245 VAL B C 1
ATOM 5579 O O . VAL B 1 245 ? -9.391 28.516 21.703 1 98.69 245 VAL B O 1
ATOM 5582 N N . GLU B 1 246 ? -9.195 28.125 23.906 1 97.81 246 GLU B N 1
ATOM 5583 C CA . GLU B 1 246 ? -7.758 28.375 23.891 1 97.81 246 GLU B CA 1
ATOM 5584 C C . GLU B 1 246 ? -7.059 27.453 22.891 1 97.81 246 GLU B C 1
ATOM 5586 O O . GLU B 1 246 ? -6.246 27.906 22.078 1 97.81 246 GLU B O 1
ATOM 5591 N N . ASN B 1 247 ? -7.383 26.203 22.922 1 97.75 247 ASN B N 1
ATOM 5592 C CA . ASN B 1 247 ? -6.766 25.219 22.047 1 97.75 247 ASN B CA 1
ATOM 5593 C C . ASN B 1 247 ? -7.168 25.453 20.594 1 97.75 247 ASN B C 1
ATOM 5595 O O . ASN B 1 247 ? -6.344 25.312 19.688 1 97.75 247 ASN B O 1
ATOM 5599 N N . LEU B 1 248 ? -8.367 25.766 20.344 1 98.62 248 LEU B N 1
ATOM 5600 C CA . LEU B 1 248 ? -8.859 25.891 18.969 1 98.62 248 LEU B CA 1
ATOM 5601 C C . LEU B 1 248 ? -8.352 27.172 18.328 1 98.62 248 LEU B C 1
ATOM 5603 O O . LEU B 1 248 ? -8.109 27.219 17.125 1 98.62 248 LEU B O 1
ATOM 5607 N N . VAL B 1 249 ? -8.188 28.266 19.172 1 98.62 249 VAL B N 1
ATOM 5608 C CA . VAL B 1 249 ? -7.57 29.484 18.656 1 98.62 249 VAL B CA 1
ATOM 5609 C C . VAL B 1 249 ? -6.152 29.188 18.188 1 98.62 249 VAL B C 1
ATOM 5611 O O . VAL B 1 249 ? -5.785 29.516 17.047 1 98.62 249 VAL B O 1
ATOM 5614 N N . ASP B 1 250 ? -5.43 28.516 18.984 1 97.38 250 ASP B N 1
ATOM 5615 C CA . ASP B 1 250 ? -4.066 28.156 18.609 1 97.38 250 ASP B CA 1
ATOM 5616 C C . ASP B 1 250 ? -4.059 27.188 17.438 1 97.38 250 ASP B C 1
ATOM 5618 O O . ASP B 1 250 ? -3.221 27.312 16.531 1 97.38 250 ASP B O 1
ATOM 5622 N N . GLY B 1 251 ? -4.941 26.234 17.469 1 97.75 251 GLY B N 1
ATOM 5623 C CA . GLY B 1 251 ? -5.055 25.281 16.375 1 97.75 251 GLY B CA 1
ATOM 5624 C C . GLY B 1 251 ? -5.379 25.922 15.039 1 97.75 251 GLY B C 1
ATOM 5625 O O . GLY B 1 251 ? -5.062 25.375 13.984 1 97.75 251 GLY B O 1
ATOM 5626 N N . SER B 1 252 ? -5.988 27.062 15.047 1 98.31 252 SER B N 1
ATOM 5627 C CA . SER B 1 252 ? -6.418 27.766 13.836 1 98.31 252 SER B CA 1
ATOM 5628 C C . SER B 1 252 ? -5.32 28.672 13.305 1 98.31 252 SER B C 1
ATOM 5630 O O . SER B 1 252 ? -5.215 28.891 12.094 1 98.31 252 SER B O 1
ATOM 5632 N N . PHE B 1 253 ? -4.484 29.25 14.234 1 98 253 PHE B N 1
ATOM 5633 C CA . PHE B 1 253 ? -3.691 30.391 13.805 1 98 253 PHE B CA 1
ATOM 5634 C C . PHE B 1 253 ? -2.205 30.109 13.992 1 98 253 PHE B C 1
ATOM 5636 O O . PHE B 1 253 ? -1.363 30.844 13.469 1 98 253 PHE B O 1
ATOM 5643 N N . PHE B 1 254 ? -1.892 29 14.766 1 96.06 254 PHE B N 1
ATOM 5644 C CA . PHE B 1 254 ? -0.488 28.641 14.922 1 96.06 254 PHE B CA 1
ATOM 5645 C C . PHE B 1 254 ? 0.201 28.516 13.57 1 96.06 254 PHE B C 1
ATOM 5647 O O . PHE B 1 254 ? -0.381 28 12.617 1 96.06 254 PHE B O 1
ATOM 5654 N N . ASN B 1 255 ? 1.481 29.078 13.445 1 96.81 255 ASN B N 1
ATOM 5655 C CA . ASN B 1 255 ? 2.234 29.094 12.195 1 96.81 255 ASN B CA 1
ATOM 5656 C C . ASN B 1 255 ? 1.47 29.812 11.094 1 96.81 255 ASN B C 1
ATOM 5658 O O . ASN B 1 255 ? 1.509 29.406 9.93 1 96.81 255 ASN B O 1
ATOM 5662 N N . SER B 1 256 ? 0.714 30.828 11.5 1 96.88 256 SER B N 1
ATOM 5663 C CA . SER B 1 256 ? -0.125 31.641 10.617 1 96.88 256 SER B CA 1
ATOM 5664 C C . SER B 1 256 ? -1.128 30.766 9.867 1 96.88 256 SER B C 1
ATOM 5666 O O . SER B 1 256 ? -1.407 31 8.688 1 96.88 256 SER B O 1
ATOM 5668 N N . GLY B 1 257 ? -1.554 29.703 10.492 1 97.38 257 GLY B N 1
ATOM 5669 C CA . GLY B 1 257 ? -2.553 28.812 9.922 1 97.38 257 GLY B CA 1
ATOM 5670 C C . GLY B 1 257 ? -1.998 27.906 8.836 1 97.38 257 GLY B C 1
ATOM 5671 O O . GLY B 1 257 ? -2.746 27.172 8.195 1 97.38 257 GLY B O 1
ATOM 5672 N N . GLN B 1 258 ? -0.689 27.938 8.602 1 97.38 258 GLN B N 1
ATOM 5673 C CA . GLN B 1 258 ? -0.057 27.172 7.539 1 97.38 258 GLN B CA 1
ATOM 5674 C C . GLN B 1 258 ? 0.37 25.781 8.031 1 97.38 258 GLN B C 1
ATOM 5676 O O . GLN B 1 258 ? 1.547 25.438 7.953 1 97.38 258 GLN B O 1
ATOM 5681 N N . SER B 1 259 ? -0.595 25.031 8.5 1 96.19 259 SER B N 1
ATOM 5682 C CA . SER B 1 259 ? -0.424 23.688 9.047 1 96.19 259 SER B CA 1
ATOM 5683 C C . SER B 1 259 ? -1.408 22.719 8.422 1 96.19 259 SER B C 1
ATOM 5685 O O . SER B 1 259 ? -2.609 22.984 8.359 1 96.19 259 SER B O 1
ATOM 5687 N N . CYS B 1 260 ? -0.933 21.594 7.98 1 94.06 260 CYS B N 1
ATOM 5688 C CA . CYS B 1 260 ? -1.77 20.625 7.285 1 94.06 260 CYS B CA 1
ATOM 5689 C C . CYS B 1 260 ? -2.893 20.125 8.188 1 94.06 260 CYS B C 1
ATOM 5691 O O . CYS B 1 260 ? -3.992 19.828 7.711 1 94.06 260 CYS B O 1
ATOM 5693 N N . CYS B 1 261 ? -2.598 19.969 9.469 1 94.75 261 CYS B N 1
ATOM 5694 C CA . CYS B 1 261 ? -3.625 19.469 10.383 1 94.75 261 CYS B CA 1
ATOM 5695 C C . CYS B 1 261 ? -4.184 20.594 11.234 1 94.75 261 CYS B C 1
ATOM 5697 O O . CYS B 1 261 ? -4.672 20.359 12.344 1 94.75 261 CYS B O 1
ATOM 5699 N N . GLY B 1 262 ? -4.031 21.828 10.812 1 96.62 262 GLY B N 1
ATOM 5700 C CA . GLY B 1 262 ? -4.633 22.969 11.477 1 96.62 262 GLY B CA 1
ATOM 5701 C C . GLY B 1 262 ? -6.145 22.984 11.391 1 96.62 262 GLY B C 1
ATOM 5702 O O . GLY B 1 262 ? -6.723 22.438 10.445 1 96.62 262 GLY B O 1
ATOM 5703 N N . ILE B 1 263 ? -6.781 23.672 12.328 1 98.31 263 ILE B N 1
ATOM 5704 C CA . ILE B 1 263 ? -8.234 23.781 12.344 1 98.31 263 ILE B CA 1
ATOM 5705 C C . ILE B 1 263 ? -8.68 24.844 11.336 1 98.31 263 ILE B C 1
ATOM 5707 O O . ILE B 1 263 ? -8.266 26.016 11.438 1 98.31 263 ILE B O 1
ATOM 5711 N N . GLU B 1 264 ? -9.555 24.484 10.438 1 97.88 264 GLU B N 1
ATOM 5712 C CA . GLU B 1 264 ? -9.953 25.438 9.406 1 97.88 264 GLU B CA 1
ATOM 5713 C C . GLU B 1 264 ? -11.461 25.688 9.445 1 97.88 264 GLU B C 1
ATOM 5715 O O . GLU B 1 264 ? -11.953 26.641 8.836 1 97.88 264 GLU B O 1
ATOM 5720 N N . ARG B 1 265 ? -12.18 24.859 10.102 1 98.62 265 ARG B N 1
ATOM 5721 C CA . ARG B 1 265 ? -13.625 24.984 10.305 1 98.62 265 ARG B CA 1
ATOM 5722 C C . ARG B 1 265 ? -14.031 24.5 11.688 1 98.62 265 ARG B C 1
ATOM 5724 O O . ARG B 1 265 ? -13.562 23.453 12.148 1 98.62 265 ARG B O 1
ATOM 5731 N N . ILE B 1 266 ? -14.898 25.266 12.336 1 98.94 266 ILE B N 1
ATOM 5732 C CA . ILE B 1 266 ? -15.32 24.922 13.695 1 98.94 266 ILE B CA 1
ATOM 5733 C C . ILE B 1 266 ? -16.844 24.906 13.773 1 98.94 266 ILE B C 1
ATOM 5735 O O . ILE B 1 266 ? -17.5 25.859 13.352 1 98.94 266 ILE B O 1
ATOM 5739 N N . TYR B 1 267 ? -17.344 23.812 14.234 1 98.94 267 TYR B N 1
ATOM 5740 C CA . TYR B 1 267 ? -18.766 23.688 14.547 1 98.94 267 TYR B CA 1
ATOM 5741 C C . TYR B 1 267 ? -19 23.766 16.047 1 98.94 267 TYR B C 1
ATOM 5743 O O . TYR B 1 267 ? -18.297 23.125 16.828 1 98.94 267 TYR B O 1
ATOM 5751 N N . VAL B 1 268 ? -19.953 24.609 16.453 1 98.94 268 VAL B N 1
ATOM 5752 C CA . VAL B 1 268 ? -20.188 24.828 17.875 1 98.94 268 VAL B CA 1
ATOM 5753 C C . VAL B 1 268 ? -21.656 24.562 18.203 1 98.94 268 VAL B C 1
ATOM 5755 O O . VAL B 1 268 ? -22.547 25.047 17.516 1 98.94 268 VAL B O 1
ATOM 5758 N N . ASP B 1 269 ? -21.891 23.797 19.219 1 98.88 269 ASP B N 1
ATOM 5759 C CA . ASP B 1 269 ? -23.25 23.547 19.688 1 98.88 269 ASP B CA 1
ATOM 5760 C C . ASP B 1 269 ? -23.984 24.859 19.984 1 98.88 269 ASP B C 1
ATOM 5762 O O . ASP B 1 269 ? -23.406 25.766 20.594 1 98.88 269 ASP B O 1
ATOM 5766 N N . GLU B 1 270 ? -25.234 24.953 19.625 1 98.62 270 GLU B N 1
ATOM 5767 C CA . GLU B 1 270 ? -26 26.188 19.734 1 98.62 270 GLU B CA 1
ATOM 5768 C C . GLU B 1 270 ? -26.094 26.656 21.172 1 98.62 270 GLU B C 1
ATOM 5770 O O . GLU B 1 270 ? -26.188 27.859 21.438 1 98.62 270 GLU B O 1
ATOM 5775 N N . LYS B 1 271 ? -26.047 25.797 22.109 1 98.56 271 LYS B N 1
ATOM 5776 C CA . LYS B 1 271 ? -26.203 26.125 23.531 1 98.56 271 LYS B CA 1
ATOM 5777 C C . LYS B 1 271 ? -25.031 26.953 24.047 1 98.56 271 LYS B C 1
ATOM 5779 O O . LYS B 1 271 ? -25.172 27.688 25.016 1 98.56 271 LYS B O 1
ATOM 5784 N N . ILE B 1 272 ? -23.891 26.828 23.391 1 98.69 272 ILE B N 1
ATOM 5785 C CA . ILE B 1 272 ? -22.719 27.516 23.906 1 98.69 272 ILE B CA 1
ATOM 5786 C C . ILE B 1 272 ? -22.156 28.453 22.828 1 98.69 272 ILE B C 1
ATOM 5788 O O . ILE B 1 272 ? -21.109 29.062 23.016 1 98.69 272 ILE B O 1
ATOM 5792 N N . TYR B 1 273 ? -22.781 28.609 21.734 1 98.75 273 TYR B N 1
ATOM 5793 C CA . TYR B 1 273 ? -22.266 29.266 20.547 1 98.75 273 TYR B CA 1
ATOM 5794 C C . TYR B 1 273 ? -21.844 30.688 20.844 1 98.75 273 TYR B C 1
ATOM 5796 O O . TYR B 1 273 ? -20.719 31.094 20.531 1 98.75 273 TYR B O 1
ATOM 5804 N N . ASN B 1 274 ? -22.734 31.484 21.516 1 98.69 274 ASN B N 1
ATOM 5805 C CA . ASN B 1 274 ? -22.453 32.906 21.734 1 98.69 274 ASN B CA 1
ATOM 5806 C C . ASN B 1 274 ? -21.266 33.094 22.672 1 98.69 274 ASN B C 1
ATOM 5808 O O . ASN B 1 274 ? -20.391 33.906 22.406 1 98.69 274 ASN B O 1
ATOM 5812 N N . ASN B 1 275 ? -21.25 32.312 23.766 1 98.75 275 ASN B N 1
ATOM 5813 C CA . ASN B 1 275 ? -20.125 32.406 24.688 1 98.75 275 ASN B CA 1
ATOM 5814 C C . ASN B 1 275 ? -18.828 31.969 24.047 1 98.75 275 ASN B C 1
ATOM 5816 O O . ASN B 1 275 ? -17.781 32.562 24.281 1 98.75 275 ASN B O 1
ATOM 5820 N N . PHE B 1 276 ? -18.922 30.906 23.281 1 98.81 276 PHE B N 1
ATOM 5821 C CA . PHE B 1 276 ? -17.766 30.375 22.562 1 98.81 276 PHE B CA 1
ATOM 5822 C C . PHE B 1 276 ? -17.188 31.438 21.625 1 98.81 276 PHE B C 1
ATOM 5824 O O . PHE B 1 276 ? -15.984 31.688 21.625 1 98.81 276 PHE B O 1
ATOM 5831 N N . LEU B 1 277 ? -18.078 32 20.812 1 98.81 277 LEU B N 1
ATOM 5832 C CA . LEU B 1 277 ? -17.641 33 19.812 1 98.81 277 LEU B CA 1
ATOM 5833 C C . LEU B 1 277 ? -17 34.188 20.484 1 98.81 277 LEU B C 1
ATOM 5835 O O . LEU B 1 277 ? -15.969 34.688 20.031 1 98.81 277 LEU B O 1
ATOM 5839 N N . GLU B 1 278 ? -17.656 34.688 21.516 1 98.69 278 GLU B N 1
ATOM 5840 C CA . GLU B 1 278 ? -17.141 35.844 22.234 1 98.69 278 GLU B CA 1
ATOM 5841 C C . GLU B 1 278 ? -15.742 35.562 22.781 1 98.69 278 GLU B C 1
ATOM 5843 O O . GLU B 1 278 ? -14.828 36.375 22.609 1 98.69 278 GLU B O 1
ATOM 5848 N N . LEU B 1 279 ? -15.609 34.469 23.391 1 98.81 279 LEU B N 1
ATOM 5849 C CA . LEU B 1 279 ? -14.32 34.094 23.969 1 98.81 279 LEU B CA 1
ATOM 5850 C C . LEU B 1 279 ? -13.281 33.844 22.891 1 98.81 279 LEU B C 1
ATOM 5852 O O . LEU B 1 279 ? -12.117 34.219 23.047 1 98.81 279 LEU B O 1
ATOM 5856 N N . PHE B 1 280 ? -13.672 33.188 21.797 1 98.88 280 PHE B N 1
ATOM 5857 C CA . PHE B 1 280 ? -12.766 32.938 20.688 1 98.88 280 PHE B CA 1
ATOM 5858 C C . PHE B 1 280 ? -12.219 34.219 20.109 1 98.88 280 PHE B C 1
ATOM 5860 O O . PHE B 1 280 ? -11.008 34.344 19.891 1 98.88 280 PHE B O 1
ATOM 5867 N N . VAL B 1 281 ? -13.109 35.156 19.875 1 98.62 281 VAL B N 1
ATOM 5868 C CA . VAL B 1 281 ? -12.727 36.469 19.328 1 98.62 281 VAL B CA 1
ATOM 5869 C C . VAL B 1 281 ? -11.781 37.188 20.312 1 98.62 281 VAL B C 1
ATOM 5871 O O . VAL B 1 281 ? -10.742 37.688 19.906 1 98.62 281 VAL B O 1
ATOM 5874 N N . SER B 1 282 ? -12.164 37.156 21.562 1 98.38 282 SER B N 1
ATOM 5875 C CA . SER B 1 282 ? -11.352 37.781 22.594 1 98.38 282 SER B CA 1
ATOM 5876 C C . SER B 1 282 ? -9.945 37.219 22.625 1 98.38 282 SER B C 1
ATOM 5878 O O . SER B 1 282 ? -8.961 37.969 22.656 1 98.38 282 SER B O 1
ATOM 5880 N N . LYS B 1 283 ? -9.828 35.906 22.562 1 98.19 283 LYS B N 1
ATOM 5881 C CA . LYS B 1 283 ? -8.531 35.25 22.656 1 98.19 283 LYS B CA 1
ATOM 5882 C C . LYS B 1 283 ? -7.723 35.469 21.375 1 98.19 283 LYS B C 1
ATOM 5884 O O . LYS B 1 283 ? -6.488 35.5 21.406 1 98.19 283 LYS B O 1
ATOM 5889 N N . THR B 1 284 ? -8.344 35.656 20.25 1 98.19 284 THR B N 1
ATOM 5890 C CA . THR B 1 284 ? -7.672 35.906 18.969 1 98.19 284 THR B CA 1
ATOM 5891 C C . THR B 1 284 ? -6.828 37.188 19.047 1 98.19 284 THR B C 1
ATOM 5893 O O . THR B 1 284 ? -5.75 37.25 18.453 1 98.19 284 THR B O 1
ATOM 5896 N N . TYR B 1 285 ? -7.266 38.156 19.859 1 96.88 285 TYR B N 1
ATOM 5897 C CA . TYR B 1 285 ? -6.582 39.469 19.953 1 96.88 285 TYR B CA 1
ATOM 5898 C C . TYR B 1 285 ? -5.273 39.312 20.719 1 96.88 285 TYR B C 1
ATOM 5900 O O . TYR B 1 285 ? -4.457 40.25 20.734 1 96.88 285 TYR B O 1
ATOM 5908 N N . ASN B 1 286 ? -5.02 38.125 21.297 1 95.31 286 ASN B N 1
ATOM 5909 C CA . ASN B 1 286 ? -3.754 37.875 21.984 1 95.31 286 ASN B CA 1
ATOM 5910 C C . ASN B 1 286 ? -2.617 37.625 21 1 95.31 286 ASN B C 1
ATOM 5912 O O . ASN B 1 286 ? -1.444 37.656 21.375 1 95.31 286 ASN B O 1
ATOM 5916 N N . TYR B 1 287 ? -2.92 37.406 19.766 1 95.88 287 TYR B N 1
ATOM 5917 C CA . TYR B 1 287 ? -1.89 37.219 18.75 1 95.88 287 TYR B CA 1
ATOM 5918 C C . TYR B 1 287 ? -1.216 38.531 18.391 1 95.88 287 TYR B C 1
ATOM 5920 O O . TYR B 1 287 ? -1.878 39.562 18.312 1 95.88 287 TYR B O 1
ATOM 5928 N N . LYS B 1 288 ? 0.047 38.469 18.297 1 95.06 288 LYS B N 1
ATOM 5929 C CA . LYS B 1 288 ? 0.868 39.594 17.906 1 95.06 288 LYS B CA 1
ATOM 5930 C C . LYS B 1 288 ? 1.47 39.406 16.516 1 95.06 288 LYS B C 1
ATOM 5932 O O . LYS B 1 288 ? 2.459 38.688 16.359 1 95.06 288 LYS B O 1
ATOM 5937 N N . LEU B 1 289 ? 0.915 40.094 15.547 1 95.44 289 LEU B N 1
ATOM 5938 C CA . LEU B 1 289 ? 1.365 40.031 14.164 1 95.44 289 LEU B CA 1
ATOM 5939 C C . LEU B 1 289 ? 2.607 40.906 13.953 1 95.44 289 LEU B C 1
ATOM 5941 O O . LEU B 1 289 ? 2.641 42.062 14.367 1 95.44 289 LEU B O 1
ATOM 5945 N N . GLY B 1 290 ? 3.637 40.281 13.422 1 94.38 290 GLY B N 1
ATOM 5946 C CA . GLY B 1 290 ? 4.82 41.094 13.188 1 94.38 290 GLY B CA 1
ATOM 5947 C C . GLY B 1 290 ? 5.973 40.312 12.586 1 94.38 290 GLY B C 1
ATOM 5948 O O . GLY B 1 290 ? 5.762 39.25 11.969 1 94.38 290 GLY B O 1
ATOM 5949 N N . ASN B 1 291 ? 7.199 40.938 12.664 1 94.88 291 ASN B N 1
ATOM 5950 C CA . ASN B 1 291 ? 8.43 40.281 12.195 1 94.88 291 ASN B CA 1
ATOM 5951 C C . ASN B 1 291 ? 8.695 39 12.93 1 94.88 291 ASN B C 1
ATOM 5953 O O . ASN B 1 291 ? 8.828 38.969 14.156 1 94.88 291 ASN B O 1
ATOM 5957 N N . PRO B 1 292 ? 8.758 37.906 12.188 1 96.25 292 PRO B N 1
ATOM 5958 C CA . PRO B 1 292 ? 8.875 36.594 12.836 1 96.25 292 PRO B CA 1
ATOM 5959 C C . PRO B 1 292 ? 10.18 36.438 13.617 1 96.25 292 PRO B C 1
ATOM 5961 O O . PRO B 1 292 ? 10.312 35.5 14.414 1 96.25 292 PRO B O 1
ATOM 5964 N N . LEU B 1 293 ? 11.125 37.312 13.422 1 96.31 293 LEU B N 1
ATOM 5965 C CA . LEU B 1 293 ? 12.414 37.219 14.102 1 96.31 293 LEU B CA 1
ATOM 5966 C C . LEU B 1 293 ? 12.359 37.906 15.461 1 96.31 293 LEU B C 1
ATOM 5968 O O . LEU B 1 293 ? 13.281 37.75 16.281 1 96.31 293 LEU B O 1
ATOM 5972 N N . GLU B 1 294 ? 11.266 38.594 15.703 1 94.94 294 GLU B N 1
ATOM 5973 C CA . GLU B 1 294 ? 11.07 39.188 17.016 1 94.94 294 GLU B CA 1
ATOM 5974 C C . GLU B 1 294 ? 10.477 38.188 18.016 1 94.94 294 GLU B C 1
ATOM 5976 O O . GLU B 1 294 ? 9.516 37.5 17.688 1 94.94 294 GLU B O 1
ATOM 5981 N N . LYS B 1 295 ? 10.922 38.156 19.172 1 93.75 295 LYS B N 1
ATOM 5982 C CA . LYS B 1 295 ? 10.586 37.156 20.172 1 93.75 295 LYS B CA 1
ATOM 5983 C C . LYS B 1 295 ? 9.117 37.25 20.578 1 93.75 295 LYS B C 1
ATOM 5985 O O . LYS B 1 295 ? 8.5 36.25 20.938 1 93.75 295 LYS B O 1
ATOM 5990 N N . GLU B 1 296 ? 8.555 38.406 20.562 1 93.44 296 GLU B N 1
ATOM 5991 C CA . GLU B 1 296 ? 7.195 38.625 21.047 1 93.44 296 GLU B CA 1
ATOM 5992 C C . GLU B 1 296 ? 6.168 38.25 19.984 1 93.44 296 GLU B C 1
ATOM 5994 O O . GLU B 1 296 ? 4.984 38.094 20.281 1 93.44 296 GLU B O 1
ATOM 5999 N N . THR B 1 297 ? 6.66 38.188 18.703 1 94.81 297 THR B N 1
ATOM 6000 C CA . THR B 1 297 ? 5.773 37.875 17.594 1 94.81 297 THR B CA 1
ATOM 6001 C C . THR B 1 297 ? 5.32 36.438 17.672 1 94.81 297 THR B C 1
ATOM 6003 O O . THR B 1 297 ? 6.148 35.5 17.766 1 94.81 297 THR B O 1
ATOM 6006 N N . ASN B 1 298 ? 4.059 36.156 17.703 1 96 298 ASN B N 1
ATOM 6007 C CA . ASN B 1 298 ? 3.559 34.781 17.641 1 96 298 ASN B CA 1
ATOM 6008 C C . ASN B 1 298 ? 2.666 34.562 16.422 1 96 298 ASN B C 1
ATOM 6010 O O . ASN B 1 298 ? 2.051 33.5 16.297 1 96 298 ASN B O 1
ATOM 6014 N N . LEU B 1 299 ? 2.566 35.562 15.602 1 96.69 299 LEU B N 1
ATOM 6015 C CA . LEU B 1 299 ? 1.946 35.438 14.289 1 96.69 299 LEU B CA 1
ATOM 6016 C C . LEU B 1 299 ? 2.809 36.125 13.227 1 96.69 299 LEU B C 1
ATOM 6018 O O . LEU B 1 299 ? 2.996 37.344 13.258 1 96.69 299 LEU B O 1
ATOM 6022 N N . GLY B 1 300 ? 3.4 35.344 12.375 1 96.38 300 GLY B N 1
ATOM 6023 C CA . GLY B 1 300 ? 4.223 35.844 11.297 1 96.38 300 GLY B CA 1
ATOM 6024 C C . GLY B 1 300 ? 3.475 36 9.984 1 96.38 300 GLY B C 1
ATOM 6025 O O . GLY B 1 300 ? 2.254 35.812 9.938 1 96.38 300 GLY B O 1
ATOM 6026 N N . PRO B 1 301 ? 4.172 36.406 8.945 1 96.56 301 PRO B N 1
ATOM 6027 C CA . PRO B 1 301 ? 3.551 36.438 7.621 1 96.56 301 PRO B CA 1
ATOM 6028 C C . PRO B 1 301 ? 3.248 35.062 7.066 1 96.56 301 PRO B C 1
ATOM 6030 O O . PRO B 1 301 ? 3.822 34.062 7.527 1 96.56 301 PRO B O 1
ATOM 6033 N N . VAL B 1 302 ? 2.254 35 6.168 1 97.44 302 VAL B N 1
ATOM 6034 C CA . VAL B 1 302 ? 2.139 33.781 5.391 1 97.44 302 VAL B CA 1
ATOM 6035 C C . VAL B 1 302 ? 3.295 33.688 4.398 1 97.44 302 VAL B C 1
ATOM 6037 O O . VAL B 1 302 ? 3.977 34.656 4.137 1 97.44 302 VAL B O 1
ATOM 6040 N N . VAL B 1 303 ? 3.543 32.594 3.824 1 97.5 303 VAL B N 1
ATOM 6041 C CA . VAL B 1 303 ? 4.805 32.188 3.238 1 97.5 303 VAL B CA 1
ATOM 6042 C C . VAL B 1 303 ? 5.133 33.031 2.018 1 97.5 303 VAL B C 1
ATOM 6044 O O . VAL B 1 303 ? 6.301 33.281 1.721 1 97.5 303 VAL B O 1
ATOM 6047 N N . LYS B 1 304 ? 4.09 33.5 1.259 1 96.38 304 LYS B N 1
ATOM 6048 C CA . LYS B 1 304 ? 4.344 34.281 0.056 1 96.38 304 LYS B CA 1
ATOM 6049 C C . LYS B 1 304 ? 3.131 35.125 -0.307 1 96.38 304 LYS B C 1
ATOM 6051 O O . LYS B 1 304 ? 2.031 34.906 0.2 1 96.38 304 LYS B O 1
ATOM 6056 N N . LEU B 1 305 ? 3.365 36.031 -1.271 1 96.19 305 LEU B N 1
ATOM 6057 C CA . LEU B 1 305 ? 2.338 36.969 -1.667 1 96.19 305 LEU B CA 1
ATOM 6058 C C . LEU B 1 305 ? 1.169 36.281 -2.346 1 96.19 305 LEU B C 1
ATOM 6060 O O . LEU B 1 305 ? 0.009 36.625 -2.117 1 96.19 305 LEU B O 1
ATOM 6064 N N . SER B 1 306 ? 1.458 35.281 -3.135 1 96.75 306 SER B N 1
ATOM 6065 C CA . SER B 1 306 ? 0.39 34.594 -3.828 1 96.75 306 SER B CA 1
ATOM 6066 C C . SER B 1 306 ? -0.5 33.844 -2.848 1 96.75 306 SER B C 1
ATOM 6068 O O . SER B 1 306 ? -1.705 33.688 -3.068 1 96.75 306 SER B O 1
ATOM 6070 N N . ALA B 1 307 ? 0.084 33.281 -1.796 1 97.12 307 ALA B N 1
ATOM 6071 C CA . ALA B 1 307 ? -0.699 32.625 -0.747 1 97.12 307 ALA B CA 1
ATOM 6072 C C . ALA B 1 307 ? -1.623 33.625 -0.056 1 97.12 307 ALA B C 1
ATOM 6074 O O . ALA B 1 307 ? -2.791 33.344 0.203 1 97.12 307 ALA B O 1
ATOM 6075 N N . ALA B 1 308 ? -1.085 34.781 0.222 1 97 308 ALA B N 1
ATOM 6076 C CA . ALA B 1 308 ? -1.884 35.844 0.84 1 97 308 ALA B CA 1
ATOM 6077 C C . ALA B 1 308 ? -3.066 36.219 -0.044 1 97 308 ALA B C 1
ATOM 6079 O O . ALA B 1 308 ? -4.191 36.375 0.439 1 97 308 ALA B O 1
ATOM 6080 N N . ASP B 1 309 ? -2.75 36.375 -1.319 1 97.5 309 ASP B N 1
ATOM 6081 C CA . ASP B 1 309 ? -3.793 36.719 -2.277 1 97.5 309 ASP B CA 1
ATOM 6082 C C . ASP B 1 309 ? -4.895 35.688 -2.301 1 97.5 309 ASP B C 1
ATOM 6084 O O . ASP B 1 309 ? -6.082 36 -2.334 1 97.5 309 ASP B O 1
ATOM 6088 N N . PHE B 1 310 ? -4.539 34.5 -2.291 1 97.75 310 PHE B N 1
ATOM 6089 C CA . PHE B 1 310 ? -5.488 33.406 -2.32 1 97.75 310 PHE B CA 1
ATOM 6090 C C . PHE B 1 310 ? -6.371 33.406 -1.078 1 97.75 310 PHE B C 1
ATOM 6092 O O . PHE B 1 310 ? -7.594 33.281 -1.178 1 97.75 310 PHE B O 1
ATOM 6099 N N . ILE B 1 311 ? -5.785 33.531 0.076 1 98.12 311 ILE B N 1
ATOM 6100 C CA . ILE B 1 311 ? -6.488 33.531 1.353 1 98.12 311 ILE B CA 1
ATOM 6101 C C . ILE B 1 311 ? -7.492 34.688 1.378 1 98.12 311 ILE B C 1
ATOM 6103 O O . ILE B 1 311 ? -8.656 34.5 1.73 1 98.12 311 ILE B O 1
ATOM 6107 N N . LEU B 1 312 ? -7.055 35.844 0.959 1 97.44 312 LEU B N 1
ATOM 6108 C CA . LEU B 1 312 ? -7.914 37.031 0.956 1 97.44 312 LEU B CA 1
ATOM 6109 C C . LEU B 1 312 ? -9.062 36.875 -0.032 1 97.44 312 LEU B C 1
ATOM 6111 O O . LEU B 1 312 ? -10.188 37.312 0.24 1 97.44 312 LEU B O 1
ATOM 6115 N N . GLN B 1 313 ? -8.734 36.281 -1.138 1 98.12 313 GLN B N 1
ATOM 6116 C CA . GLN B 1 313 ? -9.781 36.031 -2.125 1 98.12 313 GLN B CA 1
ATOM 6117 C C . GLN B 1 313 ? -10.859 35.125 -1.553 1 98.12 313 GLN B C 1
ATOM 6119 O O . GLN B 1 313 ? -12.055 35.344 -1.781 1 98.12 313 GLN B O 1
ATOM 6124 N N . GLN B 1 314 ? -10.492 34.094 -0.85 1 98 314 GLN B N 1
ATOM 6125 C CA . GLN B 1 314 ? -11.453 33.156 -0.253 1 98 314 GLN B CA 1
ATOM 6126 C C . GLN B 1 314 ? -12.297 33.875 0.809 1 98 314 GLN B C 1
ATOM 6128 O O . GLN B 1 314 ? -13.508 33.656 0.884 1 98 314 GLN B O 1
ATOM 6133 N N . ILE B 1 315 ? -11.664 34.656 1.615 1 98.25 315 ILE B N 1
ATOM 6134 C CA . ILE B 1 315 ? -12.352 35.406 2.66 1 98.25 315 ILE B CA 1
ATOM 6135 C C . ILE B 1 315 ? -13.367 36.375 2.029 1 98.25 315 ILE B C 1
ATOM 6137 O O . ILE B 1 315 ? -14.531 36.375 2.424 1 98.25 315 ILE B O 1
ATOM 6141 N N . ASN B 1 316 ? -12.898 37.094 1.031 1 98.38 316 ASN B N 1
ATOM 6142 C CA . ASN B 1 316 ? -13.758 38.094 0.381 1 98.38 316 ASN B CA 1
ATOM 6143 C C . ASN B 1 316 ? -14.938 37.406 -0.318 1 98.38 316 ASN B C 1
ATOM 6145 O O . ASN B 1 316 ? -16.062 37.938 -0.278 1 98.38 316 ASN B O 1
ATOM 6149 N N . SER B 1 317 ? -14.656 36.344 -0.954 1 98.69 317 SER B N 1
ATOM 6150 C CA . SER B 1 317 ? -15.734 35.594 -1.591 1 98.69 317 SER B CA 1
ATOM 6151 C C . SER B 1 317 ? -16.781 35.156 -0.572 1 98.69 317 SER B C 1
ATOM 6153 O O . SER B 1 317 ? -17.984 35.156 -0.858 1 98.69 317 SER B O 1
ATOM 6155 N N . ALA B 1 318 ? -16.359 34.719 0.588 1 98.69 318 ALA B N 1
ATOM 6156 C CA . ALA B 1 318 ? -17.281 34.344 1.653 1 98.69 318 ALA B CA 1
ATOM 6157 C C . ALA B 1 318 ? -18.094 35.531 2.133 1 98.69 318 ALA B C 1
ATOM 6159 O O . ALA B 1 318 ? -19.297 35.406 2.365 1 98.69 318 ALA B O 1
ATOM 6160 N N . ILE B 1 319 ? -17.484 36.656 2.242 1 98.5 319 ILE B N 1
ATOM 6161 C CA . ILE B 1 319 ? -18.141 37.875 2.68 1 98.5 319 ILE B CA 1
ATOM 6162 C C . ILE B 1 319 ? -19.203 38.281 1.658 1 98.5 319 ILE B C 1
ATOM 6164 O O . ILE B 1 319 ? -20.328 38.656 2.027 1 98.5 319 ILE B O 1
ATOM 6168 N N . ASP B 1 320 ? -18.812 38.188 0.439 1 98.5 320 ASP B N 1
ATOM 6169 C CA . ASP B 1 320 ? -19.75 38.5 -0.636 1 98.5 320 ASP B CA 1
ATOM 6170 C C . ASP B 1 320 ? -21 37.594 -0.565 1 98.5 320 ASP B C 1
ATOM 6172 O O . ASP B 1 320 ? -22.078 38 -1.02 1 98.5 320 ASP B O 1
ATOM 6176 N N . LYS B 1 321 ? -20.797 36.5 0.022 1 98.44 321 LYS B N 1
ATOM 6177 C CA . LYS B 1 321 ? -21.906 35.562 0.12 1 98.44 321 LYS B CA 1
ATOM 6178 C C . LYS B 1 321 ? -22.609 35.656 1.471 1 98.44 321 LYS B C 1
ATOM 6180 O O . LYS B 1 321 ? -23.453 34.812 1.809 1 98.44 321 LYS B O 1
ATOM 6185 N N . GLY B 1 322 ? -22.172 36.562 2.301 1 98.5 322 GLY B N 1
ATOM 6186 C CA . GLY B 1 322 ? -22.938 36.844 3.504 1 98.5 322 GLY B CA 1
ATOM 6187 C C . GLY B 1 322 ? -22.156 36.594 4.781 1 98.5 322 GLY B C 1
ATOM 6188 O O . GLY B 1 322 ? -22.641 36.875 5.879 1 98.5 322 GLY B O 1
ATOM 6189 N N . ALA B 1 323 ? -20.938 36.125 4.707 1 98.75 323 ALA B N 1
ATOM 6190 C CA . ALA B 1 323 ? -20.125 35.906 5.891 1 98.75 323 ALA B CA 1
ATOM 6191 C C . ALA B 1 323 ? -19.766 37.219 6.559 1 98.75 323 ALA B C 1
ATOM 6193 O O . ALA B 1 323 ? -19.812 38.281 5.922 1 98.75 323 ALA B O 1
ATOM 6194 N N . LYS B 1 324 ? -19.438 37.125 7.836 1 98.62 324 LYS B N 1
ATOM 6195 C CA . LYS B 1 324 ? -19.094 38.344 8.602 1 98.62 324 LYS B CA 1
ATOM 6196 C C . LYS B 1 324 ? -17.734 38.156 9.281 1 98.62 324 LYS B C 1
ATOM 6198 O O . LYS B 1 324 ? -17.453 37.125 9.898 1 98.62 324 LYS B O 1
ATOM 6203 N N . LYS B 1 325 ? -16.953 39.219 9.156 1 98.25 325 LYS B N 1
ATOM 6204 C CA . LYS B 1 325 ? -15.688 39.281 9.891 1 98.25 325 LYS B CA 1
ATOM 6205 C C . LYS B 1 325 ? -15.922 39.594 11.359 1 98.25 325 LYS B C 1
ATOM 6207 O O . LYS B 1 325 ? -16.719 40.5 11.688 1 98.25 325 LYS B O 1
ATOM 6212 N N . MET B 1 326 ? -15.211 38.875 12.172 1 98.38 326 MET B N 1
ATOM 6213 C CA . MET B 1 326 ? -15.43 39.094 13.594 1 98.38 326 MET B CA 1
ATOM 6214 C C . MET B 1 326 ? -14.258 39.844 14.219 1 98.38 326 MET B C 1
ATOM 6216 O O . MET B 1 326 ? -14.367 40.375 15.328 1 98.38 326 MET B O 1
ATOM 6220 N N . ILE B 1 327 ? -13.133 39.812 13.555 1 98 327 ILE B N 1
ATOM 6221 C CA . ILE B 1 327 ? -11.953 40.469 14.109 1 98 327 ILE B CA 1
ATOM 6222 C C . ILE B 1 327 ? -11.82 41.875 13.523 1 98 327 ILE B C 1
ATOM 6224 O O . ILE B 1 327 ? -11.852 42.062 12.305 1 98 327 ILE B O 1
ATOM 6228 N N . ASP B 1 328 ? -11.688 42.812 14.367 1 96.19 328 ASP B N 1
ATOM 6229 C CA . ASP B 1 328 ? -11.43 44.188 13.984 1 96.19 328 ASP B CA 1
ATOM 6230 C C . ASP B 1 328 ? -9.961 44.406 13.609 1 96.19 328 ASP B C 1
ATOM 6232 O O . ASP B 1 328 ? -9.086 44.438 14.484 1 96.19 328 ASP B O 1
ATOM 6236 N N . GLU B 1 329 ? -9.734 44.594 12.422 1 91.25 329 GLU B N 1
ATOM 6237 C CA . GLU B 1 329 ? -8.375 44.625 11.883 1 91.25 329 GLU B CA 1
ATOM 6238 C C . GLU B 1 329 ? -7.617 45.844 12.406 1 91.25 329 GLU B C 1
ATOM 6240 O O . GLU B 1 329 ? -6.383 45.875 12.422 1 91.25 329 GLU B O 1
ATOM 6245 N N . SER B 1 330 ? -8.328 46.906 12.797 1 90.69 330 SER B N 1
ATOM 6246 C CA . SER B 1 330 ? -7.707 48.125 13.281 1 90.69 330 SER B CA 1
ATOM 6247 C C . SER B 1 330 ? -6.988 47.875 14.609 1 90.69 330 SER B C 1
ATOM 6249 O O . SER B 1 330 ? -6.156 48.688 15.023 1 90.69 330 SER B O 1
ATOM 6251 N N . LYS B 1 331 ? -7.332 46.812 15.195 1 91.25 331 LYS B N 1
ATOM 6252 C CA . LYS B 1 331 ? -6.746 46.5 16.5 1 91.25 331 LYS B CA 1
ATOM 6253 C C . LYS B 1 331 ? -5.379 45.844 16.344 1 91.25 331 LYS B C 1
ATOM 6255 O O . LYS B 1 331 ? -4.691 45.562 17.328 1 91.25 331 LYS B O 1
ATOM 6260 N N . PHE B 1 332 ? -4.969 45.531 15.203 1 90.81 332 PHE B N 1
ATOM 6261 C CA . PHE B 1 332 ? -3.66 44.938 14.93 1 90.81 332 PHE B CA 1
ATOM 6262 C C . PHE B 1 332 ? -2.721 45.969 14.32 1 90.81 332 PHE B C 1
ATOM 6264 O O . PHE B 1 332 ? -3.121 46.75 13.453 1 90.81 332 PHE B O 1
ATOM 6271 N N . ASN B 1 333 ? -1.544 46.062 14.914 1 79.88 333 ASN B N 1
ATOM 6272 C CA . ASN B 1 333 ? -0.506 46.969 14.414 1 79.88 333 ASN B CA 1
ATOM 6273 C C . ASN B 1 333 ? 0.59 46.219 13.68 1 79.88 333 ASN B C 1
ATOM 6275 O O . ASN B 1 333 ? 1.263 45.375 14.258 1 79.88 333 ASN B O 1
ATOM 6279 N N . PHE B 1 334 ? 0.666 46.344 12.492 1 74.5 334 PHE B N 1
ATOM 6280 C CA . PHE B 1 334 ? 1.753 45.75 11.734 1 74.5 334 PHE B CA 1
ATOM 6281 C C . PHE B 1 334 ? 2.035 46.531 10.461 1 74.5 334 PHE B C 1
ATOM 6283 O O . PHE B 1 334 ? 1.199 47.312 10.023 1 74.5 334 PHE B O 1
ATOM 6290 N N . PRO B 1 335 ? 3.26 46.406 10.023 1 66.38 335 PRO B N 1
ATOM 6291 C CA . PRO B 1 335 ? 3.572 47.188 8.812 1 66.38 335 PRO B CA 1
ATOM 6292 C C . PRO B 1 335 ? 2.662 46.812 7.637 1 66.38 335 PRO B C 1
ATOM 6294 O O . PRO B 1 335 ? 2.662 45.656 7.18 1 66.38 335 PRO B O 1
ATOM 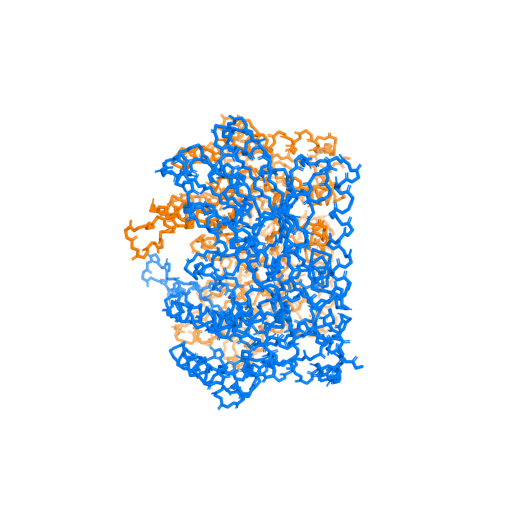6297 N N . LYS B 1 336 ? 1.915 47.625 7.16 1 66.38 336 LYS B N 1
ATOM 6298 C CA . LYS B 1 336 ? 0.876 47.438 6.152 1 66.38 336 LYS B CA 1
ATOM 6299 C C . LYS B 1 336 ? 1.482 47.281 4.762 1 66.38 336 LYS B C 1
ATOM 6301 O O . LYS B 1 336 ? 0.822 46.781 3.846 1 66.38 336 LYS B O 1
ATOM 6306 N N . GLU B 1 337 ? 2.766 47.625 4.785 1 69.56 337 GLU B N 1
ATOM 6307 C CA . GLU B 1 337 ? 3.383 47.562 3.463 1 69.56 337 GLU B CA 1
ATOM 6308 C C . GLU B 1 337 ? 3.596 46.125 3.01 1 69.56 337 GLU B C 1
ATOM 6310 O O . GLU B 1 337 ? 3.738 45.875 1.814 1 69.56 337 GLU B O 1
ATOM 6315 N N . HIS B 1 338 ? 3.549 45.281 3.957 1 80.06 338 HIS B N 1
ATOM 6316 C CA . HIS B 1 338 ? 3.812 43.906 3.549 1 80.06 338 HIS B CA 1
ATOM 6317 C C . HIS B 1 338 ? 2.521 43.094 3.479 1 80.06 338 HIS B C 1
ATOM 6319 O O . HIS B 1 338 ? 2.01 42.656 4.508 1 80.06 338 HIS B O 1
ATOM 6325 N N . LYS B 1 339 ? 2.057 42.688 2.309 1 89 339 LYS B N 1
ATOM 6326 C CA . LYS B 1 339 ? 0.732 42.156 1.998 1 89 339 LYS B CA 1
ATOM 6327 C C . LYS B 1 339 ? 0.587 40.719 2.49 1 89 339 LYS B C 1
ATOM 6329 O O . LYS B 1 339 ? -0.526 40.219 2.584 1 89 339 LYS B O 1
ATOM 6334 N N . ASN B 1 340 ? 1.758 40.125 2.834 1 94.75 340 ASN B N 1
ATOM 6335 C CA . ASN B 1 340 ? 1.644 38.75 3.264 1 94.75 340 ASN B CA 1
ATOM 6336 C C . ASN B 1 340 ? 1.536 38.625 4.781 1 94.75 340 ASN B C 1
ATOM 6338 O O . ASN B 1 340 ? 1.508 37.531 5.328 1 94.75 340 ASN B O 1
ATOM 6342 N N . TYR B 1 341 ? 1.551 39.75 5.469 1 95.94 341 TYR B N 1
ATOM 6343 C CA . TYR B 1 341 ? 1.159 39.781 6.871 1 95.94 341 TYR B CA 1
ATOM 6344 C C . TYR B 1 341 ? -0.354 39.875 7.016 1 95.94 341 TYR B C 1
ATOM 6346 O O . TYR B 1 341 ? -0.922 40.969 6.906 1 95.94 341 TYR B O 1
ATOM 6354 N N . LEU B 1 342 ? -0.98 38.781 7.285 1 96.19 342 LEU B N 1
ATOM 6355 C CA . LEU B 1 342 ? -2.438 38.75 7.348 1 96.19 342 LEU B CA 1
ATOM 6356 C C . LEU B 1 342 ? -2.916 38.75 8.797 1 96.19 342 LEU B C 1
ATOM 6358 O O . LEU B 1 342 ? -2.398 38 9.633 1 96.19 342 LEU B O 1
ATOM 6362 N N . ILE B 1 343 ? -3.83 39.625 9.086 1 95.44 343 ILE B N 1
ATOM 6363 C CA . ILE B 1 343 ? -4.508 39.594 10.375 1 95.44 343 ILE B CA 1
ATOM 6364 C C . ILE B 1 343 ? -5.34 38.312 10.508 1 95.44 343 ILE B C 1
ATOM 6366 O O . ILE B 1 343 ? -6 37.906 9.555 1 95.44 343 ILE B O 1
ATOM 6370 N N . PRO B 1 344 ? -5.188 37.688 11.688 1 97.31 344 PRO B N 1
ATOM 6371 C CA . PRO B 1 344 ? -6.074 36.531 11.875 1 97.31 344 PRO B CA 1
ATOM 6372 C C . PRO B 1 344 ? -7.551 36.906 11.773 1 97.31 344 PRO B C 1
ATOM 6374 O O . PRO B 1 344 ? -7.957 37.969 12.242 1 97.31 344 PRO B O 1
ATOM 6377 N N . GLN B 1 345 ? -8.281 36.094 11.148 1 98.06 345 GLN B N 1
ATOM 6378 C CA . GLN B 1 345 ? -9.688 36.438 10.961 1 98.06 345 GLN B CA 1
ATOM 6379 C C . GLN B 1 345 ? -10.602 35.281 11.328 1 98.06 345 GLN B C 1
ATOM 6381 O O . GLN B 1 345 ? -10.234 34.094 11.141 1 98.06 345 GLN B O 1
ATOM 6386 N N . VAL B 1 346 ? -11.719 35.625 11.938 1 98.75 346 VAL B N 1
ATOM 6387 C CA . VAL B 1 346 ? -12.805 34.719 12.281 1 98.75 346 VAL B CA 1
ATOM 6388 C C . VAL B 1 346 ? -14.062 35.094 11.508 1 98.75 346 VAL B C 1
ATOM 6390 O O . VAL B 1 346 ? -14.516 36.25 11.57 1 98.75 346 VAL B O 1
ATOM 6393 N N . LEU B 1 347 ? -14.547 34.156 10.727 1 98.88 347 LEU B N 1
ATOM 6394 C CA . LEU B 1 347 ? -15.773 34.438 9.977 1 98.88 347 LEU B CA 1
ATOM 6395 C C . LEU B 1 347 ? -16.953 33.688 10.586 1 98.88 347 LEU B C 1
ATOM 6397 O O . LEU B 1 347 ? -16.828 32.531 10.977 1 98.88 347 LEU B O 1
ATOM 6401 N N . THR B 1 348 ? -18.047 34.375 10.727 1 98.75 348 THR B N 1
ATOM 6402 C CA . THR B 1 348 ? -19.328 33.781 11.086 1 98.75 348 THR B CA 1
ATOM 6403 C C . THR B 1 348 ? -20.328 33.938 9.945 1 98.75 348 THR B C 1
ATOM 6405 O O . THR B 1 348 ? -20 34.5 8.898 1 98.75 348 THR B O 1
ATOM 6408 N N . ASN B 1 349 ? -21.547 33.375 10.078 1 98.5 349 ASN B N 1
ATOM 6409 C CA . ASN B 1 349 ? -22.531 33.344 9.008 1 98.5 349 ASN B CA 1
ATOM 6410 C C . ASN B 1 349 ? -21.984 32.625 7.773 1 98.5 349 ASN B C 1
ATOM 6412 O O . ASN B 1 349 ? -22.172 33.094 6.648 1 98.5 349 ASN B O 1
ATOM 6416 N N . VAL B 1 350 ? -21.219 31.672 8.016 1 98.69 350 VAL B N 1
ATOM 6417 C CA . VAL B 1 350 ? -20.625 30.875 6.953 1 98.69 350 VAL B CA 1
ATOM 6418 C C . VAL B 1 350 ? -21.438 29.609 6.734 1 98.69 350 VAL B C 1
ATOM 6420 O O . VAL B 1 350 ? -22.25 29.234 7.586 1 98.69 350 VAL B O 1
ATOM 6423 N N . ASN B 1 351 ? -21.312 29 5.598 1 98.19 351 ASN B N 1
ATOM 6424 C CA . ASN B 1 351 ? -21.953 27.734 5.273 1 98.19 351 ASN B CA 1
ATOM 6425 C C . ASN B 1 351 ? -21.172 26.969 4.223 1 98.19 351 ASN B C 1
ATOM 6427 O O . ASN B 1 351 ? -20.172 27.453 3.703 1 98.19 351 ASN B O 1
ATOM 6431 N N . HIS B 1 352 ? -21.609 25.828 3.92 1 98.19 352 HIS B N 1
ATOM 6432 C CA . HIS B 1 352 ? -20.844 24.906 3.086 1 98.19 352 HIS B CA 1
ATOM 6433 C C . HIS B 1 352 ? -21.031 25.219 1.605 1 98.19 352 HIS B C 1
ATOM 6435 O O . HIS B 1 352 ? -20.484 24.516 0.746 1 98.19 352 HIS B O 1
ATOM 6441 N N . ASP B 1 353 ? -21.719 26.219 1.218 1 97.69 353 ASP B N 1
ATOM 6442 C CA . ASP B 1 353 ? -21.75 26.703 -0.155 1 97.69 353 ASP B CA 1
ATOM 6443 C C . ASP B 1 353 ? -20.562 27.641 -0.43 1 97.69 353 ASP B C 1
ATOM 6445 O O . ASP B 1 353 ? -20.297 27.984 -1.582 1 97.69 353 ASP B O 1
ATOM 6449 N N . MET B 1 354 ? -19.891 27.984 0.613 1 98.38 354 MET B N 1
ATOM 6450 C CA . MET B 1 354 ? -18.734 28.859 0.521 1 98.38 354 MET B CA 1
ATOM 6451 C C . MET B 1 354 ? -17.438 28.047 0.395 1 98.38 354 MET B C 1
ATOM 6453 O O . MET B 1 354 ? -17.172 27.172 1.215 1 98.38 354 MET B O 1
ATOM 6457 N N . ALA B 1 355 ? -16.562 28.391 -0.536 1 97.88 355 ALA B N 1
ATOM 6458 C CA . ALA B 1 355 ? -15.266 27.75 -0.706 1 97.88 355 ALA B CA 1
ATOM 6459 C C . ALA B 1 355 ? -14.43 27.844 0.566 1 97.88 355 ALA B C 1
ATOM 6461 O O . ALA B 1 355 ? -13.664 26.938 0.892 1 97.88 355 ALA B O 1
ATOM 6462 N N . PHE B 1 356 ? -14.688 28.906 1.293 1 98.25 356 PHE B N 1
ATOM 6463 C CA . PHE B 1 356 ? -13.992 29.156 2.553 1 98.25 356 PHE B CA 1
ATOM 6464 C C . PHE B 1 356 ? -14.211 28 3.525 1 98.25 356 PHE B C 1
ATOM 6466 O O . PHE B 1 356 ? -13.352 27.703 4.355 1 98.25 356 PHE B O 1
ATOM 6473 N N . MET B 1 357 ? -15.312 27.25 3.375 1 98.25 357 MET B N 1
ATOM 6474 C CA . MET B 1 357 ? -15.664 26.172 4.305 1 98.25 357 MET B CA 1
ATOM 6475 C C . MET B 1 357 ? -15.375 24.812 3.699 1 98.25 357 MET B C 1
ATOM 6477 O O . MET B 1 357 ? -15.406 23.797 4.402 1 98.25 357 MET B O 1
ATOM 6481 N N . THR B 1 358 ? -14.984 24.75 2.385 1 96.81 358 THR B N 1
ATOM 6482 C CA . THR B 1 358 ? -14.922 23.438 1.757 1 96.81 358 THR B CA 1
ATOM 6483 C C . THR B 1 358 ? -13.562 23.219 1.087 1 96.81 358 THR B C 1
ATOM 6485 O O . THR B 1 358 ? -13.195 22.094 0.766 1 96.81 358 THR B O 1
ATOM 6488 N N . GLU B 1 359 ? -12.812 24.266 0.843 1 97.19 359 GLU B N 1
ATOM 6489 C CA . GLU B 1 359 ? -11.492 24.188 0.23 1 97.19 359 GLU B CA 1
ATOM 6490 C C . GLU B 1 359 ? -10.398 24.594 1.218 1 97.19 359 GLU B C 1
ATOM 6492 O O . GLU B 1 359 ? -10.617 25.453 2.07 1 97.19 359 GLU B O 1
ATOM 6497 N N . GLU B 1 360 ? -9.32 23.953 1.146 1 97.5 360 GLU B N 1
ATOM 6498 C CA . GLU B 1 360 ? -8.195 24.281 2.023 1 97.5 360 GLU B CA 1
ATOM 6499 C C . GLU B 1 360 ? -7.77 25.734 1.844 1 97.5 360 GLU B C 1
ATOM 6501 O O . GLU B 1 360 ? -7.547 26.188 0.719 1 97.5 360 GLU B O 1
ATOM 6506 N N . THR B 1 361 ? -7.684 26.438 2.934 1 97.81 361 THR B N 1
ATOM 6507 C CA . THR B 1 361 ? -7.27 27.828 2.918 1 97.81 361 THR B CA 1
ATOM 6508 C C . THR B 1 361 ? -5.781 27.969 3.229 1 97.81 361 THR B C 1
ATOM 6510 O O . THR B 1 361 ? -5.051 28.656 2.52 1 97.81 361 THR B O 1
ATOM 6513 N N . PHE B 1 362 ? -5.371 27.266 4.293 1 97.88 362 PHE B N 1
ATOM 6514 C CA . PHE B 1 362 ? -3.969 27.234 4.691 1 97.88 362 PHE B CA 1
ATOM 6515 C C . PHE B 1 362 ? -3.484 28.641 5.07 1 97.88 362 PHE B C 1
ATOM 6517 O O . PHE B 1 362 ? -2.457 29.094 4.57 1 97.88 362 PHE B O 1
ATOM 6524 N N . GLY B 1 363 ? -4.168 29.312 5.918 1 98.06 363 GLY B N 1
ATOM 6525 C CA . GLY B 1 363 ? -3.902 30.656 6.41 1 98.06 363 GLY B CA 1
ATOM 6526 C C . GLY B 1 363 ? -4.531 30.938 7.766 1 98.06 363 GLY B C 1
ATOM 6527 O O . GLY B 1 363 ? -5.215 30.062 8.32 1 98.06 363 GLY B O 1
ATOM 6528 N N . PRO B 1 364 ? -4.254 32.062 8.32 1 97.88 364 PRO B N 1
ATOM 6529 C CA . PRO B 1 364 ? -4.711 32.375 9.68 1 97.88 364 PRO B CA 1
ATOM 6530 C C . PRO B 1 364 ? -6.164 32.844 9.719 1 97.88 364 PRO B C 1
ATOM 6532 O O . PRO B 1 364 ? -6.438 33.969 10.148 1 97.88 364 PRO B O 1
ATOM 6535 N N . CYS B 1 365 ? -7.066 32 9.32 1 98.56 365 CYS B N 1
ATOM 6536 C CA . CYS B 1 365 ? -8.492 32.281 9.336 1 98.56 365 CYS B CA 1
ATOM 6537 C C . CYS B 1 365 ? -9.305 31.031 9.594 1 98.56 365 CYS B C 1
ATOM 6539 O O . CYS B 1 365 ? -8.852 29.922 9.281 1 98.56 365 CYS B O 1
ATOM 6541 N N . VAL B 1 366 ? -10.477 31.172 10.164 1 98.81 366 VAL B N 1
ATOM 6542 C CA . VAL B 1 366 ? -11.305 30.016 10.5 1 98.81 366 VAL B CA 1
ATOM 6543 C C . VAL B 1 366 ? -12.781 30.406 10.438 1 98.81 366 VAL B C 1
ATOM 6545 O O . VAL B 1 366 ? -13.141 31.547 10.742 1 98.81 366 VAL B O 1
ATOM 6548 N N . GLY B 1 367 ? -13.555 29.531 9.945 1 98.88 367 GLY B N 1
ATOM 6549 C CA . GLY B 1 367 ? -14.992 29.703 9.992 1 98.88 367 GLY B CA 1
ATOM 6550 C C . GLY B 1 367 ? -15.641 29.016 11.188 1 98.88 367 GLY B C 1
ATOM 6551 O O . GLY B 1 367 ? -15.258 27.906 11.555 1 98.88 367 GLY B O 1
ATOM 6552 N N . ILE B 1 368 ? -16.547 29.703 11.875 1 98.94 368 ILE B N 1
ATOM 6553 C CA . ILE B 1 368 ? -17.281 29.141 13 1 98.94 368 ILE B CA 1
ATOM 6554 C C . ILE B 1 368 ? -18.766 29.094 12.68 1 98.94 368 ILE B C 1
ATOM 6556 O O . ILE B 1 368 ? -19.359 30.109 12.32 1 98.94 368 ILE B O 1
ATOM 6560 N N . MET B 1 369 ? -19.297 27.969 12.75 1 98.75 369 MET B N 1
ATOM 6561 C CA . MET B 1 369 ? -20.688 27.719 12.383 1 98.75 369 MET B CA 1
ATOM 6562 C C . MET B 1 369 ? -21.438 27.078 13.547 1 98.75 369 MET B C 1
ATOM 6564 O O . MET B 1 369 ? -20.906 26.203 14.234 1 98.75 369 MET B O 1
ATOM 6568 N N . LYS B 1 370 ? -22.625 27.562 13.727 1 98.56 370 LYS B N 1
ATOM 6569 C CA . LYS B 1 370 ? -23.516 27.031 14.758 1 98.56 370 LYS B CA 1
ATOM 6570 C C . LYS B 1 370 ? -24.188 25.734 14.289 1 98.56 370 LYS B C 1
ATOM 6572 O O . LYS B 1 370 ? -24.641 25.641 13.141 1 98.56 370 LYS B O 1
ATOM 6577 N N . VAL B 1 371 ? -24.281 24.703 15.195 1 98.88 371 VAL B N 1
ATOM 6578 C CA . VAL B 1 371 ? -24.984 23.469 14.891 1 98.88 371 VAL B CA 1
ATOM 6579 C C . VAL B 1 371 ? -25.969 23.141 16.016 1 98.88 371 VAL B C 1
ATOM 6581 O O . VAL B 1 371 ? -25.734 23.516 17.172 1 98.88 371 VAL B O 1
ATOM 6584 N N . LYS B 1 372 ? -26.984 22.328 15.742 1 98.38 372 LYS B N 1
ATOM 6585 C CA . LYS B 1 372 ? -28.062 22.062 16.688 1 98.38 372 LYS B CA 1
ATOM 6586 C C . LYS B 1 372 ? -27.734 20.875 17.578 1 98.38 372 LYS B C 1
ATOM 6588 O O . LYS B 1 372 ? -28.219 20.781 18.703 1 98.38 372 LYS B O 1
ATOM 6593 N N . ASP B 1 373 ? -26.984 19.906 17.016 1 98.19 373 ASP B N 1
ATOM 6594 C CA . ASP B 1 373 ? -26.703 18.672 17.75 1 98.19 373 ASP B CA 1
ATOM 6595 C C . ASP B 1 373 ? -25.531 17.922 17.125 1 98.19 373 ASP B C 1
ATOM 6597 O O . ASP B 1 373 ? -24.922 18.391 16.172 1 98.19 373 ASP B O 1
ATOM 6601 N N . ASP B 1 374 ? -25.203 16.781 17.75 1 98.69 374 ASP B N 1
ATOM 6602 C CA . ASP B 1 374 ? -24.094 15.945 17.312 1 98.69 374 ASP B CA 1
ATOM 6603 C C . ASP B 1 374 ? -24.297 15.484 15.867 1 98.69 374 ASP B C 1
ATOM 6605 O O . ASP B 1 374 ? -23.344 15.453 15.078 1 98.69 374 ASP B O 1
ATOM 6609 N N . ASN B 1 375 ? -25.453 15.125 15.484 1 98.56 375 ASN B N 1
ATOM 6610 C CA . ASN B 1 375 ? -25.75 14.602 14.148 1 98.56 375 ASN B CA 1
ATOM 6611 C C . ASN B 1 375 ? -25.453 15.641 13.07 1 98.56 375 ASN B C 1
ATOM 6613 O O . ASN B 1 375 ? -24.891 15.312 12.023 1 98.56 375 ASN B O 1
ATOM 6617 N N . GLU B 1 376 ? -25.906 16.828 13.312 1 98.75 376 GLU B N 1
ATOM 6618 C CA . GLU B 1 376 ? -25.625 17.891 12.352 1 98.75 376 GLU B CA 1
ATOM 6619 C C . GLU B 1 376 ? -24.125 18.172 12.25 1 98.75 376 GLU B C 1
ATOM 6621 O O . GLU B 1 376 ? -23.609 18.375 11.156 1 98.75 376 GLU B O 1
ATOM 6626 N N . ALA B 1 377 ? -23.422 18.188 13.391 1 98.81 377 ALA B N 1
ATOM 6627 C CA . ALA B 1 377 ? -21.984 18.391 13.398 1 98.81 377 ALA B CA 1
ATOM 6628 C C . ALA B 1 377 ? -21.266 17.312 12.586 1 98.81 377 ALA B C 1
ATOM 6630 O O . ALA B 1 377 ? -20.422 17.609 11.734 1 98.81 377 ALA B O 1
ATOM 6631 N N . ILE B 1 378 ? -21.656 16.062 12.812 1 98.75 378 ILE B N 1
ATOM 6632 C CA . ILE B 1 378 ? -21.047 14.93 12.133 1 98.75 378 ILE B CA 1
ATOM 6633 C C . ILE B 1 378 ? -21.25 15.062 10.625 1 98.75 378 ILE B C 1
ATOM 6635 O O . ILE B 1 378 ? -20.328 14.875 9.844 1 98.75 378 ILE B O 1
ATOM 6639 N N . LYS B 1 379 ? -22.469 15.375 10.258 1 98.5 379 LYS B N 1
ATOM 6640 C CA . LYS B 1 379 ? -22.797 15.539 8.844 1 98.5 379 LYS B CA 1
ATOM 6641 C C . LYS B 1 379 ? -21.922 16.594 8.195 1 98.5 379 LYS B C 1
ATOM 6643 O O . LYS B 1 379 ? -21.359 16.375 7.113 1 98.5 379 LYS B O 1
ATOM 6648 N N . LEU B 1 380 ? -21.797 17.719 8.805 1 98.69 380 LEU B N 1
ATOM 6649 C CA . LEU B 1 380 ? -21.047 18.844 8.258 1 98.69 380 LEU B CA 1
ATOM 6650 C C . LEU B 1 380 ? -19.547 18.547 8.281 1 98.69 380 LEU B C 1
ATOM 6652 O O . LEU B 1 380 ? -18.812 18.938 7.363 1 98.69 380 LEU B O 1
ATOM 6656 N N . MET B 1 381 ? -19.031 17.906 9.32 1 98.69 381 MET B N 1
ATOM 6657 C CA . MET B 1 381 ? -17.625 17.547 9.406 1 98.69 381 MET B CA 1
ATOM 6658 C C . MET B 1 381 ? -17.234 16.609 8.273 1 98.69 381 MET B C 1
ATOM 6660 O O . MET B 1 381 ? -16.125 16.672 7.762 1 98.69 381 MET B O 1
ATOM 6664 N N . ASN B 1 382 ? -18.156 15.781 7.84 1 98.06 382 ASN B N 1
ATOM 6665 C CA . ASN B 1 382 ? -17.906 14.812 6.781 1 98.06 382 ASN B CA 1
ATOM 6666 C C . ASN B 1 382 ? -18.109 15.422 5.398 1 98.06 382 ASN B C 1
ATOM 6668 O O . ASN B 1 382 ? -17.734 14.828 4.391 1 98.06 382 ASN B O 1
ATOM 6672 N N . ASP B 1 383 ? -18.766 16.594 5.375 1 98 383 ASP B N 1
ATOM 6673 C CA . ASP B 1 383 ? -19.016 17.266 4.098 1 98 383 ASP B CA 1
ATOM 6674 C C . ASP B 1 383 ? -17.75 17.953 3.59 1 98 383 ASP B C 1
ATOM 6676 O O . ASP B 1 383 ? -17.688 19.188 3.549 1 98 383 ASP B O 1
ATOM 6680 N N . SER B 1 384 ? -16.781 17.156 3.172 1 96.88 384 SER B N 1
ATOM 6681 C CA . SER B 1 384 ? -15.477 17.594 2.701 1 96.88 384 SER B CA 1
ATOM 6682 C C . SER B 1 384 ? -14.836 16.547 1.795 1 96.88 384 SER B C 1
ATOM 6684 O O . SER B 1 384 ? -14.977 15.336 2.035 1 96.88 384 SER B O 1
ATOM 6686 N N . PRO B 1 385 ? -14.18 16.969 0.709 1 96.25 385 PRO B N 1
ATOM 6687 C CA . PRO B 1 385 ? -13.422 15.984 -0.076 1 96.25 385 PRO B CA 1
ATOM 6688 C C . PRO B 1 385 ? -12.156 15.516 0.629 1 96.25 385 PRO B C 1
ATOM 6690 O O . PRO B 1 385 ? -11.484 14.594 0.155 1 96.25 385 PRO B O 1
ATOM 6693 N N . TYR B 1 386 ? -11.82 16.109 1.771 1 97.44 386 TYR B N 1
ATOM 6694 C CA . TYR B 1 386 ? -10.594 15.812 2.502 1 97.44 386 TYR B CA 1
ATOM 6695 C C . TYR B 1 386 ? -10.898 15.016 3.766 1 97.44 386 TYR B C 1
ATOM 6697 O O . TYR B 1 386 ? -12.055 14.906 4.18 1 97.44 386 TYR B O 1
ATOM 6705 N N . GLY B 1 387 ? -9.867 14.391 4.352 1 97.69 387 GLY B N 1
ATOM 6706 C CA . GLY B 1 387 ? -10.023 13.625 5.578 1 97.69 387 GLY B CA 1
ATOM 6707 C C . GLY B 1 387 ? -8.711 13.344 6.285 1 97.69 387 GLY B C 1
ATOM 6708 O O . GLY B 1 387 ? -8.383 12.188 6.559 1 97.69 387 GLY B O 1
ATOM 6709 N N . LEU B 1 388 ? -7.977 14.406 6.699 1 97.56 388 LEU B N 1
ATOM 6710 C CA . LEU B 1 388 ? -6.723 14.219 7.422 1 97.56 388 LEU B CA 1
ATOM 6711 C C . LEU B 1 388 ? -6.98 14.031 8.914 1 97.56 388 LEU B C 1
ATOM 6713 O O . LEU B 1 388 ? -6.855 12.922 9.43 1 97.56 388 LEU B O 1
ATOM 6717 N N . THR B 1 389 ? -7.473 15.148 9.594 1 98.25 389 THR B N 1
ATOM 6718 C CA . THR B 1 389 ? -7.793 15.031 11.016 1 98.25 389 THR B CA 1
ATOM 6719 C C . THR B 1 389 ? -9.164 15.633 11.312 1 98.25 389 THR B C 1
ATOM 6721 O O . THR B 1 389 ? -9.75 16.312 10.461 1 98.25 389 THR B O 1
ATOM 6724 N N . ALA B 1 390 ? -9.688 15.359 12.461 1 98.69 390 ALA B N 1
ATOM 6725 C CA . ALA B 1 390 ? -10.867 15.977 13.055 1 98.69 390 ALA B CA 1
ATOM 6726 C C . ALA B 1 390 ? -10.797 15.938 14.578 1 98.69 390 ALA B C 1
ATOM 6728 O O . ALA B 1 390 ? -10.141 15.07 15.156 1 98.69 390 ALA B O 1
ATOM 6729 N N . SER B 1 391 ? -11.43 16.859 15.203 1 98.69 391 SER B N 1
ATOM 6730 C CA . SER B 1 391 ? -11.398 16.891 16.656 1 98.69 391 SER B CA 1
ATOM 6731 C C . SER B 1 391 ? -12.773 17.188 17.234 1 98.69 391 SER B C 1
ATOM 6733 O O . SER B 1 391 ? -13.555 17.938 16.641 1 98.69 391 SER B O 1
ATOM 6735 N N . VAL B 1 392 ? -13.023 16.578 18.328 1 98.81 392 VAL B N 1
ATOM 6736 C CA . VAL B 1 392 ? -14.219 16.891 19.109 1 98.81 392 VAL B CA 1
ATOM 6737 C C . VAL B 1 392 ? -13.812 17.312 20.531 1 98.81 392 VAL B C 1
ATOM 6739 O O . VAL B 1 392 ? -12.828 16.812 21.078 1 98.81 392 VAL B O 1
ATOM 6742 N N . TRP B 1 393 ? -14.547 18.203 21.031 1 98.81 393 TRP B N 1
ATOM 6743 C CA . TRP B 1 393 ? -14.297 18.719 22.375 1 98.81 393 TRP B CA 1
ATOM 6744 C C . TRP B 1 393 ? -15.492 18.469 23.297 1 98.81 393 TRP B C 1
ATOM 6746 O O . TRP B 1 393 ? -16.562 19.031 23.078 1 98.81 393 TRP B O 1
ATOM 6756 N N . THR B 1 394 ? -15.312 17.641 24.219 1 98.62 394 THR B N 1
ATOM 6757 C CA . THR B 1 394 ? -16.359 17.125 25.094 1 98.62 394 THR B CA 1
ATOM 6758 C C . THR B 1 394 ? -15.758 16.5 26.344 1 98.62 394 THR B C 1
ATOM 6760 O O . THR B 1 394 ? -14.578 16.141 26.359 1 98.62 394 THR B O 1
ATOM 6763 N N . LYS B 1 395 ? -16.516 16.438 27.422 1 97.69 395 LYS B N 1
ATOM 6764 C CA . LYS B 1 395 ? -16.078 15.766 28.641 1 97.69 395 LYS B CA 1
ATOM 6765 C C . LYS B 1 395 ? -16.453 14.289 28.609 1 97.69 395 LYS B C 1
ATOM 6767 O O . LYS B 1 395 ? -16.047 13.523 29.484 1 97.69 395 LYS B O 1
ATOM 6772 N N . ASP B 1 396 ? -17.141 13.875 27.609 1 97.81 396 ASP B N 1
ATOM 6773 C CA . ASP B 1 396 ? -17.688 12.523 27.531 1 97.81 396 ASP B CA 1
ATOM 6774 C C . ASP B 1 396 ? -16.891 11.656 26.562 1 97.81 396 ASP B C 1
ATOM 6776 O O . ASP B 1 396 ? -17.062 11.766 25.344 1 97.81 396 ASP B O 1
ATOM 6780 N N . LEU B 1 397 ? -16.109 10.773 27.094 1 97.38 397 LEU B N 1
ATOM 6781 C CA . LEU B 1 397 ? -15.242 9.914 26.312 1 97.38 397 LEU B CA 1
ATOM 6782 C C . LEU B 1 397 ? -16.062 9.008 25.391 1 97.38 397 LEU B C 1
ATOM 6784 O O . LEU B 1 397 ? -15.664 8.766 24.25 1 97.38 397 LEU B O 1
ATOM 6788 N N . ASP B 1 398 ? -17.156 8.461 25.875 1 97.69 398 ASP B N 1
ATOM 6789 C CA . ASP B 1 398 ? -18 7.559 25.078 1 97.69 398 ASP B CA 1
ATOM 6790 C C . ASP B 1 398 ? -18.578 8.281 23.875 1 97.69 398 ASP B C 1
ATOM 6792 O O . ASP B 1 398 ? -18.625 7.719 22.766 1 97.69 398 ASP B O 1
ATOM 6796 N N . VAL B 1 399 ? -19.016 9.5 24.109 1 97.75 399 VAL B N 1
ATOM 6797 C CA . VAL B 1 399 ? -19.562 10.297 23.016 1 97.75 399 VAL B CA 1
ATOM 6798 C C . VAL B 1 399 ? -18.484 10.594 21.984 1 97.75 399 VAL B C 1
ATOM 6800 O O . VAL B 1 399 ? -18.719 10.523 20.781 1 97.75 399 VAL B O 1
ATOM 6803 N N . ALA B 1 400 ? -17.281 10.953 22.484 1 98.5 400 ALA B N 1
ATOM 6804 C CA . ALA B 1 400 ? -16.172 11.227 21.578 1 98.5 400 ALA B CA 1
ATOM 6805 C C . ALA B 1 400 ? -15.875 10.023 20.688 1 98.5 400 ALA B C 1
ATOM 6807 O O . ALA B 1 400 ? -15.68 10.18 19.484 1 98.5 400 ALA B O 1
ATOM 6808 N N . GLN B 1 401 ? -15.82 8.867 21.25 1 97.94 401 GLN B N 1
ATOM 6809 C CA . GLN B 1 401 ? -15.531 7.656 20.484 1 97.94 401 GLN B CA 1
ATOM 6810 C C . GLN B 1 401 ? -16.625 7.383 19.453 1 97.94 401 GLN B C 1
ATOM 6812 O O . GLN B 1 401 ? -16.328 7 18.328 1 97.94 401 GLN B O 1
ATOM 6817 N N . LYS B 1 402 ? -17.875 7.535 19.875 1 97.69 402 LYS B N 1
ATOM 6818 C CA . LYS B 1 402 ? -19 7.34 18.969 1 97.69 402 LYS B CA 1
ATOM 6819 C C . LYS B 1 402 ? -18.906 8.289 17.781 1 97.69 402 LYS B C 1
ATOM 6821 O O . LYS B 1 402 ? -19.094 7.879 16.625 1 97.69 402 LYS B O 1
ATOM 6826 N N . ILE B 1 403 ? -18.625 9.547 18.047 1 98.56 403 ILE B N 1
ATOM 6827 C CA . ILE B 1 403 ? -18.5 10.555 17 1 98.56 403 ILE B CA 1
ATOM 6828 C C . ILE B 1 403 ? -17.297 10.211 16.109 1 98.56 403 ILE B C 1
ATOM 6830 O O . ILE B 1 403 ? -17.406 10.234 14.883 1 98.56 403 ILE B O 1
ATOM 6834 N N . GLY B 1 404 ? -16.156 9.883 16.734 1 98.44 404 GLY B N 1
ATOM 6835 C CA . GLY B 1 404 ? -14.945 9.555 15.992 1 98.44 404 GLY B CA 1
ATOM 6836 C C . GLY B 1 404 ? -15.133 8.398 15.023 1 98.44 404 GLY B C 1
ATOM 6837 O O . GLY B 1 404 ? -14.562 8.406 13.93 1 98.44 404 GLY B O 1
ATOM 6838 N N . ASN B 1 405 ? -15.938 7.434 15.398 1 96.69 405 ASN B N 1
ATOM 6839 C CA . ASN B 1 405 ? -16.203 6.273 14.547 1 96.69 405 ASN B CA 1
ATOM 6840 C C . ASN B 1 405 ? -17.031 6.652 13.328 1 96.69 405 ASN B C 1
ATOM 6842 O O . ASN B 1 405 ? -17.031 5.934 12.32 1 96.69 405 ASN B O 1
ATOM 6846 N N . GLN B 1 406 ? -17.672 7.801 13.375 1 97 406 GLN B N 1
ATOM 6847 C CA . GLN B 1 406 ? -18.578 8.211 12.297 1 97 406 GLN B CA 1
ATOM 6848 C C . GLN B 1 406 ? -17.906 9.258 11.406 1 97 406 GLN B C 1
ATOM 6850 O O . GLN B 1 406 ? -18.453 9.633 10.367 1 97 406 GLN B O 1
ATOM 6855 N N . ILE B 1 407 ? -16.734 9.773 11.805 1 98.19 407 ILE B N 1
ATOM 6856 C CA . ILE B 1 407 ? -16.062 10.82 11.047 1 98.19 407 ILE B CA 1
ATOM 6857 C C . ILE B 1 407 ? -15.031 10.195 10.109 1 98.19 407 ILE B C 1
ATOM 6859 O O . ILE B 1 407 ? -14.242 9.336 10.523 1 98.19 407 ILE B O 1
ATOM 6863 N N . ASN B 1 408 ? -15.047 10.594 8.859 1 96.69 408 ASN B N 1
ATOM 6864 C CA . ASN B 1 408 ? -14.188 10.023 7.82 1 96.69 408 ASN B CA 1
ATOM 6865 C C . ASN B 1 408 ? -12.844 10.742 7.75 1 96.69 408 ASN B C 1
ATOM 6867 O O . ASN B 1 408 ? -12.625 11.586 6.879 1 96.69 408 ASN B O 1
ATOM 6871 N N . THR B 1 409 ? -11.906 10.383 8.609 1 97.94 409 THR B N 1
ATOM 6872 C CA . THR B 1 409 ? -10.57 10.961 8.648 1 97.94 409 THR B CA 1
ATOM 6873 C C . THR B 1 409 ? -9.531 9.891 8.977 1 97.94 409 THR B C 1
ATOM 6875 O O . THR B 1 409 ? -9.883 8.773 9.375 1 97.94 409 THR B O 1
ATOM 6878 N N . GLY B 1 410 ? -8.281 10.227 8.773 1 97.75 410 GLY B N 1
ATOM 6879 C CA . GLY B 1 410 ? -7.191 9.344 9.156 1 97.75 410 GLY B CA 1
ATOM 6880 C C . GLY B 1 410 ? -6.859 9.414 10.633 1 97.75 410 GLY B C 1
ATOM 6881 O O . GLY B 1 410 ? -6.418 8.43 11.227 1 97.75 410 GLY B O 1
ATOM 6882 N N . THR B 1 411 ? -7.047 10.578 11.258 1 98.25 411 THR B N 1
ATOM 6883 C CA . THR B 1 411 ? -6.789 10.781 12.68 1 98.25 411 THR B CA 1
ATOM 6884 C C . THR B 1 411 ? -7.938 11.547 13.328 1 98.25 411 THR B C 1
ATOM 6886 O O . THR B 1 411 ? -8.422 12.539 12.773 1 98.25 411 THR B O 1
ATOM 6889 N N . PHE B 1 412 ? -8.359 11.078 14.453 1 98.5 412 PHE B N 1
ATOM 6890 C CA . PHE B 1 412 ? -9.422 11.711 15.227 1 98.5 412 PHE B CA 1
ATOM 6891 C C . PHE B 1 412 ? -8.938 12.07 16.625 1 98.5 412 PHE B C 1
ATOM 6893 O O . PHE B 1 412 ? -8.312 11.25 17.297 1 98.5 412 PHE B O 1
ATOM 6900 N N . TYR B 1 413 ? -9.297 13.297 17.062 1 98.44 413 TYR B N 1
ATOM 6901 C CA . TYR B 1 413 ? -8.867 13.805 18.359 1 98.44 413 TYR B CA 1
ATOM 6902 C C . TYR B 1 413 ? -10.062 14.086 19.266 1 98.44 413 TYR B C 1
ATOM 6904 O O . TYR B 1 413 ? -11.141 14.438 18.781 1 98.44 413 TYR B O 1
ATOM 6912 N N . MET B 1 414 ? -9.805 13.875 20.531 1 98.5 414 MET B N 1
ATOM 6913 C CA . MET B 1 414 ? -10.648 14.438 21.578 1 98.5 414 MET B CA 1
ATOM 6914 C C . MET B 1 414 ? -9.859 15.406 22.453 1 98.5 414 MET B C 1
ATOM 6916 O O . MET B 1 414 ? -8.805 15.062 22.969 1 98.5 414 MET B O 1
ATOM 6920 N N . ASN B 1 415 ? -10.289 16.641 22.547 1 98.25 415 ASN B N 1
ATOM 6921 C CA . ASN B 1 415 ? -9.773 17.656 23.453 1 98.25 415 ASN B CA 1
ATOM 6922 C C . ASN B 1 415 ? -8.32 18 23.125 1 98.25 415 ASN B C 1
ATOM 6924 O O . ASN B 1 415 ? -7.527 18.266 24.031 1 98.25 415 ASN B O 1
ATOM 6928 N N . ARG B 1 416 ? -8.008 17.922 21.859 1 95.69 416 ARG B N 1
ATOM 6929 C CA . ARG B 1 416 ? -6.723 18.344 21.312 1 95.69 416 ARG B CA 1
ATOM 6930 C C . ARG B 1 416 ? -6.789 18.453 19.797 1 95.69 416 ARG B C 1
ATOM 6932 O O . ARG B 1 416 ? -7.77 18.031 19.172 1 95.69 416 ARG B O 1
ATOM 6939 N N . CYS B 1 417 ? -5.879 19.062 19.266 1 94.31 417 CYS B N 1
ATOM 6940 C CA . CYS B 1 417 ? -5.73 19.188 17.812 1 94.31 417 CYS B CA 1
ATOM 6941 C C . CYS B 1 417 ? -4.281 19.484 17.438 1 94.31 417 CYS B C 1
ATOM 6943 O O . CYS B 1 417 ? -3.434 19.672 18.312 1 94.31 417 CYS B O 1
ATOM 6945 N N . ASP B 1 418 ? -3.988 19.359 16.156 1 90.81 418 ASP B N 1
ATOM 6946 C CA . ASP B 1 418 ? -2.721 19.781 15.562 1 90.81 418 ASP B CA 1
ATOM 6947 C C . ASP B 1 418 ? -1.539 19.125 16.281 1 90.81 418 ASP B C 1
ATOM 6949 O O . ASP B 1 418 ? -0.605 19.812 16.703 1 90.81 418 ASP B O 1
ATOM 6953 N N . TYR B 1 419 ? -1.673 17.859 16.5 1 88.56 419 TYR B N 1
ATOM 6954 C CA . TYR B 1 419 ? -0.621 17.094 17.156 1 88.56 419 TYR B CA 1
ATOM 6955 C C . TYR B 1 419 ? -0.484 15.703 16.531 1 88.56 419 TYR B C 1
ATOM 6957 O O . TYR B 1 419 ? -1.485 15.047 16.25 1 88.56 419 TYR B O 1
ATOM 6965 N N . LEU B 1 420 ? 0.739 15.367 16.281 1 92.69 420 LEU B N 1
ATOM 6966 C CA . LEU B 1 420 ? 1.03 14.023 15.781 1 92.69 420 LEU B CA 1
ATOM 6967 C C . LEU B 1 420 ? 1.757 13.195 16.844 1 92.69 420 LEU B C 1
ATOM 6969 O O . LEU B 1 420 ? 2.826 13.586 17.312 1 92.69 420 LEU B O 1
ATOM 6973 N N . ASP B 1 421 ? 1.127 12.18 17.266 1 95.19 421 ASP B N 1
ATOM 6974 C CA . ASP B 1 421 ? 1.796 11.18 18.094 1 95.19 421 ASP B CA 1
ATOM 6975 C C . ASP B 1 421 ? 2.545 10.164 17.234 1 95.19 421 ASP B C 1
ATOM 6977 O O . ASP B 1 421 ? 1.935 9.445 16.438 1 95.19 421 ASP B O 1
ATOM 6981 N N . PRO B 1 422 ? 3.867 10.031 17.422 1 96.69 422 PRO B N 1
ATOM 6982 C CA . PRO B 1 422 ? 4.633 9.141 16.547 1 96.69 422 PRO B CA 1
ATOM 6983 C C . PRO B 1 422 ? 4.191 7.684 16.672 1 96.69 422 PRO B C 1
ATOM 6985 O O . PRO B 1 422 ? 4.484 6.871 15.781 1 96.69 422 PRO B O 1
ATOM 6988 N N . ALA B 1 423 ? 3.541 7.352 17.734 1 97.31 423 ALA B N 1
ATOM 6989 C CA . ALA B 1 423 ? 3.094 5.977 17.938 1 97.31 423 ALA B CA 1
ATOM 6990 C C . ALA B 1 423 ? 1.795 5.703 17.188 1 97.31 423 ALA B C 1
ATOM 6992 O O . ALA B 1 423 ? 1.372 4.555 17.062 1 97.31 423 ALA B O 1
ATOM 6993 N N . LEU B 1 424 ? 1.162 6.711 16.688 1 97.5 424 LEU B N 1
ATOM 6994 C CA . LEU B 1 424 ? -0.078 6.578 15.938 1 97.5 424 LEU B CA 1
ATOM 6995 C C . LEU B 1 424 ? 0.178 6.73 14.445 1 97.5 424 LEU B C 1
ATOM 6997 O O . LEU B 1 424 ? 1.126 7.406 14.039 1 97.5 424 LEU B O 1
ATOM 7001 N N . SER B 1 425 ? -0.679 6.086 13.688 1 97.12 425 SER B N 1
ATOM 7002 C CA . SER B 1 425 ? -0.559 6.184 12.242 1 97.12 425 SER B CA 1
ATOM 7003 C C . SER B 1 425 ? -0.936 7.574 11.742 1 97.12 425 SER B C 1
ATOM 7005 O O . SER B 1 425 ? -1.858 8.195 12.273 1 97.12 425 SER B O 1
ATOM 7007 N N . TRP B 1 426 ? -0.2 8.016 10.797 1 97.62 426 TRP B N 1
ATOM 7008 C CA . TRP B 1 426 ? -0.482 9.289 10.148 1 97.62 426 TRP B CA 1
ATOM 7009 C C . TRP B 1 426 ? -0.846 9.086 8.68 1 97.62 426 TRP B C 1
ATOM 7011 O O . TRP B 1 426 ? 0.002 8.703 7.871 1 97.62 426 TRP B O 1
ATOM 7021 N N . THR B 1 427 ? -2.109 9.25 8.406 1 95.62 427 THR B N 1
ATOM 7022 C CA . THR B 1 427 ? -2.627 9.016 7.059 1 95.62 427 THR B CA 1
ATOM 7023 C C . THR B 1 427 ? -3.887 9.836 6.812 1 95.62 427 THR B C 1
ATOM 7025 O O . THR B 1 427 ? -4.461 10.398 7.746 1 95.62 427 THR B O 1
ATOM 7028 N N . GLY B 1 428 ? -4.195 10.117 5.559 1 95.62 428 GLY B N 1
ATOM 7029 C CA . GLY B 1 428 ? -5.445 10.742 5.148 1 95.62 428 GLY B CA 1
ATOM 7030 C C . GLY B 1 428 ? -6.34 9.82 4.344 1 95.62 428 GLY B C 1
ATOM 7031 O O . GLY B 1 428 ? -5.93 8.711 3.988 1 95.62 428 GLY B O 1
ATOM 7032 N N . VAL B 1 429 ? -7.586 10.312 4.191 1 95.56 429 VAL B N 1
ATOM 7033 C CA . VAL B 1 429 ? -8.523 9.586 3.338 1 95.56 429 VAL B CA 1
ATOM 7034 C C . VAL B 1 429 ? -9.008 10.5 2.213 1 95.56 429 VAL B C 1
ATOM 7036 O O . VAL B 1 429 ? -8.789 11.711 2.25 1 95.56 429 VAL B O 1
ATOM 7039 N N . ASN B 1 430 ? -9.602 9.93 1.192 1 95.25 430 ASN B N 1
ATOM 7040 C CA . ASN B 1 430 ? -10.148 10.664 0.055 1 95.25 430 ASN B CA 1
ATOM 7041 C C . ASN B 1 430 ? -9.07 11.508 -0.629 1 95.25 430 ASN B C 1
ATOM 7043 O O . ASN B 1 430 ? -8.008 11 -0.977 1 95.25 430 ASN B O 1
ATOM 7047 N N . GLU B 1 431 ? -9.281 12.781 -0.771 1 96.62 431 GLU B N 1
ATOM 7048 C CA . GLU B 1 431 ? -8.359 13.648 -1.504 1 96.62 431 GLU B CA 1
ATOM 7049 C C . GLU B 1 431 ? -7.129 13.984 -0.663 1 96.62 431 GLU B C 1
ATOM 7051 O O . GLU B 1 431 ? -6.172 14.586 -1.161 1 96.62 431 GLU B O 1
ATOM 7056 N N . THR B 1 432 ? -7.129 13.555 0.562 1 97.56 432 THR B N 1
ATOM 7057 C CA . THR B 1 432 ? -5.969 13.773 1.422 1 97.56 432 THR B CA 1
ATOM 7058 C C . THR B 1 432 ? -4.863 12.766 1.104 1 97.56 432 THR B C 1
ATOM 7060 O O . THR B 1 432 ? -3.721 12.938 1.529 1 97.56 432 THR B O 1
ATOM 7063 N N . GLY B 1 433 ? -5.172 11.734 0.288 1 96.69 433 GLY B N 1
ATOM 7064 C CA . GLY B 1 433 ? -4.105 10.914 -0.269 1 96.69 433 GLY B CA 1
ATOM 7065 C C . GLY B 1 433 ? -4.219 9.453 0.11 1 96.69 433 GLY B C 1
ATOM 7066 O O . GLY B 1 433 ? -5.324 8.906 0.196 1 96.69 433 GLY B O 1
ATOM 7067 N N . LYS B 1 434 ? -3.039 8.773 0.203 1 96.25 434 LYS B N 1
ATOM 7068 C CA . LYS B 1 434 ? -2.992 7.352 0.521 1 96.25 434 LYS B CA 1
ATOM 7069 C C . LYS B 1 434 ? -1.663 6.977 1.174 1 96.25 434 LYS B C 1
ATOM 7071 O O . LYS B 1 434 ? -0.727 7.781 1.191 1 96.25 434 LYS B O 1
ATOM 7076 N N . GLY B 1 435 ? -1.594 5.773 1.703 1 95.44 435 GLY B N 1
ATOM 7077 C CA . GLY B 1 435 ? -0.423 5.324 2.439 1 95.44 435 GLY B CA 1
ATOM 7078 C C . GLY B 1 435 ? -0.44 5.742 3.898 1 95.44 435 GLY B C 1
ATOM 7079 O O . GLY B 1 435 ? -1.483 6.137 4.426 1 95.44 435 GLY B O 1
ATOM 7080 N N . CYS B 1 436 ? 0.669 5.527 4.547 1 95.69 436 CYS B N 1
ATOM 7081 C CA . CYS B 1 436 ? 0.75 5.812 5.973 1 95.69 436 CYS B CA 1
ATOM 7082 C C . CYS B 1 436 ? 2.189 6.078 6.395 1 95.69 436 CYS B C 1
ATOM 7084 O O . CYS B 1 436 ? 3.109 5.395 5.945 1 95.69 436 CYS B O 1
ATOM 7086 N N . SER B 1 437 ? 2.324 7.078 7.16 1 96.5 437 SER B N 1
ATOM 7087 C CA . SER B 1 437 ? 3.596 7.324 7.832 1 96.5 437 SER B CA 1
ATOM 7088 C C . SER B 1 437 ? 3.459 7.18 9.344 1 96.5 437 SER B C 1
ATOM 7090 O O . SER B 1 437 ? 2.346 7.125 9.867 1 96.5 437 SER B O 1
ATOM 7092 N N . LEU B 1 438 ? 4.602 6.973 10.016 1 97.25 438 LEU B N 1
ATOM 7093 C CA . LEU B 1 438 ? 4.734 6.859 11.469 1 97.25 438 LEU B CA 1
ATOM 7094 C C . LEU B 1 438 ? 4.113 5.559 11.969 1 97.25 438 LEU B C 1
ATOM 7096 O O . LEU B 1 438 ? 3.621 4.754 11.172 1 97.25 438 LEU B O 1
ATOM 7100 N N . SER B 1 439 ? 4.246 5.309 13.273 1 96.56 439 SER B N 1
ATOM 7101 C CA . SER B 1 439 ? 3.742 4.121 13.961 1 96.56 439 SER B CA 1
ATOM 7102 C C . SER B 1 439 ? 4.398 2.855 13.414 1 96.56 439 SER B C 1
ATOM 7104 O O . SER B 1 439 ? 5.293 2.926 12.57 1 96.56 439 SER B O 1
ATOM 7106 N N . GLU B 1 440 ? 4.023 1.773 13.898 1 92.69 440 GLU B N 1
ATOM 7107 C CA . GLU B 1 440 ? 4.547 0.491 13.43 1 92.69 440 GLU B CA 1
ATOM 7108 C C . GLU B 1 440 ? 4.105 0.202 12 1 92.69 440 GLU B C 1
ATOM 7110 O O . GLU B 1 440 ? 4.758 -0.563 11.289 1 92.69 440 GLU B O 1
ATOM 7115 N N . VAL B 1 441 ? 3.105 0.84 11.516 1 93.19 441 VAL B N 1
ATOM 7116 C CA . VAL B 1 441 ? 2.553 0.607 10.188 1 93.19 441 VAL B CA 1
ATOM 7117 C C . VAL B 1 441 ? 3.523 1.123 9.125 1 93.19 441 VAL B C 1
ATOM 7119 O O . VAL B 1 441 ? 3.619 0.557 8.039 1 93.19 441 VAL B O 1
ATOM 7122 N N . ALA B 1 442 ? 4.242 2.137 9.469 1 94.44 442 ALA B N 1
ATOM 7123 C CA . ALA B 1 442 ? 5.156 2.758 8.516 1 94.44 442 ALA B CA 1
ATOM 7124 C C . ALA B 1 442 ? 6.215 1.765 8.039 1 94.44 442 ALA B C 1
ATOM 7126 O O . ALA B 1 442 ? 6.605 1.774 6.871 1 94.44 442 ALA B O 1
ATOM 7127 N N . TYR B 1 443 ? 6.742 0.929 8.914 1 96.06 443 TYR B N 1
ATOM 7128 C CA . TYR B 1 443 ? 7.789 -0.019 8.555 1 96.06 443 TYR B CA 1
ATOM 7129 C C . TYR B 1 443 ? 7.266 -1.071 7.586 1 96.06 443 TYR B C 1
ATOM 7131 O O . TYR B 1 443 ? 8.016 -1.587 6.754 1 96.06 443 TYR B O 1
ATOM 7139 N N . GLU B 1 444 ? 5.984 -1.312 7.625 1 93.5 444 GLU B N 1
ATOM 7140 C CA . GLU B 1 444 ? 5.391 -2.225 6.652 1 93.5 444 GLU B CA 1
ATOM 7141 C C . GLU B 1 444 ? 5.395 -1.618 5.254 1 93.5 444 GLU B C 1
ATOM 7143 O O . GLU B 1 444 ? 5.551 -2.334 4.262 1 93.5 444 GLU B O 1
ATOM 7148 N N . LYS B 1 445 ? 5.273 -0.304 5.25 1 94.06 445 LYS B N 1
ATOM 7149 C CA . LYS B 1 445 ? 5.203 0.392 3.969 1 94.06 445 LYS B CA 1
ATOM 7150 C C . LYS B 1 445 ? 6.598 0.611 3.389 1 94.06 445 LYS B C 1
ATOM 7152 O O . LYS B 1 445 ? 6.758 0.748 2.174 1 94.06 445 LYS B O 1
ATOM 7157 N N . LEU B 1 446 ? 7.605 0.557 4.23 1 97.5 446 LEU B N 1
ATOM 7158 C CA . LEU B 1 446 ? 8.961 0.896 3.811 1 97.5 446 LEU B CA 1
ATOM 7159 C C . LEU B 1 446 ? 9.805 -0.362 3.627 1 97.5 446 LEU B C 1
ATOM 7161 O O . LEU B 1 446 ? 11.031 -0.283 3.512 1 97.5 446 LEU B O 1
ATOM 7165 N N . THR B 1 447 ? 9.133 -1.518 3.668 1 97 447 THR B N 1
ATOM 7166 C CA . THR B 1 447 ? 9.75 -2.814 3.395 1 97 447 THR B CA 1
ATOM 7167 C C . THR B 1 447 ? 8.844 -3.662 2.508 1 97 447 THR B C 1
ATOM 7169 O O . THR B 1 447 ? 7.664 -3.342 2.326 1 97 447 THR B O 1
ATOM 7172 N N . SER B 1 448 ? 9.391 -4.617 1.948 1 96.44 448 SER B N 1
ATOM 7173 C CA . SER B 1 448 ? 8.641 -5.652 1.245 1 96.44 448 SER B CA 1
ATOM 7174 C C . SER B 1 448 ? 8.734 -6.992 1.967 1 96.44 448 SER B C 1
ATOM 7176 O O . SER B 1 448 ? 9.828 -7.414 2.363 1 96.44 448 SER B O 1
ATOM 7178 N N . PRO B 1 449 ? 7.57 -7.633 2.137 1 96.88 449 PRO B N 1
ATOM 7179 C CA . PRO B 1 449 ? 7.656 -8.969 2.732 1 96.88 449 PRO B CA 1
ATOM 7180 C C . PRO B 1 449 ? 8.219 -10.008 1.767 1 96.88 449 PRO B C 1
ATOM 7182 O O . PRO B 1 449 ? 7.891 -9.992 0.576 1 96.88 449 PRO B O 1
ATOM 7185 N N . LYS B 1 450 ? 9.094 -10.797 2.236 1 97.88 450 LYS B N 1
ATOM 7186 C CA . LYS B 1 450 ? 9.609 -11.945 1.501 1 97.88 450 LYS B CA 1
ATOM 7187 C C . LYS B 1 450 ? 9.438 -13.234 2.305 1 97.88 450 LYS B C 1
ATOM 7189 O O . LYS B 1 450 ? 9.969 -13.359 3.41 1 97.88 450 LYS B O 1
ATOM 7194 N N . SER B 1 451 ? 8.734 -14.133 1.769 1 98.12 451 SER B N 1
ATOM 7195 C CA . SER B 1 451 ? 8.461 -15.398 2.445 1 98.12 451 SER B CA 1
ATOM 7196 C C . SER B 1 451 ? 9.586 -16.406 2.209 1 98.12 451 SER B C 1
ATOM 7198 O O . SER B 1 451 ? 10.062 -16.562 1.083 1 98.12 451 SER B O 1
ATOM 7200 N N . PHE B 1 452 ? 10.016 -17.031 3.227 1 98 452 PHE B N 1
ATOM 7201 C CA . PHE B 1 452 ? 10.906 -18.188 3.188 1 98 452 PHE B CA 1
ATOM 7202 C C . PHE B 1 452 ? 10.18 -19.438 3.676 1 98 452 PHE B C 1
ATOM 7204 O O . PHE B 1 452 ? 9.656 -19.469 4.789 1 98 452 PHE B O 1
ATOM 7211 N N . HIS B 1 453 ? 10.047 -20.375 2.881 1 97.44 453 HIS B N 1
ATOM 7212 C CA . HIS B 1 453 ? 9.469 -21.688 3.191 1 97.44 453 HIS B CA 1
ATOM 7213 C C . HIS B 1 453 ? 10.484 -22.797 2.965 1 97.44 453 HIS B C 1
ATOM 7215 O O . HIS B 1 453 ? 10.531 -23.391 1.883 1 97.44 453 HIS B O 1
ATOM 7221 N N . LEU B 1 454 ? 11.25 -23.188 3.998 1 97.69 454 LEU B N 1
ATOM 7222 C CA . LEU B 1 454 ? 12.422 -24.047 3.883 1 97.69 454 LEU B CA 1
ATOM 7223 C C . LEU B 1 454 ? 12.148 -25.422 4.492 1 97.69 454 LEU B C 1
ATOM 7225 O O . LEU B 1 454 ? 12.125 -25.562 5.715 1 97.69 454 LEU B O 1
ATOM 7229 N N . ARG B 1 455 ? 11.898 -26.328 3.668 1 96.56 455 ARG B N 1
ATOM 7230 C CA . ARG B 1 455 ? 11.703 -27.719 4.094 1 96.56 455 ARG B CA 1
ATOM 7231 C C . ARG B 1 455 ? 13.039 -28.406 4.34 1 96.56 455 ARG B C 1
ATOM 7233 O O . ARG B 1 455 ? 13.836 -28.578 3.412 1 96.56 455 ARG B O 1
ATOM 7240 N N . LYS B 1 456 ? 13.258 -28.922 5.566 1 93.31 456 LYS B N 1
ATOM 7241 C CA . LYS B 1 456 ? 14.547 -29.484 5.957 1 93.31 456 LYS B CA 1
ATOM 7242 C C . LYS B 1 456 ? 14.773 -30.844 5.309 1 93.31 456 LYS B C 1
ATOM 7244 O O . LYS B 1 456 ? 15.867 -31.125 4.824 1 93.31 456 LYS B O 1
ATOM 7249 N N . GLU B 1 457 ? 13.711 -31.578 5.359 1 87.5 457 GLU B N 1
ATOM 7250 C CA . GLU B 1 457 ? 13.812 -32.875 4.734 1 87.5 457 GLU B CA 1
ATOM 7251 C C . GLU B 1 457 ? 13.539 -32.812 3.234 1 87.5 457 GLU B C 1
ATOM 7253 O O . GLU B 1 457 ? 12.633 -32.094 2.799 1 87.5 457 GLU B O 1
ATOM 7258 N N . GLN B 1 458 ? 14.398 -33.438 2.463 1 83.88 458 GLN B N 1
ATOM 7259 C CA . GLN B 1 458 ? 14.172 -33.438 1.021 1 83.88 458 GLN B CA 1
ATOM 7260 C C . GLN B 1 458 ? 13.133 -34.5 0.626 1 83.88 458 GLN B C 1
ATOM 7262 O O . GLN B 1 458 ? 13.023 -35.531 1.273 1 83.88 458 GLN B O 1
#